Protein 1QGC (pdb70)

Sequence (1081 aa):
TTTTGESADPVTTTVENYGGETQVQRRHHTDVAFVLDRFVKVTVSDNQHTLDVMQAHKDNIVGALLRAATYYFSDLEIAVTHTGKLTWVPNGAPVSALNNTTNPTAYHKGPVTRLALPYTAPHRVLATAYTGTSFNFGAVKAETITELLVRMKRAELYCPRPILPIQPTGDRHKQPLVAPAKQDKKTEETTLLEDRILTTRNGHTTSTTQSSVGVTFGYATAEDSTSGPNTSALETRVHQAERFFKMALFDWVPSQNFGHMHKVVLPHEPKGVYGGLVKSYAYMRNGWDVEVTAVGNQFNGGCLLVALVPEMGDISDREKYQLTLYPHQFINPRTNMTAHITVPYVGVNRYDQYKQHRPWTLVVMVVAPLTTNTAGAQQIKVYANIAPTNVHVAGELPSKEGIFPVACSDGYGNMVTTDPKTADPAYGKVYNPPRTALPGRFTNYLDVAEACPTFLMFENVPYVSTRTDGQRLLAKFDVSLAAKHMSNTYLAGLAQYYTQYTGTINLHFMFTGPTDAKARYMVAYVPPGMDAPDNPEEAAHCIHAEWDTGLNSKFTFSIPYISAADYTYTASHEAETTCVQGWVCVYQITHGKADADALVVSASAGKDFELRLPVDARQQDIVLTQSPASLAVSLGQRATISCRASESVDSSGHSFMHWYQQKPGQPPKLLIYRASNLESGIPDRFSGSGSRTDFTLTIDPVEADDVATYYCQQSNEVPLTFGAGTKLDLKRADAAPTVSIFPPSSEQLTSGGASVVCFLNNFYPKDINVKWKIDGSERQNGVLNSWTDQDSKDSTYSMSSTLTLTKDEYERHNSYTCEATHKTSTSPIVKSFNRNEEVMLVESGGGLVKPGGSLKLSCTASGFIFNRCAMSWVRQTPEKRLEWVATISSGGTYTYYPDSVKGRFTISRDNAKNTLYLQMSSLRSADTAMYYCVRREDGGDEGFAYWGQGTVVTVSAAKTTPPSVYPLAPGSAAAAASMVTLGCLVKGYFPEPVTVTWNSGSLSSGVHTFPAVLQSDLYTLSSSVTVPSSTWPSETVTCNVAHPASSTKVDKKIVPRTTAYTASARGDLAHLTTTAARTLP

Nearest PDB structures (foldseek):
  1fmd-assembly1_2  TM=1.005E+00  e=9.497E-51  Foot-and-mouth disease virus
  4iv1-assembly1_B  TM=9.927E-01  e=1.597E-40  Foot-and-mouth disease virus A
  5nem-assembly1_2  TM=9.865E-01  e=9.730E-41  Foot-and-mouth disease virus O
  1qqp-assembly1_2  TM=9.650E-01  e=4.921E-41  Foot-and-mouth disease virus
  4iv3-assembly1_B  TM=9.922E-01  e=1.160E-39  Foot-and-mouth disease virus A

Secondary structure (DSSP, 8-state):
----GGG-------GGGGT-------GGGG-HHHHTSSEEEE---SSEEE--GGGS-TTSHHHHHHTTEEEEEEEEEEEEEEEEEEEEE-TT--GGGGG-TTSSEE---SSEEEEEE----SSSSEES-------S--EEEEEEEEEEEEEEEEEEEEEE--------SSSS-----------/----SSS-SS-----EEEETTEEEE-TT----EE-S-SS-S-S--GGGTT--EE-TTT-S-EEEEEEEE-TTS-TT-EEEEESSSS--HHHHHHHHHEEEEEEEEEEEEEEE--TT-EEEEEEEEEET-----SGGGTT-TTSSEEEE-TTT-SEEEEEE---SSSSSB-GGG---EEEEEEEEEEEE-TTTS-S-EEEEEEEEEEEEEEEEEPP---/--------TT-----TT-S------S----PPP-TT-TT--S-HHHHHHHSPEEP-SSS-SS-B--SSSS-EEEEEE-STT-TTTTT-HHHHHHTTEEEEE--EEEEEEE---TT-EEEEEEEEE-SSS---SSHHHHTTSEEEEEE-SS----EEEE----SSS-EESS--TT-SS-TT-EEEEEEEEEES-TT-BEEEEEEE-TT-EEEEE---S--/---EEEE-SEEEE-TTS-EEEEEEESS--EETTEE-EEEEEE-TTS--EEEESSSSPBPSS--TTEEEEEETTEEEEEESS--GGG-EEEEEEE-SSTT--B---EEEEE----BPPEEEEE---HHHHHTTEEEEEEEEEEEBSS-EEEEEEETTEEE-TTEEEEEEPPPTTT--EEEEEEEEEEHHHHHT--EEEEEEEETT-SS-EEEEEETT-/----SS-SSSTTGGG-SSSS-S--/--EEEEE--EEE-TT--EEEEEEEESS-GGGS-EEEEEEETTTEEEEEEEE-TTS--EE--GGGTTTEEEEEETTTTEEEEEE-S--GGG--EEEEEE--SSS-----SB---EEEEE-SS--BPPEEEEEPPPGGG--SSEEEEEEEEES-BSS--EEEEGGGT--SSEEE---EEETTEEEEEEEEEEEEEHHHHS--EEEEEEGGGTEEEEEE----

Radius of gyration: 38.12 Å; Cα contacts (8 Å, |Δi|>4): 2697; chains: 6; bounding box: 81×94×115 Å

Structure (mmCIF, N/CA/C/O backbone):
data_1QGC
#
_entry.id   1QGC
#
_cell.length_a   1.000
_cell.length_b   1.000
_cell.length_c   1.000
_cell.angle_alpha   90.00
_cell.angle_beta   90.00
_cell.angle_gamma   90.00
#
_symmetry.space_group_name_H-M   'P 1'
#
loop_
_entity.id
_entity.type
_entity.pdbx_description
1 polymer 'PROTEIN (VIRUS CAPSID PROTEIN VP1)'
2 polymer 'PROTEIN (VIRUS CAPSID PROTEIN VP2)'
3 polymer 'PROTEIN (VIRUS CAPSID PROTEIN VP3)'
4 polymer 'PROTEIN (IMMUNOGLOBULIN LIGHT CHAIN)'
5 polymer 'PROTEIN (IMMUNOGLOBULIN HEAVY CH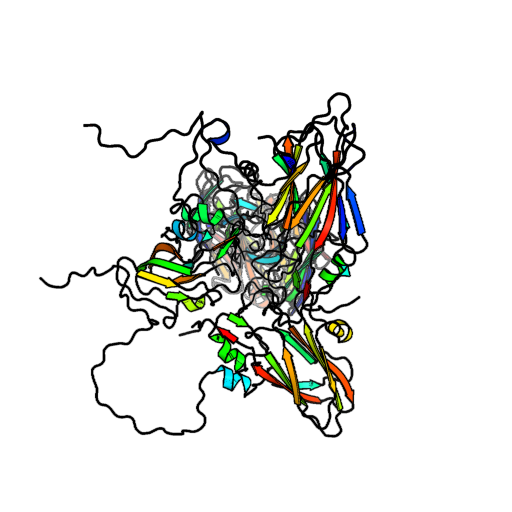AIN)'
6 polymer 'PROTEIN (GH-LOOP FROM VIRUS CAPSID PROTEIN VP1)'
#
loop_
_atom_site.group_PDB
_atom_site.id
_atom_site.type_symbol
_atom_site.label_atom_id
_atom_site.label_alt_id
_atom_site.label_comp_id
_atom_site.label_asym_id
_atom_site.label_entity_id
_atom_site.label_seq_id
_atom_site.pdbx_PDB_ins_code
_atom_site.Cartn_x
_atom_site.Cartn_y
_atom_site.Cartn_z
_atom_site.occupancy
_atom_site.B_iso_or_equiv
_atom_site.auth_seq_id
_atom_site.auth_comp_id
_atom_site.auth_asym_id
_atom_site.auth_atom_id
_atom_site.pdbx_PDB_model_num
ATOM 1 N N . THR A 1 1 ? 20.471 44.589 112.372 1.00 44.14 1 THR 1 N 1
ATOM 2 C CA . THR A 1 1 ? 19.809 43.270 112.229 1.00 45.93 1 THR 1 CA 1
ATOM 3 C C . THR A 1 1 ? 19.140 42.886 113.506 1.00 46.58 1 THR 1 C 1
ATOM 4 O O . THR A 1 1 ? 19.761 42.328 114.427 1.00 47.43 1 THR 1 O 1
ATOM 8 N N . THR A 1 2 ? 17.864 43.214 113.549 1.00 44.08 2 THR 1 N 1
ATOM 9 C CA . THR A 1 2 ? 17.035 42.928 114.684 1.00 40.88 2 THR 1 CA 1
ATOM 10 C C . THR A 1 2 ? 16.431 41.541 114.469 1.00 38.41 2 THR 1 C 1
ATOM 11 O O . THR A 1 2 ? 16.197 41.129 113.349 1.00 39.64 2 THR 1 O 1
ATOM 15 N N . THR A 1 3 ? 16.273 40.788 115.540 1.00 40.81 3 THR 1 N 1
ATOM 16 C CA . THR A 1 3 ? 15.747 39.435 115.457 1.00 41.99 3 THR 1 CA 1
ATOM 17 C C . THR A 1 3 ? 14.887 39.244 116.685 1.00 45.69 3 THR 1 C 1
ATOM 18 O O . THR A 1 3 ? 14.915 40.055 117.615 1.00 48.54 3 THR 1 O 1
ATOM 22 N N . THR A 1 4 ? 14.096 38.190 116.702 1.00 46.07 4 THR 1 N 1
ATOM 23 C CA . THR A 1 4 ? 13.342 37.937 117.898 1.00 48.60 4 THR 1 CA 1
ATOM 24 C C . THR A 1 4 ? 14.370 37.110 118.660 1.00 47.36 4 THR 1 C 1
ATOM 25 O O . THR A 1 4 ? 14.701 36.013 118.231 1.00 49.57 4 THR 1 O 1
ATOM 29 N N . GLY A 1 5 ? 14.957 37.695 119.707 1.00 45.57 5 GLY 1 N 1
ATOM 30 C CA . GLY A 1 5 ? 15.999 37.022 120.475 1.00 40.20 5 GLY 1 CA 1
ATOM 31 C C . GLY A 1 5 ? 15.650 35.709 121.160 1.00 37.95 5 GLY 1 C 1
ATOM 32 O O . GLY A 1 5 ? 16.458 34.764 121.217 1.00 35.35 5 GLY 1 O 1
ATOM 33 N N . GLU A 1 6 ? 14.426 35.649 121.658 1.00 31.35 6 GLU 1 N 1
ATOM 34 C CA . GLU A 1 6 ? 13.930 34.492 122.371 1.00 35.63 6 GLU 1 CA 1
ATOM 35 C C . GLU A 1 6 ? 13.993 33.209 121.558 1.00 41.87 6 GLU 1 C 1
ATOM 36 O O . GLU A 1 6 ? 14.257 32.140 122.102 1.00 44.39 6 GLU 1 O 1
ATOM 42 N N . SER A 1 7 ? 13.796 33.337 120.250 1.00 49.70 7 SER 1 N 1
ATOM 43 C CA . SER A 1 7 ? 13.789 32.208 119.309 1.00 54.71 7 SER 1 CA 1
ATOM 44 C C . SER A 1 7 ? 14.845 31.118 119.481 1.00 52.38 7 SER 1 C 1
ATOM 45 O O . SER A 1 7 ? 14.546 29.935 119.278 1.00 53.37 7 SER 1 O 1
ATOM 48 N N . ALA A 1 8 ? 16.083 31.533 119.753 1.00 48.32 8 ALA 1 N 1
ATOM 49 C CA . ALA A 1 8 ? 17.214 30.621 119.908 1.00 50.31 8 ALA 1 CA 1
ATOM 50 C C . ALA A 1 8 ? 17.752 30.157 118.544 1.00 54.36 8 ALA 1 C 1
ATOM 51 O O . ALA A 1 8 ? 18.672 29.333 118.465 1.00 55.26 8 ALA 1 O 1
ATOM 53 N N . ASP A 1 9 ? 17.170 30.690 117.469 1.00 57.17 9 ASP 1 N 1
ATOM 54 C CA . ASP A 1 9 ? 17.599 30.364 116.110 1.00 54.43 9 ASP 1 CA 1
ATOM 55 C C . ASP A 1 9 ? 18.845 31.189 115.864 1.00 49.92 9 ASP 1 C 1
ATOM 56 O O . ASP A 1 9 ? 18.859 32.398 116.118 1.00 54.41 9 ASP 1 O 1
ATOM 61 N N . PRO A 1 10 ? 19.896 30.557 115.337 1.00 43.39 10 PRO 1 N 1
ATOM 62 C CA . PRO A 1 10 ? 21.177 31.201 115.049 1.00 42.10 10 PRO 1 CA 1
ATOM 63 C C . PRO A 1 10 ? 21.066 32.412 114.161 1.00 38.31 10 PRO 1 C 1
ATOM 64 O O . PRO A 1 10 ? 20.213 32.470 113.276 1.00 42.15 10 PRO 1 O 1
ATOM 68 N N . VAL A 1 11 ? 21.941 33.377 114.419 1.00 33.48 11 VAL 1 N 1
ATOM 69 C CA . VAL A 1 11 ? 22.003 34.623 113.672 1.00 25.31 11 VAL 1 CA 1
ATOM 70 C C . VAL A 1 11 ? 23.484 34.932 113.528 1.00 33.36 11 VAL 1 C 1
ATOM 71 O O . VAL A 1 11 ? 24.248 34.806 114.500 1.00 45.02 11 VAL 1 O 1
ATOM 75 N N . THR A 1 12 ? 23.899 35.324 112.331 1.00 31.31 12 THR 1 N 1
ATOM 76 C CA . THR A 1 12 ? 25.302 35.633 112.098 1.00 34.10 12 THR 1 CA 1
ATOM 77 C C . THR A 1 12 ? 25.329 36.785 111.127 1.00 32.41 12 THR 1 C 1
ATOM 78 O O . THR A 1 12 ? 25.028 36.586 109.966 1.00 37.21 12 THR 1 O 1
ATOM 82 N N . THR A 1 13 ? 25.624 37.995 111.577 1.00 34.04 13 THR 1 N 1
ATOM 83 C CA . THR A 1 13 ? 25.690 39.094 110.619 1.00 33.35 13 THR 1 CA 1
ATOM 84 C C . THR A 1 13 ? 27.083 39.128 109.994 1.00 35.22 13 THR 1 C 1
ATOM 85 O O . THR A 1 13 ? 27.912 38.219 110.228 1.00 31.50 13 THR 1 O 1
ATOM 89 N N . THR A 1 14 ? 27.315 40.132 109.152 1.00 39.49 14 THR 1 N 1
ATOM 90 C CA . THR A 1 14 ? 28.613 40.299 108.501 1.00 40.20 14 THR 1 CA 1
ATOM 91 C C . THR A 1 14 ? 28.998 41.745 108.329 1.00 37.25 14 THR 1 C 1
ATOM 92 O O . THR A 1 14 ? 28.153 42.641 108.298 1.00 35.84 14 THR 1 O 1
ATOM 96 N N . VAL A 1 15 ? 30.287 41.958 108.132 1.00 33.10 15 VAL 1 N 1
ATOM 97 C CA . VAL A 1 15 ? 30.796 43.298 107.948 1.00 33.48 15 VAL 1 CA 1
ATOM 98 C C . VAL A 1 15 ? 30.107 43.971 106.760 1.00 32.53 15 VAL 1 C 1
ATOM 99 O O . VAL A 1 15 ? 30.104 45.196 106.631 1.00 34.59 15 VAL 1 O 1
ATOM 103 N N . GLU A 1 16 ? 29.482 43.168 105.908 1.00 32.79 16 GLU 1 N 1
ATOM 104 C CA . GLU A 1 16 ? 28.796 43.701 104.746 1.00 28.94 16 GLU 1 CA 1
ATOM 105 C C . GLU A 1 16 ? 27.704 44.657 105.146 1.00 27.70 16 GLU 1 C 1
ATOM 106 O O . GLU A 1 16 ? 27.434 45.604 104.427 1.00 29.40 16 GLU 1 O 1
ATOM 112 N N . ASN A 1 17 ? 27.097 44.418 106.304 1.00 29.68 17 ASN 1 N 1
ATOM 113 C CA . ASN A 1 17 ? 26.020 45.269 106.798 1.00 32.38 17 ASN 1 CA 1
ATOM 114 C C . ASN A 1 17 ? 26.356 46.744 106.772 1.00 29.67 17 ASN 1 C 1
ATOM 115 O O . ASN A 1 17 ? 25.489 47.558 106.455 1.00 23.98 17 ASN 1 O 1
ATOM 120 N N . TYR A 1 18 ? 27.592 47.094 107.135 1.00 29.74 18 TYR 1 N 1
ATOM 121 C CA . TYR A 1 18 ? 28.004 48.501 107.110 1.00 30.33 18 TYR 1 CA 1
ATOM 122 C C . TYR A 1 18 ? 28.879 48.861 105.935 1.00 30.99 18 TYR 1 C 1
ATOM 123 O O . TYR A 1 18 ? 29.239 50.025 105.769 1.00 36.03 18 TYR 1 O 1
ATOM 132 N N . GLY A 1 19 ? 29.215 47.874 105.115 1.00 27.58 19 GLY 1 N 1
ATOM 133 C CA . GLY A 1 19 ? 30.007 48.175 103.941 1.00 33.33 19 GLY 1 CA 1
ATOM 134 C C . GLY A 1 19 ? 31.292 47.408 103.807 1.00 36.70 19 GLY 1 C 1
ATOM 135 O O . GLY A 1 19 ? 32.045 47.622 102.852 1.00 39.81 19 GLY 1 O 1
ATOM 136 N N . GLY A 1 20 ? 31.553 46.532 104.768 1.00 39.20 20 GLY 1 N 1
ATOM 137 C CA . GLY A 1 20 ? 32.772 45.745 104.734 1.00 43.39 20 GLY 1 CA 1
ATOM 138 C C . GLY A 1 20 ? 32.666 44.584 103.774 1.00 41.86 20 GLY 1 C 1
ATOM 139 O O . GLY A 1 20 ? 31.663 44.432 103.075 1.00 43.55 20 GLY 1 O 1
ATOM 140 N N . GLU A 1 21 ? 33.674 43.729 103.772 1.00 40.46 21 GLU 1 N 1
ATOM 141 C CA . GLU A 1 21 ? 33.654 42.590 102.885 1.00 44.10 21 GLU 1 CA 1
ATOM 142 C C . GLU A 1 21 ? 34.241 41.327 103.528 1.00 42.03 21 GLU 1 C 1
ATOM 143 O O . GLU A 1 21 ? 35.460 41.189 103.688 1.00 43.37 21 GLU 1 O 1
ATOM 149 N N . THR A 1 22 ? 33.345 40.466 103.999 1.00 33.24 22 THR 1 N 1
ATOM 150 C CA . THR A 1 22 ? 33.695 39.194 104.611 1.00 28.35 22 THR 1 CA 1
ATOM 151 C C . THR A 1 22 ? 34.651 38.413 103.721 1.00 30.64 22 THR 1 C 1
ATOM 152 O O . THR A 1 22 ? 34.408 38.282 102.523 1.00 35.95 22 THR 1 O 1
ATOM 156 N N . GLN A 1 23 ? 35.706 37.861 104.321 1.00 31.53 23 GLN 1 N 1
ATOM 157 C CA . GLN A 1 23 ? 36.738 37.119 103.588 1.00 33.44 23 GLN 1 CA 1
ATOM 158 C C . GLN A 1 23 ? 36.649 35.597 103.692 1.00 34.41 23 GLN 1 C 1
ATOM 159 O O . GLN A 1 23 ? 35.607 35.040 104.050 1.00 35.80 23 GLN 1 O 1
ATOM 165 N N . VAL A 1 24 ? 37.758 34.927 103.394 1.00 36.65 24 VAL 1 N 1
ATOM 166 C CA . VAL A 1 24 ? 37.808 33.466 103.460 1.00 42.83 24 VAL 1 CA 1
ATOM 167 C C . VAL A 1 24 ? 38.491 32.928 104.702 1.00 52.11 24 VAL 1 C 1
ATOM 168 O O . VAL A 1 24 ? 39.380 33.578 105.282 1.00 61.89 24 VAL 1 O 1
ATOM 172 N N . GLN A 1 25 ? 38.143 31.694 105.051 1.00 51.90 25 GLN 1 N 1
ATOM 173 C CA . GLN A 1 25 ? 38.726 31.050 106.215 1.00 54.88 25 GLN 1 CA 1
ATOM 174 C C . GLN A 1 25 ? 39.136 29.654 105.864 1.00 54.80 25 GLN 1 C 1
ATOM 175 O O . GLN A 1 25 ? 38.686 29.095 104.873 1.00 59.62 25 GLN 1 O 1
ATOM 181 N N . ARG A 1 26 ? 39.977 29.094 106.713 1.00 54.00 26 ARG 1 N 1
ATOM 182 C CA . ARG A 1 26 ? 40.488 27.752 106.549 1.00 53.49 26 ARG 1 CA 1
ATOM 183 C C . ARG A 1 26 ? 40.594 27.198 107.959 1.00 50.70 26 ARG 1 C 1
ATOM 184 O O . ARG A 1 26 ? 41.672 27.097 108.569 1.00 56.08 26 ARG 1 O 1
ATOM 192 N N . ARG A 1 27 ? 39.449 26.800 108.468 1.00 42.40 27 ARG 1 N 1
ATOM 193 C CA . ARG A 1 27 ? 39.380 26.307 109.823 1.00 40.75 27 ARG 1 CA 1
ATOM 194 C C . ARG A 1 27 ? 39.854 24.847 109.933 1.00 36.62 27 ARG 1 C 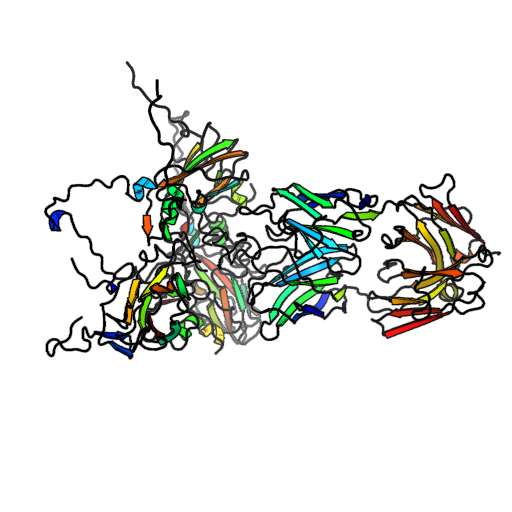1
ATOM 195 O O . ARG A 1 27 ? 39.284 24.056 110.672 1.00 33.05 27 ARG 1 O 1
ATOM 203 N N . HIS A 1 28 ? 40.965 24.526 109.266 1.00 35.55 28 HIS 1 N 1
ATOM 204 C CA . HIS A 1 28 ? 41.507 23.161 109.283 1.00 40.24 28 HIS 1 CA 1
ATOM 205 C C . HIS A 1 28 ? 41.877 22.823 110.678 1.00 41.54 28 HIS 1 C 1
ATOM 206 O O . HIS A 1 28 ? 41.635 21.719 111.159 1.00 41.81 28 HIS 1 O 1
ATOM 213 N N . HIS A 1 29 ? 42.527 23.798 111.299 1.00 42.94 29 HIS 1 N 1
ATOM 214 C CA . HIS A 1 29 ? 43.010 23.674 112.650 1.00 37.41 29 HIS 1 CA 1
ATOM 215 C C . HIS A 1 29 ? 41.951 23.513 113.708 1.00 36.38 29 HIS 1 C 1
ATOM 216 O O . HIS A 1 29 ? 42.213 22.922 114.742 1.00 38.57 29 HIS 1 O 1
ATOM 223 N N . THR A 1 30 ? 40.741 23.977 113.431 1.00 32.72 30 THR 1 N 1
ATOM 224 C CA . THR A 1 30 ? 39.689 23.869 114.412 1.00 33.61 30 THR 1 CA 1
ATOM 225 C C . THR A 1 30 ? 38.805 22.660 114.085 1.00 34.12 30 THR 1 C 1
ATOM 226 O O . THR A 1 30 ? 37.668 22.544 114.563 1.00 39.17 30 THR 1 O 1
ATOM 230 N N . ASP A 1 31 ? 39.370 21.719 113.329 1.00 33.32 31 ASP 1 N 1
ATOM 231 C CA . ASP A 1 31 ? 38.654 20.501 112.946 1.00 35.42 31 ASP 1 CA 1
ATOM 232 C C . ASP A 1 31 ? 38.795 19.427 114.015 1.00 31.84 31 ASP 1 C 1
ATOM 233 O O . ASP A 1 31 ? 39.916 19.004 114.322 1.00 30.63 31 ASP 1 O 1
ATOM 238 N N . VAL A 1 32 ? 37.664 18.924 114.506 1.00 27.20 32 VAL 1 N 1
ATOM 239 C CA . VAL A 1 32 ? 37.648 17.885 115.547 1.00 30.59 32 VAL 1 CA 1
ATOM 240 C C . VAL A 1 32 ? 38.660 16.747 115.353 1.00 32.84 32 VAL 1 C 1
ATOM 241 O O . VAL A 1 32 ? 39.628 16.606 116.107 1.00 27.02 32 VAL 1 O 1
ATOM 245 N N . ALA A 1 33 ? 38.411 15.933 114.338 1.00 39.19 33 ALA 1 N 1
ATOM 246 C CA . ALA A 1 33 ? 39.263 14.796 114.011 1.00 42.09 33 ALA 1 CA 1
ATOM 247 C C . ALA A 1 33 ? 40.744 15.136 114.070 1.00 37.61 33 ALA 1 C 1
ATOM 248 O O . ALA A 1 33 ? 41.573 14.334 114.515 1.00 35.00 33 ALA 1 O 1
ATOM 250 N N . PHE A 1 34 ? 41.048 16.336 113.600 1.00 31.11 34 PHE 1 N 1
ATOM 251 C CA . PHE A 1 34 ? 42.397 16.827 113.545 1.00 32.26 34 PHE 1 CA 1
ATOM 252 C C . PHE A 1 34 ? 43.023 17.240 114.863 1.00 37.85 34 PHE 1 C 1
ATOM 253 O O . PHE A 1 34 ? 44.100 16.739 115.196 1.00 44.02 34 PHE 1 O 1
ATOM 261 N N . VAL A 1 35 ? 42.417 18.196 115.574 1.00 36.85 35 VAL 1 N 1
ATOM 262 C CA . VAL A 1 35 ? 42.985 18.631 116.860 1.00 35.07 35 VAL 1 CA 1
ATOM 263 C C . VAL A 1 35 ? 43.226 17.466 117.808 1.00 35.87 35 VAL 1 C 1
ATOM 264 O O . VAL A 1 35 ? 44.332 17.289 118.285 1.00 42.16 35 VAL 1 O 1
ATOM 268 N N . LEU A 1 36 ? 42.218 16.633 118.036 1.00 30.42 36 LEU 1 N 1
ATOM 269 C CA . LEU A 1 36 ? 42.392 15.510 118.941 1.00 31.08 36 LEU 1 CA 1
ATOM 270 C C . LEU A 1 36 ? 43.421 14.444 118.472 1.00 37.12 36 LEU 1 C 1
ATOM 271 O O . LEU A 1 36 ? 43.902 13.642 119.292 1.00 43.69 36 LEU 1 O 1
ATOM 276 N N . ASP A 1 37 ? 43.797 14.460 117.189 1.00 38.94 37 ASP 1 N 1
ATOM 277 C CA . ASP A 1 37 ? 44.741 13.470 116.663 1.00 42.36 37 ASP 1 CA 1
ATOM 278 C C . ASP A 1 37 ? 46.203 13.768 116.994 1.00 44.16 37 ASP 1 C 1
ATOM 279 O O . ASP A 1 37 ? 47.025 13.994 116.102 1.00 42.68 37 ASP 1 O 1
ATOM 284 N N . ARG A 1 38 ? 46.511 13.746 118.289 1.00 48.32 38 ARG 1 N 1
ATOM 285 C CA . ARG A 1 38 ? 47.868 13.945 118.809 1.00 47.09 38 ARG 1 CA 1
ATOM 286 C C . ARG A 1 38 ? 48.011 13.271 120.179 1.00 52.02 38 ARG 1 C 1
ATOM 287 O O . ARG A 1 38 ? 47.003 12.915 120.834 1.00 54.91 38 ARG 1 O 1
ATOM 295 N N . PHE A 1 39 ? 49.262 13.042 120.574 1.00 50.93 39 PHE 1 N 1
ATOM 296 C CA . PHE A 1 39 ? 49.558 12.403 121.845 1.00 50.15 39 PHE 1 CA 1
ATOM 297 C C . PHE A 1 39 ? 49.422 13.315 123.062 1.00 54.05 39 PHE 1 C 1
ATOM 298 O O . PHE A 1 39 ? 49.711 14.525 123.027 1.00 55.71 39 PHE 1 O 1
ATOM 306 N N . VAL A 1 40 ? 49.010 12.705 124.160 1.00 54.19 40 VAL 1 N 1
ATOM 307 C CA . VAL A 1 40 ? 48.812 13.430 125.391 1.00 52.21 40 VAL 1 CA 1
ATOM 308 C C . VAL A 1 40 ? 49.296 12.530 126.520 1.00 57.21 40 VAL 1 C 1
ATOM 309 O O . VAL A 1 40 ? 49.050 11.318 126.510 1.00 56.78 40 VAL 1 O 1
ATOM 313 N N . LYS A 1 41 ? 50.053 13.108 127.446 1.00 61.17 41 LYS 1 N 1
ATOM 314 C CA . LYS A 1 41 ? 50.556 12.349 128.575 1.00 62.95 41 LYS 1 CA 1
ATOM 315 C C . LYS A 1 41 ? 49.401 12.058 129.534 1.00 61.87 41 LYS 1 C 1
ATOM 316 O O . LYS A 1 41 ? 48.486 12.877 129.728 1.00 61.59 41 LYS 1 O 1
ATOM 322 N N . VAL A 1 42 ? 49.420 10.865 130.097 1.00 60.37 42 VAL 1 N 1
ATOM 323 C CA . VAL A 1 42 ? 48.411 10.480 131.054 1.00 61.04 42 VAL 1 CA 1
ATOM 324 C C . VAL A 1 42 ? 49.217 10.013 132.285 1.00 68.40 42 VAL 1 C 1
ATOM 325 O O . VAL A 1 42 ? 50.254 9.339 132.146 1.00 72.90 42 VAL 1 O 1
ATOM 329 N N . THR A 1 43 ? 48.814 10.473 133.470 1.00 69.81 43 THR 1 N 1
ATOM 330 C CA . THR A 1 43 ? 49.510 10.130 134.710 1.00 69.15 43 THR 1 CA 1
ATOM 331 C C . THR A 1 43 ? 49.303 8.696 135.164 1.00 67.56 43 THR 1 C 1
ATOM 332 O O . THR A 1 43 ? 48.221 8.319 135.637 1.00 64.36 43 THR 1 O 1
ATOM 336 N N . VAL A 1 44 ? 50.330 7.888 134.938 1.00 68.22 44 VAL 1 N 1
ATOM 337 C CA . VAL A 1 44 ? 50.309 6.491 135.327 1.00 72.94 44 VAL 1 CA 1
ATOM 338 C C . VAL A 1 44 ? 50.857 6.437 136.746 1.00 77.75 44 VAL 1 C 1
ATOM 339 O O . VAL A 1 44 ? 51.788 7.171 137.080 1.00 81.86 44 VAL 1 O 1
ATOM 343 N N . SER A 1 45 ? 50.275 5.591 137.586 1.00 80.08 45 SER 1 N 1
ATOM 344 C CA . SER A 1 45 ? 50.712 5.511 138.972 1.00 79.17 45 SER 1 CA 1
ATOM 345 C C . SER A 1 45 ? 51.271 4.163 139.388 1.00 77.98 45 SER 1 C 1
ATOM 346 O O . SER A 1 45 ? 52.067 4.070 140.317 1.00 79.23 45 SER 1 O 1
ATOM 349 N N . ASP A 1 46 ? 50.824 3.107 138.736 1.00 75.93 46 ASP 1 N 1
ATOM 350 C CA . ASP A 1 46 ? 51.310 1.801 139.099 1.00 76.79 46 ASP 1 CA 1
ATOM 351 C C . ASP A 1 46 ? 52.153 1.301 137.941 1.00 73.88 46 ASP 1 C 1
ATOM 352 O O . ASP A 1 46 ? 52.687 2.095 137.172 1.00 71.60 46 ASP 1 O 1
ATOM 357 N N . ASN A 1 47 ? 52.348 -0.008 137.880 1.00 73.06 47 ASN 1 N 1
ATOM 358 C CA . ASN A 1 47 ? 53.080 -0.620 136.785 1.00 72.58 47 ASN 1 CA 1
ATOM 359 C C . ASN A 1 47 ? 51.999 -1.308 135.915 1.00 69.89 47 ASN 1 C 1
ATOM 360 O O . ASN A 1 47 ? 52.297 -2.128 135.043 1.00 71.15 47 ASN 1 O 1
ATOM 365 N N . GLN A 1 48 ? 50.734 -1.009 136.209 1.00 62.35 48 GLN 1 N 1
ATOM 366 C CA . GLN A 1 48 ? 49.606 -1.517 135.441 1.00 61.80 48 GLN 1 CA 1
ATOM 367 C C . GLN A 1 48 ? 48.610 -0.362 135.433 1.00 64.61 48 GLN 1 C 1
ATOM 368 O O . GLN A 1 48 ? 48.431 0.315 136.448 1.00 67.49 48 GLN 1 O 1
ATOM 374 N N . HIS A 1 49 ? 47.953 -0.144 134.298 1.00 67.88 49 HIS 1 N 1
ATOM 375 C CA . HIS A 1 49 ? 47.081 1.015 134.129 1.00 65.57 49 HIS 1 CA 1
ATOM 376 C C . HIS A 1 49 ? 45.959 0.797 133.109 1.00 59.76 49 HIS 1 C 1
ATOM 377 O O . HIS A 1 49 ? 46.199 0.361 131.986 1.00 59.72 49 HIS 1 O 1
ATOM 384 N N . THR A 1 50 ? 44.731 1.091 133.511 1.00 55.37 50 THR 1 N 1
ATOM 385 C CA . THR A 1 50 ? 43.576 0.966 132.628 1.00 52.00 50 THR 1 CA 1
ATOM 386 C C . THR A 1 50 ? 43.602 2.164 131.686 1.00 52.07 50 THR 1 C 1
ATOM 387 O O . THR A 1 50 ? 43.818 3.285 132.156 1.00 56.24 50 THR 1 O 1
ATOM 391 N N . LEU A 1 51 ? 43.427 1.928 130.377 1.00 47.11 51 LEU 1 N 1
ATOM 392 C CA . LEU A 1 51 ? 43.438 2.995 129.348 1.00 35.97 51 LEU 1 CA 1
ATOM 393 C C . LEU A 1 51 ? 42.132 3.772 129.320 1.00 32.31 51 LEU 1 C 1
ATOM 394 O O . LEU A 1 51 ? 41.086 3.232 128.972 1.00 35.37 51 LEU 1 O 1
ATOM 399 N N . ASP A 1 52 ? 42.187 5.050 129.642 1.00 29.57 52 ASP 1 N 1
ATOM 400 C CA . ASP A 1 52 ? 40.974 5.851 129.668 1.00 35.46 52 ASP 1 CA 1
ATOM 401 C C . ASP A 1 52 ? 41.344 7.260 129.276 1.00 38.06 52 ASP 1 C 1
ATOM 402 O O . ASP A 1 52 ? 42.251 7.865 129.840 1.00 44.33 52 ASP 1 O 1
ATOM 407 N N . VAL A 1 53 ? 40.629 7.780 128.294 1.00 40.76 53 VAL 1 N 1
ATOM 408 C CA . VAL A 1 53 ? 40.894 9.115 127.771 1.00 43.07 53 VAL 1 CA 1
ATOM 409 C C . VAL A 1 53 ? 40.476 10.266 128.673 1.00 44.52 53 VAL 1 C 1
ATOM 410 O O . VAL A 1 53 ? 40.904 11.405 128.479 1.00 42.72 53 VAL 1 O 1
ATOM 414 N N . MET A 1 54 ? 39.626 9.976 129.648 1.00 42.87 54 MET 1 N 1
ATOM 415 C CA . MET A 1 54 ? 39.180 11.008 130.557 1.00 44.33 54 MET 1 CA 1
ATOM 416 C C . MET A 1 54 ? 40.326 11.403 131.493 1.00 49.91 54 MET 1 C 1
ATOM 417 O O . MET A 1 54 ? 40.261 12.426 132.181 1.00 49.96 54 MET 1 O 1
ATOM 422 N N . GLN A 1 55 ? 41.390 10.603 131.484 1.00 50.50 55 GLN 1 N 1
ATOM 423 C CA . GLN A 1 55 ? 42.536 10.854 132.333 1.00 48.92 55 GLN 1 CA 1
ATOM 424 C C . GLN A 1 55 ? 43.497 11.872 131.811 1.00 46.66 55 GLN 1 C 1
ATOM 425 O O . GLN A 1 55 ? 44.546 12.060 132.395 1.00 54.61 55 GLN 1 O 1
ATOM 431 N N . ALA A 1 56 ? 43.206 12.464 130.668 1.00 46.62 56 ALA 1 N 1
ATOM 432 C CA . ALA A 1 56 ? 44.087 13.495 130.145 1.00 49.13 56 ALA 1 CA 1
ATOM 433 C C . ALA A 1 56 ? 43.785 14.697 131.018 1.00 49.67 56 ALA 1 C 1
ATOM 434 O O . ALA A 1 56 ? 42.702 14.780 131.590 1.00 45.09 56 ALA 1 O 1
ATOM 436 N N . HIS A 1 57 ? 44.727 15.624 131.140 1.00 52.15 57 HIS 1 N 1
ATOM 437 C CA . HIS A 1 57 ? 44.469 16.794 131.965 1.00 55.28 57 HIS 1 CA 1
ATOM 438 C C . HIS A 1 57 ? 43.318 17.637 131.412 1.00 53.00 57 HIS 1 C 1
ATOM 439 O O . HIS A 1 57 ? 43.306 17.994 130.234 1.00 51.20 57 HIS 1 O 1
ATOM 446 N N . LYS A 1 58 ? 42.395 18.015 132.290 1.00 50.49 58 LYS 1 N 1
ATOM 447 C CA . LYS A 1 58 ? 41.235 18.794 131.887 1.00 50.01 58 LYS 1 CA 1
ATOM 448 C C . LYS A 1 58 ? 41.531 20.168 131.305 1.00 47.08 58 LYS 1 C 1
ATOM 449 O O . LYS A 1 58 ? 40.627 20.853 130.831 1.00 48.97 58 LYS 1 O 1
ATOM 455 N N . ASP A 1 59 ? 42.780 20.598 131.382 1.00 41.92 59 ASP 1 N 1
ATOM 456 C CA . ASP A 1 59 ? 43.134 21.891 130.825 1.00 45.11 59 ASP 1 CA 1
ATOM 457 C C . ASP A 1 59 ? 44.109 21.713 129.661 1.00 46.60 59 ASP 1 C 1
ATOM 458 O O . ASP A 1 59 ? 44.611 22.678 129.065 1.00 46.57 59 ASP 1 O 1
ATOM 463 N N . ASN A 1 60 ? 44.374 20.455 129.338 1.00 46.66 60 ASN 1 N 1
ATOM 464 C CA . ASN A 1 60 ? 45.269 20.138 128.248 1.00 43.81 60 ASN 1 CA 1
ATOM 465 C C . ASN A 1 60 ? 44.400 20.132 127.030 1.00 43.20 60 ASN 1 C 1
ATOM 466 O O . ASN A 1 60 ? 43.329 19.537 127.049 1.00 42.86 60 ASN 1 O 1
ATOM 471 N N . ILE A 1 61 ? 44.898 20.752 125.967 1.00 41.30 61 ILE 1 N 1
ATOM 472 C CA . ILE A 1 61 ? 44.206 20.850 124.684 1.00 32.33 61 ILE 1 CA 1
ATOM 473 C C . ILE A 1 61 ? 43.290 19.658 124.360 1.00 30.73 61 ILE 1 C 1
ATOM 474 O O . ILE A 1 61 ? 42.073 19.814 124.261 1.00 29.03 61 ILE 1 O 1
ATOM 479 N N . VAL A 1 62 ? 43.862 18.461 124.318 1.00 25.94 62 VAL 1 N 1
ATOM 480 C CA . VAL A 1 62 ? 43.103 17.265 124.010 1.00 26.78 62 VAL 1 CA 1
ATOM 481 C C . VAL A 1 62 ? 41.986 16.998 125.030 1.00 30.78 62 VAL 1 C 1
ATOM 482 O O . VAL A 1 62 ? 40.808 16.878 124.654 1.00 30.49 62 VAL 1 O 1
ATOM 486 N N . GLY A 1 63 ? 42.349 16.963 126.313 1.00 31.67 63 GLY 1 N 1
ATOM 487 C CA . GLY A 1 63 ? 41.374 16.717 127.369 1.00 31.08 63 GLY 1 CA 1
ATOM 488 C C . GLY A 1 63 ? 40.335 17.818 127.515 1.00 29.42 63 GLY 1 C 1
ATOM 489 O O . GLY A 1 63 ? 39.160 17.569 127.795 1.00 28.31 63 GLY 1 O 1
ATOM 490 N N . ALA A 1 64 ? 40.764 19.045 127.275 1.00 28.24 64 ALA 1 N 1
ATOM 491 C CA . ALA A 1 64 ? 39.886 20.193 127.376 1.00 29.86 64 ALA 1 CA 1
ATOM 492 C C . ALA A 1 64 ? 38.856 20.093 126.262 1.00 30.94 64 ALA 1 C 1
ATOM 493 O O . ALA A 1 64 ? 37.644 20.258 126.488 1.00 32.00 64 ALA 1 O 1
ATOM 495 N N . LEU A 1 65 ? 39.364 19.765 125.073 1.00 29.28 65 LEU 1 N 1
ATOM 496 C CA . LEU A 1 65 ? 38.570 19.640 123.862 1.00 23.81 65 LEU 1 CA 1
ATOM 497 C C . LEU A 1 65 ? 37.712 18.403 123.820 1.00 27.76 65 LEU 1 C 1
ATOM 498 O O . LEU A 1 65 ? 36.603 18.439 123.269 1.00 29.42 65 LEU 1 O 1
ATOM 503 N N . LEU A 1 66 ? 38.207 17.312 124.402 1.00 27.78 66 LEU 1 N 1
ATOM 504 C CA . LEU A 1 66 ? 37.422 16.087 124.470 1.00 27.53 66 LEU 1 CA 1
ATOM 505 C C . LEU A 1 66 ? 36.230 16.384 125.389 1.00 28.07 66 LEU 1 C 1
ATOM 506 O O . LEU A 1 66 ? 35.086 16.133 125.031 1.00 25.16 66 LEU 1 O 1
ATOM 511 N N . ARG A 1 67 ? 36.502 17.022 126.522 1.00 32.12 67 ARG 1 N 1
ATOM 512 C CA . ARG A 1 67 ? 35.458 17.376 127.476 1.00 39.48 67 ARG 1 CA 1
ATOM 513 C C . ARG A 1 67 ? 34.473 18.446 126.991 1.00 41.04 67 ARG 1 C 1
ATOM 514 O O . ARG A 1 67 ? 33.472 18.748 127.671 1.00 38.13 67 ARG 1 O 1
ATOM 522 N N . ALA A 1 68 ? 34.752 18.985 125.802 1.00 41.80 68 ALA 1 N 1
ATOM 523 C CA . ALA A 1 68 ? 33.917 20.006 125.168 1.00 42.69 68 ALA 1 CA 1
ATOM 524 C C . ALA A 1 68 ? 32.812 19.329 124.340 1.00 40.71 68 ALA 1 C 1
ATOM 525 O O . ALA A 1 68 ? 32.078 19.985 123.572 1.00 37.39 68 ALA 1 O 1
ATOM 527 N N . ALA A 1 69 ? 32.718 18.011 124.521 1.00 36.75 69 ALA 1 N 1
ATOM 528 C CA . ALA A 1 69 ? 31.725 17.151 123.881 1.00 34.53 69 ALA 1 CA 1
ATOM 529 C C . ALA A 1 69 ? 31.186 16.208 124.961 1.00 32.31 69 ALA 1 C 1
ATOM 530 O O . ALA A 1 69 ? 31.836 15.980 125.990 1.00 31.17 69 ALA 1 O 1
ATOM 532 N N . THR A 1 70 ? 29.977 15.700 124.768 1.00 27.36 70 THR 1 N 1
ATOM 533 C CA . THR A 1 70 ? 29.417 14.811 125.764 1.00 21.73 70 THR 1 CA 1
ATOM 534 C C . THR A 1 70 ? 29.550 13.327 125.405 1.00 28.44 70 THR 1 C 1
ATOM 535 O O . THR A 1 70 ? 29.715 12.492 126.299 1.00 29.93 70 THR 1 O 1
ATOM 539 N N . TYR A 1 71 ? 29.535 13.000 124.110 1.00 32.01 71 TYR 1 N 1
ATOM 540 C CA . TYR A 1 71 ? 29.685 11.606 123.657 1.00 31.33 71 TYR 1 CA 1
ATOM 541 C C . TYR A 1 71 ? 30.749 11.583 122.602 1.00 30.83 71 TYR 1 C 1
ATOM 542 O O . TYR A 1 71 ? 30.799 12.483 121.753 1.00 33.15 71 TYR 1 O 1
ATOM 551 N N . TYR A 1 72 ? 31.540 10.518 122.596 1.00 29.95 72 TYR 1 N 1
ATOM 552 C CA . TYR A 1 72 ? 32.639 10.419 121.653 1.00 32.99 72 TYR 1 CA 1
ATOM 553 C C . TYR A 1 72 ? 32.962 8.991 121.230 1.00 32.83 72 TYR 1 C 1
ATOM 554 O O . TYR A 1 72 ? 32.624 8.031 121.937 1.00 34.00 72 TYR 1 O 1
ATOM 563 N N . PHE A 1 73 ? 33.584 8.866 120.055 1.00 29.74 73 PHE 1 N 1
ATOM 564 C CA . PHE A 1 73 ? 34.056 7.586 119.532 1.00 26.52 73 PHE 1 CA 1
ATOM 565 C C . PHE A 1 73 ? 35.440 7.810 118.954 1.00 27.68 73 PHE 1 C 1
ATOM 566 O O . PHE A 1 73 ? 35.706 8.872 118.382 1.00 33.76 73 PHE 1 O 1
ATOM 574 N N . SER A 1 74 ? 36.301 6.802 119.056 1.00 24.38 74 SER 1 N 1
ATOM 575 C CA . SER A 1 74 ? 37.623 6.885 118.453 1.00 27.33 74 SER 1 CA 1
ATOM 576 C C . SER A 1 74 ? 38.443 5.628 118.649 1.00 27.41 74 SER 1 C 1
ATOM 577 O O . SER A 1 74 ? 38.100 4.756 119.446 1.00 23.87 74 SER 1 O 1
ATOM 580 N N . ASP A 1 75 ? 39.453 5.476 117.813 1.00 33.15 75 ASP 1 N 1
ATOM 581 C CA . ASP A 1 75 ? 40.361 4.362 117.956 1.00 41.44 75 ASP 1 CA 1
ATOM 582 C C . ASP A 1 75 ? 41.533 4.956 118.719 1.00 47.55 75 ASP 1 C 1
ATOM 583 O O . ASP A 1 75 ? 41.643 6.193 118.856 1.00 48.15 75 ASP 1 O 1
ATOM 588 N N . LEU A 1 76 ? 42.418 4.091 119.195 1.00 47.98 76 LEU 1 N 1
ATOM 589 C CA . LEU A 1 76 ? 43.542 4.556 119.973 1.00 43.67 76 LEU 1 CA 1
ATOM 590 C C . LEU A 1 76 ? 44.893 4.166 119.441 1.00 42.51 76 LEU 1 C 1
ATOM 591 O O . LEU A 1 76 ? 45.049 3.188 118.711 1.00 45.65 76 LEU 1 O 1
ATOM 596 N N . GLU A 1 77 ? 45.868 4.969 119.809 1.00 37.81 77 GLU 1 N 1
ATOM 597 C CA . GLU A 1 77 ? 47.241 4.727 119.457 1.00 39.21 77 GLU 1 CA 1
ATOM 598 C C . GLU A 1 77 ? 47.867 5.040 120.806 1.00 43.83 77 GLU 1 C 1
ATOM 599 O O . GLU A 1 77 ? 47.367 5.926 121.506 1.00 51.91 77 GLU 1 O 1
ATOM 605 N N . ILE A 1 78 ? 48.851 4.252 121.241 1.00 42.52 78 ILE 1 N 1
ATOM 606 C CA . ILE A 1 78 ? 49.523 4.502 122.525 1.00 36.91 78 ILE 1 CA 1
ATOM 607 C C . ILE A 1 78 ? 51.038 4.456 122.404 1.00 38.39 78 ILE 1 C 1
ATOM 608 O O . ILE A 1 78 ? 51.591 3.719 121.578 1.00 35.26 78 ILE 1 O 1
ATOM 613 N N . ALA A 1 79 ? 51.697 5.251 123.240 1.00 43.02 79 ALA 1 N 1
ATOM 614 C CA . ALA A 1 79 ? 53.156 5.319 123.288 1.00 49.46 79 ALA 1 CA 1
ATOM 615 C C . ALA A 1 79 ? 53.569 5.181 124.761 1.00 52.78 79 ALA 1 C 1
ATOM 616 O O . ALA A 1 79 ? 53.338 6.087 125.577 1.00 57.11 79 ALA 1 O 1
ATOM 618 N N . VAL A 1 80 ? 54.141 4.025 125.096 1.00 51.29 80 VAL 1 N 1
ATOM 619 C CA . VAL A 1 80 ? 54.557 3.715 126.458 1.00 47.04 80 VAL 1 CA 1
ATOM 620 C C . VAL A 1 80 ? 56.073 3.594 126.582 1.00 52.12 80 VAL 1 C 1
ATOM 621 O O . VAL A 1 80 ? 56.722 2.968 125.735 1.00 53.05 80 VAL 1 O 1
ATOM 625 N N . THR A 1 81 ? 56.635 4.212 127.618 1.00 54.40 81 THR 1 N 1
ATOM 626 C CA . THR A 1 81 ? 58.061 4.094 127.901 1.00 51.65 81 THR 1 CA 1
ATOM 627 C C . THR A 1 81 ? 57.931 3.117 129.062 1.00 51.72 81 THR 1 C 1
ATOM 628 O O . THR A 1 81 ? 57.321 3.442 130.084 1.00 49.51 81 THR 1 O 1
ATOM 632 N N . HIS A 1 82 ? 58.394 1.888 128.854 1.00 52.76 82 HIS 1 N 1
ATOM 633 C CA . HIS A 1 82 ? 58.247 0.834 129.853 1.00 52.96 82 HIS 1 CA 1
ATOM 634 C C . HIS A 1 82 ? 59.471 -0.054 129.909 1.00 54.21 82 HIS 1 C 1
ATOM 635 O O . HIS A 1 82 ? 60.398 0.114 129.111 1.00 55.65 82 HIS 1 O 1
ATOM 642 N N . THR A 1 83 ? 59.418 -1.058 130.787 1.00 55.69 83 THR 1 N 1
ATOM 643 C CA . THR A 1 83 ? 60.493 -2.040 130.922 1.00 55.98 83 THR 1 CA 1
ATOM 644 C C . THR A 1 83 ? 59.912 -3.441 130.921 1.00 53.08 83 THR 1 C 1
ATOM 645 O O . THR A 1 83 ? 58.802 -3.661 131.425 1.00 46.14 83 THR 1 O 1
ATOM 649 N N . GLY A 1 84 ? 60.671 -4.381 130.360 1.00 53.69 84 GLY 1 N 1
ATOM 650 C CA . GLY A 1 84 ? 60.203 -5.752 130.267 1.00 56.83 84 GLY 1 CA 1
ATOM 651 C C . GLY A 1 84 ? 59.108 -5.887 129.214 1.00 55.56 84 GLY 1 C 1
ATOM 652 O O . GLY A 1 84 ? 59.078 -5.142 128.232 1.00 59.62 84 GLY 1 O 1
ATOM 653 N N . LYS A 1 85 ? 58.183 -6.811 129.420 1.00 50.95 85 LYS 1 N 1
ATOM 654 C CA . LYS A 1 85 ? 57.122 -7.006 128.455 1.00 43.76 85 LYS 1 CA 1
ATOM 655 C C . LYS A 1 85 ? 55.900 -6.194 128.782 1.00 42.62 85 LYS 1 C 1
ATOM 656 O O . LYS A 1 85 ? 55.479 -6.108 129.932 1.00 44.04 85 LYS 1 O 1
ATOM 662 N N . LEU A 1 86 ? 55.366 -5.563 127.745 1.00 41.92 86 LEU 1 N 1
ATOM 663 C CA . LEU A 1 86 ? 54.170 -4.741 127.832 1.00 34.17 86 LEU 1 CA 1
ATOM 664 C C . LEU A 1 86 ? 53.021 -5.588 127.321 1.00 31.49 86 LEU 1 C 1
ATOM 665 O O . LEU A 1 86 ? 53.093 -6.108 126.213 1.00 32.54 86 LEU 1 O 1
ATOM 670 N N . THR A 1 87 ? 51.979 -5.751 128.122 1.00 29.78 87 THR 1 N 1
ATOM 671 C CA . THR A 1 87 ? 50.841 -6.541 127.686 1.00 32.23 87 THR 1 CA 1
ATOM 672 C C . THR A 1 87 ? 49.583 -5.727 127.723 1.00 36.60 87 THR 1 C 1
ATOM 673 O O . THR A 1 87 ? 49.346 -4.970 128.664 1.00 42.34 87 THR 1 O 1
ATOM 677 N N . TRP A 1 88 ? 48.790 -5.855 126.672 1.00 40.38 88 TRP 1 N 1
ATOM 678 C CA . TRP A 1 88 ? 47.538 -5.145 126.597 1.00 38.20 88 TRP 1 CA 1
ATOM 679 C C . TRP A 1 88 ? 46.420 -6.164 126.639 1.00 36.57 88 TRP 1 C 1
ATOM 680 O O . TRP A 1 88 ? 46.573 -7.321 126.227 1.00 33.39 88 TRP 1 O 1
ATOM 691 N N . VAL A 1 89 ? 45.292 -5.711 127.148 1.00 36.37 89 VAL 1 N 1
ATOM 692 C CA . VAL A 1 89 ? 44.136 -6.544 127.285 1.00 38.25 89 VAL 1 CA 1
ATOM 693 C C . VAL A 1 89 ? 42.918 -5.698 126.907 1.00 39.10 89 VAL 1 C 1
ATOM 694 O O . VAL A 1 89 ? 42.850 -4.504 127.238 1.00 35.67 89 VAL 1 O 1
ATOM 698 N N . PRO A 1 90 ? 41.959 -6.302 126.173 1.00 38.36 90 PRO 1 N 1
ATOM 699 C CA . PRO A 1 90 ? 40.726 -5.661 125.703 1.00 36.94 90 PRO 1 CA 1
ATOM 700 C C . PRO A 1 90 ? 39.693 -5.373 126.771 1.00 36.61 90 PRO 1 C 1
ATOM 701 O O . PRO A 1 90 ? 39.566 -6.112 127.741 1.00 39.47 90 PRO 1 O 1
ATOM 705 N N . ASN A 1 91 ? 38.943 -4.300 126.562 1.00 34.74 91 ASN 1 N 1
ATOM 706 C CA . ASN A 1 91 ? 37.864 -3.906 127.452 1.00 35.44 91 ASN 1 CA 1
ATOM 707 C C . ASN A 1 91 ? 37.052 -5.142 127.947 1.00 37.32 91 ASN 1 C 1
ATOM 708 O O . ASN A 1 91 ? 36.768 -6.078 127.177 1.00 27.86 91 ASN 1 O 1
ATOM 713 N N . GLY A 1 92 ? 36.784 -5.177 129.255 1.00 38.91 92 GLY 1 N 1
ATOM 714 C CA . GLY A 1 92 ? 36.030 -6.277 129.848 1.00 40.96 92 GLY 1 CA 1
ATOM 715 C C . GLY A 1 92 ? 36.745 -7.585 130.168 1.00 42.02 92 GLY 1 C 1
ATOM 716 O O . GLY A 1 92 ? 36.113 -8.611 130.502 1.00 35.73 92 GLY 1 O 1
ATOM 717 N N . ALA A 1 93 ? 38.067 -7.554 130.051 1.00 43.84 93 ALA 1 N 1
ATOM 718 C CA . ALA A 1 93 ? 38.885 -8.716 130.328 1.00 44.83 93 ALA 1 CA 1
ATOM 719 C C . ALA A 1 93 ? 39.194 -8.767 131.803 1.00 49.96 93 ALA 1 C 1
ATOM 720 O O . ALA A 1 93 ? 39.372 -7.732 132.455 1.00 53.84 93 ALA 1 O 1
ATOM 722 N N . PRO A 1 94 ? 39.198 -9.975 132.371 1.00 52.60 94 PRO 1 N 1
ATOM 723 C CA . PRO A 1 94 ? 39.492 -10.148 133.785 1.00 51.98 94 PRO 1 CA 1
ATOM 724 C C . PRO A 1 94 ? 40.884 -9.592 133.952 1.00 52.85 94 PRO 1 C 1
ATOM 725 O O . PRO A 1 94 ? 41.772 -9.857 133.126 1.00 50.98 94 PRO 1 O 1
ATOM 729 N N . VAL A 1 95 ? 41.063 -8.806 135.002 1.00 49.35 95 VAL 1 N 1
ATOM 730 C CA . VAL A 1 95 ? 42.338 -8.181 135.265 1.00 43.67 95 VAL 1 CA 1
ATOM 731 C C . VAL A 1 95 ? 43.490 -9.205 135.279 1.00 38.36 95 VAL 1 C 1
ATOM 732 O O . VAL A 1 95 ? 44.589 -8.947 134.768 1.00 28.45 95 VAL 1 O 1
ATOM 736 N N . SER A 1 96 ? 43.188 -10.404 135.759 1.00 36.68 96 SER 1 N 1
ATOM 737 C CA . SER A 1 96 ? 44.180 -11.467 135.826 1.00 43.08 96 SER 1 CA 1
ATOM 738 C C . SER A 1 96 ? 44.884 -11.741 134.498 1.00 42.72 96 SER 1 C 1
ATOM 739 O O . SER A 1 96 ? 45.968 -12.336 134.466 1.00 43.42 96 SER 1 O 1
ATOM 742 N N . ALA A 1 97 ? 44.276 -11.287 133.409 1.00 45.64 97 ALA 1 N 1
ATOM 743 C CA . ALA A 1 97 ? 44.821 -11.502 132.081 1.00 45.34 97 ALA 1 CA 1
ATOM 744 C C . ALA A 1 97 ? 46.108 -10.752 131.837 1.00 44.23 97 ALA 1 C 1
ATOM 745 O O . ALA A 1 97 ? 46.992 -11.277 131.170 1.00 44.10 97 ALA 1 O 1
ATOM 747 N N . LEU A 1 98 ? 46.244 -9.561 132.417 1.00 40.81 98 LEU 1 N 1
ATOM 748 C CA . LEU A 1 98 ? 47.450 -8.761 132.212 1.00 45.77 98 LEU 1 CA 1
ATOM 749 C C . LEU A 1 98 ? 48.767 -9.531 132.359 1.00 52.05 98 LEU 1 C 1
ATOM 750 O O . LEU A 1 98 ? 49.799 -9.133 131.821 1.00 54.50 98 LEU 1 O 1
ATOM 755 N N . ASN A 1 99 ? 48.739 -10.628 133.099 1.00 58.84 99 ASN 1 N 1
ATOM 756 C CA . ASN A 1 99 ? 49.953 -11.397 133.308 1.00 66.52 99 ASN 1 CA 1
ATOM 757 C C . ASN A 1 99 ? 50.221 -12.368 132.183 1.00 66.56 99 ASN 1 C 1
ATOM 758 O O . ASN A 1 99 ? 51.350 -12.817 131.998 1.00 71.56 99 ASN 1 O 1
ATOM 763 N N . ASN A 1 100 ? 49.174 -12.742 131.466 1.00 61.57 100 ASN 1 N 1
ATOM 764 C CA . ASN A 1 100 ? 49.346 -13.666 130.372 1.00 57.29 100 ASN 1 CA 1
ATOM 765 C C . ASN A 1 100 ? 49.948 -13.028 129.142 1.00 55.14 100 ASN 1 C 1
ATOM 766 O O . ASN A 1 100 ? 49.546 -11.957 128.697 1.00 52.12 100 ASN 1 O 1
ATOM 771 N N . THR A 1 101 ? 50.929 -13.722 128.595 1.00 51.60 101 THR 1 N 1
ATOM 772 C CA . THR A 1 101 ? 51.659 -13.242 127.452 1.00 47.00 101 THR 1 CA 1
ATOM 773 C C . THR A 1 101 ? 51.056 -13.552 126.050 1.00 53.49 101 THR 1 C 1
ATOM 774 O O . THR A 1 101 ? 51.409 -12.907 125.060 1.00 55.16 101 THR 1 O 1
ATOM 778 N N . THR A 1 102 ? 50.131 -14.507 125.957 1.00 55.12 102 THR 1 N 1
ATOM 779 C CA . THR A 1 102 ? 49.516 -14.830 124.667 1.00 49.69 102 THR 1 CA 1
ATOM 780 C C . THR A 1 102 ? 48.546 -13.705 124.265 1.00 52.16 102 THR 1 C 1
ATOM 781 O O . THR A 1 102 ? 47.861 -13.769 123.241 1.00 56.99 102 THR 1 O 1
ATOM 785 N N . ASN A 1 103 ? 48.417 -12.711 125.137 1.00 51.21 103 ASN 1 N 1
ATOM 786 C CA . ASN A 1 103 ? 47.593 -11.541 124.855 1.00 44.31 103 ASN 1 CA 1
ATOM 787 C C . ASN A 1 103 ? 48.565 -10.625 124.155 1.00 40.60 103 ASN 1 C 1
ATOM 788 O O . ASN A 1 103 ? 49.768 -10.823 124.244 1.00 40.66 103 ASN 1 O 1
ATOM 793 N N . PRO A 1 104 ? 48.072 -9.617 123.442 1.00 41.26 104 PRO 1 N 1
ATOM 794 C CA . PRO A 1 104 ? 48.982 -8.705 122.743 1.00 41.83 104 PRO 1 CA 1
ATOM 795 C C . PRO A 1 104 ? 50.091 -8.179 123.660 1.00 39.03 104 PRO 1 C 1
ATOM 796 O O . PRO A 1 104 ? 49.904 -7.209 124.386 1.00 38.22 104 PRO 1 O 1
ATOM 800 N N . THR A 1 105 ? 51.232 -8.854 123.648 1.00 37.21 105 THR 1 N 1
ATOM 801 C CA . THR A 1 105 ? 52.361 -8.472 124.487 1.00 34.20 105 THR 1 CA 1
ATOM 802 C C . THR A 1 105 ? 53.497 -8.053 123.590 1.00 31.95 105 THR 1 C 1
ATOM 803 O O . THR A 1 105 ? 53.852 -8.789 122.683 1.00 33.07 105 THR 1 O 1
ATOM 807 N N . ALA A 1 106 ? 54.070 -6.884 123.851 1.00 32.62 106 ALA 1 N 1
ATOM 808 C CA . ALA A 1 106 ? 55.175 -6.353 123.060 1.00 35.39 106 ALA 1 CA 1
ATOM 809 C C . ALA A 1 106 ? 56.442 -6.377 123.866 1.00 38.21 106 ALA 1 C 1
ATOM 810 O O . ALA A 1 106 ? 56.464 -5.881 124.990 1.00 42.98 106 ALA 1 O 1
ATOM 812 N N . TYR A 1 107 ? 57.499 -6.943 123.296 1.00 42.95 107 TYR 1 N 1
ATOM 813 C CA . TYR A 1 107 ? 58.788 -6.983 123.981 1.00 49.47 107 TYR 1 CA 1
ATOM 814 C C . TYR A 1 107 ? 59.414 -5.585 123.976 1.00 55.28 107 TYR 1 C 1
ATOM 815 O O . TYR A 1 107 ? 58.950 -4.686 123.273 1.00 60.97 107 TYR 1 O 1
ATOM 824 N N . HIS A 1 108 ? 60.471 -5.403 124.752 1.00 60.99 108 HIS 1 N 1
ATOM 825 C CA . HIS A 1 108 ? 61.113 -4.105 124.841 1.00 63.04 108 HIS 1 CA 1
ATOM 826 C C . HIS A 1 108 ? 61.953 -3.772 123.618 1.00 63.19 108 HIS 1 C 1
ATOM 827 O O . HIS A 1 108 ? 62.503 -4.645 122.960 1.00 67.74 108 HIS 1 O 1
ATOM 834 N N . LYS A 1 109 ? 61.949 -2.494 123.282 1.00 63.17 109 LYS 1 N 1
ATOM 835 C CA . LYS A 1 109 ? 62.734 -1.907 122.203 1.00 61.85 109 LYS 1 CA 1
ATOM 836 C C . LYS A 1 109 ? 62.522 -0.463 122.627 1.00 61.69 109 LYS 1 C 1
ATOM 837 O O . LYS A 1 109 ? 61.414 0.072 122.557 1.00 62.83 109 LYS 1 O 1
ATOM 843 N N . GLY A 1 110 ? 63.534 0.066 123.294 1.00 60.08 110 GLY 1 N 1
ATOM 844 C CA . GLY A 1 110 ? 63.443 1.410 123.808 1.00 53.71 110 GLY 1 CA 1
ATOM 845 C C . GLY A 1 110 ? 63.633 2.402 122.706 1.00 52.74 110 GLY 1 C 1
ATOM 846 O O . GLY A 1 110 ? 64.047 2.021 121.610 1.00 50.42 110 GLY 1 O 1
ATOM 847 N N . PRO A 1 111 ? 63.315 3.682 122.958 1.00 55.83 111 PRO 1 N 1
ATOM 848 C CA . PRO A 1 111 ? 62.788 4.143 124.254 1.00 58.67 111 PRO 1 CA 1
ATOM 849 C C . PRO A 1 111 ? 61.349 3.743 124.515 1.00 58.82 111 PRO 1 C 1
ATOM 850 O O . PRO A 1 111 ? 61.048 3.025 125.486 1.00 60.80 111 PRO 1 O 1
ATOM 854 N N . VAL A 1 112 ? 60.473 4.236 123.646 1.00 56.13 112 VAL 1 N 1
ATOM 855 C CA . VAL A 1 112 ? 59.052 3.965 123.741 1.00 57.27 112 VAL 1 CA 1
ATOM 856 C C . VAL A 1 112 ? 58.626 2.820 122.845 1.00 55.45 112 VAL 1 C 1
ATOM 857 O O . VAL A 1 112 ? 59.364 2.385 121.961 1.00 57.58 112 VAL 1 O 1
ATOM 861 N N . THR A 1 113 ? 57.410 2.358 123.074 1.00 52.91 113 THR 1 N 1
ATOM 862 C CA . THR A 1 113 ? 56.831 1.270 122.322 1.00 51.25 113 THR 1 CA 1
ATOM 863 C C . THR A 1 113 ? 55.496 1.846 121.856 1.00 51.55 113 THR 1 C 1
ATOM 864 O O . THR A 1 113 ? 54.721 2.328 122.675 1.00 54.66 113 THR 1 O 1
ATOM 868 N N . ARG A 1 114 ? 55.287 1.898 120.540 1.00 52.48 114 ARG 1 N 1
ATOM 869 C CA . ARG A 1 114 ? 54.065 2.465 119.961 1.00 46.60 114 ARG 1 CA 1
ATOM 870 C C . ARG A 1 114 ? 53.135 1.436 119.314 1.00 44.64 114 ARG 1 C 1
ATOM 871 O O . ARG A 1 114 ? 53.576 0.592 118.505 1.00 38.98 114 ARG 1 O 1
ATOM 879 N N . LEU A 1 115 ? 51.847 1.541 119.662 1.00 41.02 115 LEU 1 N 1
ATOM 880 C CA . LEU A 1 115 ? 50.808 0.634 119.169 1.00 41.77 115 LEU 1 CA 1
ATOM 881 C C . LEU A 1 115 ? 49.505 1.264 118.720 1.00 41.96 115 LEU 1 C 1
ATOM 882 O O . LEU A 1 115 ? 49.132 2.346 119.167 1.00 46.97 115 LEU 1 O 1
ATOM 887 N N . ALA A 1 116 ? 48.796 0.555 117.854 1.00 39.65 116 ALA 1 N 1
ATOM 888 C CA . ALA A 1 116 ? 47.513 1.025 117.381 1.00 40.79 116 ALA 1 CA 1
ATOM 889 C C . ALA A 1 116 ? 46.493 0.005 117.862 1.00 39.95 116 ALA 1 C 1
ATOM 890 O O . ALA A 1 116 ? 46.589 -1.206 117.587 1.00 37.51 116 ALA 1 O 1
ATOM 892 N N . LEU A 1 117 ? 45.543 0.509 118.632 1.00 39.13 117 LEU 1 N 1
ATOM 893 C CA . LEU A 1 117 ? 44.507 -0.309 119.221 1.00 39.33 117 LEU 1 CA 1
ATOM 894 C C . LEU A 1 117 ? 43.099 0.096 118.809 1.00 37.39 117 LEU 1 C 1
ATOM 895 O O . LEU A 1 117 ? 42.774 1.287 118.688 1.00 38.54 117 LEU 1 O 1
ATOM 900 N N . PRO A 1 118 ? 42.232 -0.902 118.614 1.00 31.49 118 PRO 1 N 1
ATOM 901 C CA . PRO A 1 118 ? 40.843 -0.701 118.211 1.00 28.57 118 PRO 1 CA 1
ATOM 902 C C . PRO A 1 118 ? 39.931 -0.282 119.330 1.00 26.44 118 PRO 1 C 1
ATOM 903 O O . PRO A 1 118 ? 40.100 -0.740 120.459 1.00 28.81 118 PRO 1 O 1
ATOM 907 N N . TYR A 1 119 ? 38.961 0.577 119.021 1.00 25.99 119 TYR 1 N 1
ATOM 908 C CA . TYR A 1 119 ? 37.971 0.966 120.023 1.00 30.59 119 TYR 1 CA 1
ATOM 909 C C . TYR A 1 119 ? 37.431 -0.402 120.457 1.00 36.23 119 TYR 1 C 1
ATOM 910 O O . TYR A 1 119 ? 37.065 -1.252 119.616 1.00 36.91 119 TYR 1 O 1
ATOM 919 N N . THR A 1 120 ? 37.362 -0.615 121.764 1.00 36.95 120 THR 1 N 1
ATOM 920 C CA . THR A 1 120 ? 36.957 -1.920 122.214 1.00 33.21 120 THR 1 CA 1
ATOM 921 C C . THR A 1 120 ? 35.827 -2.013 123.273 1.00 33.15 120 THR 1 C 1
ATOM 922 O O . THR A 1 120 ? 35.539 -3.093 123.809 1.00 26.52 120 THR 1 O 1
ATOM 926 N N . ALA A 1 121 ? 35.109 -0.904 123.473 1.00 33.49 121 ALA 1 N 1
ATOM 927 C CA . ALA A 1 121 ? 33.970 -0.871 124.407 1.00 36.36 121 ALA 1 CA 1
ATOM 928 C C . ALA A 1 121 ? 32.785 -1.625 123.780 1.00 34.83 121 ALA 1 C 1
ATOM 929 O O . ALA A 1 121 ? 32.876 -2.058 122.649 1.00 43.54 121 ALA 1 O 1
ATOM 931 N N . PRO A 1 122 ? 31.689 -1.842 124.517 1.00 35.26 122 PRO 1 N 1
ATOM 932 C CA . PRO A 1 122 ? 30.542 -2.563 123.947 1.00 37.19 122 PRO 1 CA 1
ATOM 933 C C . PRO A 1 122 ? 29.345 -1.661 123.730 1.00 41.95 122 PRO 1 C 1
ATOM 934 O O . PRO A 1 122 ? 28.194 -2.132 123.623 1.00 40.05 122 PRO 1 O 1
ATOM 938 N N . HIS A 1 123 ? 29.603 -0.362 123.788 1.00 46.42 123 HIS 1 N 1
ATOM 939 C CA . HIS A 1 123 ? 28.556 0.625 123.586 1.00 49.82 123 HIS 1 CA 1
ATOM 940 C C . HIS A 1 123 ? 28.777 1.169 122.214 1.00 49.84 123 HIS 1 C 1
ATOM 941 O O . HIS A 1 123 ? 29.887 1.066 121.681 1.00 47.88 123 HIS 1 O 1
ATOM 948 N N . ARG A 1 124 ? 27.738 1.795 121.674 1.00 49.76 124 ARG 1 N 1
ATOM 949 C CA . ARG A 1 124 ? 27.812 2.382 120.349 1.00 51.38 124 ARG 1 CA 1
ATOM 950 C C . ARG A 1 124 ? 28.760 3.586 120.357 1.00 52.74 124 ARG 1 C 1
ATOM 951 O O . ARG A 1 124 ? 29.429 3.886 119.360 1.00 56.96 124 ARG 1 O 1
ATOM 959 N N . VAL A 1 125 ? 28.876 4.214 121.520 1.00 50.26 125 VAL 1 N 1
ATOM 960 C CA . VAL A 1 125 ? 29.720 5.383 121.691 1.00 47.13 125 VAL 1 CA 1
ATOM 961 C C . VAL A 1 125 ? 30.002 5.488 123.202 1.00 50.13 125 VAL 1 C 1
ATOM 962 O O . VAL A 1 125 ? 29.366 4.785 124.004 1.00 54.58 125 VAL 1 O 1
ATOM 966 N N . LEU A 1 126 ? 30.983 6.295 123.598 1.00 44.22 126 LEU 1 N 1
ATOM 967 C CA . LEU A 1 126 ? 31.256 6.470 125.022 1.00 37.06 126 LEU 1 CA 1
ATOM 968 C C . LEU A 1 126 ? 30.876 7.876 125.436 1.00 43.07 126 LEU 1 C 1
ATOM 969 O O . LEU A 1 126 ? 30.477 8.686 124.590 1.00 47.56 126 LEU 1 O 1
ATOM 974 N N . ALA A 1 127 ? 31.023 8.177 126.724 1.00 47.50 127 ALA 1 N 1
ATOM 975 C CA . ALA A 1 127 ? 30.663 9.494 127.242 1.00 46.59 127 ALA 1 CA 1
ATOM 976 C C . ALA A 1 127 ? 31.728 10.214 128.079 1.00 46.15 127 ALA 1 C 1
ATOM 977 O O . ALA A 1 127 ? 32.692 9.606 128.571 1.00 47.11 127 ALA 1 O 1
ATOM 979 N N . THR A 1 128 ? 31.561 11.534 128.143 1.00 42.83 128 THR 1 N 1
ATOM 980 C CA . THR A 1 128 ? 32.403 12.458 128.892 1.00 38.08 128 THR 1 CA 1
ATOM 981 C C . THR A 1 128 ? 31.708 12.676 130.237 1.00 38.66 128 THR 1 C 1
ATOM 982 O O . THR A 1 128 ? 32.362 12.808 131.251 1.00 44.18 128 THR 1 O 1
ATOM 986 N N . ALA A 1 129 ? 30.380 12.692 130.240 1.00 40.45 129 ALA 1 N 1
ATOM 987 C CA . ALA A 1 129 ? 29.595 12.891 131.459 1.00 42.23 129 ALA 1 CA 1
ATOM 988 C C . ALA A 1 129 ? 28.699 11.681 131.646 1.00 46.54 129 ALA 1 C 1
ATOM 989 O O . ALA A 1 129 ? 28.839 10.696 130.923 1.00 50.87 129 ALA 1 O 1
ATOM 991 N N . TYR A 1 130 ? 27.772 11.755 132.593 1.00 48.84 130 TYR 1 N 1
ATOM 992 C CA . TYR A 1 130 ? 26.872 10.641 132.850 1.00 53.83 130 TYR 1 CA 1
ATOM 993 C C . TYR A 1 130 ? 26.024 10.918 134.089 1.00 59.48 130 TYR 1 C 1
ATOM 994 O O . TYR A 1 130 ? 26.548 11.318 135.132 1.00 68.29 130 TYR 1 O 1
ATOM 1003 N N . THR A 1 131 ? 24.715 10.728 133.967 1.00 60.00 131 THR 1 N 1
ATOM 1004 C CA . THR A 1 131 ? 23.815 10.958 135.082 1.00 60.06 131 THR 1 CA 1
ATOM 1005 C C . THR A 1 131 ? 23.089 9.694 135.513 1.00 70.62 131 THR 1 C 1
ATOM 1006 O O . THR A 1 131 ? 21.868 9.695 135.711 1.00 72.41 131 THR 1 O 1
ATOM 1010 N N . GLY A 1 132 ? 23.901 8.673 135.707 1.00 79.55 132 GLY 1 N 1
ATOM 1011 C CA . GLY A 1 132 ? 23.461 7.590 136.586 1.00 90.79 132 GLY 1 CA 1
ATOM 1012 C C . GLY A 1 132 ? 23.953 7.792 138.029 1.00 96.75 132 GLY 1 C 1
ATOM 1013 O O . GLY A 1 132 ? 23.152 7.993 138.954 1.00 97.80 132 GLY 1 O 1
ATOM 1014 N N . THR A 1 157 ? 32.313 1.363 134.665 1.00 49.97 161 THR 1 N 1
ATOM 1015 C CA . THR A 1 157 ? 33.430 0.452 134.447 1.00 57.66 161 THR 1 CA 1
ATOM 1016 C C . THR A 1 157 ? 33.783 0.360 132.962 1.00 60.29 161 THR 1 C 1
ATOM 1017 O O . THR A 1 157 ? 34.896 0.696 132.550 1.00 65.96 161 THR 1 O 1
ATOM 1021 N N . SER A 1 158 ? 32.803 -0.069 132.169 1.00 56.13 162 SER 1 N 1
ATOM 1022 C CA . SER A 1 158 ? 32.943 -0.269 130.729 1.00 47.08 162 SER 1 CA 1
ATOM 1023 C C . SER A 1 158 ? 33.499 0.866 129.848 1.00 45.99 162 SER 1 C 1
ATOM 1024 O O . SER A 1 158 ? 33.885 0.608 128.705 1.00 47.64 162 SER 1 O 1
ATOM 1027 N N . PHE A 1 159 ? 33.549 2.102 130.343 1.00 37.05 163 PHE 1 N 1
ATOM 1028 C CA . PHE A 1 159 ? 34.086 3.194 129.531 1.00 35.61 163 PHE 1 CA 1
ATOM 1029 C C . PHE A 1 159 ? 35.624 3.199 129.428 1.00 39.73 163 PHE 1 C 1
ATOM 1030 O O . PHE A 1 159 ? 36.275 4.208 129.736 1.00 40.79 163 PHE 1 O 1
ATOM 1038 N N . ASN A 1 160 ? 36.204 2.118 128.923 1.00 42.42 164 ASN 1 N 1
ATOM 1039 C CA . ASN A 1 160 ? 37.653 2.051 128.799 1.00 48.14 164 ASN 1 CA 1
ATOM 1040 C C . ASN A 1 160 ? 38.092 1.464 127.455 1.00 52.18 164 ASN 1 C 1
ATOM 1041 O O . ASN A 1 160 ? 37.259 1.019 126.654 1.00 56.60 164 ASN 1 O 1
ATOM 1046 N N . PHE A 1 161 ? 39.399 1.487 127.203 1.00 52.25 165 PHE 1 N 1
ATOM 1047 C CA . PHE A 1 161 ? 39.965 0.945 125.971 1.00 53.35 165 PHE 1 CA 1
ATOM 1048 C C . PHE A 1 161 ? 40.827 -0.259 126.269 1.00 54.17 165 PHE 1 C 1
ATOM 1049 O O . PHE A 1 161 ? 41.676 -0.639 125.459 1.00 54.67 165 PHE 1 O 1
ATOM 1057 N N . GLY A 1 162 ? 40.560 -0.884 127.409 1.00 52.13 166 GLY 1 N 1
ATOM 1058 C CA . GLY A 1 162 ? 41.337 -2.025 127.830 1.00 52.86 166 GLY 1 CA 1
ATOM 1059 C C . GLY A 1 162 ? 42.339 -1.555 128.877 1.00 54.81 166 GLY 1 C 1
ATOM 1060 O O . GLY A 1 162 ? 42.243 -0.429 129.396 1.00 51.01 166 GLY 1 O 1
ATOM 1061 N N . ALA A 1 163 ? 43.313 -2.405 129.183 1.00 53.36 167 ALA 1 N 1
ATOM 1062 C CA . ALA A 1 163 ? 44.316 -2.077 130.180 1.00 49.20 167 ALA 1 CA 1
ATOM 1063 C C . ALA A 1 163 ? 45.660 -2.594 129.758 1.00 47.66 167 ALA 1 C 1
ATOM 1064 O O . ALA A 1 163 ? 45.761 -3.590 129.041 1.00 49.18 167 ALA 1 O 1
ATOM 1066 N N . VAL A 1 164 ? 46.682 -1.990 130.336 1.00 42.73 168 VAL 1 N 1
ATOM 1067 C CA . VAL A 1 164 ? 48.058 -2.301 130.036 1.00 41.52 168 VAL 1 CA 1
ATOM 1068 C C . VAL A 1 164 ? 48.840 -2.650 131.302 1.00 45.13 168 VAL 1 C 1
ATOM 1069 O O . VAL A 1 164 ? 48.490 -2.190 132.382 1.00 52.05 168 VAL 1 O 1
ATOM 1073 N N . LYS A 1 165 ? 49.874 -3.482 131.177 1.00 47.66 169 LYS 1 N 1
ATOM 1074 C CA . LYS A 1 165 ? 50.712 -3.870 132.316 1.00 47.07 169 LYS 1 CA 1
ATOM 1075 C C . LYS A 1 165 ? 52.106 -4.251 131.851 1.00 47.04 169 LYS 1 C 1
ATOM 1076 O O . LYS A 1 165 ? 52.273 -5.047 130.933 1.00 46.24 169 LYS 1 O 1
ATOM 1082 N N . ALA A 1 166 ? 53.108 -3.668 132.479 1.00 50.10 170 ALA 1 N 1
ATOM 1083 C CA . ALA A 1 166 ? 54.485 -3.968 132.136 1.00 57.90 170 ALA 1 CA 1
ATOM 1084 C C . ALA A 1 166 ? 55.256 -3.880 133.432 1.00 64.87 170 ALA 1 C 1
ATOM 1085 O O . ALA A 1 166 ? 54.910 -3.074 134.294 1.00 74.42 170 ALA 1 O 1
ATOM 1087 N N . GLU A 1 167 ? 56.262 -4.735 133.590 1.00 66.85 171 GLU 1 N 1
ATOM 1088 C CA . GLU A 1 167 ? 57.113 -4.750 134.778 1.00 64.37 171 GLU 1 CA 1
ATOM 1089 C C . GLU A 1 167 ? 57.327 -3.327 135.319 1.00 60.92 171 GLU 1 C 1
ATOM 1090 O O . GLU A 1 167 ? 57.180 -3.083 136.513 1.00 56.27 171 GLU 1 O 1
ATOM 1096 N N . THR A 1 168 ? 57.556 -2.384 134.407 1.00 61.65 172 THR 1 N 1
ATOM 1097 C CA . THR A 1 168 ? 57.774 -0.978 134.749 1.00 60.35 172 THR 1 CA 1
ATOM 1098 C C . THR A 1 168 ? 57.124 -0.064 133.718 1.00 61.08 172 THR 1 C 1
ATOM 1099 O O . THR A 1 168 ? 57.379 -0.210 132.517 1.00 60.79 172 THR 1 O 1
ATOM 1103 N N . ILE A 1 169 ? 56.329 0.902 134.169 1.00 58.56 173 ILE 1 N 1
ATOM 1104 C CA . ILE A 1 169 ? 55.719 1.849 133.237 1.00 52.83 173 ILE 1 CA 1
ATOM 1105 C C . ILE A 1 169 ? 56.131 3.263 133.636 1.00 49.13 173 ILE 1 C 1
ATOM 1106 O O . ILE A 1 169 ? 55.490 3.908 134.454 1.00 50.48 173 ILE 1 O 1
ATOM 1111 N N . THR A 1 170 ? 57.249 3.704 133.085 1.00 46.29 174 THR 1 N 1
ATOM 1112 C CA . THR A 1 170 ? 57.794 5.026 133.353 1.00 47.82 174 THR 1 CA 1
ATOM 1113 C C . THR A 1 170 ? 56.872 6.158 132.900 1.00 48.90 174 THR 1 C 1
ATOM 1114 O O . THR A 1 170 ? 56.617 7.101 133.654 1.00 46.91 174 THR 1 O 1
ATOM 1118 N N . GLU A 1 171 ? 56.376 6.059 131.667 1.00 54.50 175 GLU 1 N 1
ATOM 1119 C CA . GLU A 1 171 ? 55.508 7.093 131.095 1.00 55.39 175 GLU 1 CA 1
ATOM 1120 C C . GLU A 1 171 ? 54.459 6.541 130.131 1.00 52.74 175 GLU 1 C 1
ATOM 1121 O O . GLU A 1 171 ? 54.651 5.479 129.518 1.00 48.60 175 GLU 1 O 1
ATOM 1127 N N . LEU A 1 172 ? 53.352 7.268 130.004 1.00 47.86 176 LEU 1 N 1
ATOM 1128 C CA . LEU A 1 172 ? 52.282 6.840 129.120 1.00 44.84 176 LEU 1 CA 1
ATOM 1129 C C . LEU A 1 172 ? 51.612 7.988 128.382 1.00 49.84 176 LEU 1 C 1
ATOM 1130 O O . LEU A 1 172 ? 51.262 9.010 128.985 1.00 56.23 176 LEU 1 O 1
ATOM 1135 N N . LEU A 1 173 ? 51.418 7.794 127.079 1.00 48.96 177 LEU 1 N 1
ATOM 1136 C CA . LEU A 1 173 ? 50.772 8.771 126.213 1.00 45.12 177 LEU 1 CA 1
ATOM 1137 C C . LEU A 1 173 ? 49.718 8.063 125.378 1.00 45.21 177 LEU 1 C 1
ATOM 1138 O O . LEU A 1 173 ? 49.835 6.870 125.085 1.00 47.05 177 LEU 1 O 1
ATOM 1143 N N . VAL A 1 174 ? 48.697 8.803 124.977 1.00 42.68 178 VAL 1 N 1
ATOM 1144 C CA . VAL A 1 174 ? 47.652 8.240 124.145 1.00 39.59 178 VAL 1 CA 1
ATOM 1145 C C . VAL A 1 174 ? 47.302 9.232 123.044 1.00 44.50 178 VAL 1 C 1
ATOM 1146 O O . VAL A 1 174 ? 47.544 10.437 123.176 1.00 47.89 178 VAL 1 O 1
ATOM 1150 N N . ARG A 1 175 ? 46.795 8.702 121.935 1.00 44.20 179 ARG 1 N 1
ATOM 1151 C CA . ARG A 1 175 ? 46.410 9.499 120.786 1.00 37.68 179 ARG 1 CA 1
ATOM 1152 C C . ARG A 1 175 ? 45.076 8.963 120.294 1.00 39.23 179 ARG 1 C 1
ATOM 1153 O O . ARG A 1 175 ? 44.897 7.738 120.159 1.00 35.77 179 ARG 1 O 1
ATOM 1161 N N . MET A 1 176 ? 44.124 9.873 120.103 1.00 39.70 180 MET 1 N 1
ATOM 1162 C CA . MET A 1 176 ? 42.803 9.510 119.602 1.00 39.83 180 MET 1 CA 1
ATOM 1163 C C . MET A 1 176 ? 42.767 9.574 118.063 1.00 44.99 180 MET 1 C 1
ATOM 1164 O O . MET A 1 176 ? 43.035 10.627 117.456 1.00 46.46 180 MET 1 O 1
ATOM 1169 N N . LYS A 1 177 ? 42.434 8.457 117.429 1.00 43.33 181 LYS 1 N 1
ATOM 1170 C CA . LYS A 1 177 ? 42.369 8.420 115.973 1.00 43.74 181 LYS 1 CA 1
ATOM 1171 C C . LYS A 1 177 ? 40.901 8.295 115.561 1.00 46.12 181 LYS 1 C 1
ATOM 1172 O O . LYS A 1 177 ? 40.119 7.692 116.302 1.00 45.30 181 LYS 1 O 1
ATOM 1178 N N . ARG A 1 178 ? 40.512 8.895 114.430 1.00 44.38 182 ARG 1 N 1
ATOM 1179 C CA . ARG A 1 178 ? 39.128 8.758 113.934 1.00 46.22 182 ARG 1 CA 1
ATOM 1180 C C . ARG A 1 178 ? 38.040 9.370 114.814 1.00 48.18 182 ARG 1 C 1
ATOM 1181 O O . ARG A 1 178 ? 36.859 9.005 114.692 1.00 46.00 182 ARG 1 O 1
ATOM 1189 N N . ALA A 1 179 ? 38.430 10.319 115.658 1.00 46.98 183 ALA 1 N 1
ATOM 1190 C CA . ALA A 1 179 ? 37.512 10.950 116.599 1.00 44.21 183 ALA 1 CA 1
ATOM 1191 C C . ALA A 1 179 ? 36.181 11.516 116.077 1.00 43.75 183 ALA 1 C 1
ATOM 1192 O O . ALA A 1 179 ? 36.136 12.228 115.067 1.00 48.38 183 ALA 1 O 1
ATOM 1194 N N . GLU A 1 180 ? 35.105 11.229 116.807 1.00 39.13 184 GLU 1 N 1
ATOM 1195 C CA . GLU A 1 180 ? 33.763 11.717 116.476 1.00 37.50 184 GLU 1 CA 1
ATOM 1196 C C . GLU A 1 180 ? 33.222 12.313 117.762 1.00 34.92 184 GLU 1 C 1
ATOM 1197 O O . GLU A 1 180 ? 33.382 11.705 118.820 1.00 32.00 184 GLU 1 O 1
ATOM 1203 N N . LEU A 1 181 ? 32.618 13.498 117.695 1.00 33.74 185 LEU 1 N 1
ATOM 1204 C CA . LEU A 1 181 ? 32.090 14.132 118.912 1.00 33.95 185 LEU 1 CA 1
ATOM 1205 C C . LEU A 1 181 ? 30.632 14.508 118.768 1.00 34.37 185 LEU 1 C 1
ATOM 1206 O O . LEU A 1 181 ? 30.197 14.866 117.670 1.00 40.79 185 LEU 1 O 1
ATOM 1211 N N . TYR A 1 182 ? 29.877 14.410 119.862 1.00 30.23 186 TYR 1 N 1
ATOM 1212 C CA . TYR A 1 182 ? 28.456 14.728 119.832 1.00 31.53 186 TYR 1 CA 1
ATOM 1213 C C . TYR A 1 182 ? 27.990 15.521 121.021 1.00 34.22 186 TYR 1 C 1
ATOM 1214 O O . TYR A 1 182 ? 28.237 15.130 122.160 1.00 33.37 186 TYR 1 O 1
ATOM 1223 N N . CYS A 1 183 ? 27.211 16.563 120.742 1.00 40.22 187 CYS 1 N 1
ATOM 1224 C CA . CYS A 1 183 ? 26.640 17.453 121.755 1.00 44.95 187 CYS 1 CA 1
ATOM 1225 C C . CYS A 1 183 ? 27.753 18.218 122.416 1.00 49.23 187 CYS 1 C 1
ATOM 1226 O O . CYS A 1 183 ? 28.580 17.662 123.139 1.00 50.77 187 CYS 1 O 1
ATOM 1229 N N . PRO A 1 184 ? 27.795 19.517 122.176 1.00 51.17 188 PRO 1 N 1
ATOM 1230 C CA . PRO A 1 184 ? 28.879 20.255 122.800 1.00 54.53 188 PRO 1 CA 1
ATOM 1231 C C . PRO A 1 184 ? 28.608 20.619 124.249 1.00 55.12 188 PRO 1 C 1
ATOM 1232 O O . PRO A 1 184 ? 27.459 20.827 124.653 1.00 55.67 188 PRO 1 O 1
ATOM 1236 N N . ARG A 1 185 ? 29.694 20.629 125.016 1.00 51.16 189 ARG 1 N 1
ATOM 1237 C CA . ARG A 1 185 ? 29.708 20.980 126.425 1.00 46.82 189 ARG 1 CA 1
ATOM 1238 C C . ARG A 1 185 ? 30.570 22.238 126.446 1.00 45.29 189 ARG 1 C 1
ATOM 1239 O O . ARG A 1 185 ? 31.290 22.510 125.469 1.00 44.92 189 ARG 1 O 1
ATOM 1247 N N . PRO A 1 186 ? 30.515 23.022 127.545 1.00 42.45 190 PRO 1 N 1
ATOM 1248 C CA . PRO A 1 186 ? 31.315 24.248 127.644 1.00 38.47 190 PRO 1 CA 1
ATOM 1249 C C . PRO A 1 186 ? 32.816 23.991 127.731 1.00 39.42 190 PRO 1 C 1
ATOM 1250 O O . PRO A 1 186 ? 33.264 22.848 127.903 1.00 40.16 190 PRO 1 O 1
ATOM 1254 N N . ILE A 1 187 ? 33.580 25.067 127.584 1.00 39.57 191 ILE 1 N 1
ATOM 1255 C CA . ILE A 1 187 ? 35.039 25.037 127.630 1.00 44.72 191 ILE 1 CA 1
ATOM 1256 C C . ILE A 1 187 ? 35.501 26.461 128.006 1.00 45.71 191 ILE 1 C 1
ATOM 1257 O O . ILE A 1 187 ? 35.279 27.437 127.271 1.00 43.57 191 ILE 1 O 1
ATOM 1262 N N . LEU A 1 188 ? 36.039 26.577 129.221 1.00 46.22 192 LEU 1 N 1
ATOM 1263 C CA . LEU A 1 188 ? 36.486 27.854 129.769 1.00 44.14 192 LEU 1 CA 1
ATOM 1264 C C . LEU A 1 188 ? 37.983 28.039 129.751 1.00 44.29 192 LEU 1 C 1
ATOM 1265 O O . LEU A 1 188 ? 38.739 27.066 129.816 1.00 43.75 192 LEU 1 O 1
ATOM 1270 N N . PRO A 1 189 ? 38.424 29.301 129.672 1.00 45.61 193 PRO 1 N 1
ATOM 1271 C CA . PRO A 1 189 ? 39.825 29.715 129.659 1.00 53.89 193 PRO 1 CA 1
ATOM 1272 C C . PRO A 1 189 ? 40.219 30.074 131.109 1.00 64.84 193 PRO 1 C 1
ATOM 1273 O O . PRO A 1 189 ? 39.721 29.468 132.071 1.00 67.69 193 PRO 1 O 1
ATOM 1277 N N . ILE A 1 190 ? 41.101 31.062 131.262 1.00 71.21 194 ILE 1 N 1
ATOM 1278 C CA . ILE A 1 190 ? 41.532 31.521 132.581 1.00 69.83 194 ILE 1 CA 1
ATOM 1279 C C . ILE A 1 190 ? 40.696 32.748 132.897 1.00 76.26 194 ILE 1 C 1
ATOM 1280 O O . ILE A 1 190 ? 40.366 33.510 131.985 1.00 81.71 194 ILE 1 O 1
ATOM 1285 N N . GLN A 1 191 ? 40.352 32.947 134.166 1.00 79.91 195 GLN 1 N 1
ATOM 1286 C CA . GLN A 1 191 ? 39.585 34.131 134.566 1.00 85.27 195 GLN 1 CA 1
ATOM 1287 C C . GLN A 1 191 ? 40.653 35.204 134.827 1.00 86.94 195 GLN 1 C 1
ATOM 1288 O O . GLN A 1 191 ? 41.439 35.057 135.758 1.00 88.96 195 GLN 1 O 1
ATOM 1294 N N . PRO A 1 192 ? 40.736 36.266 133.994 1.00 87.55 196 PRO 1 N 1
ATOM 1295 C CA . PRO A 1 192 ? 41.769 37.267 134.262 1.00 89.81 196 PRO 1 CA 1
ATOM 1296 C C . PRO A 1 192 ? 41.499 38.143 135.468 1.00 94.53 196 PRO 1 C 1
ATOM 1297 O O . PRO A 1 192 ? 40.353 38.450 135.814 1.00 93.95 196 PRO 1 O 1
ATOM 1301 N N . THR A 1 193 ? 42.599 38.488 136.124 1.00 99.19 197 THR 1 N 1
ATOM 1302 C CA . THR A 1 193 ? 42.615 39.323 137.309 1.00 98.17 197 THR 1 CA 1
ATOM 1303 C C . THR A 1 193 ? 42.162 40.741 136.951 1.00 95.50 197 THR 1 C 1
ATOM 1304 O O . THR A 1 193 ? 41.213 41.271 137.540 1.00 89.00 197 THR 1 O 1
ATOM 1308 N N . GLY A 1 194 ? 42.839 41.327 135.965 1.00 95.13 198 GLY 1 N 1
ATOM 1309 C CA . GLY A 1 194 ? 42.525 42.672 135.528 1.00 95.16 198 GLY 1 CA 1
ATOM 1310 C C . GLY A 1 194 ? 41.635 42.672 134.302 1.00 96.03 198 GLY 1 C 1
ATOM 1311 O O . GLY A 1 194 ? 40.844 41.751 134.106 1.00 95.04 198 GLY 1 O 1
ATOM 1312 N N . ASP A 1 195 ? 41.823 43.673 133.446 1.00 98.05 199 ASP 1 N 1
ATOM 1313 C CA . ASP A 1 195 ? 41.029 43.836 132.227 1.00 99.18 199 ASP 1 CA 1
ATOM 1314 C C . ASP A 1 195 ? 41.242 42.807 131.114 1.00 95.87 199 ASP 1 C 1
ATOM 1315 O O . ASP A 1 195 ? 40.353 42.575 130.285 1.00 95.57 199 ASP 1 O 1
ATOM 1320 N N . ARG A 1 196 ? 42.433 42.227 131.070 1.00 91.98 200 ARG 1 N 1
ATOM 1321 C CA . ARG A 1 196 ? 42.777 41.202 130.093 1.00 87.76 200 ARG 1 CA 1
ATOM 1322 C C . ARG A 1 196 ? 43.857 40.383 130.752 1.00 85.47 200 ARG 1 C 1
ATOM 1323 O O . ARG A 1 196 ? 44.415 40.775 131.778 1.00 90.64 200 ARG 1 O 1
ATOM 1331 N N . HIS A 1 197 ? 44.140 39.230 130.186 1.00 80.74 201 HIS 1 N 1
ATOM 1332 C CA . HIS A 1 197 ? 45.133 38.358 130.768 1.00 80.21 201 HIS 1 CA 1
ATOM 1333 C C . HIS A 1 197 ? 46.456 38.461 130.009 1.00 79.74 201 HIS 1 C 1
ATOM 1334 O O . HIS A 1 197 ? 46.683 37.736 129.027 1.00 80.49 201 HIS 1 O 1
ATOM 1341 N N . LYS A 1 198 ? 47.332 39.349 130.479 1.00 76.22 202 LYS 1 N 1
ATOM 1342 C CA . LYS A 1 198 ? 48.647 39.544 129.860 1.00 73.92 202 LYS 1 CA 1
ATOM 1343 C C . LYS A 1 198 ? 49.654 38.484 130.352 1.00 71.42 202 LYS 1 C 1
ATOM 1344 O O . LYS A 1 198 ? 49.529 37.970 131.471 1.00 71.26 202 LYS 1 O 1
ATOM 1350 N N . GLN A 1 199 ? 50.627 38.142 129.507 1.00 67.04 203 GLN 1 N 1
ATOM 1351 C CA . GLN A 1 199 ? 51.650 37.162 129.861 1.00 62.37 203 GLN 1 CA 1
ATOM 1352 C C . GLN A 1 199 ? 52.829 37.131 128.869 1.00 64.00 203 GLN 1 C 1
ATOM 1353 O O . GLN A 1 199 ? 52.796 37.799 127.832 1.00 66.15 203 GLN 1 O 1
ATOM 1359 N N . PRO A 1 200 ? 53.909 36.394 129.194 1.00 66.82 204 PRO 1 N 1
ATOM 1360 C CA . PRO A 1 200 ? 55.090 36.300 128.330 1.00 66.93 204 PRO 1 CA 1
ATOM 1361 C C . PRO A 1 200 ? 54.907 35.345 127.160 1.00 66.55 204 PRO 1 C 1
ATOM 1362 O O . PRO A 1 200 ? 54.676 34.133 127.331 1.00 66.03 204 PRO 1 O 1
ATOM 1366 N N . LEU A 1 201 ? 55.073 35.900 125.968 1.00 62.09 205 LEU 1 N 1
ATOM 1367 C CA . LEU A 1 201 ? 54.923 35.152 124.740 1.00 54.69 205 LEU 1 CA 1
ATOM 1368 C C . LEU A 1 201 ? 56.277 35.004 124.099 1.00 55.92 205 LEU 1 C 1
ATOM 1369 O O . LEU A 1 201 ? 57.143 35.870 124.261 1.00 60.12 205 LEU 1 O 1
ATOM 1374 N N . VAL A 1 202 ? 56.456 33.888 123.405 1.00 55.27 206 VAL 1 N 1
ATOM 1375 C CA . VAL A 1 202 ? 57.680 33.580 122.679 1.00 57.93 206 VAL 1 CA 1
ATOM 1376 C C . VAL A 1 202 ? 58.165 34.793 121.869 1.00 61.31 206 VAL 1 C 1
ATOM 1377 O O . VAL A 1 202 ? 57.501 35.225 120.912 1.00 64.89 206 VAL 1 O 1
ATOM 1381 N N . ALA A 1 203 ? 59.329 35.320 122.232 1.00 61.49 207 ALA 1 N 1
ATOM 1382 C CA . ALA A 1 203 ? 59.884 36.472 121.536 1.00 66.55 207 ALA 1 CA 1
ATOM 1383 C C . ALA A 1 203 ? 61.362 36.245 121.253 1.00 72.29 207 ALA 1 C 1
ATOM 1384 O O . ALA A 1 203 ? 61.978 35.374 121.862 1.00 68.69 207 ALA 1 O 1
ATOM 1386 N N . PRO A 1 204 ? 61.948 37.009 120.308 1.00 81.55 208 PRO 1 N 1
ATOM 1387 C CA . PRO A 1 204 ? 63.369 36.821 120.001 1.00 91.05 208 PRO 1 CA 1
ATOM 1388 C C . PRO A 1 204 ? 64.269 37.333 121.127 1.00 101.87 208 PRO 1 C 1
ATOM 1389 O O . PRO A 1 204 ? 63.847 38.152 121.950 1.00 101.77 208 PRO 1 O 1
ATOM 1393 N N . ALA A 1 205 ? 65.495 36.826 121.183 1.00 114.37 209 ALA 1 N 1
ATOM 1394 C CA . ALA A 1 205 ? 66.438 37.272 122.199 1.00 126.86 209 ALA 1 CA 1
ATOM 1395 C C . ALA A 1 205 ? 66.699 38.762 121.950 1.00 136.19 209 ALA 1 C 1
ATOM 1396 O O . ALA A 1 205 ? 66.990 39.171 120.820 1.00 135.05 209 ALA 1 O 1
ATOM 1398 N N . LYS A 1 206 ? 66.581 39.557 123.013 1.00 149.19 210 LYS 1 N 1
ATOM 1399 C CA . LYS A 1 206 ? 66.763 41.016 122.968 1.00 159.35 210 LYS 1 CA 1
ATOM 1400 C C . LYS A 1 206 ? 67.984 41.562 122.199 1.00 165.56 210 LYS 1 C 1
ATOM 1401 O O . LYS A 1 206 ? 67.820 42.364 121.267 1.00 166.65 210 LYS 1 O 1
ATOM 1407 N N . GLN A 1 207 ? 69.179 41.096 122.575 1.00 171.94 211 GLN 1 N 1
ATOM 1408 C CA . GLN A 1 207 ? 70.458 41.509 121.979 1.00 175.76 211 GLN 1 CA 1
ATOM 1409 C C . GLN A 1 207 ? 70.747 43.009 122.129 1.00 177.91 211 GLN 1 C 1
ATOM 1410 O O . GLN A 1 207 ? 70.670 43.496 123.280 1.00 179.23 211 GLN 1 O 1
ATOM 1417 N N . ASP B 2 1 ? 5.398 31.236 113.774 1.00 135.52 1 ASP 2 N 1
ATOM 1418 C CA . ASP B 2 1 ? 3.921 31.207 113.945 1.00 134.69 1 ASP 2 CA 1
ATOM 1419 C C . ASP B 2 1 ? 3.448 32.628 113.667 1.00 136.25 1 ASP 2 C 1
ATOM 1420 O O . ASP B 2 1 ? 4.267 33.547 113.629 1.00 135.78 1 ASP 2 O 1
ATOM 1422 N N . LYS B 2 2 ? 2.153 32.806 113.433 1.00 138.53 2 LYS 2 N 1
ATOM 1423 C CA . LYS B 2 2 ? 1.601 34.131 113.158 1.00 140.99 2 LYS 2 CA 1
ATOM 1424 C C . LYS B 2 2 ? 0.087 34.110 113.356 1.00 143.50 2 LYS 2 C 1
ATOM 1425 O O . LYS B 2 2 ? -0.518 33.038 113.411 1.00 144.28 2 LYS 2 O 1
ATOM 1427 N N . LYS B 2 3 ? -0.507 35.289 113.519 1.00 146.09 3 LYS 2 N 1
ATOM 1428 C CA . LYS B 2 3 ? -1.952 35.422 113.699 1.00 149.94 3 LYS 2 CA 1
ATOM 1429 C C . LYS B 2 3 ? -2.433 36.539 112.783 1.00 153.18 3 LYS 2 C 1
ATOM 1430 O O . LYS B 2 3 ? -1.615 37.262 112.210 1.00 153.97 3 LYS 2 O 1
ATOM 1432 N N . THR B 2 4 ? -3.748 36.704 112.664 1.00 157.53 4 THR 2 N 1
ATOM 1433 C CA . THR B 2 4 ? -4.303 37.723 111.774 1.00 159.96 4 THR 2 CA 1
ATOM 1434 C C . THR B 2 4 ? -4.936 38.966 112.428 1.00 161.15 4 THR 2 C 1
ATOM 1435 O O . THR B 2 4 ? -4.314 39.601 113.284 1.00 163.41 4 THR 2 O 1
ATOM 1437 N N . GLU B 2 5 ? -6.174 39.289 112.039 1.00 159.71 5 GLU 2 N 1
ATOM 1438 C CA . GLU B 2 5 ? -6.896 40.473 112.510 1.00 156.10 5 GLU 2 CA 1
ATOM 1439 C C . GLU B 2 5 ? -6.213 41.652 111.807 1.00 156.40 5 GLU 2 C 1
ATOM 1440 O O . GLU B 2 5 ? -6.779 42.224 110.873 1.00 155.18 5 GLU 2 O 1
ATOM 1442 N N . GLU B 2 6 ? -4.969 41.940 112.198 1.00 157.98 6 GLU 2 N 1
ATOM 1443 C CA . GLU B 2 6 ? -4.153 43.010 111.607 1.00 159.10 6 GLU 2 CA 1
ATOM 1444 C C . GLU B 2 6 ? -2.816 43.208 112.344 1.00 159.02 6 GLU 2 C 1
ATOM 1445 O O . GLU B 2 6 ? -1.765 42.759 111.880 1.00 157.24 6 GLU 2 O 1
ATOM 1447 N N . THR B 2 7 ? -2.869 43.896 113.482 1.00 158.45 7 THR 2 N 1
ATOM 1448 C CA . THR B 2 7 ? -1.690 44.175 114.301 1.00 157.86 7 THR 2 CA 1
ATOM 1449 C C . THR B 2 7 ? -2.080 43.995 115.772 1.00 157.94 7 THR 2 C 1
ATOM 1450 O O . THR B 2 7 ? -1.817 42.945 116.359 1.00 158.03 7 THR 2 O 1
ATOM 1452 N N . THR B 2 8 ? -2.721 45.022 116.338 1.00 158.42 8 THR 2 N 1
ATOM 1453 C CA . THR B 2 8 ? -3.228 45.053 117.725 1.00 156.26 8 THR 2 CA 1
ATOM 1454 C C . THR B 2 8 ? -2.269 45.325 118.892 1.00 152.65 8 THR 2 C 1
ATOM 1455 O O . THR B 2 8 ? -1.054 45.424 118.715 1.00 150.39 8 THR 2 O 1
ATOM 1457 N N . LEU B 2 9 ? -2.858 45.483 120.079 1.00 149.10 9 LEU 2 N 1
ATOM 1458 C CA . LEU B 2 9 ? -2.123 45.768 121.308 1.00 147.72 9 LEU 2 CA 1
ATOM 1459 C C . LEU B 2 9 ? -1.795 44.524 122.136 1.00 148.73 9 LEU 2 C 1
ATOM 1460 O O . LEU B 2 9 ? -0.900 44.560 122.983 1.00 149.35 9 LEU 2 O 1
ATOM 1462 N N . LEU B 2 10 ? -2.529 43.438 121.903 1.00 150.25 10 LEU 2 N 1
ATOM 1463 C CA . LEU B 2 10 ? -2.327 42.190 122.644 1.00 151.60 10 LEU 2 CA 1
ATOM 1464 C C . LEU B 2 10 ? -1.215 41.280 122.070 1.00 153.24 10 LEU 2 C 1
ATOM 1465 O O . LEU B 2 10 ? -0.128 41.766 121.741 1.00 155.37 10 LEU 2 O 1
ATOM 1467 N N . GLU B 2 11 ? -1.486 39.975 121.946 1.00 153.28 11 GLU 2 N 1
ATOM 1468 C CA . GLU B 2 11 ? -0.503 38.998 121.442 1.00 150.07 11 GLU 2 CA 1
ATOM 1469 C C . GLU B 2 11 ? -1.002 38.263 120.185 1.00 148.80 11 GLU 2 C 1
ATOM 1470 O O . GLU B 2 11 ? -2.187 38.325 119.844 1.00 151.51 11 GLU 2 O 1
ATOM 1476 N N . ASP B 2 12 ? -0.088 37.564 119.512 1.00 144.64 12 ASP 2 N 1
ATOM 1477 C CA . ASP B 2 12 ? -0.402 36.769 118.316 1.00 138.64 12 ASP 2 CA 1
ATOM 1478 C C . ASP B 2 12 ? 0.684 35.668 118.190 1.00 129.31 12 ASP 2 C 1
ATOM 1479 O O . ASP B 2 12 ? 1.232 35.260 119.216 1.00 134.66 12 ASP 2 O 1
ATOM 1484 N N . ARG B 2 13 ? 1.007 35.181 116.989 1.00 110.61 13 ARG 2 N 1
ATOM 1485 C CA . ARG B 2 13 ? 2.019 34.118 116.858 1.00 92.41 13 ARG 2 CA 1
ATOM 1486 C C . ARG B 2 13 ? 1.477 32.849 117.524 1.00 79.94 13 ARG 2 C 1
ATOM 1487 O O . ARG B 2 13 ? 2.192 32.174 118.270 1.00 76.68 13 ARG 2 O 1
ATOM 1495 N N . ILE B 2 14 ? 0.210 32.545 117.236 1.00 64.10 14 ILE 2 N 1
ATOM 1496 C CA . ILE B 2 14 ? -0.504 31.390 117.784 1.00 47.12 14 ILE 2 CA 1
ATOM 1497 C C . ILE B 2 14 ? 0.080 30.056 117.354 1.00 42.41 14 ILE 2 C 1
ATOM 1498 O O . ILE B 2 14 ? 0.636 29.948 116.268 1.00 53.42 14 ILE 2 O 1
ATOM 1503 N N . LEU B 2 15 ? -0.048 29.045 118.208 1.00 32.29 15 LEU 2 N 1
ATOM 1504 C CA . LEU B 2 15 ? 0.473 27.715 117.927 1.00 27.28 15 LEU 2 CA 1
ATOM 1505 C C . LEU B 2 15 ? -0.150 26.681 118.844 1.00 29.58 15 LEU 2 C 1
ATOM 1506 O O . LEU B 2 15 ? -0.083 26.794 120.070 1.00 35.91 15 LEU 2 O 1
ATOM 1511 N N . THR B 2 16 ? -0.692 25.635 118.243 1.00 27.34 16 THR 2 N 1
ATOM 1512 C CA . THR B 2 16 ? -1.303 24.557 118.990 1.00 23.61 16 THR 2 CA 1
ATOM 1513 C C . THR B 2 16 ? -0.446 23.309 118.861 1.00 25.96 16 THR 2 C 1
ATOM 1514 O O . THR B 2 16 ? -0.057 22.958 117.762 1.00 29.91 16 THR 2 O 1
ATOM 1518 N N . THR B 2 17 ? -0.094 22.680 119.977 1.00 29.42 17 THR 2 N 1
ATOM 1519 C CA . THR B 2 17 ? 0.702 21.453 119.936 1.00 29.06 17 THR 2 CA 1
ATOM 1520 C C . THR B 2 17 ? -0.239 20.324 120.322 1.00 34.39 17 THR 2 C 1
ATOM 1521 O O . THR B 2 17 ? -1.210 20.554 121.054 1.00 40.60 17 THR 2 O 1
ATOM 1525 N N . ARG B 2 18 ? 0.002 19.124 119.815 1.00 34.80 18 ARG 2 N 1
ATOM 1526 C CA . ARG B 2 18 ? -0.856 18.014 120.174 1.00 39.20 18 ARG 2 CA 1
ATOM 1527 C C . ARG B 2 18 ? -0.147 16.685 120.234 1.00 41.65 18 ARG 2 C 1
ATOM 1528 O O . ARG B 2 18 ? 0.512 16.292 119.278 1.00 52.89 18 ARG 2 O 1
ATOM 1536 N N . ASN B 2 19 ? -0.262 16.003 121.365 1.00 38.45 19 ASN 2 N 1
ATOM 1537 C CA . ASN B 2 19 ? 0.330 14.687 121.526 1.00 36.88 19 ASN 2 CA 1
ATOM 1538 C C . ASN B 2 19 ? -0.791 13.898 122.112 1.00 38.80 19 ASN 2 C 1
ATOM 1539 O O . ASN B 2 19 ? -1.371 14.314 123.110 1.00 39.69 19 ASN 2 O 1
ATOM 1544 N N . GLY B 2 20 ? -1.133 12.784 121.471 1.00 41.01 20 GLY 2 N 1
ATOM 1545 C CA . GLY B 2 20 ? -2.226 11.962 121.963 1.00 38.98 20 GLY 2 CA 1
ATOM 1546 C C . GLY B 2 20 ? -3.492 12.799 122.024 1.00 35.47 20 GLY 2 C 1
ATOM 1547 O O . GLY B 2 20 ? -3.678 13.730 121.230 1.00 33.72 20 GLY 2 O 1
ATOM 1548 N N . HIS B 2 21 ? -4.358 12.499 122.979 1.00 30.53 21 HIS 2 N 1
ATOM 1549 C CA . HIS B 2 21 ? -5.588 13.254 123.105 1.00 33.08 21 HIS 2 CA 1
ATOM 1550 C C . HIS B 2 21 ? -5.396 14.492 123.979 1.00 32.27 21 HIS 2 C 1
ATOM 1551 O O . HIS B 2 21 ? -6.248 14.830 124.797 1.00 31.89 21 HIS 2 O 1
ATOM 1558 N N . THR B 2 22 ? -4.278 15.176 123.805 1.00 29.17 22 THR 2 N 1
ATOM 1559 C CA . THR B 2 22 ? -4.008 16.347 124.604 1.00 29.38 22 THR 2 CA 1
ATOM 1560 C C . THR B 2 22 ? -3.446 17.466 123.735 1.00 28.54 22 THR 2 C 1
ATOM 1561 O O . THR B 2 22 ? -2.502 17.259 122.978 1.00 32.40 22 THR 2 O 1
ATOM 1565 N N . THR B 2 23 ? -4.010 18.658 123.862 1.00 26.99 23 THR 2 N 1
ATOM 1566 C CA . THR B 2 23 ? -3.563 19.797 123.078 1.00 28.65 23 THR 2 CA 1
ATOM 1567 C C . THR B 2 23 ? -2.982 20.905 123.979 1.00 29.25 23 THR 2 C 1
ATOM 1568 O O . THR B 2 23 ? -3.067 20.831 125.209 1.00 34.33 23 THR 2 O 1
ATOM 1572 N N . SER B 2 24 ? -2.405 21.932 123.364 1.00 26.04 24 SER 2 N 1
ATOM 1573 C CA . SER B 2 24 ? -1.860 23.058 124.112 1.00 29.94 24 SER 2 CA 1
ATOM 1574 C C . SER B 2 24 ? -1.647 24.282 123.225 1.00 30.79 24 SER 2 C 1
ATOM 1575 O O . SER B 2 24 ? -0.610 24.467 122.585 1.00 34.31 24 SER 2 O 1
ATOM 1578 N N . THR B 2 25 ? -2.663 25.115 123.201 1.00 31.10 25 THR 2 N 1
ATOM 1579 C CA . THR B 2 25 ? -2.666 26.332 122.421 1.00 33.96 25 THR 2 CA 1
ATOM 1580 C C . THR B 2 25 ? -1.860 27.425 123.159 1.00 30.95 25 THR 2 C 1
ATOM 1581 O O . THR B 2 25 ? -1.751 27.377 124.385 1.00 29.34 25 THR 2 O 1
ATOM 1585 N N . THR B 2 26 ? -1.289 28.379 122.414 1.00 28.23 26 THR 2 N 1
ATOM 1586 C CA . THR B 2 26 ? -0.465 29.466 122.977 1.00 31.29 26 THR 2 CA 1
ATOM 1587 C C . THR B 2 26 ? -0.399 30.681 122.080 1.00 34.48 26 THR 2 C 1
ATOM 1588 O O . THR B 2 26 ? 0.424 30.730 121.181 1.00 36.44 26 THR 2 O 1
ATOM 1592 N N . GLN B 2 27 ? -1.147 31.724 122.410 1.00 40.63 27 GLN 2 N 1
ATOM 1593 C CA . GLN B 2 27 ? -1.159 32.933 121.588 1.00 37.70 27 GLN 2 CA 1
ATOM 1594 C C . GLN B 2 27 ? 0.086 33.804 121.743 1.00 42.67 27 GLN 2 C 1
ATOM 1595 O O . GLN B 2 27 ? 0.007 35.011 121.555 1.00 50.04 27 GLN 2 O 1
ATOM 1601 N N . SER B 2 28 ? 1.228 33.210 122.076 1.00 49.94 28 SER 2 N 1
ATOM 1602 C CA . SER B 2 28 ? 2.462 33.978 122.276 1.00 55.77 28 SER 2 CA 1
ATOM 1603 C C . SER B 2 28 ? 3.664 33.061 122.126 1.00 59.15 28 SER 2 C 1
ATOM 1604 O O . SER B 2 28 ? 4.500 32.943 123.031 1.00 60.97 28 SER 2 O 1
ATOM 1607 N N . SER B 2 29 ? 3.707 32.358 121.002 1.00 59.58 29 SER 2 N 1
ATOM 1608 C CA . SER B 2 29 ? 4.796 31.439 120.736 1.00 56.65 29 SER 2 CA 1
ATOM 1609 C C . SER B 2 29 ? 5.973 32.235 120.194 1.00 54.46 29 SER 2 C 1
ATOM 1610 O O . SER B 2 29 ? 5.845 33.417 119.869 1.00 57.71 29 SER 2 O 1
ATOM 1613 N N . VAL B 2 30 ? 7.125 31.588 120.143 1.00 47.75 30 VAL 2 N 1
ATOM 1614 C CA . VAL B 2 30 ? 8.331 32.204 119.627 1.00 44.83 30 VAL 2 CA 1
ATOM 1615 C C . VAL B 2 30 ? 8.978 31.098 118.778 1.00 46.19 30 VAL 2 C 1
ATOM 1616 O O . VAL B 2 30 ? 10.154 31.153 118.386 1.00 48.10 30 VAL 2 O 1
ATOM 1620 N N . GLY B 2 31 ? 8.150 30.115 118.443 1.00 45.31 31 GLY 2 N 1
ATOM 1621 C CA . GLY B 2 31 ? 8.603 28.982 117.662 1.00 46.69 31 GLY 2 CA 1
ATOM 1622 C C . GLY B 2 31 ? 8.934 27.841 118.595 1.00 43.69 31 GLY 2 C 1
ATOM 1623 O O . GLY B 2 31 ? 8.536 27.864 119.768 1.00 51.29 31 GLY 2 O 1
ATOM 1624 N N . VAL B 2 32 ? 9.600 26.819 118.066 1.00 36.60 32 VAL 2 N 1
ATOM 1625 C CA . VAL B 2 32 ? 10.009 25.675 118.871 1.00 29.99 32 VAL 2 CA 1
ATOM 1626 C C . VAL B 2 32 ? 11.402 25.273 118.479 1.00 29.73 32 VAL 2 C 1
ATOM 1627 O O . VAL B 2 32 ? 11.725 25.150 117.310 1.00 35.37 32 VAL 2 O 1
ATOM 1631 N N . THR B 2 33 ? 12.235 25.117 119.482 1.00 29.75 33 THR 2 N 1
ATOM 1632 C CA . THR B 2 33 ? 13.599 24.748 119.270 1.00 31.43 33 THR 2 CA 1
ATOM 1633 C C . THR B 2 33 ? 13.716 23.240 119.128 1.00 31.17 33 THR 2 C 1
ATOM 1634 O O . THR B 2 33 ? 13.069 22.472 119.856 1.00 26.70 33 THR 2 O 1
ATOM 1638 N N . PHE B 2 34 ? 14.464 22.827 118.110 1.00 31.29 34 PHE 2 N 1
ATOM 1639 C CA . PHE B 2 34 ? 14.678 21.417 117.869 1.00 32.44 34 PHE 2 CA 1
ATOM 1640 C C . PHE B 2 34 ? 16.013 20.947 118.349 1.00 33.90 34 PHE 2 C 1
ATOM 1641 O O . PHE B 2 34 ? 17.031 21.585 118.090 1.00 29.90 34 PHE 2 O 1
ATOM 1649 N N . GLY B 2 35 ? 15.968 19.800 119.025 1.00 39.02 35 GLY 2 N 1
ATOM 1650 C CA . GLY B 2 35 ? 17.122 19.164 119.629 1.00 35.51 35 GLY 2 CA 1
ATOM 1651 C C . GLY B 2 35 ? 18.475 19.127 118.961 1.00 34.50 35 GLY 2 C 1
ATOM 1652 O O . GLY B 2 35 ? 19.092 20.134 118.606 1.00 37.72 35 GLY 2 O 1
ATOM 1653 N N . TYR B 2 36 ? 19.005 17.928 118.909 1.00 33.77 36 TYR 2 N 1
ATOM 1654 C CA . TYR B 2 36 ? 20.304 17.742 118.328 1.00 39.74 36 TYR 2 CA 1
ATOM 1655 C C . TYR B 2 36 ? 20.108 17.090 116.973 1.00 42.27 36 TYR 2 C 1
ATOM 1656 O O . TYR B 2 36 ? 21.061 16.815 116.241 1.00 44.26 36 TYR 2 O 1
ATOM 1665 N N . ALA B 2 37 ? 18.846 16.866 116.638 1.00 42.07 37 ALA 2 N 1
ATOM 1666 C CA . ALA B 2 37 ? 18.492 16.244 115.388 1.00 43.39 37 ALA 2 CA 1
ATOM 1667 C C . ALA B 2 37 ? 16.998 16.368 115.194 1.00 46.16 37 ALA 2 C 1
ATOM 1668 O O . ALA B 2 37 ? 16.263 16.760 116.112 1.00 47.68 37 ALA 2 O 1
ATOM 1670 N N . THR B 2 38 ? 16.571 16.012 113.987 1.00 49.56 38 THR 2 N 1
ATOM 1671 C CA . THR B 2 38 ? 15.177 16.052 113.569 1.00 49.94 38 THR 2 CA 1
ATOM 1672 C C . THR B 2 38 ? 14.477 14.697 113.692 1.00 48.10 38 THR 2 C 1
ATOM 1673 O O . THR B 2 38 ? 13.254 14.634 113.786 1.00 46.29 38 THR 2 O 1
ATOM 1677 N N . ALA B 2 39 ? 15.253 13.619 113.734 1.00 48.87 39 ALA 2 N 1
ATOM 1678 C CA . ALA B 2 39 ? 14.695 12.276 113.863 1.00 49.80 39 ALA 2 CA 1
ATOM 1679 C C . ALA B 2 39 ? 15.659 11.386 114.640 1.00 53.38 39 ALA 2 C 1
ATOM 1680 O O . ALA B 2 39 ? 16.884 11.486 114.473 1.00 55.82 39 ALA 2 O 1
ATOM 1682 N N . GLU B 2 40 ? 15.112 10.529 115.497 1.00 52.58 40 GLU 2 N 1
ATOM 1683 C CA . GLU B 2 40 ? 15.944 9.643 116.308 1.00 54.17 40 GLU 2 CA 1
ATOM 1684 C C . GLU B 2 40 ? 16.606 8.548 115.468 1.00 52.35 40 GLU 2 C 1
ATOM 1685 O O . GLU B 2 40 ? 16.147 8.243 114.368 1.00 53.79 40 GLU 2 O 1
ATOM 1691 N N . ASP B 2 41 ? 17.702 7.985 115.967 1.00 49.25 41 ASP 2 N 1
ATOM 1692 C CA . ASP B 2 41 ? 18.384 6.915 115.252 1.00 47.37 41 ASP 2 CA 1
ATOM 1693 C C . ASP B 2 41 ? 17.448 5.703 115.129 1.00 45.48 41 ASP 2 C 1
ATOM 1694 O O . ASP B 2 41 ? 16.281 5.755 115.557 1.00 38.29 41 ASP 2 O 1
ATOM 1699 N N . SER B 2 42 ? 17.951 4.599 114.581 1.00 46.26 42 SER 2 N 1
ATOM 1700 C CA . SER B 2 42 ? 17.085 3.440 114.414 1.00 48.81 42 SER 2 CA 1
ATOM 1701 C C . SER B 2 42 ? 16.540 2.931 115.720 1.00 47.17 42 SER 2 C 1
ATOM 1702 O O . SER B 2 42 ? 17.288 2.572 116.625 1.00 51.82 42 SER 2 O 1
ATOM 1705 N N . THR B 2 43 ? 15.222 2.870 115.792 1.00 42.81 43 THR 2 N 1
ATOM 1706 C CA . THR B 2 43 ? 14.551 2.418 116.983 1.00 40.57 43 THR 2 CA 1
ATOM 1707 C C . THR B 2 43 ? 14.634 0.909 117.208 1.00 40.16 43 THR 2 C 1
ATOM 1708 O O . THR B 2 43 ? 14.328 0.434 118.298 1.00 41.20 43 THR 2 O 1
ATOM 1712 N N . SER B 2 44 ? 15.038 0.149 116.194 1.00 43.62 44 SER 2 N 1
ATOM 1713 C CA . SER B 2 44 ? 15.121 -1.307 116.342 1.00 50.96 44 SER 2 CA 1
ATOM 1714 C C . SER B 2 44 ? 16.520 -1.870 116.182 1.00 49.43 44 SER 2 C 1
ATOM 1715 O O . SER B 2 44 ? 16.892 -2.378 115.122 1.00 46.00 44 SER 2 O 1
ATOM 1718 N N . GLY B 2 45 ? 17.276 -1.817 117.272 1.00 49.72 45 GLY 2 N 1
ATOM 1719 C CA . GLY B 2 45 ? 18.635 -2.299 117.234 1.00 46.25 45 GLY 2 CA 1
ATOM 1720 C C . GLY B 2 45 ? 18.766 -3.769 117.545 1.00 42.96 45 GLY 2 C 1
ATOM 1721 O O . GLY B 2 45 ? 17.780 -4.440 117.893 1.00 45.02 45 GLY 2 O 1
ATOM 1722 N N . PRO B 2 46 ? 19.993 -4.301 117.401 1.00 36.19 46 PRO 2 N 1
ATOM 1723 C CA . PRO B 2 46 ? 20.358 -5.697 117.654 1.00 35.24 46 PRO 2 CA 1
ATOM 1724 C C . PRO B 2 46 ? 20.273 -6.010 119.151 1.00 38.59 46 PRO 2 C 1
ATOM 1725 O O . PRO B 2 46 ? 19.954 -7.137 119.568 1.00 38.90 46 PRO 2 O 1
ATOM 1729 N N . ASN B 2 47 ? 20.525 -4.967 119.942 1.00 39.04 47 ASN 2 N 1
ATOM 1730 C CA . ASN B 2 47 ? 20.517 -5.021 121.392 1.00 34.88 47 ASN 2 CA 1
ATOM 1731 C C . ASN B 2 47 ? 19.137 -5.357 121.914 1.00 32.48 47 ASN 2 C 1
ATOM 1732 O O . ASN B 2 47 ? 18.960 -5.602 123.091 1.00 39.45 47 ASN 2 O 1
ATOM 1737 N N . THR B 2 48 ? 18.146 -5.363 121.045 1.00 31.49 48 THR 2 N 1
ATOM 1738 C CA . THR B 2 48 ? 16.801 -5.674 121.485 1.00 30.07 48 THR 2 CA 1
ATOM 1739 C C . THR B 2 48 ? 16.284 -6.958 120.840 1.00 29.48 48 THR 2 C 1
ATOM 1740 O O . THR B 2 48 ? 15.101 -7.278 120.987 1.00 29.08 48 THR 2 O 1
ATOM 1744 N N . SER B 2 49 ? 17.166 -7.698 120.157 1.00 27.40 49 SER 2 N 1
ATOM 1745 C CA . SER B 2 49 ? 16.788 -8.912 119.419 1.00 28.68 49 SER 2 CA 1
ATOM 1746 C C . SER B 2 49 ? 15.396 -8.711 118.755 1.00 34.26 49 SER 2 C 1
ATOM 1747 O O . SER B 2 49 ? 14.667 -9.660 118.429 1.00 28.11 49 SER 2 O 1
ATOM 1750 N N . ALA B 2 50 ? 15.105 -7.438 118.469 1.00 42.23 50 ALA 2 N 1
ATOM 1751 C CA . ALA B 2 50 ? 13.857 -7.004 117.868 1.00 44.17 50 ALA 2 CA 1
ATOM 1752 C C . ALA B 2 50 ? 12.595 -7.554 118.538 1.00 41.79 50 ALA 2 C 1
ATOM 1753 O O . ALA B 2 50 ? 11.694 -8.094 117.893 1.00 34.73 50 ALA 2 O 1
ATOM 1755 N N . LEU B 2 51 ? 12.574 -7.447 119.857 1.00 40.71 51 LEU 2 N 1
ATOM 1756 C CA . LEU B 2 51 ? 11.420 -7.863 120.629 1.00 40.61 51 LEU 2 CA 1
ATOM 1757 C C . LEU B 2 51 ? 10.780 -6.563 121.137 1.00 43.79 51 LEU 2 C 1
ATOM 1758 O O . LEU B 2 51 ? 9.773 -6.604 121.858 1.00 48.93 51 LEU 2 O 1
ATOM 1763 N N . GLU B 2 52 ? 11.375 -5.419 120.763 1.00 38.26 52 GLU 2 N 1
ATOM 1764 C CA . GLU B 2 52 ? 10.887 -4.098 121.176 1.00 35.09 52 GLU 2 CA 1
ATOM 1765 C C . GLU B 2 52 ? 9.533 -3.779 120.576 1.00 34.56 52 GLU 2 C 1
ATOM 1766 O O . GLU B 2 52 ? 9.141 -4.394 119.596 1.00 42.25 52 GLU 2 O 1
ATOM 1772 N N . THR B 2 53 ? 8.789 -2.880 121.211 1.00 36.51 53 THR 2 N 1
ATOM 1773 C CA . THR B 2 53 ? 7.480 -2.438 120.713 1.00 40.21 53 THR 2 CA 1
ATOM 1774 C C . THR B 2 53 ? 7.362 -0.952 121.049 1.00 41.21 53 THR 2 C 1
ATOM 1775 O O . THR B 2 53 ? 8.176 -0.409 121.804 1.00 44.89 53 THR 2 O 1
ATOM 1779 N N . ARG B 2 54 ? 6.376 -0.279 120.478 1.00 40.89 54 ARG 2 N 1
ATOM 1780 C CA . ARG B 2 54 ? 6.208 1.138 120.755 1.00 41.28 54 ARG 2 CA 1
ATOM 1781 C C . ARG B 2 54 ? 4.803 1.374 121.252 1.00 45.09 54 ARG 2 C 1
ATOM 1782 O O . ARG B 2 54 ? 3.846 0.774 120.748 1.00 45.83 54 ARG 2 O 1
ATOM 1790 N N . VAL B 2 55 ? 4.668 2.270 122.219 1.00 46.01 55 VAL 2 N 1
ATOM 1791 C CA . VAL B 2 55 ? 3.357 2.552 122.763 1.00 47.94 55 VAL 2 CA 1
ATOM 1792 C C . VAL B 2 55 ? 2.880 3.978 122.459 1.00 49.45 55 VAL 2 C 1
ATOM 1793 O O . VAL B 2 55 ? 3.462 4.969 122.882 1.00 44.56 55 VAL 2 O 1
ATOM 1797 N N . HIS B 2 56 ? 1.835 4.060 121.652 1.00 58.52 56 HIS 2 N 1
ATOM 1798 C CA . HIS B 2 56 ? 1.290 5.340 121.239 1.00 67.89 56 HIS 2 CA 1
ATOM 1799 C C . HIS B 2 56 ? 0.636 6.053 122.389 1.00 62.54 56 HIS 2 C 1
ATOM 1800 O O . HIS B 2 56 ? 0.660 7.273 122.459 1.00 64.49 56 HIS 2 O 1
ATOM 1807 N N . GLN B 2 57 ? 0.088 5.271 123.309 1.00 56.77 57 GLN 2 N 1
ATOM 1808 C CA . GLN B 2 57 ? -0.627 5.803 124.458 1.00 53.40 57 GLN 2 CA 1
ATOM 1809 C C . GLN B 2 57 ? 0.215 6.641 125.409 1.00 49.67 57 GLN 2 C 1
ATOM 1810 O O . GLN B 2 57 ? -0.276 7.607 125.994 1.00 48.13 57 GLN 2 O 1
ATOM 1816 N N . ALA B 2 58 ? 1.482 6.275 125.550 1.00 43.04 58 ALA 2 N 1
ATOM 1817 C CA . ALA B 2 58 ? 2.386 7.002 126.416 1.00 41.06 58 ALA 2 CA 1
ATOM 1818 C C . ALA B 2 58 ? 2.595 8.423 125.918 1.00 43.37 58 ALA 2 C 1
ATOM 1819 O O . ALA B 2 58 ? 2.634 9.360 126.722 1.00 48.76 58 ALA 2 O 1
ATOM 1821 N N . GLU B 2 59 ? 2.748 8.569 124.601 1.00 44.80 59 GLU 2 N 1
ATOM 1822 C CA . GLU B 2 59 ? 2.969 9.872 123.966 1.00 47.92 59 GLU 2 CA 1
ATOM 1823 C C . GLU B 2 59 ? 1.788 10.822 124.095 1.00 48.71 59 GLU 2 C 1
ATOM 1824 O O . GLU B 2 59 ? 1.012 11.014 123.157 1.00 49.85 59 GLU 2 O 1
ATOM 1830 N N . ARG B 2 60 ? 1.682 11.428 125.270 1.00 49.56 60 ARG 2 N 1
ATOM 1831 C CA . ARG B 2 60 ? 0.639 12.380 125.584 1.00 42.92 60 ARG 2 CA 1
ATOM 1832 C C . ARG B 2 60 ? 1.246 13.343 126.590 1.00 43.14 60 ARG 2 C 1
ATOM 1833 O O . ARG B 2 60 ? 2.325 13.098 127.165 1.00 39.16 60 ARG 2 O 1
ATOM 1841 N N . PHE B 2 61 ? 0.550 14.451 126.780 1.00 43.57 61 PHE 2 N 1
ATOM 1842 C CA . PHE B 2 61 ? 0.988 15.476 127.699 1.00 43.70 61 PHE 2 CA 1
ATOM 1843 C C . PHE B 2 61 ? 0.766 15.114 129.155 1.00 50.70 61 PHE 2 C 1
ATOM 1844 O O . PHE B 2 61 ? -0.164 14.369 129.509 1.00 50.86 61 PHE 2 O 1
ATOM 1852 N N . PHE B 2 62 ? 1.662 15.629 129.987 1.00 57.36 62 PHE 2 N 1
ATOM 1853 C CA . PHE B 2 62 ? 1.583 15.482 131.431 1.00 59.89 62 PHE 2 CA 1
ATOM 1854 C C . PHE B 2 62 ? 2.214 16.747 131.998 1.00 61.16 62 PHE 2 C 1
ATOM 1855 O O . PHE B 2 62 ? 3.180 17.278 131.435 1.00 61.72 62 PHE 2 O 1
ATOM 1863 N N . LYS B 2 63 ? 1.581 17.295 133.027 1.00 60.47 63 LYS 2 N 1
ATOM 1864 C CA . LYS B 2 63 ? 2.067 18.518 133.636 1.00 55.87 63 LYS 2 CA 1
ATOM 1865 C C . LYS B 2 63 ? 2.834 18.242 134.933 1.00 56.30 63 LYS 2 C 1
ATOM 1866 O O . LYS B 2 63 ? 2.658 17.194 135.565 1.00 57.97 63 LYS 2 O 1
ATOM 1872 N N . MET B 2 64 ? 3.754 19.144 135.262 1.00 54.28 64 MET 2 N 1
ATOM 1873 C CA . MET B 2 64 ? 4.549 19.069 136.485 1.00 53.39 64 MET 2 CA 1
ATOM 1874 C C . MET B 2 64 ? 5.115 20.474 136.748 1.00 54.52 64 MET 2 C 1
ATOM 1875 O O . MET B 2 64 ? 5.636 21.112 135.827 1.00 55.93 64 MET 2 O 1
ATOM 1880 N N . ALA B 2 65 ? 4.965 20.967 137.982 1.00 51.85 65 ALA 2 N 1
ATOM 1881 C CA . ALA B 2 65 ? 5.422 22.311 138.354 1.00 46.69 65 ALA 2 CA 1
ATOM 1882 C C . ALA B 2 65 ? 6.909 22.446 138.568 1.00 46.11 65 ALA 2 C 1
ATOM 1883 O O . ALA B 2 65 ? 7.582 21.477 138.905 1.00 45.44 65 ALA 2 O 1
ATOM 1885 N N . LEU B 2 66 ? 7.413 23.665 138.398 1.00 49.83 66 LEU 2 N 1
ATOM 1886 C CA . LEU B 2 66 ? 8.840 23.930 138.564 1.00 53.78 66 LEU 2 CA 1
ATOM 1887 C C . LEU B 2 66 ? 9.195 24.746 139.800 1.00 55.28 66 LEU 2 C 1
ATOM 1888 O O . LEU B 2 66 ? 9.766 24.198 140.748 1.00 56.56 66 LEU 2 O 1
ATOM 1893 N N . PHE B 2 67 ? 8.910 26.048 139.772 1.00 54.17 67 PHE 2 N 1
ATOM 1894 C CA . PHE B 2 67 ? 9.195 26.923 140.906 1.00 53.48 67 PHE 2 CA 1
ATOM 1895 C C . PHE B 2 67 ? 8.532 28.280 140.721 1.00 54.23 67 PHE 2 C 1
ATOM 1896 O O . PHE B 2 67 ? 7.806 28.483 139.745 1.00 56.81 67 PHE 2 O 1
ATOM 1904 N N . ASP B 2 68 ? 8.758 29.191 141.672 1.00 54.78 68 ASP 2 N 1
ATOM 1905 C CA . ASP B 2 68 ? 8.200 30.540 141.595 1.00 54.04 68 ASP 2 CA 1
ATOM 1906 C C . ASP B 2 68 ? 9.351 31.498 141.386 1.00 51.63 68 ASP 2 C 1
ATOM 1907 O O . ASP B 2 68 ? 10.317 31.504 142.150 1.00 51.91 68 ASP 2 O 1
ATOM 1912 N N . TRP B 2 69 ? 9.269 32.268 140.316 1.00 49.81 69 TRP 2 N 1
ATOM 1913 C CA . TRP B 2 69 ? 10.292 33.234 139.987 1.00 49.24 69 TRP 2 CA 1
ATOM 1914 C C . TRP B 2 69 ? 9.911 34.556 140.667 1.00 47.69 69 TRP 2 C 1
ATOM 1915 O O . TRP B 2 69 ? 8.829 35.112 140.445 1.00 41.54 69 TRP 2 O 1
ATOM 1926 N N . VAL B 2 70 ? 10.810 35.030 141.521 1.00 46.13 70 VAL 2 N 1
ATOM 1927 C CA . VAL B 2 70 ? 10.613 36.256 142.279 1.00 44.38 70 VAL 2 CA 1
ATOM 1928 C C . VAL B 2 70 ? 11.858 37.132 142.110 1.00 41.81 70 VAL 2 C 1
ATOM 1929 O O . VAL B 2 70 ? 12.967 36.621 141.941 1.00 40.38 70 VAL 2 O 1
ATOM 1933 N N . PRO B 2 71 ? 11.697 38.456 142.236 1.00 39.88 71 PRO 2 N 1
ATOM 1934 C CA . PRO B 2 71 ? 12.782 39.437 142.089 1.00 43.37 71 PRO 2 CA 1
ATOM 1935 C C . PRO B 2 71 ? 14.038 39.168 142.913 1.00 49.89 71 PRO 2 C 1
ATOM 1936 O O . PRO B 2 71 ? 15.124 39.667 142.589 1.00 49.22 71 PRO 2 O 1
ATOM 1940 N N . SER B 2 72 ? 13.867 38.414 143.997 1.00 59.25 72 SER 2 N 1
ATOM 1941 C CA . SER B 2 72 ? 14.955 38.058 144.907 1.00 67.03 72 SER 2 CA 1
ATOM 1942 C C . SER B 2 72 ? 16.037 37.300 144.153 1.00 69.46 72 SER 2 C 1
ATOM 1943 O O . SER B 2 72 ? 17.185 37.765 144.044 1.00 74.00 72 SER 2 O 1
ATOM 1946 N N . GLN B 2 73 ? 15.659 36.127 143.643 1.00 67.70 73 GLN 2 N 1
ATOM 1947 C CA . GLN B 2 73 ? 16.572 35.282 142.884 1.00 61.51 73 GLN 2 CA 1
ATOM 1948 C C . GLN B 2 73 ? 17.061 36.076 141.693 1.00 61.96 73 GLN 2 C 1
ATOM 1949 O O . GLN B 2 73 ? 16.275 36.605 140.886 1.00 60.36 73 GLN 2 O 1
ATOM 1955 N N . ASN B 2 74 ? 18.372 36.227 141.653 1.00 63.78 74 ASN 2 N 1
ATOM 1956 C CA . ASN B 2 74 ? 19.011 36.967 140.592 1.00 65.15 74 ASN 2 CA 1
ATOM 1957 C C . ASN B 2 74 ? 19.810 36.050 139.666 1.00 59.20 74 ASN 2 C 1
ATOM 1958 O O . ASN B 2 74 ? 19.588 34.825 139.641 1.00 51.23 74 ASN 2 O 1
ATOM 1963 N N . PHE B 2 75 ? 20.722 36.639 138.897 1.00 53.00 75 PHE 2 N 1
ATOM 1964 C CA . PHE B 2 75 ? 21.496 35.870 137.939 1.00 49.22 75 PHE 2 CA 1
ATOM 1965 C C . PHE B 2 75 ? 22.012 34.513 138.387 1.00 47.51 75 PHE 2 C 1
ATOM 1966 O O . PHE B 2 75 ? 22.445 34.335 139.528 1.00 54.41 75 PHE 2 O 1
ATOM 1974 N N . GLY B 2 76 ? 21.980 33.565 137.459 1.00 42.24 76 GLY 2 N 1
ATOM 1975 C CA . GLY B 2 76 ? 22.469 32.233 137.740 1.00 37.80 76 GLY 2 CA 1
ATOM 1976 C C . GLY B 2 76 ? 21.579 31.378 138.615 1.00 38.17 76 GLY 2 C 1
ATOM 1977 O O . GLY B 2 76 ? 21.900 30.202 138.822 1.00 31.29 76 GLY 2 O 1
ATOM 1978 N N . HIS B 2 77 ? 20.479 31.930 139.139 1.00 43.08 77 HIS 2 N 1
ATOM 1979 C CA . HIS B 2 77 ? 19.615 31.113 139.997 1.00 47.89 77 HIS 2 CA 1
ATOM 1980 C C . HIS B 2 77 ? 19.039 30.063 139.108 1.00 42.93 77 HIS 2 C 1
ATOM 1981 O O . HIS B 2 77 ? 18.304 30.383 138.193 1.00 48.64 77 HIS 2 O 1
ATOM 1988 N N . MET B 2 78 ? 19.276 28.809 139.432 1.00 40.93 78 MET 2 N 1
ATOM 1989 C CA . MET B 2 78 ? 18.825 27.766 138.546 1.00 49.06 78 MET 2 CA 1
ATOM 1990 C C . MET B 2 78 ? 18.057 26.622 139.171 1.00 49.16 78 MET 2 C 1
ATOM 1991 O O . MET B 2 78 ? 18.393 26.167 140.254 1.00 56.74 78 MET 2 O 1
ATOM 1996 N N . HIS B 2 79 ? 17.036 26.150 138.460 1.00 48.30 79 HIS 2 N 1
ATOM 1997 C CA . HIS B 2 79 ? 16.204 25.035 138.896 1.00 47.32 79 HIS 2 CA 1
ATOM 1998 C C . HIS B 2 79 ? 16.320 23.910 137.870 1.00 45.89 79 HIS 2 C 1
ATOM 1999 O O . HIS B 2 79 ? 15.789 24.026 136.773 1.00 47.49 79 HIS 2 O 1
ATOM 2006 N N . LYS B 2 80 ? 16.962 22.808 138.247 1.00 44.94 80 LYS 2 N 1
ATOM 2007 C CA . LYS B 2 80 ? 17.128 21.658 137.361 1.00 43.40 80 LYS 2 CA 1
ATOM 2008 C C . LYS B 2 80 ? 16.249 20.461 137.787 1.00 41.35 80 LYS 2 C 1
ATOM 2009 O O . LYS B 2 80 ? 15.719 20.439 138.894 1.00 42.40 80 LYS 2 O 1
ATOM 2015 N N . VAL B 2 81 ? 16.046 19.515 136.873 1.00 46.22 81 VAL 2 N 1
ATOM 2016 C CA . VAL B 2 81 ? 15.274 18.277 137.106 1.00 47.77 81 VAL 2 CA 1
ATOM 2017 C C . VAL B 2 81 ? 15.613 17.246 136.015 1.00 46.88 81 VAL 2 C 1
ATOM 2018 O O . VAL B 2 81 ? 15.905 17.607 134.869 1.00 48.20 81 VAL 2 O 1
ATOM 2022 N N . VAL B 2 82 ? 15.675 15.975 136.391 1.00 43.58 82 VAL 2 N 1
ATOM 2023 C CA . VAL B 2 82 ? 15.969 14.940 135.412 1.00 46.03 82 VAL 2 CA 1
ATOM 2024 C C . VAL B 2 82 ? 14.663 14.291 135.019 1.00 49.40 82 VAL 2 C 1
ATOM 2025 O O . VAL B 2 82 ? 13.843 13.962 135.886 1.00 56.10 82 VAL 2 O 1
ATOM 2029 N N . LEU B 2 83 ? 14.438 14.181 133.713 1.00 47.72 83 LEU 2 N 1
ATOM 2030 C CA . LEU B 2 83 ? 13.230 13.558 133.199 1.00 43.72 83 LEU 2 CA 1
ATOM 2031 C C . LEU B 2 83 ? 13.576 12.086 133.096 1.00 44.67 83 LEU 2 C 1
ATOM 2032 O O . LEU B 2 83 ? 14.668 11.743 132.627 1.00 40.54 83 LEU 2 O 1
ATOM 2037 N N . PRO B 2 84 ? 12.609 11.195 133.380 1.00 45.93 84 PRO 2 N 1
ATOM 2038 C CA . PRO B 2 84 ? 11.206 11.380 133.777 1.00 53.17 84 PRO 2 CA 1
ATOM 2039 C C . PRO B 2 84 ? 10.859 11.917 135.175 1.00 64.77 84 PRO 2 C 1
ATOM 2040 O O . PRO B 2 84 ? 9.843 12.618 135.347 1.00 69.91 84 PRO 2 O 1
ATOM 2044 N N . HIS B 2 85 ? 11.681 11.576 136.164 1.00 72.01 85 HIS 2 N 1
ATOM 2045 C CA . HIS B 2 85 ? 11.425 11.944 137.561 1.00 79.17 85 HIS 2 CA 1
ATOM 2046 C C . HIS B 2 85 ? 10.299 11.002 138.018 1.00 80.63 85 HIS 2 C 1
ATOM 2047 O O . HIS B 2 85 ? 10.266 9.850 137.582 1.00 88.66 85 HIS 2 O 1
ATOM 2054 N N . GLU B 2 86 ? 9.417 11.418 138.917 1.00 75.04 86 GLU 2 N 1
ATOM 2055 C CA . GLU B 2 86 ? 8.351 10.503 139.288 1.00 74.74 86 GLU 2 CA 1
ATOM 2056 C C . GLU B 2 86 ? 7.386 10.561 138.129 1.00 70.57 86 GLU 2 C 1
ATOM 2057 O O . GLU B 2 86 ? 6.953 11.644 137.730 1.00 74.51 86 GLU 2 O 1
ATOM 2063 N N . PRO B 2 87 ? 7.170 9.417 137.470 1.00 63.96 87 PRO 2 N 1
ATOM 2064 C CA . PRO B 2 87 ? 6.267 9.327 136.332 1.00 62.42 87 PRO 2 CA 1
ATOM 2065 C C . PRO B 2 87 ? 4.979 8.644 136.733 1.00 63.94 87 PRO 2 C 1
ATOM 2066 O O . PRO B 2 87 ? 4.995 7.622 137.421 1.00 67.00 87 PRO 2 O 1
ATOM 2070 N N . LYS B 2 88 ? 3.857 9.211 136.310 1.00 66.49 88 LYS 2 N 1
ATOM 2071 C CA . LYS B 2 88 ? 2.561 8.637 136.642 1.00 67.65 88 LYS 2 CA 1
ATOM 2072 C C . LYS B 2 88 ? 1.868 8.195 135.360 1.00 64.16 88 LYS 2 C 1
ATOM 2073 O O . LYS B 2 88 ? 2.404 8.354 134.260 1.00 63.96 88 LYS 2 O 1
ATOM 2079 N N . GLY B 2 89 ? 0.670 7.639 135.530 1.00 62.92 89 GLY 2 N 1
ATOM 2080 C CA . GLY B 2 89 ? -0.152 7.188 134.423 1.00 55.85 89 GLY 2 CA 1
ATOM 2081 C C . GLY B 2 89 ? 0.475 6.151 133.531 1.00 53.63 89 GLY 2 C 1
ATOM 2082 O O . GLY B 2 89 ? 1.407 5.447 133.917 1.00 54.80 89 GLY 2 O 1
ATOM 2083 N N . VAL B 2 90 ? -0.073 6.061 132.327 1.00 53.90 90 VAL 2 N 1
ATOM 2084 C CA . VAL B 2 90 ? 0.379 5.134 131.289 1.00 50.89 90 VAL 2 CA 1
ATOM 2085 C C . VAL B 2 90 ? 1.877 5.100 131.164 1.00 45.70 90 VAL 2 C 1
ATOM 2086 O O . VAL B 2 90 ? 2.481 4.029 131.252 1.00 41.20 90 VAL 2 O 1
ATOM 2090 N N . TYR B 2 91 ? 2.459 6.278 130.930 1.00 40.39 91 TYR 2 N 1
ATOM 2091 C CA . TYR B 2 91 ? 3.896 6.392 130.790 1.00 36.74 91 TYR 2 CA 1
ATOM 2092 C C . TYR B 2 91 ? 4.569 5.749 131.988 1.00 38.52 91 TYR 2 C 1
ATOM 2093 O O . TYR B 2 91 ? 5.455 4.913 131.827 1.00 40.47 91 TYR 2 O 1
ATOM 2102 N N . GLY B 2 92 ? 4.113 6.116 133.183 1.00 39.78 92 GLY 2 N 1
ATOM 2103 C CA . GLY B 2 92 ? 4.670 5.563 134.401 1.00 41.76 92 GLY 2 CA 1
ATOM 2104 C C . GLY B 2 92 ? 4.583 4.050 134.408 1.00 44.36 92 GLY 2 C 1
ATOM 2105 O O . GLY B 2 92 ? 5.579 3.362 134.658 1.00 46.98 92 GLY 2 O 1
ATOM 2106 N N . GLY B 2 93 ? 3.412 3.532 134.053 1.00 43.15 93 GLY 2 N 1
ATOM 2107 C CA . GLY B 2 93 ? 3.202 2.096 134.028 1.00 46.79 93 GLY 2 CA 1
ATOM 2108 C C . GLY B 2 93 ? 4.243 1.329 133.235 1.00 47.21 93 GLY 2 C 1
ATOM 2109 O O . GLY B 2 93 ? 4.659 0.235 133.615 1.00 46.22 93 GLY 2 O 1
ATOM 2110 N N . LEU B 2 94 ? 4.686 1.913 132.134 1.00 49.38 94 LEU 2 N 1
ATOM 2111 C CA . LEU B 2 94 ? 5.688 1.280 131.289 1.00 50.81 94 LEU 2 CA 1
ATOM 2112 C C . LEU B 2 94 ? 6.948 0.951 132.059 1.00 50.44 94 LEU 2 C 1
ATOM 2113 O O . LEU B 2 94 ? 7.465 -0.167 131.981 1.00 52.69 94 LEU 2 O 1
ATOM 2118 N N . VAL B 2 95 ? 7.406 1.922 132.837 1.00 46.15 95 VAL 2 N 1
ATOM 2119 C CA . VAL B 2 95 ? 8.621 1.778 133.624 1.00 47.24 95 VAL 2 CA 1
ATOM 2120 C C . VAL B 2 95 ? 8.599 0.614 134.607 1.00 51.81 95 VAL 2 C 1
ATOM 2121 O O . VAL B 2 95 ? 9.646 0.047 134.938 1.00 49.52 95 VAL 2 O 1
ATOM 2125 N N . LYS B 2 96 ? 7.410 0.292 135.105 1.00 55.70 96 LYS 2 N 1
ATOM 2126 C CA . LYS B 2 96 ? 7.247 -0.797 136.053 1.00 58.53 96 LYS 2 CA 1
ATOM 2127 C C . LYS B 2 96 ? 7.123 -2.155 135.376 1.00 57.74 96 LYS 2 C 1
ATOM 2128 O O . LYS B 2 96 ? 7.346 -3.177 136.023 1.00 62.18 96 LYS 2 O 1
ATOM 2134 N N . SER B 2 97 ? 6.783 -2.181 134.085 1.00 53.46 97 SER 2 N 1
ATOM 2135 C CA . SER B 2 97 ? 6.614 -3.459 133.382 1.00 49.69 97 SER 2 CA 1
ATOM 2136 C C . SER B 2 97 ? 7.635 -3.867 132.325 1.00 47.05 97 SER 2 C 1
ATOM 2137 O O . SER B 2 97 ? 7.614 -5.018 131.864 1.00 45.93 97 SER 2 O 1
ATOM 2140 N N . TYR B 2 98 ? 8.517 -2.945 131.940 1.00 43.47 98 TYR 2 N 1
ATOM 2141 C CA . TYR B 2 98 ? 9.543 -3.242 130.940 1.00 41.92 98 TYR 2 CA 1
ATOM 2142 C C . TYR B 2 98 ? 10.934 -2.960 131.460 1.00 41.45 98 TYR 2 C 1
ATOM 2143 O O . TYR B 2 98 ? 11.186 -1.907 132.044 1.00 38.24 98 TYR 2 O 1
ATOM 2152 N N . ALA B 2 99 ? 11.831 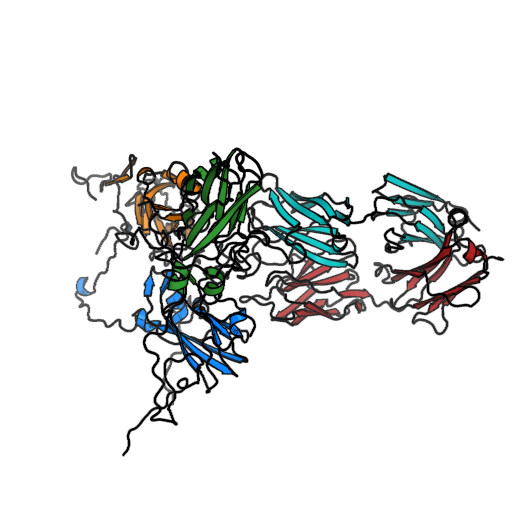-3.917 131.248 1.00 42.84 99 ALA 2 N 1
ATOM 2153 C CA . ALA B 2 99 ? 13.205 -3.806 131.709 1.00 46.06 99 ALA 2 CA 1
ATOM 2154 C C . ALA B 2 99 ? 13.937 -2.618 131.089 1.00 48.75 99 ALA 2 C 1
ATOM 2155 O O . ALA B 2 99 ? 14.527 -1.801 131.808 1.00 55.77 99 ALA 2 O 1
ATOM 2157 N N . TYR B 2 100 ? 13.860 -2.493 129.766 1.00 47.71 100 TYR 2 N 1
ATOM 2158 C CA . TYR B 2 100 ? 14.537 -1.403 129.066 1.00 45.47 100 TYR 2 CA 1
ATOM 2159 C C . TYR B 2 100 ? 13.580 -0.556 128.225 1.00 41.13 100 TYR 2 C 1
ATOM 2160 O O . TYR B 2 100 ? 12.584 -1.069 127.709 1.00 36.97 100 TYR 2 O 1
ATOM 2169 N N . MET B 2 101 ? 13.910 0.722 128.044 1.00 37.16 101 MET 2 N 1
ATOM 2170 C CA . MET B 2 101 ? 13.082 1.613 127.238 1.00 37.61 101 MET 2 CA 1
ATOM 2171 C C . MET B 2 101 ? 13.788 2.894 126.782 1.00 36.45 101 MET 2 C 1
ATOM 2172 O O . MET B 2 101 ? 14.883 3.200 127.253 1.00 37.38 101 MET 2 O 1
ATOM 2177 N N . ARG B 2 102 ? 13.168 3.614 125.843 1.00 34.99 102 ARG 2 N 1
ATOM 2178 C CA . ARG B 2 102 ? 13.720 4.851 125.283 1.00 32.92 102 ARG 2 CA 1
ATOM 2179 C C . ARG B 2 102 ? 12.643 5.784 124.714 1.00 31.06 102 ARG 2 C 1
ATOM 2180 O O . ARG B 2 102 ? 11.603 5.333 124.247 1.00 30.40 102 ARG 2 O 1
ATOM 2188 N N . ASN B 2 103 ? 12.906 7.084 124.770 1.00 31.66 103 ASN 2 N 1
ATOM 2189 C CA . ASN B 2 103 ? 11.988 8.104 124.274 1.00 29.76 103 ASN 2 CA 1
ATOM 2190 C C . ASN B 2 103 ? 12.653 9.478 124.375 1.00 27.68 103 ASN 2 C 1
ATOM 2191 O O . ASN B 2 103 ? 13.611 9.664 125.123 1.00 27.46 103 ASN 2 O 1
ATOM 2196 N N . GLY B 2 104 ? 12.171 10.415 123.571 1.00 26.78 104 GLY 2 N 1
ATOM 2197 C CA . GLY B 2 104 ? 12.702 11.767 123.562 1.00 22.93 104 GLY 2 CA 1
ATOM 2198 C C . GLY B 2 104 ? 11.688 12.614 124.288 1.00 24.47 104 GLY 2 C 1
ATOM 2199 O O . GLY B 2 104 ? 10.726 12.066 124.834 1.00 25.61 104 GLY 2 O 1
ATOM 2200 N N . TRP B 2 105 ? 11.819 13.934 124.222 1.00 26.55 105 TRP 2 N 1
ATOM 2201 C CA . TRP B 2 105 ? 10.908 14.804 124.958 1.00 29.60 105 TRP 2 CA 1
ATOM 2202 C C . TRP B 2 105 ? 10.316 15.962 124.202 1.00 29.71 105 TRP 2 C 1
ATOM 2203 O O . TRP B 2 105 ? 10.991 16.614 123.400 1.00 29.44 105 TRP 2 O 1
ATOM 2214 N N . ASP B 2 106 ? 9.043 16.220 124.462 1.00 30.82 106 ASP 2 N 1
ATOM 2215 C CA . ASP B 2 106 ? 8.417 17.390 123.889 1.00 37.23 106 ASP 2 CA 1
ATOM 2216 C C . ASP B 2 106 ? 8.148 18.246 125.118 1.00 40.98 106 ASP 2 C 1
ATOM 2217 O O . ASP B 2 106 ? 7.258 17.932 125.919 1.00 44.39 106 ASP 2 O 1
ATOM 2222 N N . VAL B 2 107 ? 8.955 19.290 125.294 1.00 40.20 107 VAL 2 N 1
ATOM 2223 C CA . VAL B 2 107 ? 8.841 20.167 126.453 1.00 36.31 107 VAL 2 CA 1
ATOM 2224 C C . VAL B 2 107 ? 8.322 21.554 126.127 1.00 37.04 107 VAL 2 C 1
ATOM 2225 O O . VAL B 2 107 ? 8.832 22.236 125.235 1.00 37.37 107 VAL 2 O 1
ATOM 2229 N N . GLU B 2 108 ? 7.347 21.992 126.903 1.00 39.52 108 GLU 2 N 1
ATOM 2230 C CA . GLU B 2 108 ? 6.742 23.301 126.732 1.00 43.19 108 GLU 2 CA 1
ATOM 2231 C C . GLU B 2 108 ? 6.735 23.893 128.142 1.00 47.57 108 GLU 2 C 1
ATOM 2232 O O . GLU B 2 108 ? 5.981 23.437 128.999 1.00 55.18 108 GLU 2 O 1
ATOM 2238 N N . VAL B 2 109 ? 7.645 24.824 128.414 1.00 46.88 109 VAL 2 N 1
ATOM 2239 C CA . VAL B 2 109 ? 7.748 25.459 129.732 1.00 44.28 109 VAL 2 CA 1
ATOM 2240 C C . VAL B 2 109 ? 7.011 26.791 129.727 1.00 45.73 109 VAL 2 C 1
ATOM 2241 O O . VAL B 2 109 ? 7.311 27.678 128.923 1.00 49.75 109 VAL 2 O 1
ATOM 2245 N N . THR B 2 110 ? 6.127 26.982 130.690 1.00 41.73 110 THR 2 N 1
ATOM 2246 C CA . THR B 2 110 ? 5.347 28.186 130.670 1.00 40.97 110 THR 2 CA 1
ATOM 2247 C C . THR B 2 110 ? 5.344 29.043 131.932 1.00 44.08 110 THR 2 C 1
ATOM 2248 O O . THR B 2 110 ? 4.679 28.742 132.935 1.00 46.94 110 THR 2 O 1
ATOM 2252 N N . ALA B 2 111 ? 6.091 30.139 131.851 1.00 43.16 111 ALA 2 N 1
ATOM 2253 C CA . ALA B 2 111 ? 6.204 31.100 132.943 1.00 37.76 111 ALA 2 CA 1
ATOM 2254 C C . ALA B 2 111 ? 5.221 32.262 132.728 1.00 34.86 111 ALA 2 C 1
ATOM 2255 O O . ALA B 2 111 ? 5.603 33.355 132.243 1.00 25.97 111 ALA 2 O 1
ATOM 2257 N N . VAL B 2 112 ? 3.956 32.035 133.086 1.00 32.13 112 VAL 2 N 1
ATOM 2258 C CA . VAL B 2 112 ? 2.948 33.083 132.910 1.00 36.05 112 VAL 2 CA 1
ATOM 2259 C C . VAL B 2 112 ? 2.940 34.210 133.961 1.00 38.49 112 VAL 2 C 1
ATOM 2260 O O . VAL B 2 112 ? 2.688 34.007 135.168 1.00 42.11 112 VAL 2 O 1
ATOM 2264 N N . GLY B 2 113 ? 3.340 35.381 133.480 1.00 36.35 113 GLY 2 N 1
ATOM 2265 C CA . GLY B 2 113 ? 3.388 36.564 134.305 1.00 35.92 113 GLY 2 CA 1
ATOM 2266 C C . GLY B 2 113 ? 2.499 37.576 133.635 1.00 36.83 113 GLY 2 C 1
ATOM 2267 O O . GLY B 2 113 ? 1.285 37.356 133.523 1.00 38.80 113 GLY 2 O 1
ATOM 2268 N N . ASN B 2 114 ? 3.113 38.632 133.109 1.00 33.28 114 ASN 2 N 1
ATOM 2269 C CA . ASN B 2 114 ? 2.384 39.696 132.434 1.00 38.12 114 ASN 2 CA 1
ATOM 2270 C C . ASN B 2 114 ? 3.403 40.604 131.729 1.00 41.40 114 ASN 2 C 1
ATOM 2271 O O . ASN B 2 114 ? 4.509 40.789 132.229 1.00 46.17 114 ASN 2 O 1
ATOM 2276 N N . GLN B 2 115 ? 3.033 41.166 130.577 1.00 43.37 115 GLN 2 N 1
ATOM 2277 C CA . GLN B 2 115 ? 3.932 42.013 129.774 1.00 45.51 115 GLN 2 CA 1
ATOM 2278 C C . GLN B 2 115 ? 4.614 43.230 130.398 1.00 50.09 115 GLN 2 C 1
ATOM 2279 O O . GLN B 2 115 ? 5.396 43.906 129.715 1.00 50.70 115 GLN 2 O 1
ATOM 2285 N N . PHE B 2 116 ? 4.305 43.544 131.657 1.00 52.67 116 PHE 2 N 1
ATOM 2286 C CA . PHE B 2 116 ? 4.927 44.695 132.312 1.00 49.52 116 PHE 2 CA 1
ATOM 2287 C C . PHE B 2 116 ? 6.059 44.344 133.220 1.00 47.66 116 PHE 2 C 1
ATOM 2288 O O . PHE B 2 116 ? 6.616 45.216 133.887 1.00 48.36 116 PHE 2 O 1
ATOM 2296 N N . ASN B 2 117 ? 6.350 43.052 133.279 1.00 43.88 117 ASN 2 N 1
ATOM 2297 C CA . ASN B 2 117 ? 7.463 42.554 134.053 1.00 45.98 117 ASN 2 CA 1
ATOM 2298 C C . ASN B 2 117 ? 8.687 42.705 133.154 1.00 46.99 117 ASN 2 C 1
ATOM 2299 O O . ASN B 2 117 ? 8.564 42.836 131.939 1.00 51.74 117 ASN 2 O 1
ATOM 2304 N N . GLY B 2 118 ? 9.861 42.779 133.755 1.00 45.53 118 GLY 2 N 1
ATOM 2305 C CA . GLY B 2 118 ? 11.082 42.841 132.975 1.00 41.71 118 GLY 2 CA 1
ATOM 2306 C C . GLY B 2 118 ? 11.698 41.515 133.376 1.00 41.80 118 GLY 2 C 1
ATOM 2307 O O . GLY B 2 118 ? 11.027 40.686 134.004 1.00 38.56 118 GLY 2 O 1
ATOM 2308 N N . GLY B 2 119 ? 12.973 41.307 133.103 1.00 43.74 119 GLY 2 N 1
ATOM 2309 C CA . GLY B 2 119 ? 13.560 40.044 133.513 1.00 43.98 119 GLY 2 CA 1
ATOM 2310 C C . GLY B 2 119 ? 13.502 39.012 132.411 1.00 42.29 119 GLY 2 C 1
ATOM 2311 O O . GLY B 2 119 ? 12.772 39.170 131.423 1.00 42.58 119 GLY 2 O 1
ATOM 2312 N N . CYS B 2 120 ? 14.249 37.935 132.593 1.00 37.54 120 CYS 2 N 1
ATOM 2313 C CA . CYS B 2 120 ? 14.303 36.920 131.573 1.00 38.45 120 CYS 2 CA 1
ATOM 2314 C C . CYS B 2 120 ? 14.915 35.584 132.013 1.00 41.50 120 CYS 2 C 1
ATOM 2315 O O . CYS B 2 120 ? 15.969 35.531 132.670 1.00 42.72 120 CYS 2 O 1
ATOM 2318 N N . LEU B 2 121 ? 14.233 34.508 131.636 1.00 40.57 121 LEU 2 N 1
ATOM 2319 C CA . LEU B 2 121 ? 14.641 33.152 131.945 1.00 38.99 121 LEU 2 CA 1
ATOM 2320 C C . LEU B 2 121 ? 15.231 32.483 130.725 1.00 40.48 121 LEU 2 C 1
ATOM 2321 O O . LEU B 2 121 ? 14.905 32.837 129.588 1.00 43.57 121 LEU 2 O 1
ATOM 2326 N N . LEU B 2 122 ? 16.072 31.487 130.970 1.00 36.90 122 LEU 2 N 1
ATOM 2327 C CA . LEU B 2 122 ? 16.680 30.697 129.915 1.00 32.86 122 LEU 2 CA 1
ATOM 2328 C C . LEU B 2 122 ? 16.304 29.246 130.219 1.00 34.39 122 LEU 2 C 1
ATOM 2329 O O . LEU B 2 122 ? 16.591 28.762 131.311 1.00 37.82 122 LEU 2 O 1
ATOM 2334 N N . VAL B 2 123 ? 15.597 28.577 129.310 1.00 33.48 123 VAL 2 N 1
ATOM 2335 C CA . VAL B 2 123 ? 15.248 27.171 129.530 1.00 27.44 123 VAL 2 CA 1
ATOM 2336 C C . VAL B 2 123 ? 15.959 26.276 128.515 1.00 25.71 123 VAL 2 C 1
ATOM 2337 O O . VAL B 2 123 ? 15.986 26.582 127.325 1.00 27.28 123 VAL 2 O 1
ATOM 2341 N N . ALA B 2 124 ? 16.579 25.207 129.010 1.00 24.75 124 ALA 2 N 1
ATOM 2342 C CA . ALA B 2 124 ? 17.346 24.278 128.182 1.00 27.50 124 ALA 2 CA 1
ATOM 2343 C C . ALA B 2 124 ? 17.175 22.828 128.621 1.00 31.13 124 ALA 2 C 1
ATOM 2344 O O . ALA B 2 124 ? 16.562 22.548 129.657 1.00 35.94 124 ALA 2 O 1
ATOM 2346 N N . LEU B 2 125 ? 17.669 21.907 127.798 1.00 32.31 125 LEU 2 N 1
ATOM 2347 C CA . LEU B 2 125 ? 17.639 20.480 128.110 1.00 31.51 125 LEU 2 CA 1
ATOM 2348 C C . LEU B 2 125 ? 19.058 20.011 127.969 1.00 35.96 125 LEU 2 C 1
ATOM 2349 O O . LEU B 2 125 ? 19.738 20.348 126.997 1.00 40.08 125 LEU 2 O 1
ATOM 2354 N N . VAL B 2 126 ? 19.533 19.251 128.939 1.00 36.81 126 VAL 2 N 1
ATOM 2355 C CA . VAL B 2 126 ? 20.904 18.828 128.857 1.00 36.55 126 VAL 2 CA 1
ATOM 2356 C C . VAL B 2 126 ? 21.169 17.338 128.991 1.00 39.85 126 VAL 2 C 1
ATOM 2357 O O . VAL B 2 126 ? 20.545 16.631 129.791 1.00 38.95 126 VAL 2 O 1
ATOM 2361 N N . PRO B 2 127 ? 22.056 16.827 128.136 1.00 42.87 127 PRO 2 N 1
ATOM 2362 C CA . PRO B 2 127 ? 22.442 15.419 128.116 1.00 49.18 127 PRO 2 CA 1
ATOM 2363 C C . PRO B 2 127 ? 23.515 15.130 129.168 1.00 56.01 127 PRO 2 C 1
ATOM 2364 O O . PRO B 2 127 ? 24.577 15.764 129.162 1.00 59.97 127 PRO 2 O 1
ATOM 2368 N N . GLU B 2 128 ? 23.244 14.185 130.066 1.00 57.25 128 GLU 2 N 1
ATOM 2369 C CA . GLU B 2 128 ? 24.212 13.812 131.099 1.00 59.55 128 GLU 2 CA 1
ATOM 2370 C C . GLU B 2 128 ? 24.682 15.023 131.899 1.00 64.94 128 GLU 2 C 1
ATOM 2371 O O . GLU B 2 128 ? 25.884 15.176 132.149 1.00 65.77 128 GLU 2 O 1
ATOM 2377 N N . MET B 2 129 ? 23.750 15.880 132.306 1.00 68.50 129 MET 2 N 1
ATOM 2378 C CA . MET B 2 129 ? 24.129 17.062 133.067 1.00 70.90 129 MET 2 CA 1
ATOM 2379 C C . MET B 2 129 ? 24.539 16.706 134.478 1.00 79.11 129 MET 2 C 1
ATOM 2380 O O . MET B 2 129 ? 23.712 16.254 135.271 1.00 82.53 129 MET 2 O 1
ATOM 2385 N N . GLY B 2 130 ? 25.792 16.990 134.817 1.00 84.74 130 GLY 2 N 1
ATOM 2386 C CA . GLY B 2 130 ? 26.271 16.674 136.150 1.00 89.37 130 GLY 2 CA 1
ATOM 2387 C C . GLY B 2 130 ? 26.850 17.839 136.934 1.00 90.65 130 GLY 2 C 1
ATOM 2388 O O . GLY B 2 130 ? 28.058 17.887 137.175 1.00 95.15 130 GLY 2 O 1
ATOM 2389 N N . ASP B 2 131 ? 25.995 18.773 137.337 1.00 87.70 131 ASP 2 N 1
ATOM 2390 C CA . ASP B 2 131 ? 26.434 19.925 138.121 1.00 88.25 131 ASP 2 CA 1
ATOM 2391 C C . ASP B 2 131 ? 27.374 20.876 137.404 1.00 80.59 131 ASP 2 C 1
ATOM 2392 O O . ASP B 2 131 ? 28.565 20.605 137.265 1.00 78.68 131 ASP 2 O 1
ATOM 2397 N N . ILE B 2 132 ? 26.843 22.022 137.000 1.00 73.50 132 ILE 2 N 1
ATOM 2398 C CA . ILE B 2 132 ? 27.653 23.008 136.305 1.00 69.43 132 ILE 2 CA 1
ATOM 2399 C C . ILE B 2 132 ? 28.347 23.919 137.292 1.00 60.91 132 ILE 2 C 1
ATOM 2400 O O . ILE B 2 132 ? 27.922 24.047 138.433 1.00 60.96 132 ILE 2 O 1
ATOM 2405 N N . SER B 2 133 ? 29.459 24.492 136.866 1.00 52.69 133 SER 2 N 1
ATOM 2406 C CA . SER B 2 133 ? 30.176 25.430 137.694 1.00 50.43 133 SER 2 CA 1
ATOM 2407 C C . SER B 2 133 ? 29.440 26.768 137.514 1.00 50.28 133 SER 2 C 1
ATOM 2408 O O . SER B 2 133 ? 28.525 26.882 136.692 1.00 43.61 133 SER 2 O 1
ATOM 2411 N N . ASP B 2 134 ? 29.814 27.769 138.300 1.00 54.26 134 ASP 2 N 1
ATOM 2412 C CA . ASP B 2 134 ? 29.186 29.072 138.177 1.00 56.30 134 ASP 2 CA 1
ATOM 2413 C C . ASP B 2 134 ? 29.532 29.676 136.838 1.00 51.69 134 ASP 2 C 1
ATOM 2414 O O . ASP B 2 134 ? 28.661 30.199 136.155 1.00 49.20 134 ASP 2 O 1
ATOM 2419 N N . ARG B 2 135 ? 30.805 29.568 136.460 1.00 49.38 135 ARG 2 N 1
ATOM 2420 C CA . ARG B 2 135 ? 31.296 30.093 135.180 1.00 49.09 135 ARG 2 CA 1
ATOM 2421 C C . ARG B 2 135 ? 30.581 29.495 133.970 1.00 49.11 135 ARG 2 C 1
ATOM 2422 O O . ARG B 2 135 ? 30.125 30.220 133.074 1.00 52.42 135 ARG 2 O 1
ATOM 2430 N N . GLU B 2 136 ? 30.482 28.173 133.944 1.00 41.10 136 GLU 2 N 1
ATOM 2431 C CA . GLU B 2 136 ? 29.835 27.517 132.839 1.00 33.11 136 GLU 2 CA 1
ATOM 2432 C C . GLU B 2 136 ? 28.316 27.616 132.792 1.00 31.60 136 GLU 2 C 1
ATOM 2433 O O . GLU B 2 136 ? 27.650 26.764 132.251 1.00 32.92 136 GLU 2 O 1
ATOM 2439 N N . LYS B 2 137 ? 27.747 28.622 133.423 1.00 37.33 137 LYS 2 N 1
ATOM 2440 C CA . LYS B 2 137 ? 26.310 28.807 133.314 1.00 44.38 137 LYS 2 CA 1
ATOM 2441 C C . LYS B 2 137 ? 26.239 29.747 132.112 1.00 44.83 137 LYS 2 C 1
ATOM 2442 O O . LYS B 2 137 ? 25.274 29.759 131.356 1.00 47.22 137 LYS 2 O 1
ATOM 2448 N N . TYR B 2 138 ? 27.334 30.474 131.910 1.00 45.50 138 TYR 2 N 1
ATOM 2449 C CA . TYR B 2 138 ? 27.486 31.428 130.825 1.00 46.80 138 TYR 2 CA 1
ATOM 2450 C C . TYR B 2 138 ? 27.471 30.757 129.467 1.00 47.35 138 TYR 2 C 1
ATOM 2451 O O . TYR B 2 138 ? 27.168 31.400 128.463 1.00 49.93 138 TYR 2 O 1
ATOM 2460 N N . GLN B 2 139 ? 27.903 29.497 129.430 1.00 44.82 139 GLN 2 N 1
ATOM 2461 C CA . GLN B 2 139 ? 27.934 28.709 128.196 1.00 38.91 139 GLN 2 CA 1
ATOM 2462 C C . GLN B 2 139 ? 26.843 27.650 128.262 1.00 38.54 139 GLN 2 C 1
ATOM 2463 O O . GLN B 2 139 ? 27.073 26.480 127.993 1.00 38.57 139 GLN 2 O 1
ATOM 2469 N N . LEU B 2 140 ? 25.649 28.058 128.653 1.00 39.54 140 LEU 2 N 1
ATOM 2470 C CA . LEU B 2 140 ? 24.553 27.117 128.752 1.00 43.14 140 LEU 2 CA 1
ATOM 2471 C C . LEU B 2 140 ? 23.816 27.069 127.420 1.00 46.87 140 LEU 2 C 1
ATOM 2472 O O . LEU B 2 140 ? 23.082 26.120 127.123 1.00 47.17 140 LEU 2 O 1
ATOM 2477 N N . THR B 2 141 ? 24.032 28.102 126.613 1.00 46.98 141 THR 2 N 1
ATOM 2478 C CA . THR B 2 141 ? 23.417 28.218 125.304 1.00 40.63 141 THR 2 CA 1
ATOM 2479 C C . THR B 2 141 ? 23.848 27.127 124.292 1.00 40.58 141 THR 2 C 1
ATOM 2480 O O . THR B 2 141 ? 23.246 27.003 123.219 1.00 44.85 141 THR 2 O 1
ATOM 2484 N N . LEU B 2 142 ? 24.847 26.315 124.659 1.00 33.92 142 LEU 2 N 1
ATOM 2485 C CA . LEU B 2 142 ? 25.334 25.210 123.815 1.00 32.03 142 LEU 2 CA 1
ATOM 2486 C C . LEU B 2 142 ? 24.341 24.042 123.808 1.00 36.31 142 LEU 2 C 1
ATOM 2487 O O . LEU B 2 142 ? 24.546 23.006 123.154 1.00 38.27 142 LEU 2 O 1
ATOM 2492 N N . TYR B 2 143 ? 23.311 24.183 124.623 1.00 37.74 143 TYR 2 N 1
ATOM 2493 C CA . TYR B 2 143 ? 22.300 23.170 124.739 1.00 34.31 143 TYR 2 CA 1
ATOM 2494 C C . TYR B 2 143 ? 21.003 23.637 124.116 1.00 31.76 143 TYR 2 C 1
ATOM 2495 O O . TYR B 2 143 ? 20.777 24.845 123.899 1.00 31.53 143 TYR 2 O 1
ATOM 2504 N N . PRO B 2 144 ? 20.177 22.678 123.702 1.00 29.20 144 PRO 2 N 1
ATOM 2505 C CA . PRO B 2 144 ? 18.889 23.018 123.095 1.00 30.85 144 PRO 2 CA 1
ATOM 2506 C C . PRO B 2 144 ? 18.198 23.987 124.063 1.00 28.17 144 PRO 2 C 1
ATOM 2507 O O . PRO B 2 144 ? 17.843 23.599 125.174 1.00 30.23 144 PRO 2 O 1
ATOM 2511 N N . HIS B 2 145 ? 18.053 25.249 123.678 1.00 25.05 145 HIS 2 N 1
ATOM 2512 C CA . HIS B 2 145 ? 17.444 26.202 124.590 1.00 27.19 145 HIS 2 CA 1
ATOM 2513 C C . HIS B 2 145 ? 16.428 27.139 123.984 1.00 30.68 145 HIS 2 C 1
ATOM 2514 O O . HIS B 2 145 ? 16.169 27.091 122.799 1.00 38.40 145 HIS 2 O 1
ATOM 2521 N N . GLN B 2 146 ? 15.868 28.006 124.816 1.00 34.25 146 GLN 2 N 1
ATOM 2522 C CA . GLN B 2 146 ? 14.889 28.997 124.380 1.00 36.82 146 GLN 2 CA 1
ATOM 2523 C C . GLN B 2 146 ? 14.596 29.973 125.543 1.00 37.89 146 GLN 2 C 1
ATOM 2524 O O . GLN B 2 146 ? 14.412 29.551 126.685 1.00 40.79 146 GLN 2 O 1
ATOM 2530 N N . PHE B 2 147 ? 14.602 31.272 125.265 1.00 33.00 147 PHE 2 N 1
ATOM 2531 C CA . PHE B 2 147 ? 14.346 32.262 126.299 1.00 30.96 147 PHE 2 CA 1
ATOM 2532 C C . PHE B 2 147 ? 12.901 32.643 126.483 1.00 32.04 147 PHE 2 C 1
ATOM 2533 O O . PHE B 2 147 ? 12.124 32.647 125.534 1.00 33.04 147 PHE 2 O 1
ATOM 2541 N N . ILE B 2 148 ? 12.561 33.014 127.711 1.00 32.29 148 ILE 2 N 1
ATOM 2542 C CA . ILE B 2 148 ? 11.227 33.509 128.024 1.00 28.96 148 ILE 2 CA 1
ATOM 2543 C C . ILE B 2 148 ? 11.559 34.931 128.455 1.00 33.58 148 ILE 2 C 1
ATOM 2544 O O . ILE B 2 148 ? 12.470 35.144 129.245 1.00 40.89 148 ILE 2 O 1
ATOM 2549 N N . ASN B 2 149 ? 10.890 35.909 127.878 1.00 34.89 149 ASN 2 N 1
ATOM 2550 C CA . ASN B 2 149 ? 11.161 37.297 128.201 1.00 39.87 149 ASN 2 CA 1
ATOM 2551 C C . ASN B 2 149 ? 9.787 37.925 128.077 1.00 45.48 149 ASN 2 C 1
ATOM 2552 O O . ASN B 2 149 ? 9.240 38.001 126.981 1.00 46.20 149 ASN 2 O 1
ATOM 2557 N N . PRO B 2 150 ? 9.207 38.363 129.212 1.00 50.43 150 PRO 2 N 1
ATOM 2558 C CA . PRO B 2 150 ? 7.890 38.989 129.397 1.00 51.77 150 PRO 2 CA 1
ATOM 2559 C C . PRO B 2 150 ? 7.443 39.993 128.347 1.00 53.06 150 PRO 2 C 1
ATOM 2560 O O . PRO B 2 150 ? 6.259 40.017 127.977 1.00 53.16 150 PRO 2 O 1
ATOM 2564 N N . ARG B 2 151 ? 8.362 40.839 127.889 1.00 49.06 151 ARG 2 N 1
ATOM 2565 C CA . ARG B 2 151 ? 7.995 41.802 126.863 1.00 47.95 151 ARG 2 CA 1
ATOM 2566 C C . ARG B 2 151 ? 7.604 41.049 125.578 1.00 51.77 151 ARG 2 C 1
ATOM 2567 O O . ARG B 2 151 ? 6.717 41.472 124.835 1.00 58.70 151 ARG 2 O 1
ATOM 2575 N N . THR B 2 152 ? 8.237 39.898 125.363 1.00 49.04 152 THR 2 N 1
ATOM 2576 C CA . THR B 2 152 ? 8.005 39.081 124.180 1.00 39.68 152 THR 2 CA 1
ATOM 2577 C C . THR B 2 152 ? 7.109 37.841 124.347 1.00 36.54 152 THR 2 C 1
ATOM 2578 O O . THR B 2 152 ? 5.982 37.819 123.874 1.00 37.84 152 THR 2 O 1
ATOM 2582 N N . ASN B 2 153 ? 7.587 36.820 125.043 1.00 31.64 153 ASN 2 N 1
ATOM 2583 C CA . ASN B 2 153 ? 6.808 35.596 125.158 1.00 31.63 153 ASN 2 CA 1
ATOM 2584 C C . ASN B 2 153 ? 6.509 35.109 126.557 1.00 38.14 153 ASN 2 C 1
ATOM 2585 O O . ASN B 2 153 ? 7.186 35.471 127.518 1.00 47.45 153 ASN 2 O 1
ATOM 2590 N N . MET B 2 154 ? 5.581 34.160 126.618 1.00 40.39 154 MET 2 N 1
ATOM 2591 C CA . MET B 2 154 ? 5.128 33.531 127.856 1.00 40.29 154 MET 2 CA 1
ATOM 2592 C C . MET B 2 154 ? 5.616 32.076 127.916 1.00 41.45 154 MET 2 C 1
ATOM 2593 O O . MET B 2 154 ? 5.951 31.551 128.983 1.00 41.43 154 MET 2 O 1
ATOM 2598 N N . THR B 2 155 ? 5.665 31.439 126.748 1.00 40.67 155 THR 2 N 1
ATOM 2599 C CA . THR B 2 155 ? 6.042 30.041 126.645 1.00 35.02 155 THR 2 CA 1
ATOM 2600 C C . THR B 2 155 ? 7.289 29.792 125.837 1.00 31.61 155 THR 2 C 1
ATOM 2601 O O . THR B 2 155 ? 7.540 30.457 124.838 1.00 32.59 155 THR 2 O 1
ATOM 2605 N N . ALA B 2 156 ? 8.039 28.787 126.255 1.00 31.85 156 ALA 2 N 1
ATOM 2606 C CA . ALA B 2 156 ? 9.247 28.381 125.561 1.00 34.15 156 ALA 2 CA 1
ATOM 2607 C C . ALA B 2 156 ? 8.946 26.937 125.211 1.00 35.90 156 ALA 2 C 1
ATOM 2608 O O . ALA B 2 156 ? 8.359 26.212 126.030 1.00 34.54 156 ALA 2 O 1
ATOM 2610 N N . HIS B 2 157 ? 9.278 26.535 123.984 1.00 38.14 157 HIS 2 N 1
ATOM 2611 C CA . HIS B 2 157 ? 9.012 25.173 123.515 1.00 33.20 157 HIS 2 CA 1
ATOM 2612 C C . HIS B 2 157 ? 10.244 24.569 122.877 1.00 26.09 157 HIS 2 C 1
ATOM 2613 O O . HIS B 2 157 ? 10.860 25.171 122.008 1.00 20.75 157 HIS 2 O 1
ATOM 2620 N N . ILE B 2 158 ? 10.604 23.377 123.326 1.00 25.65 158 ILE 2 N 1
ATOM 2621 C CA . ILE B 2 158 ? 11.780 22.698 122.826 1.00 30.19 158 ILE 2 CA 1
ATOM 2622 C C . ILE B 2 158 ? 11.463 21.237 122.667 1.00 35.33 158 ILE 2 C 1
ATOM 2623 O O . ILE B 2 158 ? 10.884 20.620 123.569 1.00 40.71 158 ILE 2 O 1
ATOM 2628 N N . THR B 2 159 ? 11.798 20.684 121.509 1.00 35.73 159 THR 2 N 1
ATOM 2629 C CA . THR B 2 159 ? 11.562 19.275 121.279 1.00 34.23 159 THR 2 CA 1
ATOM 2630 C C . THR B 2 159 ? 12.934 18.668 121.154 1.00 31.04 159 THR 2 C 1
ATOM 2631 O O . THR B 2 159 ? 13.817 19.270 120.547 1.00 29.35 159 THR 2 O 1
ATOM 2635 N N . VAL B 2 160 ? 13.103 17.469 121.703 1.00 28.62 160 VAL 2 N 1
ATOM 2636 C CA . VAL B 2 160 ? 14.409 16.834 121.738 1.00 24.03 160 VAL 2 CA 1
ATOM 2637 C C . VAL B 2 160 ? 14.343 15.298 121.639 1.00 25.10 160 VAL 2 C 1
ATOM 2638 O O . VAL B 2 160 ? 13.421 14.674 122.176 1.00 22.78 160 VAL 2 O 1
ATOM 2642 N N . PRO B 2 161 ? 15.331 14.674 120.955 1.00 27.38 161 PRO 2 N 1
ATOM 2643 C CA . PRO B 2 161 ? 15.469 13.220 120.726 1.00 25.77 161 PRO 2 CA 1
ATOM 2644 C C . PRO B 2 161 ? 16.080 12.444 121.870 1.00 24.54 161 PRO 2 C 1
ATOM 2645 O O . PRO B 2 161 ? 16.802 12.997 122.681 1.00 34.50 161 PRO 2 O 1
ATOM 2649 N N . TYR B 2 162 ? 15.856 11.145 121.904 1.00 20.91 162 TYR 2 N 1
ATOM 2650 C CA . TYR B 2 162 ? 16.482 10.343 122.941 1.00 23.64 162 TYR 2 CA 1
ATOM 2651 C C . TYR B 2 162 ? 17.982 10.231 122.594 1.00 26.86 162 TYR 2 C 1
ATOM 2652 O O . TYR B 2 162 ? 18.351 10.096 121.421 1.00 34.03 162 TYR 2 O 1
ATOM 2661 N N . VAL B 2 163 ? 18.835 10.245 123.616 1.00 27.75 163 VAL 2 N 1
ATOM 2662 C CA . VAL B 2 163 ? 20.286 10.131 123.440 1.00 28.87 163 VAL 2 CA 1
ATOM 2663 C C . VAL B 2 163 ? 20.855 9.163 124.487 1.00 33.63 163 VAL 2 C 1
ATOM 2664 O O . VAL B 2 163 ? 20.146 8.730 125.416 1.00 32.38 163 VAL 2 O 1
ATOM 2668 N N . GLY B 2 164 ? 22.119 8.790 124.339 1.00 37.14 164 GLY 2 N 1
ATOM 2669 C CA . GLY B 2 164 ? 22.701 7.890 125.327 1.00 48.40 164 GLY 2 CA 1
ATOM 2670 C C . GLY B 2 164 ? 23.718 6.991 124.675 1.00 49.75 164 GLY 2 C 1
ATOM 2671 O O . GLY B 2 164 ? 23.703 6.839 123.459 1.00 49.95 164 GLY 2 O 1
ATOM 2672 N N . VAL B 2 165 ? 24.614 6.404 125.459 1.00 49.72 165 VAL 2 N 1
ATOM 2673 C CA . VAL B 2 165 ? 25.612 5.528 124.862 1.00 48.69 165 VAL 2 CA 1
ATOM 2674 C C . VAL B 2 165 ? 24.970 4.190 124.558 1.00 48.70 165 VAL 2 C 1
ATOM 2675 O O . VAL B 2 165 ? 25.623 3.272 124.053 1.00 54.07 165 VAL 2 O 1
ATOM 2679 N N . ASN B 2 166 ? 23.689 4.074 124.888 1.00 46.56 166 ASN 2 N 1
ATOM 2680 C CA . ASN B 2 166 ? 22.958 2.846 124.648 1.00 49.21 166 ASN 2 CA 1
ATOM 2681 C C . ASN B 2 166 ? 21.692 3.118 123.915 1.00 48.82 166 ASN 2 C 1
ATOM 2682 O O . ASN B 2 166 ? 21.009 4.083 124.228 1.00 45.69 166 ASN 2 O 1
ATOM 2687 N N . ARG B 2 167 ? 21.381 2.263 122.944 1.00 45.92 167 ARG 2 N 1
ATOM 2688 C CA . ARG B 2 167 ? 20.177 2.430 122.146 1.00 41.47 167 ARG 2 CA 1
ATOM 2689 C C . ARG B 2 167 ? 18.928 2.463 123.020 1.00 41.50 167 ARG 2 C 1
ATOM 2690 O O . ARG B 2 167 ? 17.944 3.147 122.707 1.00 38.19 167 ARG 2 O 1
ATOM 2698 N N . TYR B 2 168 ? 18.973 1.702 124.105 1.00 41.01 168 TYR 2 N 1
ATOM 2699 C CA . TYR B 2 168 ? 17.875 1.631 125.055 1.00 41.01 168 TYR 2 CA 1
ATOM 2700 C C . TYR B 2 168 ? 18.475 1.773 126.465 1.00 43.66 168 TYR 2 C 1
ATOM 2701 O O . TYR B 2 168 ? 19.644 1.417 126.670 1.00 41.26 168 TYR 2 O 1
ATOM 2710 N N . ASP B 2 169 ? 17.697 2.323 127.409 1.00 46.36 169 ASP 2 N 1
ATOM 2711 C CA . ASP B 2 169 ? 18.137 2.538 128.802 1.00 48.03 169 ASP 2 CA 1
ATOM 2712 C C . ASP B 2 169 ? 17.271 1.796 129.830 1.00 50.62 169 ASP 2 C 1
ATOM 2713 O O . ASP B 2 169 ? 16.369 1.026 129.478 1.00 48.63 169 ASP 2 O 1
ATOM 2718 N N . GLN B 2 170 ? 17.614 1.995 131.103 1.00 54.33 170 GLN 2 N 1
ATOM 2719 C CA . GLN B 2 170 ? 16.890 1.439 132.248 1.00 55.33 170 GLN 2 CA 1
ATOM 2720 C C . GLN B 2 170 ? 16.741 2.710 133.034 1.00 57.24 170 GLN 2 C 1
ATOM 2721 O O . GLN B 2 170 ? 17.638 3.095 133.792 1.00 52.09 170 GLN 2 O 1
ATOM 2727 N N . TYR B 2 171 ? 15.657 3.416 132.743 1.00 63.10 171 TYR 2 N 1
ATOM 2728 C CA . TYR B 2 171 ? 15.368 4.695 133.366 1.00 66.94 171 TYR 2 CA 1
ATOM 2729 C C . TYR B 2 171 ? 15.549 4.646 134.877 1.00 72.46 171 TYR 2 C 1
ATOM 2730 O O . TYR B 2 171 ? 16.031 5.605 135.496 1.00 71.92 171 TYR 2 O 1
ATOM 2739 N N . LYS B 2 172 ? 15.287 3.467 135.437 1.00 78.51 172 LYS 2 N 1
ATOM 2740 C CA . LYS B 2 172 ? 15.401 3.226 136.870 1.00 80.33 172 LYS 2 CA 1
ATOM 2741 C C . LYS B 2 172 ? 16.820 3.425 137.367 1.00 74.77 172 LYS 2 C 1
ATOM 2742 O O . LYS B 2 172 ? 17.100 3.147 138.526 1.00 76.16 172 LYS 2 O 1
ATOM 2748 N N . GLN B 2 173 ? 17.728 3.847 136.492 1.00 66.70 173 GLN 2 N 1
ATOM 2749 C CA . GLN B 2 173 ? 19.098 4.055 136.908 1.00 59.16 173 GLN 2 CA 1
ATOM 2750 C C . GLN B 2 173 ? 19.993 4.678 135.858 1.00 56.55 173 GLN 2 C 1
ATOM 2751 O O . GLN B 2 173 ? 21.121 4.243 135.631 1.00 56.27 173 GLN 2 O 1
ATOM 2757 N N . HIS B 2 174 ? 19.405 5.622 135.147 1.00 52.18 174 HIS 2 N 1
ATOM 2758 C CA . HIS B 2 174 ? 20.050 6.438 134.140 1.00 43.49 174 HIS 2 CA 1
ATOM 2759 C C . HIS B 2 174 ? 19.025 6.998 133.240 1.00 41.76 174 HIS 2 C 1
ATOM 2760 O O . HIS B 2 174 ? 18.287 6.271 132.586 1.00 40.74 174 HIS 2 O 1
ATOM 2767 N N . ARG B 2 175 ? 19.022 8.315 133.204 1.00 43.72 175 ARG 2 N 1
ATOM 2768 C CA . ARG B 2 175 ? 18.134 9.088 132.379 1.00 48.89 175 ARG 2 CA 1
ATOM 2769 C C . ARG B 2 175 ? 19.146 10.049 131.748 1.00 48.36 175 ARG 2 C 1
ATOM 2770 O O . ARG B 2 175 ? 20.174 10.344 132.359 1.00 48.77 175 ARG 2 O 1
ATOM 2778 N N . PRO B 2 176 ? 18.980 10.386 130.461 1.00 48.22 176 PRO 2 N 1
ATOM 2779 C CA . PRO B 2 176 ? 19.988 11.304 129.923 1.00 47.62 176 PRO 2 CA 1
ATOM 2780 C C . PRO B 2 176 ? 19.573 12.771 130.003 1.00 46.33 176 PRO 2 C 1
ATOM 2781 O O . PRO B 2 176 ? 20.394 13.667 130.268 1.00 42.23 176 PRO 2 O 1
ATOM 2785 N N . TRP B 2 177 ? 18.282 13.004 129.821 1.00 44.02 177 TRP 2 N 1
ATOM 2786 C CA . TRP B 2 177 ? 17.781 14.359 129.820 1.00 47.95 177 TRP 2 CA 1
ATOM 2787 C C . TRP B 2 177 ? 17.520 15.027 131.165 1.00 45.18 177 TRP 2 C 1
ATOM 2788 O O . TRP B 2 177 ? 16.881 14.449 132.040 1.00 47.97 177 TRP 2 O 1
ATOM 2799 N N . THR B 2 178 ? 18.022 16.253 131.307 1.00 42.60 178 THR 2 N 1
ATOM 2800 C CA . THR B 2 178 ? 17.855 17.068 132.513 1.00 41.54 178 THR 2 CA 1
ATOM 2801 C C . THR B 2 178 ? 17.337 18.444 132.095 1.00 38.31 178 THR 2 C 1
ATOM 2802 O O . THR B 2 178 ? 18.066 19.210 131.461 1.00 37.75 178 THR 2 O 1
ATOM 2806 N N . LEU B 2 179 ? 16.079 18.742 132.410 1.00 36.26 179 LEU 2 N 1
ATOM 2807 C CA . LEU B 2 179 ? 15.482 20.041 132.066 1.00 36.53 179 LEU 2 CA 1
ATOM 2808 C C . LEU B 2 179 ? 15.897 21.089 133.082 1.00 36.02 179 LEU 2 C 1
ATOM 2809 O O . LEU B 2 179 ? 15.620 20.920 134.270 1.00 41.52 179 LEU 2 O 1
ATOM 2814 N N . VAL B 2 180 ? 16.525 22.175 132.633 1.00 31.32 180 VAL 2 N 1
ATOM 2815 C CA . VAL B 2 180 ? 16.941 23.230 133.558 1.00 26.56 180 VAL 2 CA 1
ATOM 2816 C C . VAL B 2 180 ? 16.310 24.558 133.168 1.00 27.46 180 VAL 2 C 1
ATOM 2817 O O . VAL B 2 180 ? 15.826 24.706 132.047 1.00 34.25 180 VAL 2 O 1
ATOM 2821 N N . VAL B 2 181 ? 16.216 25.476 134.124 1.00 26.59 181 VAL 2 N 1
ATOM 2822 C CA . VAL B 2 181 ? 15.676 26.816 133.885 1.00 28.18 181 VAL 2 CA 1
ATOM 2823 C C . VAL B 2 181 ? 16.544 27.697 134.755 1.00 31.97 181 VAL 2 C 1
ATOM 2824 O O . VAL B 2 181 ? 16.753 27.395 135.921 1.00 39.37 181 VAL 2 O 1
ATOM 2828 N N . MET B 2 182 ? 17.045 28.784 134.199 1.00 34.19 182 MET 2 N 1
ATOM 2829 C CA . MET B 2 182 ? 17.917 29.670 134.937 1.00 33.25 182 MET 2 CA 1
ATOM 2830 C C . MET B 2 182 ? 17.541 31.121 134.730 1.00 38.88 182 MET 2 C 1
ATOM 2831 O O . MET B 2 182 ? 16.969 31.498 133.707 1.00 45.98 182 MET 2 O 1
ATOM 2836 N N . VAL B 2 183 ? 17.788 31.931 135.739 1.00 44.52 183 VAL 2 N 1
ATOM 2837 C CA . VAL B 2 183 ? 17.479 33.333 135.623 1.00 47.36 183 VAL 2 CA 1
ATOM 2838 C C . VAL B 2 183 ? 18.710 33.941 135.004 1.00 49.38 183 VAL 2 C 1
ATOM 2839 O O . VAL B 2 183 ? 19.833 33.516 135.310 1.00 48.75 183 VAL 2 O 1
ATOM 2843 N N . VAL B 2 184 ? 18.502 34.829 134.040 1.00 49.44 184 VAL 2 N 1
ATOM 2844 C CA . VAL B 2 184 ? 19.622 35.509 133.412 1.00 54.48 184 VAL 2 CA 1
ATOM 2845 C C . VAL B 2 184 ? 19.504 36.996 133.728 1.00 56.02 184 VAL 2 C 1
ATOM 2846 O O . VAL B 2 184 ? 20.512 37.681 133.904 1.00 57.22 184 VAL 2 O 1
ATOM 2850 N N . ALA B 2 185 ? 18.270 37.489 133.795 1.00 57.19 185 ALA 2 N 1
ATOM 2851 C CA . ALA B 2 185 ? 18.000 38.884 134.143 1.00 60.85 185 ALA 2 CA 1
ATOM 2852 C C . ALA B 2 185 ? 16.995 38.690 135.259 1.00 64.12 185 ALA 2 C 1
ATOM 2853 O O . ALA B 2 185 ? 15.956 38.051 135.056 1.00 66.18 185 ALA 2 O 1
ATOM 2855 N N . PRO B 2 186 ? 17.296 39.211 136.459 1.00 63.62 186 PRO 2 N 1
ATOM 2856 C CA . PRO B 2 186 ? 16.374 39.041 137.584 1.00 56.76 186 PRO 2 CA 1
ATOM 2857 C C . PRO B 2 186 ? 15.019 39.641 137.253 1.00 50.01 186 PRO 2 C 1
ATOM 2858 O O . PRO B 2 186 ? 14.931 40.615 136.495 1.00 46.99 186 PRO 2 O 1
ATOM 2862 N N . LEU B 2 187 ? 13.970 39.030 137.784 1.00 40.47 187 LEU 2 N 1
ATOM 2863 C CA . LEU B 2 187 ? 12.615 39.491 137.533 1.00 37.08 187 LEU 2 CA 1
ATOM 2864 C C . LEU B 2 187 ? 12.342 40.939 137.939 1.00 36.40 187 LEU 2 C 1
ATOM 2865 O O . LEU B 2 187 ? 12.566 41.315 139.075 1.00 42.26 187 LEU 2 O 1
ATOM 2870 N N . THR B 2 188 ? 11.859 41.749 137.008 1.00 41.36 188 THR 2 N 1
ATOM 2871 C CA . THR B 2 188 ? 11.528 43.149 137.292 1.00 49.27 188 THR 2 CA 1
ATOM 2872 C C . THR B 2 188 ? 10.038 43.152 137.583 1.00 52.40 188 THR 2 C 1
ATOM 2873 O O . THR B 2 188 ? 9.306 42.351 137.023 1.00 54.35 188 THR 2 O 1
ATOM 2877 N N . THR B 2 189 ? 9.575 44.056 138.430 1.00 57.66 189 THR 2 N 1
ATOM 2878 C CA . THR B 2 189 ? 8.159 44.084 138.724 1.00 61.78 189 THR 2 CA 1
ATOM 2879 C C . THR B 2 189 ? 7.492 45.410 138.373 1.00 64.84 189 THR 2 C 1
ATOM 2880 O O . THR B 2 189 ? 6.307 45.432 138.049 1.00 66.70 189 THR 2 O 1
ATOM 2884 N N . ASN B 2 190 ? 8.253 46.504 138.424 1.00 70.16 190 ASN 2 N 1
ATOM 2885 C CA . ASN B 2 190 ? 7.754 47.849 138.094 1.00 74.75 190 ASN 2 CA 1
ATOM 2886 C C . ASN B 2 190 ? 6.412 48.170 138.730 1.00 75.67 190 ASN 2 C 1
ATOM 2887 O O . ASN B 2 190 ? 6.016 47.551 139.718 1.00 76.84 190 ASN 2 O 1
ATOM 2892 N N . THR B 2 191 ? 5.700 49.113 138.124 1.00 75.96 191 THR 2 N 1
ATOM 2893 C CA . THR B 2 191 ? 4.392 49.547 138.602 1.00 77.75 191 THR 2 CA 1
ATOM 2894 C C . THR B 2 191 ? 3.305 48.486 138.488 1.00 76.18 191 THR 2 C 1
ATOM 2895 O O . THR B 2 191 ? 2.632 48.161 139.476 1.00 73.42 191 THR 2 O 1
ATOM 2899 N N . ALA B 2 192 ? 3.122 47.973 137.270 1.00 72.49 192 ALA 2 N 1
ATOM 2900 C CA . ALA B 2 192 ? 2.073 46.993 137.013 1.00 68.06 192 ALA 2 CA 1
ATOM 2901 C C . ALA B 2 192 ? 2.495 45.587 136.612 1.00 65.86 192 ALA 2 C 1
ATOM 2902 O O . ALA B 2 192 ? 1.741 44.902 135.925 1.00 69.13 192 ALA 2 O 1
ATOM 2904 N N . GLY B 2 193 ? 3.683 45.147 137.017 1.00 62.87 193 GLY 2 N 1
ATOM 2905 C CA . GLY B 2 193 ? 4.094 43.795 136.676 1.00 60.82 193 GLY 2 CA 1
ATOM 2906 C C . GLY B 2 193 ? 3.316 42.822 137.551 1.00 62.48 193 GLY 2 C 1
ATOM 2907 O O . GLY B 2 193 ? 2.363 43.212 138.217 1.00 64.10 193 GLY 2 O 1
ATOM 2908 N N . ALA B 2 194 ? 3.636 41.538 137.483 1.00 64.71 194 ALA 2 N 1
ATOM 2909 C CA . ALA B 2 194 ? 2.967 40.569 138.339 1.00 66.49 194 ALA 2 CA 1
ATOM 2910 C C . ALA B 2 194 ? 3.962 40.399 139.475 1.00 70.80 194 ALA 2 C 1
ATOM 2911 O O . ALA B 2 194 ? 5.173 40.392 139.248 1.00 70.88 194 ALA 2 O 1
ATOM 2913 N N . GLN B 2 195 ? 3.455 40.303 140.696 1.00 76.16 195 GLN 2 N 1
ATOM 2914 C CA . GLN B 2 195 ? 4.305 40.163 141.877 1.00 80.33 195 GLN 2 CA 1
ATOM 2915 C C . GLN B 2 195 ? 5.376 39.080 141.766 1.00 75.58 195 GLN 2 C 1
ATOM 2916 O O . GLN B 2 195 ? 6.553 39.299 142.078 1.00 73.39 195 GLN 2 O 1
ATOM 2922 N N . GLN B 2 196 ? 4.941 37.908 141.332 1.00 69.93 196 GLN 2 N 1
ATOM 2923 C CA . GLN B 2 196 ? 5.816 36.768 141.192 1.00 66.17 196 GLN 2 CA 1
ATOM 2924 C C . GLN B 2 196 ? 5.253 35.900 140.052 1.00 61.95 196 GLN 2 C 1
ATOM 2925 O O . GLN B 2 196 ? 4.075 36.024 139.684 1.00 60.51 196 GLN 2 O 1
ATOM 2931 N N . ILE B 2 197 ? 6.107 35.063 139.467 1.00 56.38 197 ILE 2 N 1
ATOM 2932 C CA . ILE B 2 197 ? 5.720 34.203 138.349 1.00 48.08 197 ILE 2 CA 1
ATOM 2933 C C . ILE B 2 197 ? 5.807 32.703 138.633 1.00 49.57 197 ILE 2 C 1
ATOM 2934 O O . ILE B 2 197 ? 6.863 32.183 139.010 1.00 42.52 197 ILE 2 O 1
ATOM 2939 N N . LYS B 2 198 ? 4.683 32.017 138.451 1.00 51.64 198 LYS 2 N 1
ATOM 2940 C CA . LYS B 2 198 ? 4.617 30.578 138.661 1.00 55.41 198 LYS 2 CA 1
ATOM 2941 C C . LYS B 2 198 ? 5.086 29.896 137.364 1.00 56.45 198 LYS 2 C 1
ATOM 2942 O O . LYS B 2 198 ? 4.563 30.182 136.277 1.00 60.96 198 LYS 2 O 1
ATOM 2948 N N . VAL B 2 199 ? 6.071 29.009 137.467 1.00 52.95 199 VAL 2 N 1
ATOM 2949 C CA . VAL B 2 199 ? 6.597 28.310 136.293 1.00 48.76 199 VAL 2 CA 1
ATOM 2950 C C . VAL B 2 199 ? 6.215 26.823 136.242 1.00 53.02 199 VAL 2 C 1
ATOM 2951 O O . VAL B 2 199 ? 6.545 26.060 137.157 1.00 52.04 199 VAL 2 O 1
ATOM 2955 N N . TYR B 2 200 ? 5.504 26.421 135.187 1.00 58.39 200 TYR 2 N 1
ATOM 2956 C CA . TYR B 2 200 ? 5.076 25.031 135.009 1.00 61.17 200 TYR 2 CA 1
ATOM 2957 C C . TYR B 2 200 ? 5.666 24.469 133.745 1.00 58.54 200 TYR 2 C 1
ATOM 2958 O O . TYR B 2 200 ? 6.303 25.189 132.964 1.00 57.59 200 TYR 2 O 1
ATOM 2967 N N . ALA B 2 201 ? 5.442 23.177 133.549 1.00 55.55 201 ALA 2 N 1
ATOM 2968 C CA . ALA B 2 201 ? 5.924 22.479 132.370 1.00 55.53 201 ALA 2 CA 1
ATOM 2969 C C . ALA B 2 201 ? 4.844 21.554 131.841 1.00 55.04 201 ALA 2 C 1
ATOM 2970 O O . ALA B 2 201 ? 4.048 20.994 132.602 1.00 55.63 201 ALA 2 O 1
ATOM 2972 N N . ASN B 2 202 ? 4.769 21.476 130.523 1.00 53.20 202 ASN 2 N 1
ATOM 2973 C CA . ASN B 2 202 ? 3.828 20.605 129.864 1.00 49.98 202 ASN 2 CA 1
ATOM 2974 C C . ASN B 2 202 ? 4.759 19.733 129.059 1.00 47.36 202 ASN 2 C 1
ATOM 2975 O O . ASN B 2 202 ? 5.517 20.223 128.216 1.00 46.34 202 ASN 2 O 1
ATOM 2980 N N . ILE B 2 203 ? 4.759 18.450 129.375 1.00 44.24 203 ILE 2 N 1
ATOM 2981 C CA . ILE B 2 203 ? 5.672 17.530 128.728 1.00 42.42 203 ILE 2 CA 1
ATOM 2982 C C . ILE B 2 203 ? 4.995 16.326 128.100 1.00 43.03 203 ILE 2 C 1
ATOM 2983 O O . ILE B 2 203 ? 3.866 15.967 128.445 1.00 44.87 203 ILE 2 O 1
ATOM 2988 N N . ALA B 2 204 ? 5.677 15.757 127.118 1.00 40.35 204 ALA 2 N 1
ATOM 2989 C CA . ALA B 2 204 ? 5.202 14.592 126.418 1.00 33.15 204 ALA 2 CA 1
ATOM 2990 C C . ALA B 2 204 ? 6.408 13.750 126.081 1.00 30.25 204 ALA 2 C 1
ATOM 2991 O O . ALA B 2 204 ? 7.448 14.276 125.658 1.00 23.71 204 ALA 2 O 1
ATOM 2993 N N . PRO B 2 205 ? 6.342 12.456 126.405 1.00 30.63 205 PRO 2 N 1
ATOM 2994 C CA . PRO B 2 205 ? 7.435 11.515 126.118 1.00 33.70 205 PRO 2 CA 1
ATOM 2995 C C . PRO B 2 205 ? 7.245 11.207 124.633 1.00 38.52 205 PRO 2 C 1
ATOM 2996 O O . PRO B 2 205 ? 6.155 10.821 124.209 1.00 46.30 205 PRO 2 O 1
ATOM 3000 N N . THR B 2 206 ? 8.259 11.426 123.817 1.00 36.53 206 THR 2 N 1
ATOM 3001 C CA . THR B 2 206 ? 8.059 11.211 122.400 1.00 32.01 206 THR 2 CA 1
ATOM 3002 C C . THR B 2 206 ? 8.659 9.936 121.872 1.00 34.12 206 THR 2 C 1
ATOM 3003 O O . THR B 2 206 ? 9.765 9.561 122.264 1.00 27.95 206 THR 2 O 1
ATOM 3007 N N . ASN B 2 207 ? 7.904 9.243 121.020 1.00 38.16 207 ASN 2 N 1
ATOM 3008 C CA . ASN B 2 207 ? 8.412 8.037 120.384 1.00 39.24 207 ASN 2 CA 1
ATOM 3009 C C . ASN B 2 207 ? 8.865 6.989 121.420 1.00 34.03 207 ASN 2 C 1
ATOM 3010 O O . ASN B 2 207 ? 9.968 6.445 121.360 1.00 31.52 207 ASN 2 O 1
ATOM 3015 N N . VAL B 2 208 ? 7.982 6.681 122.358 1.00 30.89 208 VAL 2 N 1
ATOM 3016 C CA . VAL B 2 208 ? 8.316 5.736 123.414 1.00 33.54 208 VAL 2 CA 1
ATOM 3017 C C . VAL B 2 208 ? 8.355 4.271 122.979 1.00 33.95 208 VAL 2 C 1
ATOM 3018 O O . VAL B 2 208 ? 7.381 3.737 122.455 1.00 35.49 208 VAL 2 O 1
ATOM 3022 N N . HIS B 2 209 ? 9.507 3.639 123.161 1.00 38.46 209 HIS 2 N 1
ATOM 3023 C CA . HIS B 2 209 ? 9.687 2.226 122.823 1.00 41.69 209 HIS 2 CA 1
ATOM 3024 C C . HIS B 2 209 ? 10.141 1.469 124.053 1.00 42.26 209 HIS 2 C 1
ATOM 3025 O O . HIS B 2 209 ? 10.956 1.971 124.823 1.00 45.24 209 HIS 2 O 1
ATOM 3032 N N . VAL B 2 210 ? 9.639 0.253 124.221 1.00 40.14 210 VAL 2 N 1
ATOM 3033 C CA . VAL B 2 210 ? 9.966 -0.558 125.381 1.00 38.42 210 VAL 2 CA 1
ATOM 3034 C C . VAL B 2 210 ? 10.277 -1.986 125.012 1.00 42.49 210 VAL 2 C 1
ATOM 3035 O O . VAL B 2 210 ? 9.664 -2.547 124.115 1.00 47.22 210 VAL 2 O 1
ATOM 3039 N N . ALA B 2 211 ? 11.152 -2.614 125.779 1.00 47.80 211 ALA 2 N 1
ATOM 3040 C CA . ALA B 2 211 ? 11.530 -3.980 125.489 1.00 49.83 211 ALA 2 CA 1
ATOM 3041 C C . ALA B 2 211 ? 11.884 -4.760 126.746 1.00 52.65 211 ALA 2 C 1
ATOM 3042 O O . ALA B 2 211 ? 12.426 -4.195 127.708 1.00 53.06 211 ALA 2 O 1
ATOM 3044 N N . GLY B 2 212 ? 11.574 -6.057 126.727 1.00 51.77 212 GLY 2 N 1
ATOM 3045 C CA . GLY B 2 212 ? 11.873 -6.915 127.864 1.00 51.85 212 GLY 2 CA 1
ATOM 3046 C C . GLY B 2 212 ? 10.839 -6.891 128.978 1.00 49.87 212 GLY 2 C 1
ATOM 3047 O O . GLY B 2 212 ? 11.076 -6.340 130.057 1.00 44.67 212 GLY 2 O 1
ATOM 3048 N N . GLU B 2 213 ? 9.688 -7.497 128.709 1.00 51.28 213 GLU 2 N 1
ATOM 3049 C CA . GLU B 2 213 ? 8.607 -7.559 129.678 1.00 52.01 213 GLU 2 CA 1
ATOM 3050 C C . GLU B 2 213 ? 9.057 -8.298 130.932 1.00 53.60 213 GLU 2 C 1
ATOM 3051 O O . GLU B 2 213 ? 9.650 -9.404 130.863 1.00 49.34 213 GLU 2 O 1
ATOM 3057 N N . LEU B 2 214 ? 8.813 -7.622 132.059 1.00 51.34 214 LEU 2 N 1
ATOM 3058 C CA . LEU B 2 214 ? 9.154 -8.071 133.410 1.00 45.98 214 LEU 2 CA 1
ATOM 3059 C C . LEU B 2 214 ? 8.024 -8.881 134.020 1.00 46.85 214 LEU 2 C 1
ATOM 3060 O O . LEU B 2 214 ? 6.882 -8.823 133.542 1.00 52.11 214 LEU 2 O 1
ATOM 3065 N N . PRO B 2 215 ? 8.322 -9.631 135.100 1.00 43.31 215 PRO 2 N 1
ATOM 3066 C CA . PRO B 2 215 ? 7.307 -10.449 135.777 1.00 43.31 215 PRO 2 CA 1
ATOM 3067 C C . PRO B 2 215 ? 6.364 -9.526 136.543 1.00 47.75 215 PRO 2 C 1
ATOM 3068 O O . PRO B 2 215 ? 6.596 -8.313 136.614 1.00 47.02 215 PRO 2 O 1
ATOM 3072 N N . SER B 2 216 ? 5.299 -10.070 137.114 1.00 54.49 216 SER 2 N 1
ATOM 3073 C CA . SER B 2 216 ? 4.388 -9.200 137.831 1.00 63.80 216 SER 2 CA 1
ATOM 3074 C C . SER B 2 216 ? 3.528 -9.848 138.884 1.00 71.26 216 SER 2 C 1
ATOM 3075 O O . SER B 2 216 ? 2.953 -10.926 138.681 1.00 69.08 216 SER 2 O 1
ATOM 3078 N N . LYS B 2 217 ? 3.370 -9.093 139.968 1.00 81.78 217 LYS 2 N 1
ATOM 3079 C CA . LYS B 2 217 ? 2.609 -9.499 141.140 1.00 89.14 217 LYS 2 CA 1
ATOM 3080 C C . LYS B 2 217 ? 1.223 -8.856 141.252 1.00 92.42 217 LYS 2 C 1
ATOM 3081 O O . LYS B 2 217 ? 0.382 -9.334 142.017 1.00 90.87 217 LYS 2 O 1
ATOM 3087 N N . GLU B 2 218 ? 0.989 -7.785 140.493 1.00 98.31 218 GLU 2 N 1
ATOM 3088 C CA . GLU B 2 218 ? -0.286 -7.059 140.538 1.00 103.15 218 GLU 2 CA 1
ATOM 3089 C C . GLU B 2 218 ? -0.728 -6.511 139.168 1.00 103.54 218 GLU 2 C 1
ATOM 3090 O O . GLU B 2 218 ? 0.048 -6.643 138.197 1.00 103.51 218 GLU 2 O 1
ATOM 3097 N N . GLY C 3 1 ? 74.549 7.255 95.229 1.00 31.27 1 GLY 3 N 1
ATOM 3098 C CA . GLY C 3 1 ? 73.962 7.158 96.578 1.00 30.59 1 GLY 3 CA 1
ATOM 3099 C C . GLY C 3 1 ? 73.044 5.960 96.702 1.00 30.63 1 GLY 3 C 1
ATOM 3100 O O . GLY C 3 1 ? 72.799 5.251 95.724 1.00 30.93 1 GLY 3 O 1
ATOM 3101 N N . ILE C 3 2 ? 72.588 5.696 97.918 1.00 31.24 2 ILE 3 N 1
ATOM 3102 C CA . ILE C 3 2 ? 71.668 4.600 98.164 1.00 30.41 2 ILE 3 CA 1
ATOM 3103 C C . ILE C 3 2 ? 70.408 5.220 98.726 1.00 29.54 2 ILE 3 C 1
ATOM 3104 O O . ILE C 3 2 ? 70.377 6.406 99.094 1.00 24.92 2 ILE 3 O 1
ATOM 3109 N N . PHE C 3 3 ? 69.401 4.382 98.872 1.00 31.41 3 PHE 3 N 1
ATOM 3110 C CA . PHE C 3 3 ? 68.103 4.818 99.332 1.00 36.68 3 PHE 3 CA 1
ATOM 3111 C C . PHE C 3 3 ? 67.989 5.209 100.803 1.00 35.22 3 PHE 3 C 1
ATOM 3112 O O . PHE C 3 3 ? 68.010 4.341 101.671 1.00 37.58 3 PHE 3 O 1
ATOM 3120 N N . PRO C 3 4 ? 67.842 6.517 101.099 1.00 32.89 4 PRO 3 N 1
ATOM 3121 C CA . PRO C 3 4 ? 67.711 7.050 102.456 1.00 33.58 4 PRO 3 CA 1
ATOM 3122 C C . PRO C 3 4 ? 66.375 6.721 103.143 1.00 36.49 4 PRO 3 C 1
ATOM 3123 O O . PRO C 3 4 ? 65.290 7.157 102.718 1.00 33.83 4 PRO 3 O 1
ATOM 3127 N N . VAL C 3 5 ? 66.527 6.048 104.284 1.00 40.13 5 VAL 3 N 1
ATOM 3128 C CA . VAL C 3 5 ? 65.470 5.557 105.154 1.00 37.96 5 VAL 3 CA 1
ATOM 3129 C C . VAL C 3 5 ? 65.532 6.108 106.583 1.00 43.35 5 VAL 3 C 1
ATOM 3130 O O . VAL C 3 5 ? 66.610 6.370 107.118 1.00 48.03 5 VAL 3 O 1
ATOM 3134 N N . ALA C 3 6 ? 64.363 6.241 107.203 1.00 46.88 6 ALA 3 N 1
ATOM 3135 C CA . ALA C 3 6 ? 64.228 6.727 108.576 1.00 46.31 6 ALA 3 CA 1
ATOM 3136 C C . ALA C 3 6 ? 63.735 5.555 109.444 1.00 47.74 6 ALA 3 C 1
ATOM 3137 O O . ALA C 3 6 ? 62.580 5.162 109.332 1.00 50.00 6 ALA 3 O 1
ATOM 3139 N N . CYS C 3 7 ? 64.600 4.971 110.273 1.00 49.79 7 CYS 3 N 1
ATOM 3140 C CA . CYS C 3 7 ? 64.183 3.844 111.126 1.00 49.65 7 CYS 3 CA 1
ATOM 3141 C C . CYS C 3 7 ? 63.419 4.393 112.326 1.00 49.11 7 CYS 3 C 1
ATOM 3142 O O . CYS C 3 7 ? 63.999 4.759 113.343 1.00 51.09 7 CYS 3 O 1
ATOM 3145 N N . SER C 3 8 ? 62.108 4.444 112.201 1.00 49.47 8 SER 3 N 1
ATOM 3146 C CA . SER C 3 8 ? 61.276 4.988 113.253 1.00 52.40 8 SER 3 CA 1
ATOM 3147 C C . SER C 3 8 ? 61.304 4.275 114.607 1.00 52.38 8 SER 3 C 1
ATOM 3148 O O . SER C 3 8 ? 61.205 3.038 114.692 1.00 50.02 8 SER 3 O 1
ATOM 3151 N N . ASP C 3 9 ? 61.459 5.083 115.658 1.00 53.14 9 ASP 3 N 1
ATOM 3152 C CA . ASP C 3 9 ? 61.490 4.602 117.042 1.00 56.23 9 ASP 3 CA 1
ATOM 3153 C C . ASP C 3 9 ? 60.079 4.198 117.447 1.00 54.42 9 ASP 3 C 1
ATOM 3154 O O . ASP C 3 9 ? 59.101 4.838 117.044 1.00 51.09 9 ASP 3 O 1
ATOM 3159 N N . GLY C 3 10 ? 59.986 3.152 118.266 1.00 55.08 10 GLY 3 N 1
ATOM 3160 C CA . GLY C 3 10 ? 58.691 2.679 118.728 1.00 50.23 10 GLY 3 CA 1
ATOM 3161 C C . GLY C 3 10 ? 58.015 1.764 117.736 1.00 45.21 10 GLY 3 C 1
ATOM 3162 O O . GLY C 3 10 ? 56.829 1.446 117.866 1.00 39.24 10 GLY 3 O 1
ATOM 3163 N N . TYR C 3 11 ? 58.794 1.316 116.760 1.00 45.41 11 TYR 3 N 1
ATOM 3164 C CA . TYR C 3 11 ? 58.320 0.431 115.712 1.00 44.43 11 TYR 3 CA 1
ATOM 3165 C C . TYR C 3 11 ? 59.293 -0.730 115.621 1.00 43.70 11 TYR 3 C 1
ATOM 3166 O O . TYR C 3 11 ? 60.510 -0.511 115.644 1.00 44.97 11 TYR 3 O 1
ATOM 3175 N N . GLY C 3 12 ? 58.772 -1.953 115.534 1.00 40.33 12 GLY 3 N 1
ATOM 3176 C CA . GLY C 3 12 ? 59.652 -3.101 115.400 1.00 42.81 12 GLY 3 CA 1
ATOM 3177 C C . GLY C 3 12 ? 59.675 -4.051 116.571 1.00 46.09 12 GLY 3 C 1
ATOM 3178 O O . GLY C 3 12 ? 60.129 -5.191 116.435 1.00 44.01 12 GLY 3 O 1
ATOM 3179 N N . ASN C 3 13 ? 59.198 -3.568 117.719 1.00 50.88 13 ASN 3 N 1
ATOM 3180 C CA . ASN C 3 13 ? 59.130 -4.341 118.968 1.00 50.94 13 ASN 3 CA 1
ATOM 3181 C C . ASN C 3 13 ? 58.464 -5.658 118.645 1.00 50.58 13 ASN 3 C 1
ATOM 3182 O O . ASN C 3 13 ? 57.461 -5.679 117.937 1.00 54.12 13 ASN 3 O 1
ATOM 3187 N N . MET C 3 14 ? 59.009 -6.739 119.184 1.00 48.40 14 MET 3 N 1
ATOM 3188 C CA . MET C 3 14 ? 58.484 -8.079 118.956 1.00 48.73 14 MET 3 CA 1
ATOM 3189 C C . MET C 3 14 ? 56.966 -8.273 118.788 1.00 47.67 14 MET 3 C 1
ATOM 3190 O O . MET C 3 14 ? 56.498 -8.451 117.665 1.00 59.12 14 MET 3 O 1
ATOM 3195 N N . VAL C 3 15 ? 56.211 -8.308 119.887 1.00 36.96 15 VAL 3 N 1
ATOM 3196 C CA . VAL C 3 15 ? 54.745 -8.502 119.844 1.00 36.16 15 VAL 3 CA 1
ATOM 3197 C C . VAL C 3 15 ? 54.205 -9.905 119.518 1.00 38.82 15 VAL 3 C 1
ATOM 3198 O O . VAL C 3 15 ? 54.000 -10.249 118.353 1.00 32.54 15 VAL 3 O 1
ATOM 3202 N N . THR C 3 16 ? 53.788 -10.609 120.571 1.00 45.82 16 THR 3 N 1
ATOM 3203 C CA . THR C 3 16 ? 53.245 -11.982 120.539 1.00 46.46 16 THR 3 CA 1
ATOM 3204 C C . THR C 3 16 ? 52.037 -12.208 119.638 1.00 47.36 16 THR 3 C 1
ATOM 3205 O O . THR C 3 16 ? 51.641 -13.355 119.359 1.00 43.06 16 THR 3 O 1
ATOM 3209 N N . THR C 3 17 ? 51.486 -11.109 119.152 1.00 47.10 17 THR 3 N 1
ATOM 3210 C CA . THR C 3 17 ? 50.271 -11.162 118.383 1.00 44.03 17 THR 3 CA 1
ATOM 3211 C C . THR C 3 17 ? 50.295 -10.453 117.011 1.00 46.97 17 THR 3 C 1
ATOM 3212 O O . THR C 3 17 ? 49.275 -10.396 116.331 1.00 46.31 17 THR 3 O 1
ATOM 3216 N N . ASP C 3 18 ? 51.463 -9.986 116.562 1.00 51.48 18 ASP 3 N 1
ATOM 3217 C CA . ASP C 3 18 ? 51.523 -9.264 115.279 1.00 47.52 18 ASP 3 CA 1
ATOM 3218 C C . ASP C 3 18 ? 51.116 -10.107 114.096 1.00 42.56 18 ASP 3 C 1
ATOM 3219 O O . ASP C 3 18 ? 51.309 -11.326 114.085 1.00 33.89 18 ASP 3 O 1
ATOM 3224 N N . PRO C 3 19 ? 50.531 -9.451 113.086 1.00 42.30 19 PRO 3 N 1
ATOM 3225 C CA . PRO C 3 19 ? 50.055 -10.072 111.853 1.00 41.12 19 PRO 3 CA 1
ATOM 3226 C C . PRO C 3 19 ? 51.088 -10.293 110.744 1.00 39.95 19 PRO 3 C 1
ATOM 3227 O O . PRO C 3 19 ? 50.719 -10.380 109.582 1.00 43.02 19 PRO 3 O 1
ATOM 3231 N N . LYS C 3 20 ? 52.370 -10.368 111.083 1.00 40.38 20 LYS 3 N 1
ATOM 3232 C CA . LYS C 3 20 ? 53.394 -10.599 110.071 1.00 37.63 20 LYS 3 CA 1
ATOM 3233 C C . LYS C 3 20 ? 53.732 -12.088 110.037 1.00 40.60 20 LYS 3 C 1
ATOM 3234 O O . LYS C 3 20 ? 52.983 -12.924 110.560 1.00 38.11 20 LYS 3 O 1
ATOM 3240 N N . THR C 3 21 ? 54.846 -12.421 109.398 1.00 43.06 21 THR 3 N 1
ATOM 3241 C CA . THR C 3 21 ? 55.294 -13.810 109.296 1.00 47.43 21 THR 3 CA 1
ATOM 3242 C C . THR C 3 21 ? 56.809 -13.801 109.288 1.00 47.09 21 THR 3 C 1
ATOM 3243 O O . THR C 3 21 ? 57.414 -13.030 108.543 1.00 51.81 21 THR 3 O 1
ATOM 3247 N N . ALA C 3 22 ? 57.420 -14.647 110.108 1.00 46.25 22 ALA 3 N 1
ATOM 3248 C CA . ALA C 3 22 ? 58.876 -14.721 110.199 1.00 45.46 22 ALA 3 CA 1
ATOM 3249 C C . ALA C 3 22 ? 59.506 -15.172 108.890 1.00 43.29 22 ALA 3 C 1
ATOM 3250 O O . ALA C 3 22 ? 58.832 -15.736 108.030 1.00 46.33 22 ALA 3 O 1
ATOM 3252 N N . ASP C 3 23 ? 60.784 -14.874 108.705 1.00 37.05 23 ASP 3 N 1
ATOM 3253 C CA . ASP C 3 23 ? 61.459 -15.309 107.493 1.00 33.41 23 ASP 3 CA 1
ATOM 3254 C C . ASP C 3 23 ? 61.586 -16.830 107.622 1.00 34.60 23 ASP 3 C 1
ATOM 3255 O O . ASP C 3 23 ? 61.339 -17.386 108.693 1.00 34.08 23 ASP 3 O 1
ATOM 3260 N N . PRO C 3 24 ? 61.870 -17.537 106.526 1.00 36.65 24 PRO 3 N 1
ATOM 3261 C CA . PRO C 3 24 ? 61.985 -18.996 106.649 1.00 37.81 24 PRO 3 CA 1
ATOM 3262 C C . PRO C 3 24 ? 63.422 -19.450 106.498 1.00 37.12 24 PRO 3 C 1
ATOM 3263 O O . PRO C 3 24 ? 64.313 -18.615 106.297 1.00 37.42 24 PRO 3 O 1
ATOM 3267 N N . ALA C 3 25 ? 63.645 -20.764 106.551 1.00 34.63 25 ALA 3 N 1
ATOM 3268 C CA . ALA C 3 25 ? 65.006 -21.288 106.395 1.00 37.19 25 ALA 3 CA 1
ATOM 3269 C C . ALA C 3 25 ? 65.077 -22.672 105.777 1.00 40.09 25 ALA 3 C 1
ATOM 3270 O O . ALA C 3 25 ? 65.967 -22.948 104.975 1.00 43.37 25 ALA 3 O 1
ATOM 3272 N N . TYR C 3 26 ? 64.131 -23.535 106.126 1.00 42.08 26 TYR 3 N 1
ATOM 3273 C CA . TYR C 3 26 ? 64.114 -24.906 105.606 1.00 44.63 26 TYR 3 CA 1
ATOM 3274 C C . TYR C 3 26 ? 62.961 -24.965 104.606 1.00 50.54 26 TYR 3 C 1
ATOM 3275 O O . TYR C 3 26 ? 61.773 -24.948 104.994 1.00 55.95 26 TYR 3 O 1
ATOM 3284 N N . GLY C 3 27 ? 63.304 -25.003 103.322 1.00 49.02 27 GLY 3 N 1
ATOM 3285 C CA . GLY C 3 27 ? 62.260 -25.003 102.317 1.00 49.13 27 GLY 3 CA 1
ATOM 3286 C C . GLY C 3 27 ? 62.201 -26.195 101.398 1.00 49.52 27 GLY 3 C 1
ATOM 3287 O O . GLY C 3 27 ? 63.025 -27.125 101.504 1.00 51.32 27 GLY 3 O 1
ATOM 3288 N N . LYS C 3 28 ? 61.212 -26.151 100.502 1.00 42.98 28 LYS 3 N 1
ATOM 3289 C CA . LYS C 3 28 ? 60.982 -27.192 99.509 1.00 36.48 28 LYS 3 CA 1
ATOM 3290 C C . LYS C 3 28 ? 60.500 -28.500 100.155 1.00 32.94 28 LYS 3 C 1
ATOM 3291 O O . LYS C 3 28 ? 60.849 -29.604 99.706 1.00 23.58 28 LYS 3 O 1
ATOM 3297 N N . VAL C 3 29 ? 59.634 -28.362 101.158 1.00 37.30 29 VAL 3 N 1
ATOM 3298 C CA . VAL C 3 29 ? 59.090 -29.509 101.913 1.00 43.20 29 VAL 3 CA 1
ATOM 3299 C C . VAL C 3 29 ? 57.624 -29.812 101.510 1.00 42.88 29 VAL 3 C 1
ATOM 3300 O O . VAL C 3 29 ? 56.795 -28.892 101.478 1.00 42.56 29 VAL 3 O 1
ATOM 3304 N N . TYR C 3 30 ? 57.320 -31.082 101.191 1.00 40.22 30 TYR 3 N 1
ATOM 3305 C CA . TYR C 3 30 ? 55.976 -31.483 100.734 1.00 37.50 30 TYR 3 CA 1
ATOM 3306 C C . TYR C 3 30 ? 55.184 -32.405 101.618 1.00 36.13 30 TYR 3 C 1
ATOM 3307 O O . TYR C 3 30 ? 55.415 -33.608 101.632 1.00 38.36 30 TYR 3 O 1
ATOM 3316 N N . ASN C 3 31 ? 54.147 -31.849 102.223 1.00 36.17 31 ASN 3 N 1
ATOM 3317 C CA . ASN C 3 31 ? 53.265 -32.560 103.148 1.00 39.71 31 ASN 3 CA 1
ATOM 3318 C C . ASN C 3 31 ? 52.523 -33.781 102.645 1.00 39.12 31 ASN 3 C 1
ATOM 3319 O O . ASN C 3 31 ? 52.172 -33.870 101.480 1.00 41.50 31 ASN 3 O 1
ATOM 3324 N N . PRO C 3 32 ? 52.377 -34.799 103.500 1.00 40.56 32 PRO 3 N 1
ATOM 3325 C CA . PRO C 3 32 ? 51.632 -35.944 102.995 1.00 39.85 32 PRO 3 CA 1
ATOM 3326 C C . PRO C 3 32 ? 50.215 -35.416 102.767 1.00 38.52 32 PRO 3 C 1
ATOM 3327 O O . PRO C 3 32 ? 49.771 -34.453 103.425 1.00 39.19 32 PRO 3 O 1
ATOM 3331 N N . PRO C 3 33 ? 49.527 -35.983 101.771 1.00 34.80 33 PRO 3 N 1
ATOM 3332 C CA . PRO C 3 33 ? 48.167 -35.661 101.349 1.00 30.07 33 PRO 3 CA 1
ATOM 3333 C C . PRO C 3 33 ? 47.114 -35.943 102.394 1.00 32.65 33 PRO 3 C 1
ATOM 3334 O O . PRO C 3 33 ? 46.928 -37.103 102.825 1.00 30.59 33 PRO 3 O 1
ATOM 3338 N N . ARG C 3 34 ? 46.383 -34.897 102.765 1.00 31.56 34 ARG 3 N 1
ATOM 3339 C CA . ARG C 3 34 ? 45.324 -35.075 103.749 1.00 33.85 34 ARG 3 CA 1
ATOM 3340 C C . ARG C 3 34 ? 43.945 -34.715 103.191 1.00 35.25 34 ARG 3 C 1
ATOM 3341 O O . ARG C 3 34 ? 43.117 -34.068 103.848 1.00 36.33 34 ARG 3 O 1
ATOM 3349 N N . THR C 3 35 ? 43.678 -35.208 101.990 1.00 36.92 35 THR 3 N 1
ATOM 3350 C CA . THR C 3 35 ? 42.420 -34.935 101.329 1.00 35.28 35 THR 3 CA 1
ATOM 3351 C C . THR C 3 35 ? 41.265 -35.721 101.878 1.00 36.90 35 THR 3 C 1
ATOM 3352 O O . THR C 3 35 ? 41.279 -36.966 101.884 1.00 39.92 35 THR 3 O 1
ATOM 3356 N N . ALA C 3 36 ? 40.253 -34.969 102.301 1.00 34.60 36 ALA 3 N 1
ATOM 3357 C CA . ALA C 3 36 ? 39.021 -35.525 102.829 1.00 36.27 36 ALA 3 CA 1
ATOM 3358 C C . ALA C 3 36 ? 39.110 -36.260 104.155 1.00 37.22 36 ALA 3 C 1
ATOM 3359 O O . ALA C 3 36 ? 38.581 -37.367 104.294 1.00 37.59 36 ALA 3 O 1
ATOM 3361 N N . LEU C 3 37 ? 39.785 -35.668 105.130 1.00 36.77 37 LEU 3 N 1
ATOM 3362 C CA . LEU C 3 37 ? 39.845 -36.312 106.420 1.00 37.68 37 LEU 3 CA 1
ATOM 3363 C C . LEU C 3 37 ? 38.510 -35.963 107.066 1.00 40.13 37 LEU 3 C 1
ATOM 3364 O O . LEU C 3 37 ? 38.061 -34.807 107.002 1.00 43.61 37 LEU 3 O 1
ATOM 3369 N N . PRO C 3 38 ? 37.821 -36.970 107.631 1.00 39.61 38 PRO 3 N 1
ATOM 3370 C CA . PRO C 3 38 ? 36.525 -36.740 108.265 1.00 34.77 38 PRO 3 CA 1
ATOM 3371 C C . PRO C 3 38 ? 36.562 -35.757 109.416 1.00 30.98 38 PRO 3 C 1
ATOM 3372 O O . PRO C 3 38 ? 37.617 -35.455 109.976 1.00 26.63 38 PRO 3 O 1
ATOM 3376 N N . GLY C 3 39 ? 35.389 -35.205 109.689 1.00 32.72 39 GLY 3 N 1
ATOM 3377 C CA . GLY C 3 39 ? 35.192 -34.303 110.803 1.00 33.62 39 GLY 3 CA 1
ATOM 3378 C C . GLY C 3 39 ? 35.934 -33.001 110.930 1.00 34.24 39 GLY 3 C 1
ATOM 3379 O O . GLY C 3 39 ? 36.200 -32.569 112.051 1.00 37.17 39 GLY 3 O 1
ATOM 3380 N N . ARG C 3 40 ? 36.265 -32.355 109.824 1.00 31.79 40 ARG 3 N 1
ATOM 3381 C CA . ARG C 3 40 ? 36.943 -31.079 109.948 1.00 29.38 40 ARG 3 CA 1
ATOM 3382 C C . ARG C 3 40 ? 35.961 -30.009 110.409 1.00 28.36 40 ARG 3 C 1
ATOM 3383 O O . ARG C 3 40 ? 34.757 -30.117 110.185 1.00 26.46 40 ARG 3 O 1
ATOM 3391 N N . PHE C 3 41 ? 36.455 -29.055 111.180 1.00 32.64 41 PHE 3 N 1
ATOM 3392 C CA . PHE C 3 41 ? 35.626 -27.939 111.598 1.00 41.57 41 PHE 3 CA 1
ATOM 3393 C C . PHE C 3 41 ? 36.450 -26.686 111.315 1.00 47.37 41 PHE 3 C 1
ATOM 3394 O O . PHE C 3 41 ? 37.707 -26.689 111.355 1.00 43.15 41 PHE 3 O 1
ATOM 3402 N N . THR C 3 42 ? 35.722 -25.649 110.928 1.00 51.51 42 THR 3 N 1
ATOM 3403 C CA . THR C 3 42 ? 36.325 -24.404 110.507 1.00 49.90 42 THR 3 CA 1
ATOM 3404 C C . THR C 3 42 ? 36.237 -23.245 111.478 1.00 48.85 42 THR 3 C 1
ATOM 3405 O O . THR C 3 42 ? 37.138 -22.406 111.535 1.00 53.07 42 THR 3 O 1
ATOM 3409 N N . ASN C 3 43 ? 35.166 -23.219 112.261 1.00 47.09 43 ASN 3 N 1
ATOM 3410 C CA . ASN C 3 43 ? 34.928 -22.158 113.236 1.00 43.48 43 ASN 3 CA 1
ATOM 3411 C C . ASN C 3 43 ? 34.250 -22.817 114.426 1.00 41.01 43 ASN 3 C 1
ATOM 3412 O O . ASN C 3 43 ? 33.244 -23.497 114.264 1.00 42.39 43 ASN 3 O 1
ATOM 3417 N N . TYR C 3 44 ? 34.769 -22.586 115.624 1.00 38.94 44 TYR 3 N 1
ATOM 3418 C CA . TYR C 3 44 ? 34.229 -23.238 116.821 1.00 36.46 44 TYR 3 CA 1
ATOM 3419 C C . TYR C 3 44 ? 32.715 -23.157 116.966 1.00 34.49 44 TYR 3 C 1
ATOM 3420 O O . TYR C 3 44 ? 32.045 -24.188 117.076 1.00 31.86 44 TYR 3 O 1
ATOM 3429 N N . LEU C 3 45 ? 32.181 -21.942 116.855 1.00 30.69 45 LEU 3 N 1
ATOM 3430 C CA . LEU C 3 45 ? 30.753 -21.692 116.984 1.00 27.49 45 LEU 3 CA 1
ATOM 3431 C C . LEU C 3 45 ? 29.834 -22.591 116.140 1.00 31.95 45 LEU 3 C 1
ATOM 3432 O O . LEU C 3 45 ? 28.637 -22.665 116.413 1.00 31.76 45 LEU 3 O 1
ATOM 3437 N N . ASP C 3 46 ? 30.381 -23.278 115.130 1.00 36.38 46 ASP 3 N 1
ATOM 3438 C CA . ASP C 3 46 ? 29.586 -24.188 114.284 1.00 35.44 46 ASP 3 CA 1
ATOM 3439 C C . ASP C 3 46 ? 29.285 -25.410 115.123 1.00 36.02 46 ASP 3 C 1
ATOM 3440 O O . ASP C 3 46 ? 28.137 -25.829 115.234 1.00 37.25 46 ASP 3 O 1
ATOM 3445 N N . VAL C 3 47 ? 30.330 -25.979 115.722 1.00 36.64 47 VAL 3 N 1
ATOM 3446 C CA . VAL C 3 47 ? 30.167 -27.161 116.559 1.00 35.22 47 VAL 3 CA 1
ATOM 3447 C C . VAL C 3 47 ? 29.273 -26.767 117.734 1.00 32.09 47 VAL 3 C 1
ATOM 3448 O O . VAL C 3 47 ? 28.399 -27.530 118.136 1.00 32.29 47 VAL 3 O 1
ATOM 3452 N N . ALA C 3 48 ? 29.441 -25.533 118.203 1.00 25.80 48 ALA 3 N 1
ATOM 3453 C CA . ALA C 3 48 ? 28.667 -25.003 119.313 1.00 27.26 48 ALA 3 CA 1
ATOM 3454 C C . ALA C 3 48 ? 27.167 -24.899 119.000 1.00 30.54 48 ALA 3 C 1
ATOM 3455 O O . ALA C 3 48 ? 26.330 -24.897 119.908 1.00 35.67 48 ALA 3 O 1
ATOM 3457 N N . GLU C 3 49 ? 26.829 -24.763 117.724 1.00 29.27 49 GLU 3 N 1
ATOM 3458 C CA . GLU C 3 49 ? 25.433 -24.689 117.306 1.00 30.25 49 GLU 3 CA 1
ATOM 3459 C C . GLU C 3 49 ? 24.903 -26.118 117.117 1.00 31.25 49 GLU 3 C 1
ATOM 3460 O O . GLU C 3 49 ? 23.767 -26.450 117.488 1.00 31.89 49 GLU 3 O 1
ATOM 3466 N N . ALA C 3 50 ? 25.743 -26.937 116.492 1.00 28.45 50 ALA 3 N 1
ATOM 3467 C CA . ALA C 3 50 ? 25.441 -28.315 116.148 1.00 31.78 50 ALA 3 CA 1
ATOM 3468 C C . ALA C 3 50 ? 25.316 -29.301 117.294 1.00 41.86 50 ALA 3 C 1
ATOM 3469 O O . ALA C 3 50 ? 24.499 -30.232 117.232 1.00 50.77 50 ALA 3 O 1
ATOM 3471 N N . CYS C 3 51 ? 26.163 -29.142 118.308 1.00 44.63 51 CYS 3 N 1
ATOM 3472 C CA . CYS C 3 51 ? 26.159 -30.043 119.454 1.00 41.89 51 CYS 3 CA 1
ATOM 3473 C C . CYS C 3 51 ? 25.844 -29.337 120.764 1.00 44.00 51 CYS 3 C 1
ATOM 3474 O O . CYS C 3 51 ? 26.643 -28.528 121.264 1.00 39.69 51 CYS 3 O 1
ATOM 3477 N N . PRO C 3 52 ? 24.631 -29.565 121.296 1.00 48.41 52 PRO 3 N 1
ATOM 3478 C CA . PRO C 3 52 ? 24.287 -28.917 122.557 1.00 53.04 52 PRO 3 CA 1
ATOM 3479 C C . PRO C 3 52 ? 24.870 -29.792 123.686 1.00 58.04 52 PRO 3 C 1
ATOM 3480 O O . PRO C 3 52 ? 24.857 -31.037 123.598 1.00 60.60 52 PRO 3 O 1
ATOM 3484 N N . THR C 3 53 ? 25.486 -29.147 124.675 1.00 54.92 53 THR 3 N 1
ATOM 3485 C CA . THR C 3 53 ? 26.064 -29.865 125.799 1.00 45.65 53 THR 3 CA 1
ATOM 3486 C C . THR C 3 53 ? 25.127 -29.698 126.988 1.00 47.30 53 THR 3 C 1
ATOM 3487 O O . THR C 3 53 ? 24.152 -28.949 126.895 1.00 45.39 53 THR 3 O 1
ATOM 3491 N N . PHE C 3 54 ? 25.398 -30.385 128.092 1.00 46.57 54 PHE 3 N 1
ATOM 3492 C CA . PHE C 3 54 ? 24.505 -30.331 129.248 1.00 44.56 54 PHE 3 CA 1
ATOM 3493 C C . PHE C 3 54 ? 24.692 -29.285 130.333 1.00 47.73 54 PHE 3 C 1
ATOM 3494 O O . PHE C 3 54 ? 25.816 -28.914 130.713 1.00 50.25 54 PHE 3 O 1
ATOM 3502 N N . LEU C 3 55 ? 23.565 -28.882 130.899 1.00 46.10 55 LEU 3 N 1
ATOM 3503 C CA . LEU C 3 55 ? 23.598 -27.945 131.999 1.00 50.65 55 LEU 3 CA 1
ATOM 3504 C C . LEU C 3 55 ? 23.801 -28.794 133.260 1.00 56.18 55 LEU 3 C 1
ATOM 3505 O O . LEU C 3 55 ? 23.719 -30.030 133.205 1.00 57.23 55 LEU 3 O 1
ATOM 3510 N N . MET C 3 56 ? 24.071 -28.154 134.392 1.00 58.74 56 MET 3 N 1
ATOM 3511 C CA . MET C 3 56 ? 24.277 -28.901 135.621 1.00 60.03 56 MET 3 CA 1
ATOM 3512 C C . MET C 3 56 ? 23.526 -28.343 136.822 1.00 61.31 56 MET 3 C 1
ATOM 3513 O O . MET C 3 56 ? 23.501 -27.132 137.071 1.00 58.32 56 MET 3 O 1
ATOM 3518 N N . PHE C 3 57 ? 22.944 -29.260 137.583 1.00 64.40 57 PHE 3 N 1
ATOM 3519 C CA . PHE C 3 57 ? 22.170 -28.934 138.771 1.00 68.46 57 PHE 3 CA 1
ATOM 3520 C C . PHE C 3 57 ? 22.656 -29.843 139.893 1.00 69.88 57 PHE 3 C 1
ATOM 3521 O O . PHE C 3 57 ? 21.989 -30.822 140.245 1.00 67.21 57 PHE 3 O 1
ATOM 3529 N N . GLU C 3 58 ? 23.809 -29.493 140.461 1.00 71.72 58 GLU 3 N 1
ATOM 3530 C CA . GLU C 3 58 ? 24.430 -30.281 141.522 1.00 74.17 58 GLU 3 CA 1
ATOM 3531 C C . GLU C 3 58 ? 24.718 -31.625 140.939 1.00 67.73 58 GLU 3 C 1
ATOM 3532 O O . GLU C 3 58 ? 23.857 -32.485 140.935 1.00 61.27 58 GLU 3 O 1
ATOM 3538 N N . ASN C 3 59 ? 25.897 -31.767 140.360 1.00 69.16 59 ASN 3 N 1
ATOM 3539 C CA . ASN C 3 59 ? 26.316 -33.025 139.752 1.00 76.98 59 ASN 3 CA 1
ATOM 3540 C C . ASN C 3 59 ? 25.432 -33.696 138.666 1.00 71.01 59 ASN 3 C 1
ATOM 3541 O O . ASN C 3 59 ? 25.863 -34.700 138.095 1.00 71.95 59 ASN 3 O 1
ATOM 3546 N N . VAL C 3 60 ? 24.202 -33.232 138.419 1.00 60.25 61 VAL 3 N 1
ATOM 3547 C CA . VAL C 3 60 ? 23.391 -33.843 137.357 1.00 51.57 61 VAL 3 CA 1
ATOM 3548 C C . VAL C 3 60 ? 22.879 -32.904 136.264 1.00 56.31 61 VAL 3 C 1
ATOM 3549 O O . VAL C 3 60 ? 22.630 -31.706 136.506 1.00 54.83 61 VAL 3 O 1
ATOM 3553 N N . PRO C 3 61 ? 22.732 -33.449 135.030 1.00 53.63 62 PRO 3 N 1
ATOM 3554 C CA . PRO C 3 61 ? 22.264 -32.781 133.814 1.00 47.88 62 PRO 3 CA 1
ATOM 3555 C C . PRO C 3 61 ? 20.742 -32.612 133.760 1.00 49.06 62 PRO 3 C 1
ATOM 3556 O O . PRO C 3 61 ? 20.232 -31.745 133.055 1.00 54.97 62 PRO 3 O 1
ATOM 3560 N N . TYR C 3 62 ? 20.011 -33.469 134.457 1.00 46.25 63 TYR 3 N 1
ATOM 3561 C CA . TYR C 3 62 ? 18.564 -33.372 134.437 1.00 44.97 63 TYR 3 CA 1
ATOM 3562 C C . TYR C 3 62 ? 18.015 -32.612 135.603 1.00 44.19 63 TYR 3 C 1
ATOM 3563 O O . TYR C 3 62 ? 18.739 -32.176 136.492 1.00 43.99 63 TYR 3 O 1
ATOM 3572 N N . VAL C 3 63 ? 16.702 -32.476 135.570 1.00 44.23 64 VAL 3 N 1
ATOM 3573 C CA . VAL C 3 63 ? 15.942 -31.829 136.606 1.00 45.60 64 VAL 3 CA 1
ATOM 3574 C C . VAL C 3 63 ? 14.908 -32.897 136.943 1.00 55.52 64 VAL 3 C 1
ATOM 3575 O O . VAL C 3 63 ? 14.497 -33.682 136.070 1.00 53.64 64 VAL 3 O 1
ATOM 3579 N N . SER C 3 64 ? 14.559 -32.982 138.222 1.00 64.03 65 SER 3 N 1
ATOM 3580 C CA . SER C 3 64 ? 13.629 -33.993 138.668 1.00 69.60 65 SER 3 CA 1
ATOM 3581 C C . SER C 3 64 ? 12.329 -33.452 139.221 1.00 72.65 65 SER 3 C 1
ATOM 3582 O O . SER C 3 64 ? 12.290 -32.541 140.052 1.00 67.02 65 SER 3 O 1
ATOM 3585 N N . THR C 3 65 ? 11.255 -34.040 138.728 1.00 84.59 66 THR 3 N 1
ATOM 3586 C CA . THR C 3 65 ? 9.907 -33.685 139.135 1.00 97.42 66 THR 3 CA 1
ATOM 3587 C C . THR C 3 65 ? 9.796 -33.902 140.636 1.00 95.82 66 THR 3 C 1
ATOM 3588 O O . THR C 3 65 ? 9.709 -35.053 141.079 1.00 95.89 66 THR 3 O 1
ATOM 3592 N N . ARG C 3 66 ? 9.820 -32.836 141.426 1.00 95.51 67 ARG 3 N 1
ATOM 3593 C CA . ARG C 3 66 ? 9.713 -33.065 142.858 1.00 103.09 67 ARG 3 CA 1
ATOM 3594 C C . ARG C 3 66 ? 8.360 -33.765 143.140 1.00 103.34 67 ARG 3 C 1
ATOM 3595 O O . ARG C 3 66 ? 8.313 -34.960 143.472 1.00 98.86 67 ARG 3 O 1
ATOM 3603 N N . THR C 3 67 ? 7.264 -33.044 142.934 1.00 105.11 68 THR 3 N 1
ATOM 3604 C CA . THR C 3 67 ? 5.927 -33.599 143.127 1.00 106.31 68 THR 3 CA 1
ATOM 3605 C C . THR C 3 67 ? 4.974 -32.826 142.229 1.00 105.98 68 THR 3 C 1
ATOM 3606 O O . THR C 3 67 ? 5.323 -31.764 141.717 1.00 105.64 68 THR 3 O 1
ATOM 3610 N N . ASP C 3 68 ? 3.787 -33.388 142.021 1.00 105.91 69 ASP 3 N 1
ATOM 3611 C CA . ASP C 3 68 ? 2.738 -32.799 141.185 1.00 105.71 69 ASP 3 CA 1
ATOM 3612 C C . ASP C 3 68 ? 2.414 -31.344 141.598 1.00 104.91 69 ASP 3 C 1
ATOM 3613 O O . ASP C 3 68 ? 2.566 -30.987 142.765 1.00 112.27 69 ASP 3 O 1
ATOM 3618 N N . GLY C 3 69 ? 2.019 -30.502 140.640 1.00 97.21 70 GLY 3 N 1
ATOM 3619 C CA . GLY C 3 69 ? 1.692 -29.117 140.958 1.00 90.22 70 GLY 3 CA 1
ATOM 3620 C C . GLY C 3 69 ? 2.697 -28.057 140.506 1.00 87.82 70 GLY 3 C 1
ATOM 3621 O O . GLY C 3 69 ? 3.738 -28.368 139.934 1.00 90.52 70 GLY 3 O 1
ATOM 3622 N N . GLN C 3 70 ? 2.380 -26.801 140.800 1.00 81.40 71 GLN 3 N 1
ATOM 3623 C CA . GLN C 3 70 ? 3.175 -25.616 140.447 1.00 77.48 71 GLN 3 CA 1
ATOM 3624 C C . GLN C 3 70 ? 4.598 -25.481 141.009 1.00 76.07 71 GLN 3 C 1
ATOM 3625 O O . GLN C 3 70 ? 4.920 -24.462 141.622 1.00 81.52 71 GLN 3 O 1
ATOM 3631 N N . ARG C 3 71 ? 5.480 -26.432 140.771 1.00 69.75 72 ARG 3 N 1
ATOM 3632 C CA . ARG C 3 71 ? 6.816 -26.304 141.336 1.00 65.99 72 ARG 3 CA 1
ATOM 3633 C C . ARG C 3 71 ? 7.831 -25.612 140.429 1.00 57.28 72 ARG 3 C 1
ATOM 3634 O O . ARG C 3 71 ? 7.729 -25.710 139.215 1.00 56.35 72 ARG 3 O 1
ATOM 3642 N N . LEU C 3 72 ? 8.754 -24.842 141.007 1.00 50.17 73 LEU 3 N 1
ATOM 3643 C CA . LEU C 3 72 ? 9.801 -24.187 140.209 1.00 44.76 73 LEU 3 CA 1
ATOM 3644 C C . LEU C 3 72 ? 10.971 -25.170 140.123 1.00 45.13 73 LEU 3 C 1
ATOM 3645 O O . LEU C 3 72 ? 11.746 -25.302 141.064 1.00 50.00 73 LEU 3 O 1
ATOM 3650 N N . LEU C 3 73 ? 11.088 -25.851 138.989 1.00 43.88 74 LEU 3 N 1
ATOM 3651 C CA . LEU C 3 73 ? 12.127 -26.853 138.759 1.00 40.75 74 LEU 3 CA 1
ATOM 3652 C C . LEU C 3 73 ? 13.557 -26.351 138.705 1.00 41.58 74 LEU 3 C 1
ATOM 3653 O O . LEU C 3 73 ? 14.477 -27.099 139.035 1.00 47.14 74 LEU 3 O 1
ATOM 3658 N N . ALA C 3 74 ? 13.763 -25.134 138.214 1.00 39.22 75 ALA 3 N 1
ATOM 3659 C CA . ALA C 3 74 ? 15.111 -24.568 138.134 1.00 41.72 75 ALA 3 CA 1
ATOM 3660 C C . ALA C 3 74 ? 15.045 -23.084 137.837 1.00 42.72 75 ALA 3 C 1
ATOM 3661 O O . ALA C 3 74 ? 14.027 -22.590 137.360 1.00 49.01 75 ALA 3 O 1
ATOM 3663 N N . LYS C 3 75 ? 16.118 -22.369 138.145 1.00 41.19 76 LYS 3 N 1
ATOM 3664 C CA . LYS C 3 75 ? 16.176 -20.939 137.901 1.00 44.99 76 LYS 3 CA 1
ATOM 3665 C C . LYS C 3 75 ? 17.653 -20.574 137.937 1.00 46.07 76 LYS 3 C 1
ATOM 3666 O O . LYS C 3 75 ? 18.409 -21.073 138.779 1.00 49.02 76 LYS 3 O 1
ATOM 3672 N N . PHE C 3 76 ? 18.094 -19.795 136.960 1.00 46.04 77 PHE 3 N 1
ATOM 3673 C CA . PHE C 3 76 ? 19.486 -19.427 136.921 1.00 46.09 77 PHE 3 CA 1
ATOM 3674 C C . PHE C 3 76 ? 19.854 -18.209 136.119 1.00 50.08 77 PHE 3 C 1
ATOM 3675 O O . PHE C 3 76 ? 19.139 -17.749 135.226 1.00 45.00 77 PHE 3 O 1
ATOM 3683 N N . ASP C 3 77 ? 21.076 -17.800 136.406 1.00 57.85 78 ASP 3 N 1
ATOM 3684 C CA . ASP C 3 77 ? 21.742 -16.642 135.851 1.00 62.37 78 ASP 3 CA 1
ATOM 3685 C C . ASP C 3 77 ? 22.035 -16.802 134.378 1.00 58.92 78 ASP 3 C 1
ATOM 3686 O O . ASP C 3 77 ? 22.434 -17.876 133.913 1.00 57.63 78 ASP 3 O 1
ATOM 3691 N N . VAL C 3 78 ? 21.865 -15.709 133.654 1.00 53.93 79 VAL 3 N 1
ATOM 3692 C CA . VAL C 3 78 ? 22.125 -15.700 132.233 1.00 42.11 79 VAL 3 CA 1
ATOM 3693 C C . VAL C 3 78 ? 23.504 -15.083 132.027 1.00 42.50 79 VAL 3 C 1
ATOM 3694 O O . VAL C 3 78 ? 23.632 -13.878 131.783 1.00 47.45 79 VAL 3 O 1
ATOM 3698 N N . SER C 3 79 ? 24.533 -15.890 132.274 1.00 41.97 80 SER 3 N 1
ATOM 3699 C CA . SER C 3 79 ? 25.933 -15.495 132.078 1.00 45.67 80 SER 3 CA 1
ATOM 3700 C C . SER C 3 79 ? 26.640 -16.782 131.686 1.00 46.53 80 SER 3 C 1
ATOM 3701 O O . SER C 3 79 ? 26.204 -17.870 132.070 1.00 46.97 80 SER 3 O 1
ATOM 3704 N N . LEU C 3 80 ? 27.718 -16.683 130.922 1.00 49.08 81 LEU 3 N 1
ATOM 3705 C CA . LEU C 3 80 ? 28.428 -17.895 130.527 1.00 53.52 81 LEU 3 CA 1
ATOM 3706 C C . LEU C 3 80 ? 29.290 -18.403 131.682 1.00 54.03 81 LEU 3 C 1
ATOM 3707 O O . LEU C 3 80 ? 29.980 -19.430 131.566 1.00 52.12 81 LEU 3 O 1
ATOM 3712 N N . ALA C 3 81 ? 29.226 -17.666 132.792 1.00 52.89 82 ALA 3 N 1
ATOM 3713 C CA . ALA C 3 81 ? 29.953 -17.988 134.008 1.00 50.00 82 ALA 3 CA 1
ATOM 3714 C C . ALA C 3 81 ? 29.082 -18.839 134.919 1.00 50.13 82 ALA 3 C 1
ATOM 3715 O O . ALA C 3 81 ? 29.594 -19.638 135.695 1.00 54.20 82 ALA 3 O 1
ATOM 3717 N N . ALA C 3 82 ? 27.768 -18.659 134.812 1.00 50.07 83 ALA 3 N 1
ATOM 3718 C CA . ALA C 3 82 ? 26.786 -19.386 135.618 1.00 51.34 83 ALA 3 CA 1
ATOM 3719 C C . ALA C 3 82 ? 27.195 -20.799 136.000 1.00 52.68 83 ALA 3 C 1
ATOM 3720 O O . ALA C 3 82 ? 27.703 -21.576 135.179 1.00 54.48 83 ALA 3 O 1
ATOM 3722 N N . LYS C 3 83 ? 26.890 -21.144 137.241 1.00 52.09 84 LYS 3 N 1
ATOM 3723 C CA . LYS C 3 83 ? 27.216 -22.448 137.776 1.00 53.93 84 LYS 3 CA 1
ATOM 3724 C C . LYS C 3 83 ? 26.601 -23.552 136.933 1.00 51.09 84 LYS 3 C 1
ATOM 3725 O O . LYS C 3 83 ? 27.226 -24.579 136.696 1.00 51.08 84 LYS 3 O 1
ATOM 3731 N N . HIS C 3 84 ? 25.404 -23.314 136.418 1.00 46.39 85 HIS 3 N 1
ATOM 3732 C CA . HIS C 3 84 ? 24.728 -24.344 135.646 1.00 46.83 85 HIS 3 CA 1
ATOM 3733 C C . HIS C 3 84 ? 25.355 -24.617 134.293 1.00 46.54 85 HIS 3 C 1
ATOM 3734 O O . HIS C 3 84 ? 25.223 -25.720 133.748 1.00 41.41 85 HIS 3 O 1
ATOM 3741 N N . MET C 3 85 ? 26.048 -23.613 133.760 1.00 49.39 86 MET 3 N 1
ATOM 3742 C CA . MET C 3 85 ? 26.738 -23.766 132.485 1.00 55.01 86 MET 3 CA 1
ATOM 3743 C C . MET C 3 85 ? 27.947 -24.635 132.813 1.00 55.09 86 MET 3 C 1
ATOM 3744 O O . MET C 3 85 ? 27.906 -25.849 132.586 1.00 56.37 86 MET 3 O 1
ATOM 3749 N N . SER C 3 86 ? 28.983 -24.014 133.377 1.00 51.09 87 SER 3 N 1
ATOM 3750 C CA . SER C 3 86 ? 30.199 -24.689 133.835 1.00 52.84 87 SER 3 CA 1
ATOM 3751 C C . SER C 3 86 ? 30.733 -25.910 133.099 1.00 53.99 87 SER 3 C 1
ATOM 3752 O O . SER C 3 86 ? 31.915 -25.967 132.793 1.00 56.48 87 SER 3 O 1
ATOM 3755 N N . ASN C 3 87 ? 29.916 -26.948 132.966 1.00 54.51 88 ASN 3 N 1
ATOM 3756 C CA . ASN C 3 87 ? 30.317 -28.156 132.246 1.00 58.96 88 ASN 3 CA 1
ATOM 3757 C C . ASN C 3 87 ? 29.950 -28.050 130.755 1.00 56.96 88 ASN 3 C 1
ATOM 3758 O O . ASN C 3 87 ? 30.312 -28.888 129.916 1.00 51.36 88 ASN 3 O 1
ATOM 3763 N N . THR C 3 88 ? 29.315 -26.932 130.440 1.00 54.78 89 THR 3 N 1
ATOM 3764 C CA . THR C 3 88 ? 28.843 -26.587 129.115 1.00 46.56 89 THR 3 CA 1
ATOM 3765 C C . THR C 3 88 ? 29.929 -26.110 128.118 1.00 45.99 89 THR 3 C 1
ATOM 3766 O O . THR C 3 88 ? 30.739 -25.217 128.425 1.00 44.71 89 THR 3 O 1
ATOM 3770 N N . TYR C 3 89 ? 29.922 -26.707 126.921 1.00 41.21 90 TYR 3 N 1
ATOM 3771 C CA . TYR C 3 89 ? 30.872 -26.374 125.845 1.00 36.16 90 TYR 3 CA 1
ATOM 3772 C C . TYR C 3 89 ? 30.854 -24.870 125.576 1.00 31.81 90 TYR 3 C 1
ATOM 3773 O O . TYR C 3 89 ? 31.883 -24.207 125.427 1.00 18.86 90 TYR 3 O 1
ATOM 3782 N N . LEU C 3 90 ? 29.647 -24.347 125.495 1.00 32.99 91 LEU 3 N 1
ATOM 3783 C CA . LEU C 3 90 ? 29.450 -22.944 125.246 1.00 36.43 91 LEU 3 CA 1
ATOM 3784 C C . LEU C 3 90 ? 30.264 -22.098 126.233 1.00 39.16 91 LEU 3 C 1
ATOM 3785 O O . LEU C 3 90 ? 30.997 -21.199 125.833 1.00 36.84 91 LEU 3 O 1
ATOM 3790 N N . ALA C 3 91 ? 30.210 -22.453 127.513 1.00 43.60 92 ALA 3 N 1
ATOM 3791 C CA . ALA C 3 91 ? 30.923 -21.693 128.535 1.00 43.79 92 ALA 3 CA 1
ATOM 3792 C C . ALA C 3 91 ? 32.416 -21.928 128.445 1.00 42.32 92 ALA 3 C 1
ATOM 3793 O O . ALA C 3 91 ? 33.210 -20.980 128.554 1.00 40.64 92 ALA 3 O 1
ATOM 3795 N N . GLY C 3 92 ? 32.788 -23.189 128.218 1.00 38.78 93 GLY 3 N 1
ATOM 3796 C CA . GLY C 3 92 ? 34.193 -23.540 128.111 1.00 40.06 93 GLY 3 CA 1
ATOM 3797 C C . GLY C 3 92 ? 34.853 -22.773 126.982 1.00 40.44 93 GLY 3 C 1
ATOM 3798 O O . GLY C 3 92 ? 36.056 -22.506 126.991 1.00 36.78 93 GLY 3 O 1
ATOM 3799 N N . LEU C 3 93 ? 34.031 -22.393 126.015 1.00 41.04 94 LEU 3 N 1
ATOM 3800 C CA . LEU C 3 93 ? 34.478 -21.661 124.849 1.00 37.31 94 LEU 3 CA 1
ATOM 3801 C C . LEU C 3 93 ? 34.492 -20.164 125.141 1.00 35.32 94 LEU 3 C 1
ATOM 3802 O O . LEU C 3 93 ? 35.513 -19.487 124.991 1.00 33.06 94 LEU 3 O 1
ATOM 3807 N N . ALA C 3 94 ? 33.353 -19.669 125.608 1.00 36.57 95 ALA 3 N 1
ATOM 3808 C CA . ALA C 3 94 ? 33.167 -18.254 125.903 1.00 41.14 95 ALA 3 CA 1
ATOM 3809 C C . ALA C 3 94 ? 34.242 -17.697 126.829 1.00 45.89 95 ALA 3 C 1
ATOM 3810 O O . ALA C 3 94 ? 34.546 -16.490 126.808 1.00 45.94 95 ALA 3 O 1
ATOM 3812 N N . GLN C 3 95 ? 34.860 -18.593 127.593 1.00 47.73 96 GLN 3 N 1
ATOM 3813 C CA . GLN C 3 95 ? 35.877 -18.192 128.542 1.00 46.46 96 GLN 3 CA 1
ATOM 3814 C C . GLN C 3 95 ? 37.094 -17.507 127.930 1.00 45.04 96 GLN 3 C 1
ATOM 3815 O O . GLN C 3 95 ? 37.940 -16.990 128.654 1.00 45.11 96 GLN 3 O 1
ATOM 3821 N N . TYR C 3 96 ? 37.152 -17.438 126.604 1.00 43.91 97 TYR 3 N 1
ATOM 3822 C CA . TYR C 3 96 ? 38.292 -16.813 125.952 1.00 42.67 97 TYR 3 CA 1
ATOM 3823 C C . TYR C 3 96 ? 37.993 -15.545 125.159 1.00 38.90 97 TYR 3 C 1
ATOM 3824 O O . TYR C 3 96 ? 38.798 -15.103 124.351 1.00 31.62 97 TYR 3 O 1
ATOM 3833 N N . TYR C 3 97 ? 36.839 -14.949 125.420 1.00 38.50 98 TYR 3 N 1
ATOM 3834 C CA . TYR C 3 97 ? 36.420 -13.726 124.745 1.00 37.56 98 TYR 3 CA 1
ATOM 3835 C C . TYR C 3 97 ? 35.835 -12.871 125.825 1.00 35.34 98 TYR 3 C 1
ATOM 3836 O O . TYR C 3 97 ? 35.227 -13.402 126.748 1.00 37.50 98 TYR 3 O 1
ATOM 3845 N N . THR C 3 98 ? 36.007 -11.561 125.723 1.00 32.64 99 THR 3 N 1
ATOM 3846 C CA . THR C 3 98 ? 35.465 -10.671 126.738 1.00 36.69 99 THR 3 CA 1
ATOM 3847 C C . THR C 3 98 ? 33.966 -10.446 126.546 1.00 38.73 99 THR 3 C 1
ATOM 3848 O O . THR C 3 98 ? 33.193 -10.552 127.520 1.00 43.38 99 THR 3 O 1
ATOM 3852 N N . GLN C 3 99 ? 33.573 -10.149 125.299 1.00 32.25 100 GLN 3 N 1
ATOM 3853 C CA . GLN C 3 99 ? 32.178 -9.870 124.936 1.00 29.11 100 GLN 3 CA 1
ATOM 3854 C C . GLN C 3 99 ? 31.431 -10.956 124.133 1.00 28.00 100 GLN 3 C 1
ATOM 3855 O O . GLN C 3 99 ? 32.016 -11.956 123.705 1.00 24.81 100 GLN 3 O 1
ATOM 3861 N N . TYR C 3 100 ? 30.129 -10.733 123.935 1.00 30.93 101 TYR 3 N 1
ATOM 3862 C CA . TYR C 3 100 ? 29.247 -11.618 123.149 1.00 36.02 101 TYR 3 CA 1
ATOM 3863 C C . TYR C 3 100 ? 27.883 -10.932 122.890 1.00 36.96 101 TYR 3 C 1
ATOM 3864 O O . TYR C 3 100 ? 27.601 -9.865 123.451 1.00 41.99 101 TYR 3 O 1
ATOM 3873 N N . THR C 3 101 ? 27.074 -11.528 122.015 1.00 33.83 102 THR 3 N 1
ATOM 3874 C CA . THR C 3 101 ? 25.722 -11.058 121.679 1.00 32.59 102 THR 3 CA 1
ATOM 3875 C C . THR C 3 101 ? 25.086 -12.288 121.104 1.00 32.87 102 THR 3 C 1
ATOM 3876 O O . THR C 3 101 ? 25.791 -13.217 120.720 1.00 36.53 102 THR 3 O 1
ATOM 3880 N N . GLY C 3 102 ? 23.773 -12.351 121.046 1.00 29.43 103 GLY 3 N 1
ATOM 3881 C CA . GLY C 3 102 ? 23.240 -13.540 120.436 1.00 36.59 103 GLY 3 CA 1
ATOM 3882 C C . GLY C 3 102 ? 22.195 -14.282 121.195 1.00 44.07 103 GLY 3 C 1
ATOM 3883 O O . GLY C 3 102 ? 21.901 -13.981 122.353 1.00 55.88 103 GLY 3 O 1
ATOM 3884 N N . THR C 3 103 ? 21.650 -15.277 120.513 1.00 41.75 104 THR 3 N 1
ATOM 3885 C CA . THR C 3 103 ? 20.589 -16.105 121.040 1.00 41.60 104 THR 3 CA 1
ATOM 3886 C C . THR C 3 103 ? 21.192 -17.395 121.574 1.00 37.37 104 THR 3 C 1
ATOM 3887 O O . THR C 3 103 ? 22.187 -17.889 121.040 1.00 36.46 104 THR 3 O 1
ATOM 3891 N N . ILE C 3 104 ? 20.681 -17.869 122.703 1.00 35.34 105 ILE 3 N 1
ATOM 3892 C CA . ILE C 3 104 ? 21.169 -19.130 123.247 1.00 38.76 105 ILE 3 CA 1
ATOM 3893 C C . ILE C 3 104 ? 20.013 -20.114 123.284 1.00 38.50 105 ILE 3 C 1
ATOM 3894 O O . ILE C 3 104 ? 18.895 -19.756 123.644 1.00 35.11 105 ILE 3 O 1
ATOM 3899 N N . ASN C 3 105 ? 20.275 -21.353 122.897 1.00 39.54 106 ASN 3 N 1
ATOM 3900 C CA . ASN C 3 105 ? 19.208 -22.338 122.864 1.00 42.44 106 ASN 3 CA 1
ATOM 3901 C C . ASN C 3 105 ? 19.241 -23.333 124.004 1.00 38.85 106 ASN 3 C 1
ATOM 3902 O O . ASN C 3 105 ? 20.277 -23.936 124.296 1.00 32.61 106 ASN 3 O 1
ATOM 3907 N N . LEU C 3 106 ? 18.068 -23.530 124.596 1.00 37.14 107 LEU 3 N 1
ATOM 3908 C CA . LEU C 3 106 ? 17.866 -24.455 125.697 1.00 36.65 107 LEU 3 CA 1
ATOM 3909 C C . LEU C 3 106 ? 17.094 -25.648 125.171 1.00 36.25 107 LEU 3 C 1
ATOM 3910 O O . LEU C 3 106 ? 16.154 -25.490 124.394 1.00 39.65 107 LEU 3 O 1
ATOM 3915 N N . HIS C 3 107 ? 17.494 -26.844 125.571 1.00 35.56 108 HIS 3 N 1
ATOM 3916 C CA . HIS C 3 107 ? 16.822 -28.031 125.079 1.00 38.96 108 HIS 3 CA 1
ATOM 3917 C C . HIS C 3 107 ? 16.377 -28.892 126.241 1.00 33.84 108 HIS 3 C 1
ATOM 3918 O O . HIS C 3 107 ? 17.195 -29.242 127.078 1.00 32.04 108 HIS 3 O 1
ATOM 3925 N N . PHE C 3 108 ? 15.106 -29.285 126.245 1.00 31.22 109 PHE 3 N 1
ATOM 3926 C CA . PHE C 3 108 ? 14.540 -30.094 127.319 1.00 32.53 109 PHE 3 CA 1
ATOM 3927 C C . PHE C 3 108 ? 14.031 -31.444 126.867 1.00 33.66 109 PHE 3 C 1
ATOM 3928 O O . PHE C 3 108 ? 12.924 -31.542 126.329 1.00 35.96 109 PHE 3 O 1
ATOM 3936 N N . MET C 3 109 ? 14.797 -32.494 127.136 1.00 35.61 110 MET 3 N 1
ATOM 3937 C CA . MET C 3 109 ? 14.366 -33.835 126.760 1.00 36.15 110 MET 3 CA 1
ATOM 3938 C C . MET C 3 109 ? 13.795 -34.634 127.929 1.00 34.26 110 MET 3 C 1
ATOM 3939 O O . MET C 3 109 ? 14.512 -34.985 128.864 1.00 33.52 110 MET 3 O 1
ATOM 3944 N N . PHE C 3 110 ? 12.494 -34.903 127.865 1.00 35.34 111 PHE 3 N 1
ATOM 3945 C CA . PHE C 3 110 ? 11.789 -35.668 128.891 1.00 32.35 111 PHE 3 CA 1
ATOM 3946 C C . PHE C 3 110 ? 12.093 -37.152 128.731 1.00 32.50 111 PHE 3 C 1
ATOM 3947 O O . PHE C 3 110 ? 11.810 -37.765 127.704 1.00 28.31 111 PHE 3 O 1
ATOM 3955 N N . THR C 3 111 ? 12.608 -37.715 129.810 1.00 36.91 112 THR 3 N 1
ATOM 3956 C CA . THR C 3 111 ? 13.045 -39.093 129.904 1.00 39.03 112 THR 3 CA 1
ATOM 3957 C C . THR C 3 111 ? 12.072 -40.120 130.526 1.00 44.28 112 THR 3 C 1
ATOM 3958 O O . THR C 3 111 ? 12.320 -41.347 130.495 1.00 45.23 112 THR 3 O 1
ATOM 3962 N N . GLY C 3 112 ? 10.948 -39.618 131.036 1.00 45.82 113 GLY 3 N 1
ATOM 3963 C CA . GLY C 3 112 ? 9.957 -40.459 131.685 1.00 45.53 113 GLY 3 CA 1
ATOM 3964 C C . GLY C 3 112 ? 9.408 -41.636 130.908 1.00 47.15 113 GLY 3 C 1
ATOM 3965 O O . GLY C 3 112 ? 9.743 -41.838 129.742 1.00 52.03 113 GLY 3 O 1
ATOM 3966 N N . PRO C 3 113 ? 8.625 -42.490 131.578 1.00 47.02 114 PRO 3 N 1
ATOM 3967 C CA . PRO C 3 113 ? 8.003 -43.670 130.985 1.00 48.40 114 PRO 3 CA 1
ATOM 3968 C C . PRO C 3 113 ? 6.756 -43.267 130.211 1.00 48.04 114 PRO 3 C 1
ATOM 3969 O O . PRO C 3 113 ? 6.174 -42.206 130.438 1.00 46.41 114 PRO 3 O 1
ATOM 3973 N N . THR C 3 114 ? 6.296 -44.177 129.370 1.00 46.32 115 THR 3 N 1
ATOM 3974 C CA . THR C 3 114 ? 5.135 -43.943 128.542 1.00 47.80 115 THR 3 CA 1
ATOM 3975 C C . THR C 3 114 ? 3.856 -43.517 129.296 1.00 44.88 115 THR 3 C 1
ATOM 3976 O O . THR C 3 114 ? 3.015 -42.821 128.735 1.00 40.30 115 THR 3 O 1
ATOM 3980 N N . ASP C 3 115 ? 3.734 -43.905 130.567 1.00 47.46 116 ASP 3 N 1
ATOM 3981 C CA . ASP C 3 115 ? 2.563 -43.567 131.394 1.00 43.78 116 ASP 3 CA 1
ATOM 3982 C C . ASP C 3 115 ? 2.756 -42.285 132.214 1.00 38.35 116 ASP 3 C 1
ATOM 3983 O O . ASP C 3 115 ? 1.877 -41.883 132.973 1.00 33.73 116 ASP 3 O 1
ATOM 3988 N N . ALA C 3 116 ? 3.896 -41.633 132.029 1.00 34.12 117 ALA 3 N 1
ATOM 3989 C CA . ALA C 3 116 ? 4.200 -40.423 132.768 1.00 36.52 117 ALA 3 CA 1
ATOM 3990 C C . ALA C 3 116 ? 3.998 -39.182 131.927 1.00 41.38 117 ALA 3 C 1
ATOM 3991 O O . ALA C 3 116 ? 4.704 -38.972 130.942 1.00 49.37 117 ALA 3 O 1
ATOM 3993 N N . LYS C 3 117 ? 3.056 -38.340 132.324 1.00 44.20 118 LYS 3 N 1
ATOM 3994 C CA . LYS C 3 117 ? 2.796 -37.121 131.574 1.00 47.22 118 LYS 3 CA 1
ATOM 3995 C C . LYS C 3 117 ? 2.988 -35.873 132.424 1.00 48.03 118 LYS 3 C 1
ATOM 3996 O O . LYS C 3 117 ? 2.706 -35.878 133.622 1.00 53.95 118 LYS 3 O 1
ATOM 4002 N N . ALA C 3 118 ? 3.476 -34.808 131.799 1.00 49.13 119 ALA 3 N 1
ATOM 4003 C CA . ALA C 3 118 ? 3.730 -33.547 132.491 1.00 48.62 119 ALA 3 CA 1
ATOM 4004 C C . ALA C 3 118 ? 3.558 -32.340 131.567 1.00 46.19 119 ALA 3 C 1
ATOM 4005 O O . ALA C 3 118 ? 3.456 -32.497 130.355 1.00 51.34 119 ALA 3 O 1
ATOM 4007 N N . ARG C 3 119 ? 3.518 -31.143 132.138 1.00 41.12 120 ARG 3 N 1
ATOM 4008 C CA . ARG C 3 119 ? 3.399 -29.915 131.360 1.00 40.61 120 ARG 3 CA 1
ATOM 4009 C C . ARG C 3 119 ? 4.365 -28.913 131.978 1.00 39.85 120 ARG 3 C 1
ATOM 4010 O O . ARG C 3 119 ? 4.362 -28.744 133.189 1.00 47.92 120 ARG 3 O 1
ATOM 4018 N N . TYR C 3 120 ? 5.198 -28.266 131.170 1.00 35.01 121 TYR 3 N 1
ATOM 4019 C CA . TYR C 3 120 ? 6.176 -27.321 131.695 1.00 32.76 121 TYR 3 CA 1
ATOM 4020 C C . TYR C 3 120 ? 6.068 -25.940 131.120 1.00 36.41 121 TYR 3 C 1
ATOM 4021 O O . TYR C 3 120 ? 5.401 -25.720 130.112 1.00 45.26 121 TYR 3 O 1
ATOM 4030 N N . MET C 3 121 ? 6.791 -25.021 131.741 1.00 36.82 122 MET 3 N 1
ATOM 4031 C CA . MET C 3 121 ? 6.829 -23.635 131.313 1.00 38.02 122 MET 3 CA 1
ATOM 4032 C C . MET C 3 121 ? 8.248 -23.179 131.518 1.00 37.45 122 MET 3 C 1
ATOM 4033 O O . MET C 3 121 ? 8.908 -23.640 132.442 1.00 42.02 122 MET 3 O 1
ATOM 4038 N N . VAL C 3 122 ? 8.739 -22.348 130.609 1.00 36.58 123 VAL 3 N 1
ATOM 4039 C CA . VAL C 3 122 ? 10.077 -21.777 130.712 1.00 33.13 123 VAL 3 CA 1
ATOM 4040 C C . VAL C 3 122 ? 9.934 -20.308 130.344 1.00 34.10 123 VAL 3 C 1
ATOM 4041 O O . VAL C 3 122 ? 9.145 -19.966 129.457 1.00 38.40 123 VAL 3 O 1
ATOM 4045 N N . ALA C 3 123 ? 10.612 -19.437 131.081 1.00 30.74 124 ALA 3 N 1
ATOM 4046 C CA . ALA C 3 123 ? 10.534 -18.010 130.810 1.00 31.44 124 ALA 3 CA 1
ATOM 4047 C C . ALA C 3 123 ? 11.886 -17.385 130.976 1.00 34.26 124 ALA 3 C 1
ATOM 4048 O O . ALA C 3 123 ? 12.789 -17.994 131.550 1.00 37.69 124 ALA 3 O 1
ATOM 4050 N N . TYR C 3 124 ? 12.032 -16.191 130.417 1.00 37.29 125 TYR 3 N 1
ATOM 4051 C CA . TYR C 3 124 ? 13.266 -15.434 130.502 1.00 36.57 125 TYR 3 CA 1
ATOM 4052 C C . TYR C 3 124 ? 12.881 -14.205 131.266 1.00 40.09 125 TYR 3 C 1
ATOM 4053 O O . TYR C 3 124 ? 12.058 -13.398 130.790 1.00 43.17 125 TYR 3 O 1
ATOM 4062 N N . VAL C 3 125 ? 13.430 -14.095 132.470 1.00 40.71 126 VAL 3 N 1
ATOM 4063 C CA . VAL C 3 125 ? 13.153 -12.956 133.317 1.00 39.78 126 VAL 3 CA 1
ATOM 4064 C C . VAL C 3 125 ? 14.209 -11.886 133.156 1.00 38.44 126 VAL 3 C 1
ATOM 4065 O O . VAL C 3 125 ? 15.370 -12.062 133.561 1.00 31.26 126 VAL 3 O 1
ATOM 4069 N N . PRO C 3 126 ? 13.853 -10.809 132.447 1.00 40.56 127 PRO 3 N 1
ATOM 4070 C CA . PRO C 3 126 ? 14.844 -9.753 132.286 1.00 43.86 127 PRO 3 CA 1
ATOM 4071 C C . PRO C 3 126 ? 15.039 -9.085 133.643 1.00 50.08 127 PRO 3 C 1
ATOM 4072 O O . PRO C 3 126 ? 14.159 -9.145 134.528 1.00 50.02 127 PRO 3 O 1
ATOM 4076 N N . PRO C 3 127 ? 16.231 -8.523 133.861 1.00 52.86 128 PRO 3 N 1
ATOM 4077 C CA . PRO C 3 127 ? 16.540 -7.851 135.119 1.00 57.60 128 PRO 3 CA 1
ATOM 4078 C C . PRO C 3 127 ? 15.663 -6.620 135.364 1.00 63.12 128 PRO 3 C 1
ATOM 4079 O O . PRO C 3 127 ? 15.185 -5.985 134.417 1.00 63.77 128 PRO 3 O 1
ATOM 4083 N N . GLY C 3 128 ? 15.442 -6.309 136.642 1.00 68.19 129 GLY 3 N 1
ATOM 4084 C CA . GLY C 3 128 ? 14.641 -5.152 137.010 1.00 71.19 129 GLY 3 CA 1
ATOM 4085 C C . GLY C 3 128 ? 13.699 -5.482 138.143 1.00 70.85 129 GLY 3 C 1
ATOM 4086 O O . GLY C 3 128 ? 13.165 -4.603 138.826 1.00 70.25 129 GLY 3 O 1
ATOM 4087 N N . MET C 3 129 ? 13.507 -6.777 138.330 1.00 70.82 130 MET 3 N 1
ATOM 4088 C CA . MET C 3 129 ? 12.636 -7.300 139.357 1.00 69.28 130 MET 3 CA 1
ATOM 4089 C C . MET C 3 129 ? 13.403 -8.483 139.881 1.00 69.13 130 MET 3 C 1
ATOM 4090 O O . MET C 3 129 ? 14.584 -8.647 139.576 1.00 69.84 130 MET 3 O 1
ATOM 4095 N N . ASP C 3 130 ? 12.730 -9.316 140.656 1.00 69.86 131 ASP 3 N 1
ATOM 4096 C CA . ASP C 3 130 ? 13.358 -10.511 141.174 1.00 73.05 131 ASP 3 CA 1
ATOM 4097 C C . ASP C 3 130 ? 12.646 -11.661 140.516 1.00 64.80 131 ASP 3 C 1
ATOM 4098 O O . ASP C 3 130 ? 11.421 -11.633 140.360 1.00 59.73 131 ASP 3 O 1
ATOM 4103 N N . ALA C 3 131 ? 13.423 -12.655 140.109 1.00 58.78 132 ALA 3 N 1
ATOM 4104 C CA . ALA C 3 131 ? 12.883 -13.839 139.461 1.00 60.13 132 ALA 3 CA 1
ATOM 4105 C C . ALA C 3 131 ? 11.703 -14.421 140.241 1.00 60.54 132 ALA 3 C 1
ATOM 4106 O O . ALA C 3 131 ? 11.853 -14.819 141.391 1.00 65.79 132 ALA 3 O 1
ATOM 4108 N N . PRO C 3 132 ? 10.507 -14.445 139.635 1.00 60.60 133 PRO 3 N 1
ATOM 4109 C CA . PRO C 3 132 ? 9.305 -14.983 140.281 1.00 59.38 133 PRO 3 CA 1
ATOM 4110 C C . PRO C 3 132 ? 9.458 -16.467 140.540 1.00 59.24 133 PRO 3 C 1
ATOM 4111 O O . PRO C 3 132 ? 10.045 -17.191 139.749 1.00 59.18 133 PRO 3 O 1
ATOM 4115 N N . ASP C 3 133 ? 8.872 -16.921 141.632 1.00 63.90 134 ASP 3 N 1
ATOM 4116 C CA . ASP C 3 133 ? 8.961 -18.316 142.037 1.00 68.57 134 ASP 3 CA 1
ATOM 4117 C C . ASP C 3 133 ? 7.763 -19.157 141.622 1.00 64.33 134 ASP 3 C 1
ATOM 4118 O O . ASP C 3 133 ? 7.684 -20.341 141.953 1.00 63.41 134 ASP 3 O 1
ATOM 4123 N N . ASN C 3 134 ? 6.833 -18.546 140.897 1.00 59.48 135 ASN 3 N 1
ATOM 4124 C CA . ASN C 3 134 ? 5.635 -19.255 140.458 1.00 57.74 135 ASN 3 CA 1
ATOM 4125 C C . ASN C 3 134 ? 5.208 -18.751 139.097 1.00 53.46 135 ASN 3 C 1
ATOM 4126 O O . ASN C 3 134 ? 5.266 -17.556 138.817 1.00 56.36 135 ASN 3 O 1
ATOM 4131 N N . PRO C 3 135 ? 4.711 -19.653 138.256 1.00 47.63 136 PRO 3 N 1
ATOM 4132 C CA . PRO C 3 135 ? 4.271 -19.297 136.920 1.00 45.99 136 PRO 3 CA 1
ATOM 4133 C C . PRO C 3 135 ? 3.447 -18.025 136.801 1.00 45.99 136 PRO 3 C 1
ATOM 4134 O O . PRO C 3 135 ? 3.874 -17.095 136.144 1.00 50.36 136 PRO 3 O 1
ATOM 4138 N N . GLU C 3 136 ? 2.321 -17.928 137.490 1.00 46.21 137 GLU 3 N 1
ATOM 4139 C CA . GLU C 3 136 ? 1.481 -16.738 137.339 1.00 51.99 137 GLU 3 CA 1
ATOM 4140 C C . GLU C 3 136 ? 2.160 -15.371 137.403 1.00 48.29 137 GLU 3 C 1
ATOM 4141 O O . GLU C 3 136 ? 1.642 -14.399 136.849 1.00 52.21 137 GLU 3 O 1
ATOM 4147 N N . GLU C 3 137 ? 3.320 -15.298 138.039 1.00 42.80 138 GLU 3 N 1
ATOM 4148 C CA . GLU C 3 137 ? 4.047 -14.039 138.121 1.00 47.90 138 GLU 3 CA 1
ATOM 4149 C C . GLU C 3 137 ? 4.979 -13.955 136.920 1.00 46.11 138 GLU 3 C 1
ATOM 4150 O O . GLU C 3 137 ? 5.264 -12.870 136.405 1.00 44.81 138 GLU 3 O 1
ATOM 4156 N N . ALA C 3 138 ? 5.482 -15.122 136.522 1.00 47.38 139 ALA 3 N 1
ATOM 4157 C CA . ALA C 3 138 ? 6.414 -15.293 135.400 1.00 45.74 139 ALA 3 CA 1
ATOM 4158 C C . ALA C 3 138 ? 5.695 -15.297 134.061 1.00 46.19 139 ALA 3 C 1
ATOM 4159 O O . ALA C 3 138 ? 6.303 -15.055 133.012 1.00 45.22 139 ALA 3 O 1
ATOM 4161 N N . ALA C 3 139 ? 4.389 -15.550 134.117 1.00 46.41 140 ALA 3 N 1
ATOM 4162 C CA . ALA C 3 139 ? 3.526 -15.605 132.946 1.00 43.19 140 ALA 3 CA 1
ATOM 4163 C C . ALA C 3 139 ? 3.561 -14.282 132.185 1.00 41.16 140 ALA 3 C 1
ATOM 4164 O O . ALA C 3 139 ? 3.116 -14.193 131.043 1.00 41.43 140 ALA 3 O 1
ATOM 4166 N N . HIS C 3 140 ? 4.123 -13.260 132.807 1.00 36.58 141 HIS 3 N 1
ATOM 4167 C CA . HIS C 3 140 ? 4.197 -11.976 132.166 1.00 40.25 141 HIS 3 CA 1
ATOM 4168 C C . HIS C 3 140 ? 5.454 -11.707 131.392 1.00 43.53 141 HIS 3 C 1
ATOM 4169 O O . HIS C 3 140 ? 5.581 -10.650 130.773 1.00 48.66 141 HIS 3 O 1
ATOM 4176 N N . CYS C 3 141 ? 6.403 -12.626 131.453 1.00 46.37 142 CYS 3 N 1
ATOM 4177 C CA . CYS C 3 141 ? 7.631 -12.438 130.702 1.00 48.53 142 CYS 3 CA 1
ATOM 4178 C C . CYS C 3 141 ? 7.496 -13.288 129.468 1.00 46.33 142 CYS 3 C 1
ATOM 4179 O O . CYS C 3 141 ? 6.505 -14.033 129.299 1.00 39.96 142 CYS 3 O 1
ATOM 4182 N N . ILE C 3 142 ? 8.505 -13.177 128.613 1.00 43.82 143 ILE 3 N 1
ATOM 4183 C CA . ILE C 3 142 ? 8.562 -13.955 127.390 1.00 42.45 143 ILE 3 CA 1
ATOM 4184 C C . ILE C 3 142 ? 8.650 -15.402 127.911 1.00 43.06 143 ILE 3 C 1
ATOM 4185 O O . ILE C 3 142 ? 9.604 -15.749 128.607 1.00 46.22 143 ILE 3 O 1
ATOM 4190 N N . HIS C 3 143 ? 7.620 -16.208 127.666 1.00 38.74 144 HIS 3 N 1
ATOM 4191 C CA . HIS C 3 143 ? 7.621 -17.587 128.141 1.00 35.20 144 HIS 3 CA 1
ATOM 4192 C C . HIS C 3 143 ? 7.035 -18.559 127.132 1.00 36.98 144 HIS 3 C 1
ATOM 4193 O O . HIS C 3 143 ? 6.493 -18.150 126.109 1.00 41.54 144 HIS 3 O 1
ATOM 4200 N N . ALA C 3 144 ? 7.083 -19.844 127.452 1.00 35.93 145 ALA 3 N 1
ATOM 4201 C CA . ALA C 3 144 ? 6.554 -20.859 126.563 1.00 37.39 145 ALA 3 CA 1
ATOM 4202 C C . ALA C 3 144 ? 6.188 -22.071 127.368 1.00 40.87 145 ALA 3 C 1
ATOM 4203 O O . ALA C 3 144 ? 7.017 -22.604 128.100 1.00 48.14 145 ALA 3 O 1
ATOM 4205 N N . GLU C 3 145 ? 4.955 -22.519 127.219 1.00 40.59 146 GLU 3 N 1
ATOM 4206 C CA . GLU C 3 145 ? 4.470 -23.689 127.931 1.00 38.16 146 GLU 3 CA 1
ATOM 4207 C C . GLU C 3 145 ? 4.442 -24.854 126.935 1.00 36.36 146 GLU 3 C 1
ATOM 4208 O O . GLU C 3 145 ? 4.447 -24.622 125.724 1.00 39.72 146 GLU 3 O 1
ATOM 4214 N N . TRP C 3 146 ? 4.451 -26.090 127.422 1.00 33.60 147 TRP 3 N 1
ATOM 4215 C CA . TRP C 3 146 ? 4.446 -27.261 126.533 1.00 36.26 147 TRP 3 CA 1
ATOM 4216 C C . TRP C 3 146 ? 4.266 -28.590 127.270 1.00 38.78 147 TRP 3 C 1
ATOM 4217 O O . TRP C 3 146 ? 4.811 -28.762 128.356 1.00 44.15 147 TRP 3 O 1
ATOM 4228 N N . ASP C 3 147 ? 3.556 -29.548 126.675 1.00 37.16 148 ASP 3 N 1
ATOM 4229 C CA . ASP C 3 147 ? 3.372 -30.826 127.351 1.00 37.32 148 ASP 3 CA 1
ATOM 4230 C C . ASP C 3 147 ? 4.205 -31.969 126.757 1.00 38.63 148 ASP 3 C 1
ATOM 4231 O O . ASP C 3 147 ? 4.935 -31.757 125.794 1.00 39.55 148 ASP 3 O 1
ATOM 4236 N N . THR C 3 148 ? 4.184 -33.141 127.389 1.00 41.33 149 THR 3 N 1
ATOM 4237 C CA . THR C 3 148 ? 4.939 -34.288 126.880 1.00 47.88 149 THR 3 CA 1
ATOM 4238 C C . THR C 3 148 ? 4.091 -35.043 125.857 1.00 52.90 149 THR 3 C 1
ATOM 4239 O O . THR C 3 148 ? 2.846 -35.001 125.896 1.00 53.72 149 THR 3 O 1
ATOM 4243 N N . GLY C 3 149 ? 4.769 -35.789 124.992 1.00 53.94 150 GLY 3 N 1
ATOM 4244 C CA . GLY C 3 149 ? 4.082 -36.562 123.974 1.00 56.89 150 GLY 3 CA 1
ATOM 4245 C C . GLY C 3 149 ? 5.086 -37.409 123.222 1.00 57.20 150 GLY 3 C 1
ATOM 4246 O O . GLY C 3 149 ? 6.123 -37.781 123.776 1.00 61.66 150 GLY 3 O 1
ATOM 4247 N N . LEU C 3 150 ? 4.807 -37.677 121.952 1.00 53.02 151 LEU 3 N 1
ATOM 4248 C CA . LEU C 3 150 ? 5.692 -38.481 121.123 1.00 50.96 151 LEU 3 CA 1
ATOM 4249 C C . LEU C 3 150 ? 7.086 -37.850 121.080 1.00 47.98 151 LEU 3 C 1
ATOM 4250 O O . LEU C 3 150 ? 8.118 -38.538 121.175 1.00 46.31 151 LEU 3 O 1
ATOM 4255 N N . ASN C 3 151 ? 7.104 -36.529 120.947 1.00 42.54 152 ASN 3 N 1
ATOM 4256 C CA . ASN C 3 151 ? 8.349 -35.789 120.876 1.00 42.61 152 ASN 3 CA 1
ATOM 4257 C C . ASN C 3 151 ? 8.986 -35.517 122.220 1.00 43.34 152 ASN 3 C 1
ATOM 4258 O O . ASN C 3 151 ? 8.512 -34.691 123.001 1.00 45.01 152 ASN 3 O 1
ATOM 4263 N N . SER C 3 152 ? 10.095 -36.201 122.451 1.00 42.21 153 SER 3 N 1
ATOM 4264 C CA . SER C 3 152 ? 10.868 -36.089 123.676 1.00 37.68 153 SER 3 CA 1
ATOM 4265 C C . SER C 3 152 ? 11.422 -34.676 123.924 1.00 37.20 153 SER 3 C 1
ATOM 4266 O O . SER C 3 152 ? 11.247 -34.102 125.002 1.00 32.80 153 SER 3 O 1
ATOM 4269 N N . LYS C 3 153 ? 12.031 -34.105 122.890 1.00 38.85 154 LYS 3 N 1
ATOM 4270 C CA . LYS C 3 153 ? 12.682 -32.791 122.957 1.00 38.91 154 LYS 3 CA 1
ATOM 4271 C C . LYS C 3 153 ? 11.854 -31.540 122.628 1.00 33.48 154 LYS 3 C 1
ATOM 4272 O O . LYS C 3 153 ? 10.890 -31.588 121.872 1.00 29.39 154 LYS 3 O 1
ATOM 4278 N N . PHE C 3 154 ? 12.253 -30.424 123.224 1.00 31.21 155 PHE 3 N 1
ATOM 4279 C CA . PHE C 3 154 ? 11.629 -29.125 123.012 1.00 31.89 155 PHE 3 CA 1
ATOM 4280 C C . PHE C 3 154 ? 12.786 -28.145 123.109 1.00 38.54 155 PHE 3 C 1
ATOM 4281 O O . PHE C 3 154 ? 13.560 -28.183 124.072 1.00 45.61 155 PHE 3 O 1
ATOM 4289 N N . THR C 3 155 ? 12.930 -27.286 122.114 1.00 38.18 156 THR 3 N 1
ATOM 4290 C CA . THR C 3 155 ? 14.012 -26.328 122.143 1.00 33.46 156 THR 3 CA 1
ATOM 4291 C C . THR C 3 155 ? 13.400 -24.966 122.338 1.00 32.15 156 THR 3 C 1
ATOM 4292 O O . THR C 3 155 ? 12.237 -24.767 122.003 1.00 35.60 156 THR 3 O 1
ATOM 4296 N N . PHE C 3 156 ? 14.169 -24.041 122.897 1.00 34.51 157 PHE 3 N 1
ATOM 4297 C CA . PHE C 3 156 ? 13.695 -22.687 123.176 1.00 37.26 157 PHE 3 CA 1
ATOM 4298 C C . PHE C 3 156 ? 14.875 -21.717 123.191 1.00 40.47 157 PHE 3 C 1
ATOM 4299 O O . PHE C 3 156 ? 15.888 -21.976 123.852 1.00 34.26 157 PHE 3 O 1
ATOM 4307 N N . SER C 3 157 ? 14.711 -20.582 122.507 1.00 46.42 158 SER 3 N 1
ATOM 4308 C CA . SER C 3 157 ? 15.755 -19.554 122.393 1.00 44.68 158 SER 3 CA 1
ATOM 4309 C C . SER C 3 157 ? 15.714 -18.474 123.469 1.00 42.30 158 SER 3 C 1
ATOM 4310 O O . SER C 3 157 ? 14.651 -17.931 123.751 1.00 40.37 158 SER 3 O 1
ATOM 4313 N N . ILE C 3 158 ? 16.876 -18.145 124.034 1.00 40.60 159 ILE 3 N 1
ATOM 4314 C CA . ILE C 3 158 ? 16.993 -17.113 125.064 1.00 41.51 159 ILE 3 CA 1
ATOM 4315 C C . ILE C 3 158 ? 17.519 -15.872 124.365 1.00 37.06 159 ILE 3 C 1
ATOM 4316 O O . ILE C 3 158 ? 18.719 -15.784 124.042 1.00 34.51 159 ILE 3 O 1
ATOM 4321 N N . PRO C 3 159 ? 16.641 -14.872 124.192 1.00 33.35 160 PRO 3 N 1
ATOM 4322 C CA . PRO C 3 159 ? 16.857 -13.581 123.538 1.00 35.41 160 PRO 3 CA 1
ATOM 4323 C C . PRO C 3 159 ? 17.878 -12.641 124.131 1.00 38.50 160 PRO 3 C 1
ATOM 4324 O O . PRO C 3 159 ? 17.932 -12.433 125.344 1.00 43.40 160 PRO 3 O 1
ATOM 4328 N N . TYR C 3 160 ? 18.695 -12.063 123.267 1.00 37.09 161 TYR 3 N 1
ATOM 4329 C CA . TYR C 3 160 ? 19.649 -11.097 123.752 1.00 37.53 161 TYR 3 CA 1
ATOM 4330 C C . TYR C 3 160 ? 18.867 -9.760 123.837 1.00 36.68 161 TYR 3 C 1
ATOM 4331 O O . TYR C 3 160 ? 18.532 -9.161 122.815 1.00 39.64 161 TYR 3 O 1
ATOM 4340 N N . ILE C 3 161 ? 18.524 -9.334 125.049 1.00 34.63 162 ILE 3 N 1
ATOM 4341 C CA . ILE C 3 161 ? 17.814 -8.067 125.263 1.00 32.45 162 ILE 3 CA 1
ATOM 4342 C C . ILE C 3 161 ? 18.609 -7.318 126.346 1.00 38.83 162 ILE 3 C 1
ATOM 4343 O O . ILE C 3 161 ? 18.417 -7.539 127.540 1.00 44.96 162 ILE 3 O 1
ATOM 4348 N N . SER C 3 162 ? 19.528 -6.461 125.918 1.00 42.60 163 SER 3 N 1
ATOM 4349 C CA . SER C 3 162 ? 20.390 -5.711 126.826 1.00 45.00 163 SER 3 CA 1
ATOM 4350 C C . SER C 3 162 ? 20.482 -4.245 126.398 1.00 46.09 163 SER 3 C 1
ATOM 4351 O O . SER C 3 162 ? 20.059 -3.883 125.304 1.00 51.28 163 SER 3 O 1
ATOM 4354 N N . ALA C 3 163 ? 21.018 -3.394 127.261 1.00 45.86 164 ALA 3 N 1
ATOM 4355 C CA . ALA C 3 163 ? 21.137 -1.986 126.925 1.00 46.14 164 ALA 3 CA 1
ATOM 4356 C C . ALA C 3 163 ? 22.178 -1.793 125.819 1.00 51.24 164 ALA 3 C 1
ATOM 4357 O O . ALA C 3 163 ? 21.940 -1.074 124.827 1.00 55.77 164 ALA 3 O 1
ATOM 4359 N N . ALA C 3 164 ? 23.338 -2.427 125.998 1.00 52.66 165 ALA 3 N 1
ATOM 4360 C CA . ALA C 3 164 ? 24.424 -2.333 125.024 1.00 52.94 165 ALA 3 CA 1
ATOM 4361 C C . ALA C 3 164 ? 24.283 -3.402 123.966 1.00 51.36 165 ALA 3 C 1
ATOM 4362 O O . ALA C 3 164 ? 23.527 -4.369 124.137 1.00 45.17 165 ALA 3 O 1
ATOM 4364 N N . ASP C 3 165 ? 25.031 -3.225 122.883 1.00 48.90 166 ASP 3 N 1
ATOM 4365 C CA . ASP C 3 165 ? 24.977 -4.154 121.776 1.00 47.09 166 ASP 3 CA 1
ATOM 4366 C C . ASP C 3 165 ? 25.742 -5.419 122.069 1.00 45.58 166 ASP 3 C 1
ATOM 4367 O O . ASP C 3 165 ? 25.470 -6.452 121.477 1.00 46.47 166 ASP 3 O 1
ATOM 4372 N N . TYR C 3 166 ? 26.713 -5.330 122.965 1.00 45.60 167 TYR 3 N 1
ATOM 4373 C CA . TYR C 3 166 ? 27.479 -6.500 123.361 1.00 49.72 167 TYR 3 CA 1
ATOM 4374 C C . TYR C 3 166 ? 27.451 -6.572 124.867 1.00 56.90 167 TYR 3 C 1
ATOM 4375 O O . TYR C 3 166 ? 27.102 -5.592 125.538 1.00 58.36 167 TYR 3 O 1
ATOM 4384 N N . THR C 3 167 ? 27.828 -7.727 125.401 1.00 61.79 168 THR 3 N 1
ATOM 4385 C CA . THR C 3 167 ? 27.886 -7.914 126.841 1.00 66.74 168 THR 3 CA 1
ATOM 4386 C C . THR C 3 167 ? 29.058 -8.799 127.201 1.00 61.93 168 THR 3 C 1
ATOM 4387 O O . THR C 3 167 ? 29.636 -9.434 126.323 1.00 63.65 168 THR 3 O 1
ATOM 4391 N N . TYR C 3 168 ? 29.429 -8.818 128.476 1.00 56.50 169 TYR 3 N 1
ATOM 4392 C CA . TYR C 3 168 ? 30.551 -9.620 128.905 1.00 55.02 169 TYR 3 CA 1
ATOM 4393 C C . TYR C 3 168 ? 30.220 -11.086 129.188 1.00 57.67 169 TYR 3 C 1
ATOM 4394 O O . TYR C 3 168 ? 29.132 -11.434 129.676 1.00 55.61 169 TYR 3 O 1
ATOM 4403 N N . THR C 3 169 ? 31.160 -11.940 128.807 1.00 58.93 170 THR 3 N 1
ATOM 4404 C CA . THR C 3 169 ? 31.064 -13.368 129.031 1.00 62.98 170 THR 3 CA 1
ATOM 4405 C C . THR C 3 169 ? 31.409 -13.484 130.507 1.00 68.09 170 THR 3 C 1
ATOM 4406 O O . THR C 3 169 ? 30.768 -14.224 131.265 1.00 68.48 170 THR 3 O 1
ATOM 4410 N N . ALA C 3 170 ? 32.450 -12.731 130.872 1.00 72.01 171 ALA 3 N 1
ATOM 4411 C CA . ALA C 3 170 ? 33.007 -12.643 132.219 1.00 75.18 171 ALA 3 CA 1
ATOM 4412 C C . ALA C 3 170 ? 32.011 -12.061 133.225 1.00 78.52 171 ALA 3 C 1
ATOM 4413 O O . ALA C 3 170 ? 31.048 -11.403 132.836 1.00 85.01 171 ALA 3 O 1
ATOM 4415 N N . SER C 3 171 ? 32.243 -12.274 134.515 1.00 79.01 172 SER 3 N 1
ATOM 4416 C CA . SER C 3 171 ? 31.336 -11.722 135.516 1.00 79.53 172 SER 3 CA 1
ATOM 4417 C C . SER C 3 171 ? 32.109 -10.857 136.501 1.00 81.38 172 SER 3 C 1
ATOM 4418 O O . SER C 3 171 ? 33.087 -11.306 137.088 1.00 83.68 172 SER 3 O 1
ATOM 4421 N N . HIS C 3 172 ? 31.690 -9.608 136.663 1.00 84.77 173 HIS 3 N 1
ATOM 4422 C CA . HIS C 3 172 ? 32.380 -8.706 137.571 1.00 90.21 173 HIS 3 CA 1
ATOM 4423 C C . HIS C 3 172 ? 31.996 -8.968 139.018 1.00 94.66 173 HIS 3 C 1
ATOM 4424 O O . HIS C 3 172 ? 30.903 -9.449 139.311 1.00 91.90 173 HIS 3 O 1
ATOM 4431 N N . GLU C 3 173 ? 32.933 -8.658 139.907 1.00 103.30 174 GLU 3 N 1
ATOM 4432 C CA . GLU C 3 173 ? 32.780 -8.820 141.346 1.00 109.13 174 GLU 3 CA 1
ATOM 4433 C C . GLU C 3 173 ? 31.661 -7.925 141.854 1.00 109.71 174 GLU 3 C 1
ATOM 4434 O O . GLU C 3 173 ? 30.853 -8.332 142.685 1.00 110.79 174 GLU 3 O 1
ATOM 4440 N N . ALA C 3 174 ? 31.639 -6.696 141.348 1.00 110.19 175 ALA 3 N 1
ATOM 4441 C CA . ALA C 3 174 ? 30.643 -5.704 141.731 1.00 112.86 175 ALA 3 CA 1
ATOM 4442 C C . ALA C 3 174 ? 29.199 -6.071 141.365 1.00 116.55 175 ALA 3 C 1
ATOM 4443 O O . ALA C 3 174 ? 28.260 -5.472 141.885 1.00 118.94 175 ALA 3 O 1
ATOM 4445 N N . GLU C 3 175 ? 29.015 -7.037 140.469 1.00 119.71 176 GLU 3 N 1
ATOM 4446 C CA . GLU C 3 175 ? 27.674 -7.447 140.061 1.00 121.54 176 GLU 3 CA 1
ATOM 4447 C C . GLU C 3 175 ? 27.103 -8.419 141.094 1.00 123.38 176 GLU 3 C 1
ATOM 4448 O O . GLU C 3 175 ? 27.678 -9.480 141.327 1.00 122.23 176 GLU 3 O 1
ATOM 4454 N N . THR C 3 176 ? 26.006 -8.037 141.745 1.00 127.24 177 THR 3 N 1
ATOM 4455 C CA . THR C 3 176 ? 25.353 -8.906 142.735 1.00 131.54 177 THR 3 CA 1
ATOM 4456 C C . THR C 3 176 ? 24.427 -9.853 141.959 1.00 135.27 177 THR 3 C 1
ATOM 4457 O O . THR C 3 176 ? 24.470 -11.080 142.105 1.00 134.92 177 THR 3 O 1
ATOM 4461 N N . THR C 3 177 ? 23.584 -9.232 141.137 1.00 139.01 178 THR 3 N 1
ATOM 4462 C CA . THR C 3 177 ? 22.599 -9.901 140.291 1.00 141.05 178 THR 3 CA 1
ATOM 4463 C C . THR C 3 177 ? 23.208 -10.136 138.896 1.00 142.64 178 THR 3 C 1
ATOM 4464 O O . THR C 3 177 ? 24.048 -9.346 138.448 1.00 148.20 178 THR 3 O 1
ATOM 4468 N N . CYS C 3 178 ? 22.779 -11.200 138.210 1.00 139.53 179 CYS 3 N 1
ATOM 4469 C CA . CYS C 3 178 ? 23.277 -11.527 136.861 1.00 131.35 179 CYS 3 CA 1
ATOM 4470 C C . CYS C 3 178 ? 22.833 -10.435 135.899 1.00 122.18 179 CYS 3 C 1
ATOM 4471 O O . CYS C 3 178 ? 21.651 -10.336 135.574 1.00 120.89 179 CYS 3 O 1
ATOM 4474 N N . VAL C 3 179 ? 23.784 -9.618 135.458 1.00 111.69 180 VAL 3 N 1
ATOM 4475 C CA . VAL C 3 179 ? 23.502 -8.508 134.554 1.00 104.26 180 VAL 3 CA 1
ATOM 4476 C C . VAL C 3 179 ? 22.429 -8.749 133.491 1.00 100.87 180 VAL 3 C 1
ATOM 4477 O O . VAL C 3 179 ? 21.701 -7.821 133.127 1.00 102.12 180 VAL 3 O 1
ATOM 4481 N N . GLN C 3 180 ? 22.301 -9.993 133.032 1.00 91.96 181 GLN 3 N 1
ATOM 4482 C CA . GLN C 3 180 ? 21.349 -10.318 131.979 1.00 77.47 181 GLN 3 CA 1
ATOM 4483 C C . GLN C 3 180 ? 20.085 -11.084 132.364 1.00 70.75 181 GLN 3 C 1
ATOM 4484 O O . GLN C 3 180 ? 19.507 -11.770 131.537 1.00 71.58 181 GLN 3 O 1
ATOM 4490 N N . GLY C 3 181 ? 19.633 -10.950 133.603 1.00 64.67 182 GLY 3 N 1
ATOM 4491 C CA . GLY C 3 181 ? 18.431 -11.653 134.017 1.00 53.16 182 GLY 3 CA 1
ATOM 4492 C C . GLY C 3 181 ? 18.643 -13.137 134.256 1.00 48.38 182 GLY 3 C 1
ATOM 4493 O O . GLY C 3 181 ? 19.773 -13.604 134.425 1.00 43.15 182 GLY 3 O 1
ATOM 4494 N N . TRP C 3 182 ? 17.545 -13.879 134.310 1.00 47.54 183 TRP 3 N 1
ATOM 4495 C CA . TRP C 3 182 ? 17.607 -15.315 134.540 1.00 47.96 183 TRP 3 CA 1
ATOM 4496 C C . TRP C 3 182 ? 16.561 -15.960 133.683 1.00 43.72 183 TRP 3 C 1
ATOM 4497 O O . TRP C 3 182 ? 15.694 -15.302 133.111 1.00 38.15 183 TRP 3 O 1
ATOM 4508 N N . VAL C 3 183 ? 16.599 -17.278 133.705 1.00 40.89 184 VAL 3 N 1
ATOM 4509 C CA . VAL C 3 183 ? 15.639 -18.103 133.009 1.00 38.23 184 VAL 3 CA 1
ATOM 4510 C C . VAL C 3 183 ? 15.207 -19.080 134.099 1.00 38.00 184 VAL 3 C 1
ATOM 4511 O O . VAL C 3 183 ? 16.053 -19.645 134.790 1.00 41.20 184 VAL 3 O 1
ATOM 4515 N N . CYS C 3 184 ? 13.911 -19.153 134.364 1.00 36.16 185 CYS 3 N 1
ATOM 4516 C CA . CYS C 3 184 ? 13.396 -20.079 135.363 1.00 34.76 185 CYS 3 CA 1
ATOM 4517 C C . CYS C 3 184 ? 12.538 -21.060 134.602 1.00 30.84 185 CYS 3 C 1
ATOM 4518 O O . CYS C 3 184 ? 11.844 -20.698 133.653 1.00 34.04 185 CYS 3 O 1
ATOM 4521 N N . VAL C 3 185 ? 12.599 -22.311 134.995 1.00 25.23 186 VAL 3 N 1
ATOM 4522 C CA . VAL C 3 185 ? 11.802 -23.307 134.334 1.00 26.44 186 VAL 3 CA 1
ATOM 4523 C C . VAL C 3 185 ? 10.954 -23.947 135.417 1.00 31.28 186 VAL 3 C 1
ATOM 4524 O O . VAL C 3 185 ? 11.460 -24.321 136.475 1.00 40.03 186 VAL 3 O 1
ATOM 4528 N N . TYR C 3 186 ? 9.652 -23.983 135.180 1.00 30.88 187 TYR 3 N 1
ATOM 4529 C CA . TYR C 3 186 ? 8.703 -24.517 136.134 1.00 30.32 187 TYR 3 CA 1
ATOM 4530 C C . TYR C 3 186 ? 8.170 -25.832 135.631 1.00 33.07 187 TYR 3 C 1
ATOM 4531 O O . TYR C 3 186 ? 8.714 -26.433 134.707 1.00 33.69 187 TYR 3 O 1
ATOM 4540 N N . GLN C 3 187 ? 7.165 -26.314 136.340 1.00 36.15 188 GLN 3 N 1
ATOM 4541 C CA . GLN C 3 187 ? 6.421 -27.509 135.999 1.00 38.53 188 GLN 3 CA 1
ATOM 4542 C C . GLN C 3 187 ? 5.055 -26.941 136.264 1.00 41.21 188 GLN 3 C 1
ATOM 4543 O O . GLN C 3 187 ? 4.902 -26.121 137.159 1.00 50.13 188 GLN 3 O 1
ATOM 4549 N N . ILE C 3 188 ? 4.059 -27.330 135.495 1.00 42.85 189 ILE 3 N 1
ATOM 4550 C CA . ILE C 3 188 ? 2.747 -26.776 135.741 1.00 45.20 189 ILE 3 CA 1
ATOM 4551 C C . ILE C 3 188 ? 1.977 -27.835 136.516 1.00 42.70 189 ILE 3 C 1
ATOM 4552 O O . ILE C 3 188 ? 1.384 -27.533 137.551 1.00 47.77 189 ILE 3 O 1
ATOM 4557 N N . THR C 3 189 ? 2.101 -29.089 136.088 1.00 37.71 190 THR 3 N 1
ATOM 4558 C CA . THR C 3 189 ? 1.425 -30.218 136.733 1.00 40.67 190 THR 3 CA 1
ATOM 4559 C C . THR C 3 189 ? 2.058 -31.458 136.151 1.00 39.00 190 THR 3 C 1
ATOM 4560 O O . THR C 3 189 ? 3.050 -31.372 135.438 1.00 40.24 190 THR 3 O 1
ATOM 4564 N N . HIS C 3 190 ? 1.540 -32.608 136.549 1.00 37.87 191 HIS 3 N 1
ATOM 4565 C CA . HIS C 3 190 ? 1.954 -33.876 136.014 1.00 44.53 191 HIS 3 CA 1
ATOM 4566 C C . HIS C 3 190 ? 1.050 -34.928 136.616 1.00 48.75 191 HIS 3 C 1
ATOM 4567 O O . HIS C 3 190 ? 0.079 -34.594 137.310 1.00 50.16 191 HIS 3 O 1
ATOM 4574 N N . GLY C 3 191 ? 1.308 -36.178 136.273 1.00 51.07 192 GLY 3 N 1
ATOM 4575 C CA . GLY C 3 191 ? 0.530 -37.273 136.805 1.00 56.50 192 GLY 3 CA 1
ATOM 4576 C C . GLY C 3 191 ? 1.418 -38.463 136.570 1.00 59.33 192 GLY 3 C 1
ATOM 4577 O O . GLY C 3 191 ? 1.935 -38.614 135.467 1.00 57.31 192 GLY 3 O 1
ATOM 4578 N N . LYS C 3 192 ? 1.688 -39.241 137.615 1.00 64.36 193 LYS 3 N 1
ATOM 4579 C CA . LYS C 3 192 ? 2.551 -40.414 137.471 1.00 67.60 193 LYS 3 CA 1
ATOM 4580 C C . LYS C 3 192 ? 3.944 -40.014 136.941 1.00 66.53 193 LYS 3 C 1
ATOM 4581 O O . LYS C 3 192 ? 4.766 -40.869 136.579 1.00 63.55 193 LYS 3 O 1
ATOM 4587 N N . ALA C 3 193 ? 4.222 -38.713 136.971 1.00 65.31 194 ALA 3 N 1
ATOM 4588 C CA . ALA C 3 193 ? 5.479 -38.195 136.459 1.00 69.43 194 ALA 3 CA 1
ATOM 4589 C C . ALA C 3 193 ? 6.547 -37.899 137.483 1.00 71.01 194 ALA 3 C 1
ATOM 4590 O O . ALA C 3 193 ? 7.652 -37.509 137.112 1.00 70.15 194 ALA 3 O 1
ATOM 4592 N N . ASP C 3 194 ? 6.204 -38.033 138.762 1.00 74.25 195 ASP 3 N 1
ATOM 4593 C CA . ASP C 3 194 ? 7.151 -37.777 139.854 1.00 75.51 195 ASP 3 CA 1
ATOM 4594 C C . ASP C 3 194 ? 8.343 -38.713 139.719 1.00 70.20 195 ASP 3 C 1
ATOM 4595 O O . ASP C 3 194 ? 8.188 -39.867 139.297 1.00 68.30 195 ASP 3 O 1
ATOM 4600 N N . ALA C 3 195 ? 9.508 -38.218 140.127 1.00 61.62 196 ALA 3 N 1
ATOM 4601 C CA . ALA C 3 195 ? 10.757 -38.962 140.057 1.00 58.73 196 ALA 3 CA 1
ATOM 4602 C C . ALA C 3 195 ? 11.445 -38.757 138.725 1.00 59.81 196 ALA 3 C 1
ATOM 4603 O O . ALA C 3 195 ? 12.663 -38.578 138.688 1.00 64.90 196 ALA 3 O 1
ATOM 4605 N N . ASP C 3 196 ? 10.653 -38.734 137.651 1.00 57.41 197 ASP 3 N 1
ATOM 4606 C CA . ASP C 3 196 ? 11.139 -38.619 136.272 1.00 47.99 197 ASP 3 CA 1
ATOM 4607 C C . ASP C 3 196 ? 11.995 -37.421 135.867 1.00 45.05 197 ASP 3 C 1
ATOM 4608 O O . ASP C 3 196 ? 11.737 -36.270 136.264 1.00 37.11 197 ASP 3 O 1
ATOM 4613 N N . ALA C 3 197 ? 13.016 -37.738 135.061 1.00 44.57 198 ALA 3 N 1
ATOM 4614 C CA . ALA C 3 197 ? 14.030 -36.783 134.599 1.00 46.34 198 ALA 3 CA 1
ATOM 4615 C C . ALA C 3 197 ? 13.781 -35.992 133.333 1.00 45.36 198 ALA 3 C 1
ATOM 4616 O O . ALA C 3 197 ? 13.431 -36.561 132.297 1.00 44.68 198 ALA 3 O 1
ATOM 4618 N N . LEU C 3 198 ? 14.064 -34.693 133.407 1.00 43.63 199 LEU 3 N 1
ATOM 4619 C CA . LEU C 3 198 ? 13.920 -33.786 132.269 1.00 42.45 199 LEU 3 CA 1
ATOM 4620 C C . LEU C 3 198 ? 15.297 -33.192 131.957 1.00 40.09 199 LEU 3 C 1
ATOM 4621 O O . LEU C 3 198 ? 15.570 -32.036 132.269 1.00 41.93 199 LEU 3 O 1
ATOM 4626 N N . VAL C 3 199 ? 16.166 -33.997 131.358 1.00 35.18 200 VAL 3 N 1
ATOM 4627 C CA . VAL C 3 199 ? 17.525 -33.571 131.032 1.00 32.28 200 VAL 3 CA 1
ATOM 4628 C C . VAL C 3 199 ? 17.641 -32.361 130.097 1.00 32.25 200 VAL 3 C 1
ATOM 4629 O O . VAL C 3 199 ? 17.024 -32.334 129.026 1.00 35.68 200 VAL 3 O 1
ATOM 4633 N N . VAL C 3 200 ? 18.430 -31.364 130.502 1.00 28.29 201 VAL 3 N 1
ATOM 4634 C CA . VAL C 3 200 ? 18.590 -30.172 129.678 1.00 28.84 201 VAL 3 CA 1
ATOM 4635 C C . VAL C 3 200 ? 20.010 -29.834 129.210 1.00 35.70 201 VAL 3 C 1
ATOM 4636 O O . VAL C 3 200 ? 21.004 -29.927 129.952 1.00 39.98 201 VAL 3 O 1
ATOM 4640 N N . SER C 3 201 ? 20.070 -29.395 127.961 1.00 36.83 202 SER 3 N 1
ATOM 4641 C CA . SER C 3 201 ? 21.311 -29.030 127.319 1.00 29.68 202 SER 3 CA 1
ATOM 4642 C C . SER C 3 201 ? 21.149 -27.661 126.680 1.00 27.32 202 SER 3 C 1
ATOM 4643 O O . SER C 3 201 ? 20.026 -27.141 126.570 1.00 20.08 202 SER 3 O 1
ATOM 4646 N N . ALA C 3 202 ? 22.269 -27.077 126.273 1.00 25.80 203 ALA 3 N 1
ATOM 4647 C CA . ALA C 3 202 ? 22.257 -25.773 125.633 1.00 30.94 203 ALA 3 CA 1
ATOM 4648 C C . ALA C 3 202 ? 23.243 -25.713 124.464 1.00 38.12 203 ALA 3 C 1
ATOM 4649 O O . ALA C 3 202 ? 24.373 -26.241 124.549 1.00 40.27 203 ALA 3 O 1
ATOM 4651 N N . SER C 3 203 ? 22.780 -25.112 123.363 1.00 39.54 204 SER 3 N 1
ATOM 4652 C CA . SER C 3 203 ? 23.576 -24.938 122.157 1.00 34.03 204 SER 3 CA 1
ATOM 4653 C C . SER C 3 203 ? 23.560 -23.451 121.796 1.00 33.02 204 SER 3 C 1
ATOM 4654 O O . SER C 3 203 ? 22.761 -22.666 122.346 1.00 25.20 204 SER 3 O 1
ATOM 4657 N N . ALA C 3 204 ? 24.483 -23.059 120.921 1.00 34.46 205 ALA 3 N 1
ATOM 4658 C CA . ALA C 3 204 ? 24.584 -21.678 120.468 1.00 34.00 205 ALA 3 CA 1
ATOM 4659 C C . ALA C 3 204 ? 23.473 -21.432 119.451 1.00 37.46 205 ALA 3 C 1
ATOM 4660 O O . ALA C 3 204 ? 23.049 -22.358 118.723 1.00 34.45 205 ALA 3 O 1
ATOM 4662 N N . GLY C 3 205 ? 22.934 -20.217 119.485 1.00 39.33 206 GLY 3 N 1
ATOM 4663 C CA . GLY C 3 205 ? 21.866 -19.843 118.571 1.00 43.73 206 GLY 3 CA 1
ATOM 4664 C C . GLY C 3 205 ? 22.448 -19.385 117.248 1.00 46.50 206 GLY 3 C 1
ATOM 4665 O O . GLY C 3 205 ? 23.670 -19.197 117.133 1.00 42.37 206 GLY 3 O 1
ATOM 4666 N N . LYS C 3 206 ? 21.585 -19.139 116.263 1.00 48.05 207 LYS 3 N 1
ATOM 4667 C CA . LYS C 3 206 ? 22.073 -18.724 114.948 1.00 50.13 207 LYS 3 CA 1
ATOM 4668 C C . LYS C 3 206 ? 22.859 -17.408 114.924 1.00 46.00 207 LYS 3 C 1
ATOM 4669 O O . LYS C 3 206 ? 23.950 -17.346 114.357 1.00 41.72 207 LYS 3 O 1
ATOM 4675 N N . ASP C 3 207 ? 22.300 -16.371 115.549 1.00 41.29 208 ASP 3 N 1
ATOM 4676 C CA . ASP C 3 207 ? 22.920 -15.050 115.599 1.00 37.13 208 ASP 3 CA 1
ATOM 4677 C C . ASP C 3 207 ? 23.848 -14.842 116.790 1.00 36.33 208 ASP 3 C 1
ATOM 4678 O O . ASP C 3 207 ? 24.230 -13.699 117.083 1.00 34.27 208 ASP 3 O 1
ATOM 4683 N N . PHE C 3 208 ? 24.201 -15.935 117.467 1.00 34.24 209 PHE 3 N 1
ATOM 4684 C CA . PHE C 3 208 ? 25.078 -15.882 118.638 1.00 34.72 209 PHE 3 CA 1
ATOM 4685 C C . PHE C 3 208 ? 26.505 -15.624 118.187 1.00 32.16 209 PHE 3 C 1
ATOM 4686 O O . PHE C 3 208 ? 27.045 -16.371 117.380 1.00 30.15 209 PHE 3 O 1
ATOM 4694 N N . GLU C 3 209 ? 27.142 -14.625 118.784 1.00 32.47 210 GLU 3 N 1
ATOM 4695 C CA . GLU C 3 209 ? 28.492 -14.236 118.402 1.00 37.80 210 GLU 3 CA 1
ATOM 4696 C C . GLU C 3 209 ? 29.456 -14.081 119.573 1.00 40.44 210 GLU 3 C 1
ATOM 4697 O O . GLU C 3 209 ? 29.073 -13.584 120.637 1.00 42.13 210 GLU 3 O 1
ATOM 4703 N N . LEU C 3 210 ? 30.714 -14.471 119.360 1.00 39.82 211 LEU 3 N 1
ATOM 4704 C CA . LEU C 3 210 ? 31.745 -14.341 120.390 1.00 35.96 211 LEU 3 CA 1
ATOM 4705 C C . LEU C 3 210 ? 32.837 -13.448 119.825 1.00 34.72 211 LEU 3 C 1
ATOM 4706 O O . LEU C 3 210 ? 33.299 -13.668 118.683 1.00 35.19 211 LEU 3 O 1
ATOM 4711 N N . ARG C 3 211 ? 33.241 -12.440 120.600 1.00 28.25 212 ARG 3 N 1
ATOM 4712 C CA . ARG C 3 211 ? 34.264 -11.509 120.132 1.00 31.59 212 ARG 3 CA 1
ATOM 4713 C C . ARG C 3 211 ? 35.242 -11.022 121.164 1.00 33.33 212 ARG 3 C 1
ATOM 4714 O O . ARG C 3 211 ? 34.905 -10.915 122.339 1.00 41.49 212 ARG 3 O 1
ATOM 4722 N N . LEU C 3 212 ? 36.417 -10.618 120.685 1.00 30.52 213 LEU 3 N 1
ATOM 4723 C CA . LEU C 3 212 ? 37.493 -10.103 121.533 1.00 30.33 213 LEU 3 CA 1
ATOM 4724 C C . LEU C 3 212 ? 38.172 -11.191 122.352 1.00 35.68 213 LEU 3 C 1
ATOM 4725 O O . LEU C 3 212 ? 37.967 -11.316 123.565 1.00 40.70 213 LEU 3 O 1
ATOM 4730 N N . PRO C 3 213 ? 39.004 -11.994 121.691 1.00 37.50 214 PRO 3 N 1
ATOM 4731 C CA . PRO C 3 213 ? 39.718 -13.078 122.356 1.00 39.36 214 PRO 3 CA 1
ATOM 4732 C C . PRO C 3 213 ? 40.663 -12.580 123.460 1.00 43.71 214 PRO 3 C 1
ATOM 4733 O O . PRO C 3 213 ? 41.399 -11.586 123.306 1.00 41.99 214 PRO 3 O 1
ATOM 4737 N N . VAL C 3 214 ? 40.646 -13.297 124.576 1.00 45.15 215 VAL 3 N 1
ATOM 4738 C CA . VAL C 3 214 ? 41.464 -12.949 125.716 1.00 44.38 215 VAL 3 CA 1
ATOM 4739 C C . VAL C 3 214 ? 41.975 -14.214 126.383 1.00 42.99 215 VAL 3 C 1
ATOM 4740 O O . VAL C 3 214 ? 41.353 -15.275 126.278 1.00 36.21 215 VAL 3 O 1
ATOM 4744 N N . ASP C 3 215 ? 43.151 -14.097 126.997 1.00 46.55 216 ASP 3 N 1
ATOM 4745 C CA . ASP C 3 215 ? 43.794 -15.200 127.695 1.00 49.20 216 ASP 3 CA 1
ATOM 4746 C C . ASP C 3 215 ? 43.988 -14.834 129.166 1.00 54.40 216 ASP 3 C 1
ATOM 4747 O O . ASP C 3 215 ? 44.966 -14.198 129.560 1.00 54.35 216 ASP 3 O 1
ATOM 4752 N N . ALA C 3 216 ? 42.971 -15.136 129.952 1.00 61.61 217 ALA 3 N 1
ATOM 4753 C CA . ALA C 3 216 ? 43.003 -14.888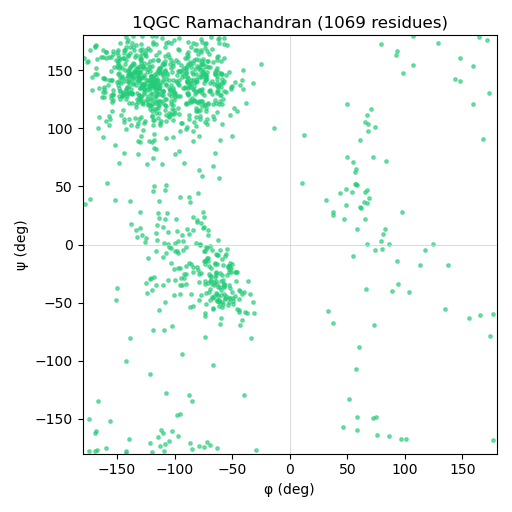 131.379 1.00 66.07 217 ALA 3 CA 1
ATOM 4754 C C . ALA C 3 216 ? 42.727 -16.285 131.853 1.00 69.55 217 ALA 3 C 1
ATOM 4755 O O . ALA C 3 216 ? 41.792 -16.917 131.376 1.00 73.52 217 ALA 3 O 1
ATOM 4757 N N . ARG C 3 217 ? 43.624 -16.814 132.662 1.00 70.33 218 ARG 3 N 1
ATOM 4758 C CA . ARG C 3 217 ? 43.500 -18.156 133.200 1.00 75.79 218 ARG 3 CA 1
ATOM 4759 C C . ARG C 3 217 ? 44.778 -18.299 133.972 1.00 83.31 218 ARG 3 C 1
ATOM 4760 O O . ARG C 3 217 ? 45.448 -17.297 134.200 1.00 87.33 218 ARG 3 O 1
ATOM 4768 N N . GLN C 3 218 ? 45.112 -19.507 134.416 1.00 90.22 219 GLN 3 N 1
ATOM 4769 C CA . GLN C 3 218 ? 46.359 -19.656 135.134 1.00 95.29 219 GLN 3 CA 1
ATOM 4770 C C . GLN C 3 218 ? 47.555 -19.402 134.237 1.00 97.69 219 GLN 3 C 1
ATOM 4771 O O . GLN C 3 218 ? 47.859 -18.242 133.978 1.00 103.18 219 GLN 3 O 1
ATOM 4777 N N . GLN C 3 219 ? 48.268 -20.427 133.790 1.00 98.85 220 GLN 3 N 1
ATOM 4778 C CA . GLN C 3 219 ? 49.384 -20.139 132.890 1.00 103.69 220 GLN 3 CA 1
ATOM 4779 C C . GLN C 3 219 ? 49.036 -20.146 131.369 1.00 105.01 220 GLN 3 C 1
ATOM 4780 O O . GLN C 3 219 ? 47.875 -19.840 130.982 1.00 98.08 220 GLN 3 O 1
ATOM 4787 N N . ASP D 4 1 ? 43.304 -8.239 148.728 1.00 200.00 1 ASP 4 N 1
ATOM 4788 C CA . ASP D 4 1 ? 42.879 -7.498 149.912 1.00 200.00 1 ASP 4 CA 1
ATOM 4789 C C . ASP D 4 1 ? 44.039 -6.587 150.196 1.00 200.00 1 ASP 4 C 1
ATOM 4790 O O . ASP D 4 1 ? 45.161 -7.092 149.930 1.00 200.00 1 ASP 4 O 1
ATOM 4795 N N . ILE D 4 2 ? 43.853 -5.322 150.644 1.00 200.00 2 ILE 4 N 1
ATOM 4796 C CA . ILE D 4 2 ? 45.062 -4.535 150.988 1.00 200.00 2 ILE 4 CA 1
ATOM 4797 C C . ILE D 4 2 ? 45.306 -4.847 152.470 1.00 200.00 2 ILE 4 C 1
ATOM 4798 O O . ILE D 4 2 ? 44.362 -5.077 153.215 1.00 200.00 2 ILE 4 O 1
ATOM 4803 N N . VAL D 4 3 ? 46.522 -5.035 152.917 1.00 200.00 3 VAL 4 N 1
ATOM 4804 C CA . VAL D 4 3 ? 46.774 -5.323 154.313 1.00 200.00 3 VAL 4 CA 1
ATOM 4805 C C . VAL D 4 3 ? 47.487 -4.123 155.018 1.00 200.00 3 VAL 4 C 1
ATOM 4806 O O . VAL D 4 3 ? 48.471 -3.581 154.490 1.00 200.00 3 VAL 4 O 1
ATOM 4810 N N . LEU D 4 4 ? 47.059 -3.659 156.200 1.00 200.00 4 LEU 4 N 1
ATOM 4811 C CA . LEU D 4 4 ? 47.721 -2.543 156.854 1.00 200.00 4 LEU 4 CA 1
ATOM 4812 C C . LEU D 4 4 ? 48.453 -3.157 158.023 1.00 200.00 4 LEU 4 C 1
ATOM 4813 O O . LEU D 4 4 ? 47.912 -4.033 158.720 1.00 200.00 4 LEU 4 O 1
ATOM 4818 N N . THR D 4 5 ? 49.639 -2.591 158.246 1.00 200.00 5 THR 4 N 1
ATOM 4819 C CA . THR D 4 5 ? 50.577 -3.023 159.251 1.00 200.00 5 THR 4 CA 1
ATOM 4820 C C . THR D 4 5 ? 51.020 -1.877 160.141 1.00 200.00 5 THR 4 C 1
ATOM 4821 O O . THR D 4 5 ? 51.943 -1.114 159.776 1.00 200.00 5 THR 4 O 1
ATOM 4825 N N . GLN D 4 6 ? 50.436 -1.728 161.333 1.00 200.00 6 GLN 4 N 1
ATOM 4826 C CA . GLN D 4 6 ? 50.832 -0.628 162.204 1.00 200.00 6 GLN 4 CA 1
ATOM 4827 C C . GLN D 4 6 ? 52.088 -0.891 163.008 1.00 200.00 6 GLN 4 C 1
ATOM 4828 O O . GLN D 4 6 ? 52.176 -2.018 163.470 1.00 200.00 6 GLN 4 O 1
ATOM 4834 N N . SER D 4 7 ? 52.991 0.065 163.249 1.00 200.00 7 SER 4 N 1
ATOM 4835 C CA . SER D 4 7 ? 54.202 -0.059 164.067 1.00 200.00 7 SER 4 CA 1
ATOM 4836 C C . SER D 4 7 ? 54.181 1.122 165.007 1.00 200.00 7 SER 4 C 1
ATOM 4837 O O . SER D 4 7 ? 53.681 2.139 164.521 1.00 200.00 7 SER 4 O 1
ATOM 4840 N N . PRO D 4 8 ? 54.677 1.135 166.276 1.00 200.00 8 PRO 4 N 1
ATOM 4841 C CA . PRO D 4 8 ? 54.823 -0.009 167.160 1.00 200.00 8 PRO 4 CA 1
ATOM 4842 C C . PRO D 4 8 ? 53.462 -0.645 167.487 1.00 200.00 8 PRO 4 C 1
ATOM 4843 O O . PRO D 4 8 ? 52.461 -0.111 167.000 1.00 200.00 8 PRO 4 O 1
ATOM 4847 N N . ALA D 4 9 ? 53.335 -1.756 168.242 1.00 200.00 9 ALA 4 N 1
ATOM 4848 C CA . ALA D 4 9 ? 51.983 -2.159 168.694 1.00 200.00 9 ALA 4 CA 1
ATOM 4849 C C . ALA D 4 9 ? 51.611 -1.715 170.107 1.00 200.00 9 ALA 4 C 1
ATOM 4850 O O . ALA D 4 9 ? 50.507 -1.867 170.595 1.00 200.00 9 ALA 4 O 1
ATOM 4852 N N . SER D 4 10 ? 52.509 -1.160 170.860 1.00 200.00 10 SER 4 N 1
ATOM 4853 C CA . SER D 4 10 ? 52.281 -0.579 172.150 1.00 200.00 10 SER 4 CA 1
ATOM 4854 C C . SER D 4 10 ? 53.509 0.291 172.330 1.00 200.00 10 SER 4 C 1
ATOM 4855 O O . SER D 4 10 ? 54.652 -0.101 172.022 1.00 200.00 10 SER 4 O 1
ATOM 4858 N N . LEU D 4 11 ? 53.313 1.500 172.802 1.00 200.00 11 LEU 4 N 1
ATOM 4859 C CA . LEU D 4 11 ? 54.425 2.404 173.045 1.00 200.00 11 LEU 4 CA 1
ATOM 4860 C C . LEU D 4 11 ? 54.042 3.056 174.337 1.00 200.00 11 LEU 4 C 1
ATOM 4861 O O . LEU D 4 11 ? 52.849 3.188 174.653 1.00 200.00 11 LEU 4 O 1
ATOM 4866 N N . ALA D 4 12 ? 55.074 3.404 175.088 1.00 200.00 12 ALA 4 N 1
ATOM 4867 C CA . ALA D 4 12 ? 54.925 4.024 176.393 1.00 200.00 12 ALA 4 CA 1
ATOM 4868 C C . ALA D 4 12 ? 55.509 5.346 176.108 1.00 200.00 12 ALA 4 C 1
ATOM 4869 O O . ALA D 4 12 ? 56.532 5.402 175.424 1.00 200.00 12 ALA 4 O 1
ATOM 4871 N N . VAL D 4 13 ? 54.914 6.410 176.587 1.00 200.00 13 VAL 4 N 1
ATOM 4872 C CA . VAL D 4 13 ? 55.421 7.735 176.296 1.00 200.00 13 VAL 4 CA 1
ATOM 4873 C C . VAL D 4 13 ? 55.107 8.669 177.443 1.00 200.00 13 VAL 4 C 1
ATOM 4874 O O . VAL D 4 13 ? 54.076 8.580 178.122 1.00 200.00 13 VAL 4 O 1
ATOM 4878 N N . SER D 4 14 ? 56.108 9.483 177.703 1.00 200.00 14 SER 4 N 1
ATOM 4879 C CA . SER D 4 14 ? 56.015 10.454 178.769 1.00 200.00 14 SER 4 CA 1
ATOM 4880 C C . SER D 4 14 ? 55.115 11.629 178.329 1.00 200.00 14 SER 4 C 1
ATOM 4881 O O . SER D 4 14 ? 55.092 11.907 177.121 1.00 200.00 14 SER 4 O 1
ATOM 4884 N N . LEU D 4 15 ? 54.361 12.262 179.260 1.00 200.00 15 LEU 4 N 1
ATOM 4885 C CA . LEU D 4 15 ? 53.485 13.410 179.021 1.00 200.00 15 LEU 4 CA 1
ATOM 4886 C C . LEU D 4 15 ? 54.219 14.611 178.478 1.00 200.00 15 LEU 4 C 1
ATOM 4887 O O . LEU D 4 15 ? 55.406 14.858 178.771 1.00 200.00 15 LEU 4 O 1
ATOM 4892 N N . GLY D 4 16 ? 53.481 15.327 177.659 1.00 200.00 16 GLY 4 N 1
ATOM 4893 C CA . GLY D 4 16 ? 54.096 16.362 176.836 1.00 200.00 16 GLY 4 CA 1
ATOM 4894 C C . GLY D 4 16 ? 55.085 15.901 175.718 1.00 200.00 16 GLY 4 C 1
ATOM 4895 O O . GLY D 4 16 ? 55.599 16.735 174.971 1.00 200.00 16 GLY 4 O 1
ATOM 4896 N N . GLN D 4 17 ? 55.358 14.608 175.502 1.00 200.00 17 GLN 4 N 1
ATOM 4897 C CA . GLN D 4 17 ? 56.307 14.136 174.504 1.00 200.00 17 GLN 4 CA 1
ATOM 4898 C C . GLN D 4 17 ? 55.663 13.968 173.159 1.00 200.00 17 GLN 4 C 1
ATOM 4899 O O . GLN D 4 17 ? 54.509 14.373 172.973 1.00 200.00 17 GLN 4 O 1
ATOM 4905 N N . ARG D 4 18 ? 56.346 13.380 172.190 1.00 200.00 18 ARG 4 N 1
ATOM 4906 C CA . ARG D 4 18 ? 55.757 13.170 170.875 1.00 200.00 18 ARG 4 CA 1
ATOM 4907 C C . ARG D 4 18 ? 55.566 11.675 170.547 1.00 200.00 18 ARG 4 C 1
ATOM 4908 O O . ARG D 4 18 ? 56.506 10.873 170.479 1.00 200.00 18 ARG 4 O 1
ATOM 4916 N N . ALA D 4 19 ? 54.351 11.231 170.358 1.00 200.00 19 ALA 4 N 1
ATOM 4917 C CA . ALA D 4 19 ? 54.162 9.882 169.886 1.00 200.00 19 ALA 4 CA 1
ATOM 4918 C C . ALA D 4 19 ? 53.794 9.874 168.390 1.00 200.00 19 ALA 4 C 1
ATOM 4919 O O . ALA D 4 19 ? 52.829 10.495 167.942 1.00 200.00 19 ALA 4 O 1
ATOM 4921 N N . THR D 4 20 ? 54.555 9.172 167.571 1.00 200.00 20 THR 4 N 1
ATOM 4922 C CA . THR D 4 20 ? 54.308 8.920 166.160 1.00 200.00 20 THR 4 CA 1
ATOM 4923 C C . THR D 4 20 ? 53.862 7.433 165.926 1.00 200.00 20 THR 4 C 1
ATOM 4924 O O . THR D 4 20 ? 54.300 6.512 166.629 1.00 200.00 20 THR 4 O 1
ATOM 4928 N N . ILE D 4 21 ? 52.981 7.127 164.958 1.00 200.00 21 ILE 4 N 1
ATOM 4929 C CA . ILE D 4 21 ? 52.400 5.787 164.739 1.00 200.00 21 ILE 4 CA 1
ATOM 4930 C C . ILE D 4 21 ? 52.349 5.542 163.240 1.00 200.00 21 ILE 4 C 1
ATOM 4931 O O . ILE D 4 21 ? 51.552 6.173 162.578 1.00 200.00 21 ILE 4 O 1
ATOM 4936 N N . SER D 4 22 ? 53.151 4.684 162.625 1.00 200.00 22 SER 4 N 1
ATOM 4937 C CA . SER D 4 22 ? 53.165 4.448 161.175 1.00 200.00 22 SER 4 CA 1
ATOM 4938 C C . SER D 4 22 ? 52.113 3.399 160.776 1.00 200.00 22 SER 4 C 1
ATOM 4939 O O . SER D 4 22 ? 51.770 2.562 161.597 1.00 200.00 22 SER 4 O 1
ATOM 4942 N N . CYS D 4 23 ? 51.528 3.347 159.588 1.00 200.00 23 CYS 4 N 1
ATOM 4943 C CA . CYS D 4 23 ? 50.535 2.376 159.207 1.00 200.00 23 CYS 4 CA 1
ATOM 4944 C C . CYS D 4 23 ? 50.836 2.082 157.735 1.00 200.00 23 CYS 4 C 1
ATOM 4945 O O . CYS D 4 23 ? 50.720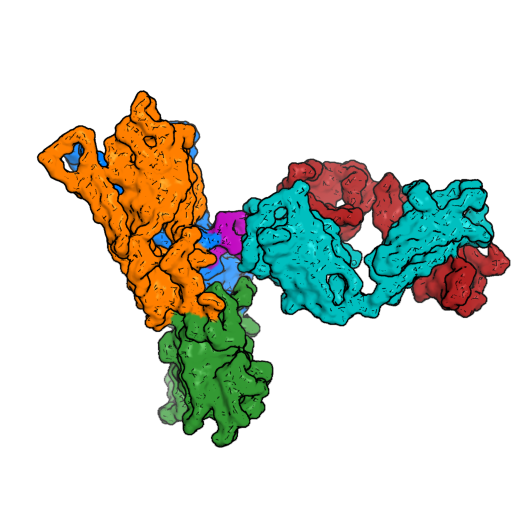 2.952 156.884 1.00 200.00 23 CYS 4 O 1
ATOM 4948 N N . ARG D 4 24 ? 51.379 0.917 157.388 1.00 200.00 24 ARG 4 N 1
ATOM 4949 C CA . ARG D 4 24 ? 51.718 0.586 156.017 1.00 200.00 24 ARG 4 CA 1
ATOM 4950 C C . ARG D 4 24 ? 50.670 -0.293 155.326 1.00 200.00 24 ARG 4 C 1
ATOM 4951 O O . ARG D 4 24 ? 50.262 -1.305 155.922 1.00 200.00 24 ARG 4 O 1
ATOM 4959 N N . ALA D 4 25 ? 50.191 0.098 154.123 1.00 200.00 25 ALA 4 N 1
ATOM 4960 C CA . ALA D 4 25 ? 49.190 -0.636 153.353 1.00 200.00 25 ALA 4 CA 1
ATOM 4961 C C . ALA D 4 25 ? 50.066 -1.436 152.407 1.00 200.00 25 ALA 4 C 1
ATOM 4962 O O . ALA D 4 25 ? 51.111 -0.943 151.964 1.00 200.00 25 ALA 4 O 1
ATOM 4964 N N . SER D 4 26 ? 49.680 -2.677 152.138 1.00 200.00 26 SER 4 N 1
ATOM 4965 C CA . SER D 4 26 ? 50.412 -3.575 151.286 1.00 200.00 26 SER 4 CA 1
ATOM 4966 C C . SER D 4 26 ? 50.365 -3.252 149.789 1.00 200.00 26 SER 4 C 1
ATOM 4967 O O . SER D 4 26 ? 50.913 -3.933 148.952 1.00 200.00 26 SER 4 O 1
ATOM 4970 N N . GLU D 4 27 ? 49.645 -2.260 149.352 1.00 200.00 27 GLU 4 N 1
ATOM 4971 C CA . GLU D 4 27 ? 49.406 -1.922 147.961 1.00 200.00 27 GLU 4 CA 1
ATOM 4972 C C . GLU D 4 27 ? 48.774 -0.545 148.094 1.00 200.00 27 GLU 4 C 1
ATOM 4973 O O . GLU D 4 27 ? 48.084 -0.347 149.102 1.00 200.00 27 GLU 4 O 1
ATOM 4979 N N . SER D 4 28 ? 48.894 0.368 147.122 1.00 200.00 28 SER 4 N 1
ATOM 4980 C CA . SER D 4 28 ? 48.375 1.761 147.261 1.00 200.00 28 SER 4 CA 1
ATOM 4981 C C . SER D 4 28 ? 46.955 1.841 147.795 1.00 200.00 28 SER 4 C 1
ATOM 4982 O O . SER D 4 28 ? 46.105 0.989 147.519 1.00 200.00 28 SER 4 O 1
ATOM 4985 N N . VAL D 4 29 ? 46.796 2.830 148.659 1.00 200.00 29 VAL 4 N 1
ATOM 4986 C CA . VAL D 4 29 ? 45.497 3.152 149.171 1.00 200.00 29 VAL 4 CA 1
ATOM 4987 C C . VAL D 4 29 ? 45.014 4.455 148.476 1.00 200.00 29 VAL 4 C 1
ATOM 4988 O O . VAL D 4 29 ? 43.881 4.872 148.730 1.00 200.00 29 VAL 4 O 1
ATOM 4992 N N . ASP D 4 30 ? 45.763 5.141 147.577 1.00 200.00 30 ASP 4 N 1
ATOM 4993 C CA . ASP D 4 30 ? 45.207 6.323 146.919 1.00 200.00 30 ASP 4 CA 1
ATOM 4994 C C . ASP D 4 30 ? 44.405 5.945 145.698 1.00 200.00 30 ASP 4 C 1
ATOM 4995 O O . ASP D 4 30 ? 44.850 5.121 144.890 1.00 200.00 30 ASP 4 O 1
ATOM 5000 N N . SER D 4 31 ? 43.279 6.619 145.572 1.00 200.00 31 SER 4 N 1
ATOM 5001 C CA . SER D 4 31 ? 42.458 6.499 144.407 1.00 200.00 31 SER 4 CA 1
ATOM 5002 C C . SER D 4 31 ? 42.220 7.943 144.194 1.00 200.00 31 SER 4 C 1
ATOM 5003 O O . SER D 4 31 ? 42.139 8.786 145.102 1.00 200.00 31 SER 4 O 1
ATOM 5006 N N . SER D 4 32 ? 42.103 8.127 142.888 1.00 200.00 32 SER 4 N 1
ATOM 5007 C CA . SER D 4 32 ? 41.851 9.428 142.306 1.00 200.00 32 SER 4 CA 1
ATOM 5008 C C . SER D 4 32 ? 42.901 10.370 142.886 1.00 200.00 32 SER 4 C 1
ATOM 5009 O O . SER D 4 32 ? 44.060 9.924 142.900 1.00 200.00 32 SER 4 O 1
ATOM 5012 N N . GLY D 4 33 ? 42.621 11.579 143.374 1.00 200.00 33 GLY 4 N 1
ATOM 5013 C CA . GLY D 4 33 ? 43.708 12.330 144.008 1.00 200.00 33 GLY 4 CA 1
ATOM 5014 C C . GLY D 4 33 ? 43.432 12.302 145.477 1.00 200.00 33 GLY 4 C 1
ATOM 5015 O O . GLY D 4 33 ? 43.260 13.351 146.081 1.00 200.00 33 GLY 4 O 1
ATOM 5016 N N . HIS D 4 34 ? 43.196 11.123 146.040 1.00 200.00 34 HIS 4 N 1
ATOM 5017 C CA . HIS D 4 34 ? 42.804 10.988 147.424 1.00 200.00 34 HIS 4 CA 1
ATOM 5018 C C . HIS D 4 34 ? 43.384 9.743 148.062 1.00 200.00 34 HIS 4 C 1
ATOM 5019 O O . HIS D 4 34 ? 43.339 8.678 147.457 1.00 200.00 34 HIS 4 O 1
ATOM 5026 N N . SER D 4 35 ? 44.010 9.888 149.224 1.00 200.00 35 SER 4 N 1
ATOM 5027 C CA . SER D 4 35 ? 44.440 8.766 149.989 1.00 200.00 35 SER 4 CA 1
ATOM 5028 C C . SER D 4 35 ? 43.181 8.361 150.727 1.00 200.00 35 SER 4 C 1
ATOM 5029 O O . SER D 4 35 ? 42.573 9.233 151.304 1.00 200.00 35 SER 4 O 1
ATOM 5032 N N . PHE D 4 36 ? 42.682 7.127 150.767 1.00 200.00 36 PHE 4 N 1
ATOM 5033 C CA . PHE D 4 36 ? 41.517 6.772 151.560 1.00 200.00 36 PHE 4 CA 1
ATOM 5034 C C . PHE D 4 36 ? 41.919 5.860 152.727 1.00 200.00 36 PHE 4 C 1
ATOM 5035 O O . PHE D 4 36 ? 41.625 4.668 152.774 1.00 200.00 36 PHE 4 O 1
ATOM 5043 N N . MET D 4 37 ? 42.643 6.554 153.623 1.00 200.00 37 MET 4 N 1
ATOM 5044 C CA . MET D 4 37 ? 43.256 6.200 154.919 1.00 200.00 37 MET 4 CA 1
ATOM 5045 C C . MET D 4 37 ? 42.576 7.056 156.049 1.00 200.00 37 MET 4 C 1
ATOM 5046 O O . MET D 4 37 ? 42.283 8.266 155.946 1.00 200.00 37 MET 4 O 1
ATOM 5051 N N . HIS D 4 38 ? 42.231 6.411 157.155 1.00 200.00 38 HIS 4 N 1
ATOM 5052 C CA . HIS D 4 38 ? 41.452 6.968 158.243 1.00 200.00 38 HIS 4 CA 1
ATOM 5053 C C . HIS D 4 38 ? 42.116 6.500 159.537 1.00 200.00 38 HIS 4 C 1
ATOM 5054 O O . HIS D 4 38 ? 42.680 5.395 159.595 1.00 200.00 38 HIS 4 O 1
ATOM 5061 N N . TRP D 4 39 ? 42.070 7.346 160.569 1.00 200.00 39 TRP 4 N 1
ATOM 5062 C CA . TRP D 4 39 ? 42.722 7.056 161.814 1.00 200.00 39 TRP 4 CA 1
ATOM 5063 C C . TRP D 4 39 ? 41.675 7.191 162.885 1.00 200.00 39 TRP 4 C 1
ATOM 5064 O O . TRP D 4 39 ? 40.890 8.116 162.760 1.00 200.00 39 TRP 4 O 1
ATOM 5075 N N . TYR D 4 40 ? 41.618 6.295 163.873 1.00 200.00 40 TYR 4 N 1
ATOM 5076 C CA . TYR D 4 40 ? 40.636 6.243 164.936 1.00 200.00 40 TYR 4 CA 1
ATOM 5077 C C . TYR D 4 40 ? 41.304 6.123 166.319 1.00 200.00 40 TYR 4 C 1
ATOM 5078 O O . TYR D 4 40 ? 42.450 5.723 166.569 1.00 200.00 40 TYR 4 O 1
ATOM 5087 N N . GLN D 4 41 ? 40.555 6.490 167.316 1.00 200.00 41 GLN 4 N 1
ATOM 5088 C CA . GLN D 4 41 ? 41.022 6.403 168.671 1.00 200.00 41 GLN 4 CA 1
ATOM 5089 C C . GLN D 4 41 ? 40.072 5.473 169.434 1.00 200.00 41 GLN 4 C 1
ATOM 5090 O O . GLN D 4 41 ? 38.853 5.705 169.407 1.00 200.00 41 GLN 4 O 1
AT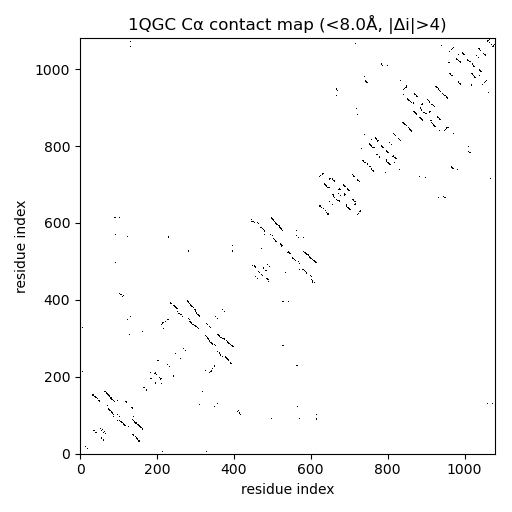OM 5096 N N . GLN D 4 42 ? 40.515 4.400 170.090 1.00 200.00 42 GLN 4 N 1
ATOM 5097 C CA . GLN D 4 42 ? 39.542 3.646 170.866 1.00 200.00 42 GLN 4 CA 1
ATOM 5098 C C . GLN D 4 42 ? 39.856 3.627 172.355 1.00 200.00 42 GLN 4 C 1
ATOM 5099 O O . GLN D 4 42 ? 40.794 2.976 172.835 1.00 200.00 42 GLN 4 O 1
ATOM 5105 N N . LYS D 4 43 ? 39.047 4.388 173.097 1.00 200.00 43 LYS 4 N 1
ATOM 5106 C CA . LYS D 4 43 ? 39.196 4.354 174.539 1.00 200.00 43 LYS 4 CA 1
ATOM 5107 C C . LYS D 4 43 ? 38.430 3.144 175.029 1.00 200.00 43 LYS 4 C 1
ATOM 5108 O O . LYS D 4 43 ? 37.385 2.876 174.466 1.00 200.00 43 LYS 4 O 1
ATOM 5114 N N . PRO D 4 44 ? 38.859 2.340 175.990 1.00 200.00 44 PRO 4 N 1
ATOM 5115 C CA . PRO D 4 44 ? 38.070 1.272 176.568 1.00 200.00 44 PRO 4 CA 1
ATOM 5116 C C . PRO D 4 44 ? 36.611 1.608 176.750 1.00 200.00 44 PRO 4 C 1
ATOM 5117 O O . PRO D 4 44 ? 36.231 2.624 177.365 1.00 200.00 44 PRO 4 O 1
ATOM 5121 N N . GLY D 4 45 ? 35.818 0.757 176.089 1.00 200.00 45 GLY 4 N 1
ATOM 5122 C CA . GLY D 4 45 ? 34.371 0.906 176.235 1.00 200.00 45 GLY 4 CA 1
ATOM 5123 C C . GLY D 4 45 ? 33.743 2.008 175.367 1.00 200.00 45 GLY 4 C 1
ATOM 5124 O O . GLY D 4 45 ? 32.532 2.265 175.365 1.00 200.00 45 GLY 4 O 1
ATOM 5125 N N . GLN D 4 46 ? 34.543 2.757 174.653 1.00 200.00 46 GLN 4 N 1
ATOM 5126 C CA . GLN D 4 46 ? 33.965 3.663 173.702 1.00 200.00 46 GLN 4 CA 1
ATOM 5127 C C . GLN D 4 46 ? 33.984 2.862 172.437 1.00 200.00 46 GLN 4 C 1
ATOM 5128 O O . GLN D 4 46 ? 34.910 2.055 172.209 1.00 200.00 46 GLN 4 O 1
ATOM 5134 N N . PRO D 4 47 ? 32.931 3.056 171.630 1.00 200.00 47 PRO 4 N 1
ATOM 5135 C CA . PRO D 4 47 ? 33.023 2.991 170.187 1.00 200.00 47 PRO 4 CA 1
ATOM 5136 C C . PRO D 4 47 ? 34.310 3.669 169.718 1.00 200.00 47 PRO 4 C 1
ATOM 5137 O O . PRO D 4 47 ? 34.820 4.553 170.398 1.00 200.00 47 PRO 4 O 1
ATOM 5141 N N . PRO D 4 48 ? 34.939 3.307 168.638 1.00 200.00 48 PRO 4 N 1
ATOM 5142 C CA . PRO D 4 48 ? 35.996 4.084 168.084 1.00 200.00 48 PRO 4 CA 1
ATOM 5143 C C . PRO D 4 48 ? 35.586 5.510 167.754 1.00 200.00 48 PRO 4 C 1
ATOM 5144 O O . PRO D 4 48 ? 34.409 5.876 167.625 1.00 200.00 48 PRO 4 O 1
ATOM 5148 N N . LYS D 4 49 ? 36.566 6.376 167.616 1.00 200.00 49 LYS 4 N 1
ATOM 5149 C CA . LYS D 4 49 ? 36.277 7.774 167.426 1.00 200.00 49 LYS 4 CA 1
ATOM 5150 C C . LYS D 4 49 ? 37.052 8.107 166.211 1.00 200.00 49 LYS 4 C 1
ATOM 5151 O O . LYS D 4 49 ? 38.277 7.857 166.233 1.00 200.00 49 LYS 4 O 1
ATOM 5157 N N . LEU D 4 50 ? 36.360 8.634 165.176 1.00 200.00 50 LEU 4 N 1
ATOM 5158 C CA . LEU D 4 50 ? 37.124 9.104 164.042 1.00 200.00 50 LEU 4 CA 1
ATOM 5159 C C . LEU D 4 50 ? 37.956 10.304 164.527 1.00 200.00 50 LEU 4 C 1
ATOM 5160 O O . LEU D 4 50 ? 37.510 11.098 165.366 1.00 200.00 50 LEU 4 O 1
ATOM 5165 N N . LEU D 4 51 ? 39.208 10.342 164.080 1.00 200.00 51 LEU 4 N 1
ATOM 5166 C CA . LEU D 4 51 ? 40.150 11.392 164.370 1.00 200.00 51 LEU 4 CA 1
ATOM 5167 C C . LEU D 4 51 ? 40.550 12.025 163.049 1.00 200.00 51 LEU 4 C 1
ATOM 5168 O O . LEU D 4 51 ? 40.162 13.182 162.797 1.00 200.00 51 LEU 4 O 1
ATOM 5173 N N . ILE D 4 52 ? 41.372 11.334 162.237 1.00 200.00 52 ILE 4 N 1
ATOM 5174 C CA . ILE D 4 52 ? 41.800 11.892 160.980 1.00 200.00 52 ILE 4 CA 1
ATOM 5175 C C . ILE D 4 52 ? 41.074 11.186 159.841 1.00 200.00 52 ILE 4 C 1
ATOM 5176 O O . ILE D 4 52 ? 40.799 9.990 159.958 1.00 200.00 52 ILE 4 O 1
ATOM 5181 N N . TYR D 4 53 ? 40.765 11.846 158.724 1.00 200.00 53 TYR 4 N 1
ATOM 5182 C CA . TYR D 4 53 ? 40.049 11.183 157.706 1.00 200.00 53 TYR 4 CA 1
ATOM 5183 C C . TYR D 4 53 ? 40.438 11.239 156.258 1.00 200.00 53 TYR 4 C 1
ATOM 5184 O O . TYR D 4 53 ? 39.618 10.758 155.474 1.00 200.00 53 TYR 4 O 1
ATOM 5193 N N . ARG D 4 54 ? 41.517 11.780 155.723 1.00 200.00 54 ARG 4 N 1
ATOM 5194 C CA . ARG D 4 54 ? 41.909 11.238 154.409 1.00 200.00 54 ARG 4 CA 1
ATOM 5195 C C . ARG D 4 54 ? 43.343 11.475 154.653 1.00 200.00 54 ARG 4 C 1
ATOM 5196 O O . ARG D 4 54 ? 43.917 12.406 154.165 1.00 200.00 54 ARG 4 O 1
ATOM 5204 N N . ALA D 4 55 ? 43.943 10.741 155.522 1.00 200.00 55 ALA 4 N 1
ATOM 5205 C CA . ALA D 4 55 ? 45.343 10.851 155.836 1.00 200.00 55 ALA 4 CA 1
ATOM 5206 C C . ALA D 4 55 ? 45.770 12.108 156.494 1.00 200.00 55 ALA 4 C 1
ATOM 5207 O O . ALA D 4 55 ? 46.624 11.995 157.353 1.00 200.00 55 ALA 4 O 1
ATOM 5209 N N . SER D 4 56 ? 45.278 13.297 156.184 1.00 200.00 56 SER 4 N 1
ATOM 5210 C CA . SER D 4 56 ? 45.683 14.516 156.866 1.00 200.00 56 SER 4 CA 1
ATOM 5211 C C . SER D 4 56 ? 44.650 15.407 157.604 1.00 200.00 56 SER 4 C 1
ATOM 5212 O O . SER D 4 56 ? 44.925 16.011 158.674 1.00 200.00 56 SER 4 O 1
ATOM 5215 N N . ASN D 4 57 ? 43.412 15.392 157.104 1.00 200.00 57 ASN 4 N 1
ATOM 5216 C CA . ASN D 4 57 ? 42.404 16.290 157.646 1.00 200.00 57 ASN 4 CA 1
ATOM 5217 C C . ASN D 4 57 ? 41.593 15.769 158.830 1.00 200.00 57 ASN 4 C 1
ATOM 5218 O O . ASN D 4 57 ? 41.134 14.646 158.811 1.00 200.00 57 ASN 4 O 1
ATOM 5223 N N . LEU D 4 58 ? 41.509 16.581 159.894 1.00 200.00 58 LEU 4 N 1
ATOM 5224 C CA . LEU D 4 58 ? 40.905 16.284 161.196 1.00 200.00 58 LEU 4 CA 1
ATOM 5225 C C . LEU D 4 58 ? 39.428 16.435 161.151 1.00 200.00 58 LEU 4 C 1
ATOM 5226 O O . LEU D 4 58 ? 38.833 17.244 160.443 1.00 200.00 58 LEU 4 O 1
ATOM 5231 N N . GLU D 4 59 ? 38.871 15.687 162.045 1.00 200.00 59 GLU 4 N 1
ATOM 5232 C CA . GLU D 4 59 ? 37.464 15.678 162.167 1.00 200.00 59 GLU 4 CA 1
ATOM 5233 C C . GLU D 4 59 ? 37.030 16.683 163.171 1.00 200.00 59 GLU 4 C 1
ATOM 5234 O O . GLU D 4 59 ? 37.768 17.036 164.065 1.00 200.00 59 GLU 4 O 1
ATOM 5240 N N . SER D 4 60 ? 35.833 17.146 162.929 1.00 200.00 60 SER 4 N 1
ATOM 5241 C CA . SER D 4 60 ? 34.991 18.009 163.763 1.00 200.00 60 SER 4 CA 1
ATOM 5242 C C . SER D 4 60 ? 35.590 19.119 164.586 1.00 200.00 60 SER 4 C 1
ATOM 5243 O O . SER D 4 60 ? 35.336 20.300 164.382 1.00 200.00 60 SER 4 O 1
ATOM 5246 N N . GLY D 4 61 ? 36.334 18.650 165.570 1.00 200.00 61 GLY 4 N 1
ATOM 5247 C CA . GLY D 4 61 ? 36.960 19.391 166.609 1.00 200.00 61 GLY 4 CA 1
ATOM 5248 C C . GLY D 4 61 ? 37.337 18.211 167.487 1.00 200.00 61 GLY 4 C 1
ATOM 5249 O O . GLY D 4 61 ? 36.481 17.583 168.144 1.00 200.00 61 GLY 4 O 1
ATOM 5250 N N . ILE D 4 62 ? 38.561 17.779 167.157 1.00 200.00 62 ILE 4 N 1
ATOM 5251 C CA . ILE D 4 62 ? 39.391 16.911 167.987 1.00 200.00 62 ILE 4 CA 1
ATOM 5252 C C . ILE D 4 62 ? 40.654 17.786 167.915 1.00 200.00 62 ILE 4 C 1
ATOM 5253 O O . ILE D 4 62 ? 40.848 18.526 166.916 1.00 200.00 62 ILE 4 O 1
ATOM 5258 N N . PRO D 4 63 ? 41.535 17.775 168.929 1.00 200.00 63 PRO 4 N 1
ATOM 5259 C CA . PRO D 4 63 ? 42.524 18.807 169.235 1.00 200.00 63 PRO 4 CA 1
ATOM 5260 C C . PRO D 4 63 ? 43.487 18.931 168.138 1.00 200.00 63 PRO 4 C 1
ATOM 5261 O O . PRO D 4 63 ? 43.855 17.860 167.670 1.00 200.00 63 PRO 4 O 1
ATOM 5265 N N . ASP D 4 64 ? 44.025 20.084 167.764 1.00 200.00 64 ASP 4 N 1
ATOM 5266 C CA . ASP D 4 64 ? 45.042 20.114 166.687 1.00 200.00 64 ASP 4 CA 1
ATOM 5267 C C . ASP D 4 64 ? 46.424 19.513 167.072 1.00 200.00 64 ASP 4 C 1
ATOM 5268 O O . ASP D 4 64 ? 47.426 19.679 166.363 1.00 200.00 64 ASP 4 O 1
ATOM 5273 N N . ARG D 4 65 ? 46.542 18.875 168.249 1.00 200.00 65 ARG 4 N 1
ATOM 5274 C CA . ARG D 4 65 ? 47.783 18.238 168.680 1.00 200.00 65 ARG 4 CA 1
ATOM 5275 C C . ARG D 4 65 ? 48.079 17.022 167.819 1.00 200.00 65 ARG 4 C 1
ATOM 5276 O O . ARG D 4 65 ? 49.242 16.570 167.745 1.00 200.00 65 ARG 4 O 1
ATOM 5284 N N . PHE D 4 66 ? 46.913 16.636 167.231 1.00 200.00 66 PHE 4 N 1
ATOM 5285 C CA . PHE D 4 66 ? 46.715 15.588 166.290 1.00 200.00 66 PHE 4 CA 1
ATOM 5286 C C . PHE D 4 66 ? 46.867 15.923 164.819 1.00 200.00 66 PHE 4 C 1
ATOM 5287 O O . PHE D 4 66 ? 46.113 16.726 164.290 1.00 200.00 66 PHE 4 O 1
ATOM 5295 N N . SER D 4 67 ? 47.780 15.231 164.123 1.00 200.00 67 SER 4 N 1
ATOM 5296 C CA . SER D 4 67 ? 47.945 15.390 162.714 1.00 200.00 67 SER 4 CA 1
ATOM 5297 C C . SER D 4 67 ? 48.316 14.059 162.031 1.00 200.00 67 SER 4 C 1
ATOM 5298 O O . SER D 4 67 ? 48.742 13.124 162.735 1.00 200.00 67 SER 4 O 1
ATOM 5301 N N . GLY D 4 68 ? 48.088 13.994 160.678 1.00 200.00 68 GLY 4 N 1
ATOM 5302 C CA . GLY D 4 68 ? 48.430 12.891 159.815 1.00 200.00 68 GLY 4 CA 1
ATOM 5303 C C . GLY D 4 68 ? 48.986 13.328 158.443 1.00 200.00 68 GLY 4 C 1
ATOM 5304 O O . GLY D 4 68 ? 48.717 14.381 157.861 1.00 200.00 68 GLY 4 O 1
ATOM 5305 N N . SER D 4 69 ? 49.825 12.492 157.875 1.00 200.00 69 SER 4 N 1
ATOM 5306 C CA . SER D 4 69 ? 50.408 12.681 156.573 1.00 200.00 69 SER 4 CA 1
ATOM 5307 C C . SER D 4 69 ? 50.606 11.287 155.972 1.00 200.00 69 SER 4 C 1
ATOM 5308 O O . SER D 4 69 ? 50.578 10.244 156.663 1.00 200.00 69 SER 4 O 1
ATOM 5311 N N . GLY D 4 70 ? 50.743 11.253 154.661 1.00 200.00 70 GLY 4 N 1
ATOM 5312 C CA . GLY D 4 70 ? 51.073 10.021 154.043 1.00 200.00 70 GLY 4 CA 1
ATOM 5313 C C . GLY D 4 70 ? 50.368 9.926 152.742 1.00 200.00 70 GLY 4 C 1
ATOM 5314 O O . GLY D 4 70 ? 49.228 10.370 152.642 1.00 200.00 70 GLY 4 O 1
ATOM 5315 N N . SER D 4 71 ? 51.098 9.342 151.791 1.00 200.00 71 SER 4 N 1
ATOM 5316 C CA . SER D 4 71 ? 50.629 9.090 150.436 1.00 200.00 71 SER 4 CA 1
ATOM 5317 C C . SER D 4 71 ? 50.868 7.598 150.148 1.00 200.00 71 SER 4 C 1
ATOM 5318 O O . SER D 4 71 ? 51.730 6.934 150.774 1.00 200.00 71 SER 4 O 1
ATOM 5321 N N . ARG D 4 72 ? 50.052 7.056 149.248 1.00 200.00 72 ARG 4 N 1
ATOM 5322 C CA . ARG D 4 72 ? 50.157 5.689 148.868 1.00 200.00 72 ARG 4 CA 1
ATOM 5323 C C . ARG D 4 72 ? 49.983 4.655 149.978 1.00 200.00 72 ARG 4 C 1
ATOM 5324 O O . ARG D 4 72 ? 48.831 4.292 150.273 1.00 200.00 72 ARG 4 O 1
ATOM 5332 N N . THR D 4 73 ? 51.128 4.345 150.625 1.00 200.00 73 THR 4 N 1
ATOM 5333 C CA . THR D 4 73 ? 51.394 3.201 151.497 1.00 200.00 73 THR 4 CA 1
ATOM 5334 C C . THR D 4 73 ? 51.898 3.613 152.849 1.00 200.00 73 THR 4 C 1
ATOM 5335 O O . THR D 4 73 ? 51.660 2.906 153.829 1.00 200.00 73 THR 4 O 1
ATOM 5339 N N . ASP D 4 74 ? 52.645 4.703 152.912 1.00 200.00 74 ASP 4 N 1
ATOM 5340 C CA . ASP D 4 74 ? 53.252 5.070 154.172 1.00 200.00 74 ASP 4 CA 1
ATOM 5341 C C . ASP D 4 74 ? 52.541 6.249 154.827 1.00 200.00 74 ASP 4 C 1
ATOM 5342 O O . ASP D 4 74 ? 52.573 7.301 154.192 1.00 200.00 74 ASP 4 O 1
ATOM 5347 N N . PHE D 4 75 ? 51.876 6.047 155.983 1.00 200.00 75 PHE 4 N 1
ATOM 5348 C CA . PHE D 4 75 ? 51.021 6.977 156.693 1.00 200.00 75 PHE 4 CA 1
ATOM 5349 C C . PHE D 4 75 ? 51.495 7.007 158.098 1.00 200.00 75 PHE 4 C 1
ATOM 5350 O O . PHE D 4 75 ? 52.142 6.034 158.430 1.00 200.00 75 PHE 4 O 1
ATOM 5358 N N . THR D 4 76 ? 51.288 8.051 158.932 1.00 200.00 76 THR 4 N 1
ATOM 5359 C CA . THR D 4 76 ? 51.789 8.254 160.325 1.00 200.00 76 THR 4 CA 1
ATOM 5360 C C . THR D 4 76 ? 50.783 9.057 161.149 1.00 200.00 76 THR 4 C 1
ATOM 5361 O O . THR D 4 76 ? 50.206 10.001 160.610 1.00 200.00 76 THR 4 O 1
ATOM 5365 N N . LEU D 4 77 ? 50.428 8.732 162.378 1.00 200.00 77 LEU 4 N 1
ATOM 5366 C CA . LEU D 4 77 ? 49.742 9.704 163.229 1.00 200.00 77 LEU 4 CA 1
ATOM 5367 C C . LEU D 4 77 ? 50.911 10.307 164.037 1.00 200.00 77 LEU 4 C 1
ATOM 5368 O O . LEU D 4 77 ? 51.958 9.652 164.230 1.00 200.00 77 LEU 4 O 1
ATOM 5373 N N . THR D 4 78 ? 50.767 11.589 164.413 1.00 200.00 78 THR 4 N 1
ATOM 5374 C CA . THR D 4 78 ? 51.729 12.310 165.232 1.00 200.00 78 THR 4 CA 1
ATOM 5375 C C . THR D 4 78 ? 50.870 12.882 166.315 1.00 200.00 78 THR 4 C 1
ATOM 5376 O O . THR D 4 78 ? 49.817 13.366 165.948 1.00 200.00 78 THR 4 O 1
ATOM 5380 N N . ILE D 4 79 ? 51.126 12.724 167.614 1.00 200.00 79 ILE 4 N 1
ATOM 5381 C CA . ILE D 4 79 ? 50.388 13.355 168.714 1.00 200.00 79 ILE 4 CA 1
ATOM 5382 C C . ILE D 4 79 ? 51.577 14.098 169.265 1.00 200.00 79 ILE 4 C 1
ATOM 5383 O O . ILE D 4 79 ? 52.577 13.420 169.569 1.00 200.00 79 ILE 4 O 1
ATOM 5388 N N . ASP D 4 80 ? 51.537 15.440 169.356 1.00 200.00 80 ASP 4 N 1
ATOM 5389 C CA . ASP D 4 80 ? 52.674 16.218 169.878 1.00 200.00 80 ASP 4 CA 1
ATOM 5390 C C . ASP D 4 80 ? 52.255 17.515 170.530 1.00 200.00 80 ASP 4 C 1
ATOM 5391 O O . ASP D 4 80 ? 52.317 18.541 169.858 1.00 200.00 80 ASP 4 O 1
ATOM 5396 N N . PRO D 4 81 ? 51.870 17.626 171.800 1.00 200.00 81 PRO 4 N 1
ATOM 5397 C CA . PRO D 4 81 ? 52.374 16.826 172.880 1.00 200.00 81 PRO 4 CA 1
ATOM 5398 C C . PRO D 4 81 ? 51.370 15.845 173.439 1.00 200.00 81 PRO 4 C 1
ATOM 5399 O O . PRO D 4 81 ? 50.174 16.118 173.485 1.00 200.00 81 PRO 4 O 1
ATOM 5403 N N . VAL D 4 82 ? 51.801 14.678 173.863 1.00 200.00 82 VAL 4 N 1
ATOM 5404 C CA . VAL D 4 82 ? 50.943 13.665 174.493 1.00 200.00 82 VAL 4 CA 1
ATOM 5405 C C . VAL D 4 82 ? 50.381 14.173 175.845 1.00 200.00 82 VAL 4 C 1
ATOM 5406 O O . VAL D 4 82 ? 51.122 14.578 176.736 1.00 200.00 82 VAL 4 O 1
ATOM 5410 N N . GLU D 4 83 ? 49.087 14.188 176.064 1.00 200.00 83 GLU 4 N 1
ATOM 5411 C CA . GLU D 4 83 ? 48.515 14.475 177.364 1.00 200.00 83 GLU 4 CA 1
ATOM 5412 C C . GLU D 4 83 ? 47.966 13.168 177.906 1.00 200.00 83 GLU 4 C 1
ATOM 5413 O O . GLU D 4 83 ? 47.794 12.176 177.189 1.00 200.00 83 GLU 4 O 1
ATOM 5419 N N . ALA D 4 84 ? 47.569 13.107 179.161 1.00 200.00 84 ALA 4 N 1
ATOM 5420 C CA . ALA D 4 84 ? 47.073 11.845 179.683 1.00 200.00 84 ALA 4 CA 1
ATOM 5421 C C . ALA D 4 84 ? 45.707 11.458 179.104 1.00 200.00 84 ALA 4 C 1
ATOM 5422 O O . ALA D 4 84 ? 45.278 10.303 179.192 1.00 200.00 84 ALA 4 O 1
ATOM 5424 N N . ASP D 4 85 ? 45.004 12.403 178.450 1.00 200.00 85 ASP 4 N 1
ATOM 5425 C CA . ASP D 4 85 ? 43.682 12.176 177.842 1.00 200.00 85 ASP 4 CA 1
ATOM 5426 C C . ASP D 4 85 ? 43.737 11.487 176.452 1.00 200.00 85 ASP 4 C 1
ATOM 5427 O O . ASP D 4 85 ? 42.800 11.529 175.627 1.00 200.00 85 ASP 4 O 1
ATOM 5432 N N . ASP D 4 86 ? 44.874 10.817 176.226 1.00 200.00 86 ASP 4 N 1
ATOM 5433 C CA . ASP D 4 86 ? 45.211 10.167 174.996 1.00 200.00 86 ASP 4 CA 1
ATOM 5434 C C . ASP D 4 86 ? 45.579 8.706 175.099 1.00 200.00 86 ASP 4 C 1
ATOM 5435 O O . ASP D 4 86 ? 45.963 8.053 174.117 1.00 200.00 86 ASP 4 O 1
ATOM 5440 N N . VAL D 4 87 ? 45.518 8.155 176.285 1.00 200.00 87 VAL 4 N 1
ATOM 5441 C CA . VAL D 4 87 ? 45.885 6.772 176.443 1.00 200.00 87 VAL 4 CA 1
ATOM 5442 C C . VAL D 4 87 ? 44.765 6.072 175.731 1.00 200.00 87 VAL 4 C 1
ATOM 5443 O O . VAL D 4 87 ? 43.617 6.469 175.937 1.00 200.00 87 VAL 4 O 1
ATOM 5447 N N . ALA D 4 88 ? 45.106 5.104 174.873 1.00 200.00 88 ALA 4 N 1
ATOM 5448 C CA . ALA D 4 88 ? 44.112 4.391 174.073 1.00 200.00 88 ALA 4 CA 1
ATOM 5449 C C . ALA D 4 88 ? 44.777 3.502 173.034 1.00 200.00 88 ALA 4 C 1
ATOM 5450 O O . ALA D 4 88 ? 45.976 3.497 172.872 1.00 200.00 88 ALA 4 O 1
ATOM 5452 N N . THR D 4 89 ? 44.026 2.731 172.287 1.00 200.00 89 THR 4 N 1
ATOM 5453 C CA . THR D 4 89 ? 44.514 1.995 171.138 1.00 200.00 89 THR 4 CA 1
ATOM 5454 C C . THR D 4 89 ? 44.059 2.746 169.835 1.00 200.00 89 THR 4 C 1
ATOM 5455 O O . THR D 4 89 ? 42.912 3.217 169.632 1.00 200.00 89 THR 4 O 1
ATOM 5459 N N . TYR D 4 90 ? 45.052 2.997 168.980 1.00 200.00 90 TYR 4 N 1
ATOM 5460 C CA . TYR D 4 90 ? 44.854 3.792 167.802 1.00 200.00 90 TYR 4 CA 1
ATOM 5461 C C . TYR D 4 90 ? 44.808 2.876 166.607 1.00 200.00 90 TYR 4 C 1
ATOM 5462 O O . TYR D 4 90 ? 45.572 1.923 166.587 1.00 200.00 90 TYR 4 O 1
ATOM 5471 N N . TYR D 4 91 ? 43.956 3.112 165.603 1.00 200.00 91 TYR 4 N 1
ATOM 5472 C CA . TYR D 4 91 ? 43.804 2.273 164.448 1.00 200.00 91 TYR 4 CA 1
ATOM 5473 C C . TYR D 4 91 ? 43.884 3.054 163.154 1.00 200.00 91 TYR 4 C 1
ATOM 5474 O O . TYR D 4 91 ? 43.425 4.186 163.123 1.00 200.00 91 TYR 4 O 1
ATOM 5483 N N . CYS D 4 92 ? 44.477 2.540 162.073 1.00 200.00 92 CYS 4 N 1
ATOM 5484 C CA . CYS D 4 92 ? 44.291 3.166 160.771 1.00 200.00 92 CYS 4 CA 1
ATOM 5485 C C . CYS D 4 92 ? 43.380 2.206 159.980 1.00 200.00 92 CYS 4 C 1
ATOM 5486 O O . CYS D 4 92 ? 43.225 1.059 160.372 1.00 200.00 92 CYS 4 O 1
ATOM 5489 N N . GLN D 4 93 ? 42.679 2.635 158.955 1.00 200.00 93 GLN 4 N 1
ATOM 5490 C CA . GLN D 4 93 ? 41.722 1.836 158.246 1.00 200.00 93 GLN 4 CA 1
ATOM 5491 C C . GLN D 4 93 ? 41.585 2.393 156.831 1.00 200.00 93 GLN 4 C 1
ATOM 5492 O O . GLN D 4 93 ? 41.621 3.616 156.624 1.00 200.00 93 GLN 4 O 1
ATOM 5498 N N . GLN D 4 94 ? 41.438 1.550 155.815 1.00 200.00 94 GLN 4 N 1
ATOM 5499 C CA . GLN D 4 94 ? 41.286 2.092 154.469 1.00 200.00 94 GLN 4 CA 1
ATOM 5500 C C . GLN D 4 94 ? 39.920 1.827 153.850 1.00 200.00 94 GLN 4 C 1
ATOM 5501 O O . GLN D 4 94 ? 39.226 0.834 154.144 1.00 200.00 94 GLN 4 O 1
ATOM 5507 N N . SER D 4 95 ? 39.553 2.788 153.008 1.00 200.00 95 SER 4 N 1
ATOM 5508 C CA . SER D 4 95 ? 38.256 2.806 152.372 1.00 200.00 95 SER 4 CA 1
ATOM 5509 C C . SER D 4 95 ? 38.319 2.875 150.872 1.00 200.00 95 SER 4 C 1
ATOM 5510 O O . SER D 4 95 ? 37.349 3.095 150.185 1.00 200.00 95 SER 4 O 1
ATOM 5513 N N . ASN D 4 96 ? 39.510 2.793 150.351 1.00 200.00 96 ASN 4 N 1
ATOM 5514 C CA . ASN D 4 96 ? 39.821 2.678 148.929 1.00 200.00 96 ASN 4 CA 1
ATOM 5515 C C . ASN D 4 96 ? 39.654 1.218 148.758 1.00 200.00 96 ASN 4 C 1
ATOM 5516 O O . ASN D 4 96 ? 40.353 0.589 149.532 1.00 200.00 96 ASN 4 O 1
ATOM 5521 N N . GLU D 4 97 ? 38.860 0.617 147.891 1.00 200.00 97 GLU 4 N 1
ATOM 5522 C CA . GLU D 4 97 ? 38.756 -0.870 147.768 1.00 200.00 97 GLU 4 CA 1
ATOM 5523 C C . GLU D 4 97 ? 38.102 -1.794 148.807 1.00 200.00 97 GLU 4 C 1
ATOM 5524 O O . GLU D 4 97 ? 38.581 -1.984 149.931 1.00 200.00 97 GLU 4 O 1
ATOM 5530 N N . VAL D 4 98 ? 37.011 -2.463 148.382 1.00 200.00 98 VAL 4 N 1
ATOM 5531 C CA . VAL D 4 98 ? 36.372 -3.432 149.270 1.00 200.00 98 VAL 4 CA 1
ATOM 5532 C C . VAL D 4 98 ? 37.311 -4.653 149.375 1.00 200.00 98 VAL 4 C 1
ATOM 5533 O O . VAL D 4 98 ? 37.642 -5.277 148.373 1.00 200.00 98 VAL 4 O 1
ATOM 5537 N N . PRO D 4 99 ? 37.806 -5.079 150.540 1.00 200.00 99 PRO 4 N 1
ATOM 5538 C CA . PRO D 4 99 ? 37.032 -5.257 151.726 1.00 200.00 99 PRO 4 CA 1
ATOM 5539 C C . PRO D 4 99 ? 37.220 -4.292 152.875 1.00 200.00 99 PRO 4 C 1
ATOM 5540 O O . PRO D 4 99 ? 36.870 -4.714 153.961 1.00 200.00 99 PRO 4 O 1
ATOM 5544 N N . LEU D 4 100 ? 37.718 -3.052 152.783 1.00 200.00 100 LEU 4 N 1
ATOM 5545 C CA . LEU D 4 100 ? 37.782 -2.109 153.927 1.00 200.00 100 LEU 4 CA 1
ATOM 5546 C C . LEU D 4 100 ? 38.522 -2.707 155.110 1.00 200.00 100 LEU 4 C 1
ATOM 5547 O O . LEU D 4 100 ? 38.023 -3.165 156.134 1.00 200.00 100 LEU 4 O 1
ATOM 5552 N N . THR D 4 101 ? 39.794 -2.808 154.865 1.00 200.00 101 THR 4 N 1
ATOM 5553 C CA . THR D 4 101 ? 40.671 -3.381 155.837 1.00 200.00 101 THR 4 CA 1
ATOM 5554 C C . THR D 4 101 ? 40.963 -2.411 156.958 1.00 200.00 101 THR 4 C 1
ATOM 5555 O O . THR D 4 101 ? 40.656 -1.222 156.867 1.00 200.00 101 THR 4 O 1
ATOM 5559 N N . PHE D 4 102 ? 41.512 -2.915 158.051 1.00 200.00 102 PHE 4 N 1
ATOM 5560 C CA . PHE D 4 102 ? 41.739 -2.185 159.305 1.00 200.00 102 PHE 4 CA 1
ATOM 5561 C C . PHE D 4 102 ? 43.097 -2.647 159.832 1.00 200.00 102 PHE 4 C 1
ATOM 5562 O O . PHE D 4 102 ? 43.427 -3.848 159.731 1.00 200.00 102 PHE 4 O 1
ATOM 5570 N N . GLY D 4 103 ? 43.880 -1.711 160.363 1.00 200.00 103 GLY 4 N 1
ATOM 5571 C CA . GLY D 4 103 ? 45.174 -2.019 160.912 1.00 200.00 103 GLY 4 CA 1
ATOM 5572 C C . GLY D 4 103 ? 45.017 -2.667 162.267 1.00 200.00 103 GLY 4 C 1
ATOM 5573 O O . GLY D 4 103 ? 43.944 -2.727 162.857 1.00 200.00 103 GLY 4 O 1
ATOM 5574 N N . ALA D 4 104 ? 46.117 -3.107 162.844 1.00 200.00 104 ALA 4 N 1
ATOM 5575 C CA . ALA D 4 104 ? 46.056 -3.838 164.106 1.00 200.00 104 ALA 4 CA 1
ATOM 5576 C C . ALA D 4 104 ? 45.784 -3.101 165.401 1.00 200.00 104 ALA 4 C 1
ATOM 5577 O O . ALA D 4 104 ? 45.442 -3.773 166.384 1.00 200.00 104 ALA 4 O 1
ATOM 5579 N N . GLY D 4 105 ? 45.899 -1.761 165.349 1.00 200.00 105 GLY 4 N 1
ATOM 5580 C CA . GLY D 4 105 ? 45.816 -0.891 166.486 1.00 200.00 105 GLY 4 CA 1
ATOM 5581 C C . GLY D 4 105 ? 47.183 -0.633 167.057 1.00 200.00 105 GLY 4 C 1
ATOM 5582 O O . GLY D 4 105 ? 48.100 -1.279 166.579 1.00 200.00 105 GLY 4 O 1
ATOM 5583 N N . THR D 4 106 ? 47.462 0.376 167.895 1.00 200.00 106 THR 4 N 1
ATOM 5584 C CA . THR D 4 106 ? 48.691 0.413 168.693 1.00 200.00 106 THR 4 CA 1
ATOM 5585 C C . THR D 4 106 ? 48.208 0.890 170.089 1.00 200.00 106 THR 4 C 1
ATOM 5586 O O . THR D 4 106 ? 47.575 1.950 170.181 1.00 200.00 106 THR 4 O 1
ATOM 5590 N N . LYS D 4 107 ? 48.397 0.164 171.199 1.00 200.00 107 LYS 4 N 1
ATOM 5591 C CA . LYS D 4 107 ? 47.958 0.589 172.516 1.00 200.00 107 LYS 4 CA 1
ATOM 5592 C C . LYS D 4 107 ? 49.002 1.555 173.049 1.00 200.00 107 LYS 4 C 1
ATOM 5593 O O . LYS D 4 107 ? 50.143 1.164 173.172 1.00 200.00 107 LYS 4 O 1
ATOM 5599 N N . LEU D 4 108 ? 48.682 2.821 173.266 1.00 200.00 108 LEU 4 N 1
ATOM 5600 C CA . LEU D 4 108 ? 49.607 3.831 173.712 1.00 200.00 108 LEU 4 CA 1
ATOM 5601 C C . LEU D 4 108 ? 49.348 3.800 175.190 1.00 200.00 108 LEU 4 C 1
ATOM 5602 O O . LEU D 4 108 ? 48.165 3.716 175.568 1.00 200.00 108 LEU 4 O 1
ATOM 5607 N N . ASP D 4 109 ? 50.420 3.856 175.993 1.00 200.00 109 ASP 4 N 1
ATOM 5608 C CA . ASP D 4 109 ? 50.355 3.818 177.423 1.00 200.00 109 ASP 4 CA 1
ATOM 5609 C C . ASP D 4 109 ? 51.392 4.796 177.909 1.00 200.00 109 ASP 4 C 1
ATOM 5610 O O . ASP D 4 109 ? 52.369 5.089 177.212 1.00 200.00 109 ASP 4 O 1
ATOM 5615 N N . LEU D 4 110 ? 51.259 5.173 179.177 1.00 200.00 110 LEU 4 N 1
ATOM 5616 C CA . LEU D 4 110 ? 52.078 6.204 179.764 1.00 200.00 110 LEU 4 CA 1
ATOM 5617 C C . LEU D 4 110 ? 53.235 5.848 180.647 1.00 200.00 110 LEU 4 C 1
ATOM 5618 O O . LEU D 4 110 ? 53.085 5.366 181.771 1.00 200.00 110 LEU 4 O 1
ATOM 5623 N N . LYS D 4 111 ? 54.369 6.297 180.179 1.00 200.00 111 LYS 4 N 1
ATOM 5624 C CA . LYS D 4 111 ? 55.608 6.026 180.808 1.00 200.00 111 LYS 4 CA 1
ATOM 5625 C C . LYS D 4 111 ? 55.446 6.942 181.975 1.00 200.00 111 LYS 4 C 1
ATOM 5626 O O . LYS D 4 111 ? 55.109 8.122 181.800 1.00 200.00 111 LYS 4 O 1
ATOM 5632 N N . ARG D 4 112 ? 55.497 6.276 183.127 1.00 200.00 112 ARG 4 N 1
ATOM 5633 C CA . ARG D 4 112 ? 55.477 6.914 184.422 1.00 200.00 112 ARG 4 CA 1
ATOM 5634 C C . ARG D 4 112 ? 56.687 6.400 185.196 1.00 200.00 112 ARG 4 C 1
ATOM 5635 O O . ARG D 4 112 ? 57.467 5.575 184.669 1.00 200.00 112 ARG 4 O 1
ATOM 5643 N N . ALA D 4 113 ? 56.613 7.329 185.221 1.00 200.00 113 ALA 4 N 1
ATOM 5644 C CA . ALA D 4 113 ? 57.786 6.803 185.900 1.00 200.00 113 ALA 4 CA 1
ATOM 5645 C C . ALA D 4 113 ? 57.617 5.357 186.391 1.00 200.00 113 ALA 4 C 1
ATOM 5646 O O . ALA D 4 113 ? 56.471 4.966 186.597 1.00 200.00 113 ALA 4 O 1
ATOM 5648 N N . ASP D 4 114 ? 58.673 4.533 186.597 1.00 200.00 114 ASP 4 N 1
ATOM 5649 C CA . ASP D 4 114 ? 58.584 3.112 187.023 1.00 200.00 114 ASP 4 CA 1
ATOM 5650 C C . ASP D 4 114 ? 57.945 3.040 188.401 1.00 200.00 114 ASP 4 C 1
ATOM 5651 O O . ASP D 4 114 ? 58.176 3.890 189.278 1.00 200.00 114 ASP 4 O 1
ATOM 5656 N N . ALA D 4 115 ? 57.124 2.012 188.601 1.00 200.00 115 ALA 4 N 1
ATOM 5657 C CA . ALA D 4 115 ? 56.393 1.778 189.846 1.00 200.00 115 ALA 4 CA 1
ATOM 5658 C C . ALA D 4 115 ? 56.348 0.254 189.965 1.00 200.00 115 ALA 4 C 1
ATOM 5659 O O . ALA D 4 115 ? 56.018 -0.472 189.016 1.00 200.00 115 ALA 4 O 1
ATOM 5661 N N . ALA D 4 116 ? 56.770 -0.289 191.097 1.00 200.00 116 ALA 4 N 1
ATOM 5662 C CA . ALA D 4 116 ? 56.799 -1.725 191.291 1.00 200.00 116 ALA 4 CA 1
ATOM 5663 C C . ALA D 4 116 ? 55.495 -2.293 191.874 1.00 200.00 116 ALA 4 C 1
ATOM 5664 O O . ALA D 4 116 ? 54.773 -1.566 192.581 1.00 200.00 116 ALA 4 O 1
ATOM 5666 N N . PRO D 4 117 ? 55.147 -3.566 191.628 1.00 200.00 117 PRO 4 N 1
ATOM 5667 C CA . PRO D 4 117 ? 53.832 -4.078 191.959 1.00 200.00 117 PRO 4 CA 1
ATOM 5668 C C . PRO D 4 117 ? 53.526 -4.332 193.445 1.00 200.00 117 PRO 4 C 1
ATOM 5669 O O . PRO D 4 117 ? 54.361 -4.795 194.218 1.00 200.00 117 PRO 4 O 1
ATOM 5673 N N . THR D 4 118 ? 52.337 -4.047 193.918 1.00 200.00 118 THR 4 N 1
ATOM 5674 C CA . THR D 4 118 ? 51.916 -4.483 195.231 1.00 200.00 118 THR 4 CA 1
ATOM 5675 C C . THR D 4 118 ? 51.430 -5.935 195.019 1.00 200.00 118 THR 4 C 1
ATOM 5676 O O . THR D 4 118 ? 50.673 -6.165 194.082 1.00 200.00 118 THR 4 O 1
ATOM 5680 N N . VAL D 4 119 ? 51.803 -6.929 195.829 1.00 200.00 119 VAL 4 N 1
ATOM 5681 C CA . VAL D 4 119 ? 51.583 -8.352 195.567 1.00 200.00 119 VAL 4 CA 1
ATOM 5682 C C . VAL D 4 119 ? 50.661 -8.971 196.597 1.00 200.00 119 VAL 4 C 1
ATOM 5683 O O . VAL D 4 119 ? 51.102 -8.992 197.737 1.00 200.00 119 VAL 4 O 1
ATOM 5687 N N . SER D 4 120 ? 49.454 -9.508 196.365 1.00 200.00 120 SER 4 N 1
ATOM 5688 C CA . SER D 4 120 ? 48.581 -10.076 197.414 1.00 200.00 120 SER 4 CA 1
ATOM 5689 C C . SER D 4 120 ? 48.412 -11.550 197.076 1.00 200.00 120 SER 4 C 1
ATOM 5690 O O . SER D 4 120 ? 48.322 -11.802 195.876 1.00 200.00 120 SER 4 O 1
ATOM 5693 N N . ILE D 4 121 ? 48.465 -12.557 197.968 1.00 200.00 121 ILE 4 N 1
ATOM 5694 C CA . ILE D 4 121 ? 48.077 -13.887 197.560 1.00 200.00 121 ILE 4 CA 1
ATOM 5695 C C . ILE D 4 121 ? 46.862 -14.235 198.409 1.00 200.00 121 ILE 4 C 1
ATOM 5696 O O . ILE D 4 121 ? 46.741 -13.842 199.574 1.00 200.00 121 ILE 4 O 1
ATOM 5701 N N . PHE D 4 122 ? 45.897 -14.910 197.802 1.00 200.00 122 PHE 4 N 1
ATOM 5702 C CA . PHE D 4 122 ? 44.670 -15.335 198.430 1.00 200.00 122 PHE 4 CA 1
ATOM 5703 C C . PHE D 4 122 ? 44.611 -16.829 198.327 1.00 200.00 122 PHE 4 C 1
ATOM 5704 O O . PHE D 4 122 ? 44.942 -17.331 197.249 1.00 200.00 122 PHE 4 O 1
ATOM 5712 N N . PRO D 4 123 ? 44.251 -17.550 199.402 1.00 200.00 123 PRO 4 N 1
ATOM 5713 C CA . PRO D 4 123 ? 43.844 -18.941 199.377 1.00 200.00 123 PRO 4 CA 1
ATOM 5714 C C . PRO D 4 123 ? 42.573 -19.172 198.520 1.00 200.00 123 PRO 4 C 1
ATOM 5715 O O . PRO D 4 123 ? 42.024 -18.250 197.877 1.00 200.00 123 PRO 4 O 1
ATOM 5719 N N . PRO D 4 124 ? 42.091 -20.408 198.353 1.00 200.00 124 PRO 4 N 1
ATOM 5720 C CA . PRO D 4 124 ? 40.726 -20.632 197.938 1.00 200.00 124 PRO 4 CA 1
ATOM 5721 C C . PRO D 4 124 ? 39.782 -20.382 199.114 1.00 200.00 124 PRO 4 C 1
ATOM 5722 O O . PRO D 4 124 ? 40.175 -20.556 200.264 1.00 200.00 124 PRO 4 O 1
ATOM 5726 N N . SER D 4 125 ? 38.546 -19.957 198.871 1.00 200.00 125 SER 4 N 1
ATOM 5727 C CA . SER D 4 125 ? 37.583 -19.826 199.947 1.00 200.00 125 SER 4 CA 1
ATOM 5728 C C . SER D 4 125 ? 37.165 -21.218 200.346 1.00 200.00 125 SER 4 C 1
ATOM 5729 O O . SER D 4 125 ? 37.152 -22.140 199.519 1.00 200.00 125 SER 4 O 1
ATOM 5732 N N . SER D 4 126 ? 36.751 -21.364 201.581 1.00 200.00 126 SER 4 N 1
ATOM 5733 C CA . SER D 4 126 ? 36.331 -22.655 202.084 1.00 200.00 126 SER 4 CA 1
ATOM 5734 C C . SER D 4 126 ? 35.200 -23.240 201.238 1.00 200.00 126 SER 4 C 1
ATOM 5735 O O . SER D 4 126 ? 35.169 -24.438 200.931 1.00 200.00 126 SER 4 O 1
ATOM 5738 N N . GLU D 4 127 ? 34.325 -22.369 200.760 1.00 200.00 127 GLU 4 N 1
ATOM 5739 C CA . GLU D 4 127 ? 33.277 -22.853 199.912 1.00 200.00 127 GLU 4 CA 1
ATOM 5740 C C . GLU D 4 127 ? 33.702 -23.239 198.488 1.00 200.00 127 GLU 4 C 1
ATOM 5741 O O . GLU D 4 127 ? 33.076 -24.165 197.937 1.00 200.00 127 GLU 4 O 1
ATOM 5747 N N . GLN D 4 128 ? 34.716 -22.617 197.818 1.00 200.00 128 GLN 4 N 1
ATOM 5748 C CA . GLN D 4 128 ? 35.154 -23.065 196.496 1.00 200.00 128 GLN 4 CA 1
ATOM 5749 C C . GLN D 4 128 ? 35.618 -24.532 196.671 1.00 200.00 128 GLN 4 C 1
ATOM 5750 O O . GLN D 4 128 ? 35.245 -25.426 195.882 1.00 200.00 128 GLN 4 O 1
ATOM 5756 N N . LEU D 4 129 ? 36.370 -24.794 197.771 1.00 200.00 129 LEU 4 N 1
ATOM 5757 C CA . LEU D 4 129 ? 36.815 -26.119 198.155 1.00 200.00 129 LEU 4 CA 1
ATOM 5758 C C . LEU D 4 129 ? 35.647 -27.042 198.341 1.00 200.00 129 LEU 4 C 1
ATOM 5759 O O . LEU D 4 129 ? 35.610 -28.103 197.729 1.00 200.00 129 LEU 4 O 1
ATOM 5764 N N . THR D 4 130 ? 34.669 -26.631 199.130 1.00 200.00 130 THR 4 N 1
ATOM 5765 C CA . THR D 4 130 ? 33.475 -27.422 199.319 1.00 200.00 130 THR 4 CA 1
ATOM 5766 C C . THR D 4 130 ? 32.922 -27.895 197.974 1.00 200.00 130 THR 4 C 1
ATOM 5767 O O . THR D 4 130 ? 32.708 -29.082 197.748 1.00 200.00 130 THR 4 O 1
ATOM 5771 N N . SER D 4 131 ? 32.858 -27.035 196.969 1.00 200.00 131 SER 4 N 1
ATOM 5772 C CA . SER D 4 131 ? 32.347 -27.461 195.655 1.00 200.00 131 SER 4 CA 1
ATOM 5773 C C . SER D 4 131 ? 33.388 -28.338 194.921 1.00 200.00 131 SER 4 C 1
ATOM 5774 O O . SER D 4 131 ? 33.199 -28.572 193.724 1.00 200.00 131 SER 4 O 1
ATOM 5777 N N . GLY D 4 132 ? 34.433 -28.878 195.575 1.00 200.00 132 GLY 4 N 1
ATOM 5778 C CA . GLY D 4 132 ? 35.442 -29.696 194.920 1.00 200.00 132 GLY 4 CA 1
ATOM 5779 C C . GLY D 4 132 ? 36.617 -28.949 194.272 1.00 200.00 132 GLY 4 C 1
ATOM 5780 O O . GLY D 4 132 ? 37.513 -29.655 193.762 1.00 200.00 132 GLY 4 O 1
ATOM 5781 N N . GLY D 4 133 ? 36.759 -27.597 194.298 1.00 200.00 133 GLY 4 N 1
ATOM 5782 C CA . GLY D 4 133 ? 37.913 -26.915 193.670 1.00 200.00 133 GLY 4 CA 1
ATOM 5783 C C . GLY D 4 133 ? 38.724 -25.902 194.530 1.00 200.00 133 GLY 4 C 1
ATOM 5784 O O . GLY D 4 133 ? 38.446 -25.599 195.690 1.00 200.00 133 GLY 4 O 1
ATOM 5785 N N . ALA D 4 134 ? 39.756 -25.310 193.965 1.00 200.00 134 ALA 4 N 1
ATOM 5786 C CA . ALA D 4 134 ? 40.555 -24.375 194.703 1.00 200.00 134 ALA 4 CA 1
ATOM 5787 C C . ALA D 4 134 ? 41.198 -23.473 193.683 1.00 200.00 134 ALA 4 C 1
ATOM 5788 O O . ALA D 4 134 ? 41.732 -23.963 192.680 1.00 200.00 134 ALA 4 O 1
ATOM 5790 N N . SER D 4 135 ? 41.091 -22.169 193.842 1.00 200.00 135 SER 4 N 1
ATOM 5791 C CA . SER D 4 135 ? 41.873 -21.279 193.025 1.00 200.00 135 SER 4 CA 1
ATOM 5792 C C . SER D 4 135 ? 42.706 -20.577 194.087 1.00 200.00 135 SER 4 C 1
ATOM 5793 O O . SER D 4 135 ? 42.302 -20.372 195.253 1.00 200.00 135 SER 4 O 1
ATOM 5796 N N . VAL D 4 136 ? 43.955 -20.351 193.741 1.00 200.00 136 VAL 4 N 1
ATOM 5797 C CA . VAL D 4 136 ? 44.834 -19.635 194.620 1.00 200.00 136 VAL 4 CA 1
ATOM 5798 C C . VAL D 4 136 ? 44.975 -18.442 193.717 1.00 200.00 136 VAL 4 C 1
ATOM 5799 O O . VAL D 4 136 ? 45.383 -18.705 192.584 1.00 200.00 136 VAL 4 O 1
ATOM 5803 N N . VAL D 4 137 ? 44.618 -17.183 194.072 1.00 200.00 137 VAL 4 N 1
ATOM 5804 C CA . VAL D 4 137 ? 44.725 -16.006 193.179 1.00 200.00 137 VAL 4 CA 1
ATOM 5805 C C . VAL D 4 137 ? 45.760 -15.098 193.732 1.00 200.00 137 VAL 4 C 1
ATOM 5806 O O . VAL D 4 137 ? 45.771 -14.869 194.923 1.00 200.00 137 VAL 4 O 1
ATOM 5810 N N . CYS D 4 138 ? 46.615 -14.572 192.915 1.00 200.00 138 CYS 4 N 1
ATOM 5811 C CA . CYS D 4 138 ? 47.561 -13.607 193.350 1.00 200.00 138 CYS 4 CA 1
ATOM 5812 C C . CYS D 4 138 ? 47.133 -12.249 192.736 1.00 200.00 138 CYS 4 C 1
ATOM 5813 O O . CYS D 4 138 ? 46.380 -12.246 191.739 1.00 200.00 138 CYS 4 O 1
ATOM 5816 N N . PHE D 4 139 ? 47.470 -11.059 193.274 1.00 200.00 139 PHE 4 N 1
ATOM 5817 C CA . PHE D 4 139 ? 47.139 -9.745 192.692 1.00 200.00 139 PHE 4 CA 1
ATOM 5818 C C . PHE D 4 139 ? 48.486 -9.137 192.654 1.00 200.00 139 PHE 4 C 1
ATOM 5819 O O . PHE D 4 139 ? 49.278 -9.381 193.579 1.00 200.00 139 PHE 4 O 1
ATOM 5827 N N . LEU D 4 140 ? 48.756 -8.451 191.544 1.00 200.00 140 LEU 4 N 1
ATOM 5828 C CA . LEU D 4 140 ? 50.018 -7.748 191.344 1.00 200.00 140 LEU 4 CA 1
ATOM 5829 C C . LEU D 4 140 ? 49.476 -6.430 190.853 1.00 200.00 140 LEU 4 C 1
ATOM 5830 O O . LEU D 4 140 ? 49.049 -6.323 189.711 1.00 200.00 140 LEU 4 O 1
ATOM 5835 N N . ASN D 4 141 ? 49.433 -5.414 191.681 1.00 200.00 141 ASN 4 N 1
ATOM 5836 C CA . ASN D 4 141 ? 48.717 -4.193 191.349 1.00 200.00 141 ASN 4 CA 1
ATOM 5837 C C . ASN D 4 141 ? 49.640 -3.006 191.147 1.00 200.00 141 ASN 4 C 1
ATOM 5838 O O . ASN D 4 141 ? 50.712 -2.977 191.754 1.00 200.00 141 ASN 4 O 1
ATOM 5843 N N . ASN D 4 142 ? 49.167 -2.068 190.312 1.00 200.00 142 ASN 4 N 1
ATOM 5844 C CA . ASN D 4 142 ? 49.733 -0.760 190.100 1.00 200.00 142 ASN 4 CA 1
ATOM 5845 C C . ASN D 4 142 ? 51.183 -0.679 189.819 1.00 200.00 142 ASN 4 C 1
ATOM 5846 O O . ASN D 4 142 ? 51.902 -0.237 190.684 1.00 200.00 142 ASN 4 O 1
ATOM 5851 N N . PHE D 4 143 ? 51.669 -1.009 188.625 1.00 200.00 143 PHE 4 N 1
ATOM 5852 C CA . PHE D 4 143 ? 53.090 -1.072 188.326 1.00 200.00 143 PHE 4 CA 1
ATOM 5853 C C . PHE D 4 143 ? 53.366 -0.473 186.933 1.00 200.00 143 PHE 4 C 1
ATOM 5854 O O . PHE D 4 143 ? 52.458 -0.226 186.148 1.00 200.00 143 PHE 4 O 1
ATOM 5862 N N . TYR D 4 144 ? 54.600 -0.244 186.541 1.00 200.00 144 TYR 4 N 1
ATOM 5863 C CA . TYR D 4 144 ? 54.899 0.317 185.263 1.00 200.00 144 TYR 4 CA 1
ATOM 5864 C C . TYR D 4 144 ? 56.368 -0.021 185.076 1.00 200.00 144 TYR 4 C 1
ATOM 5865 O O . TYR D 4 144 ? 57.071 0.284 186.044 1.00 200.00 144 TYR 4 O 1
ATOM 5874 N N . PRO D 4 145 ? 56.983 -0.584 183.998 1.00 200.00 145 PRO 4 N 1
ATOM 5875 C CA . PRO D 4 145 ? 56.381 -0.955 182.711 1.00 200.00 145 PRO 4 CA 1
ATOM 5876 C C . PRO D 4 145 ? 55.571 -2.266 182.843 1.00 200.00 145 PRO 4 C 1
ATOM 5877 O O . PRO D 4 145 ? 55.792 -3.080 183.769 1.00 200.00 145 PRO 4 O 1
ATOM 5881 N N . LYS D 4 146 ? 54.646 -2.408 181.885 1.00 200.00 146 LYS 4 N 1
ATOM 5882 C CA . LYS D 4 146 ? 53.699 -3.483 181.951 1.00 200.00 146 LYS 4 CA 1
ATOM 5883 C C . LYS D 4 146 ? 54.438 -4.782 181.815 1.00 200.00 146 LYS 4 C 1
ATOM 5884 O O . LYS D 4 146 ? 53.802 -5.745 182.190 1.00 200.00 146 LYS 4 O 1
ATOM 5890 N N . ASP D 4 147 ? 55.688 -4.917 181.356 1.00 200.00 147 ASP 4 N 1
ATOM 5891 C CA . ASP D 4 147 ? 56.268 -6.250 181.308 1.00 200.00 147 ASP 4 CA 1
ATOM 5892 C C . ASP D 4 147 ? 56.722 -6.651 182.709 1.00 200.00 147 ASP 4 C 1
ATOM 5893 O O . ASP D 4 147 ? 57.624 -6.071 183.333 1.00 200.00 147 ASP 4 O 1
ATOM 5898 N N . ILE D 4 148 ? 55.921 -7.585 183.215 1.00 200.00 148 ILE 4 N 1
ATOM 5899 C CA . ILE D 4 148 ? 56.184 -8.274 184.447 1.00 200.00 148 ILE 4 CA 1
ATOM 5900 C C . ILE D 4 148 ? 56.165 -9.794 184.120 1.00 200.00 148 ILE 4 C 1
ATOM 5901 O O . ILE D 4 148 ? 55.649 -10.153 183.031 1.00 200.00 148 ILE 4 O 1
ATOM 5906 N N . ASN D 4 149 ? 56.726 -10.699 184.991 1.00 200.00 149 ASN 4 N 1
ATOM 5907 C CA . ASN D 4 149 ? 56.679 -12.166 184.877 1.00 200.00 149 ASN 4 CA 1
ATOM 5908 C C . ASN D 4 149 ? 56.332 -12.804 186.240 1.00 200.00 149 ASN 4 C 1
ATOM 5909 O O . ASN D 4 149 ? 57.068 -12.716 187.225 1.00 200.00 149 ASN 4 O 1
ATOM 5914 N N . VAL D 4 150 ? 55.123 -13.365 186.406 1.00 200.00 150 VAL 4 N 1
ATOM 5915 C CA . VAL D 4 150 ? 54.774 -14.050 187.667 1.00 200.00 150 VAL 4 CA 1
ATOM 5916 C C . VAL D 4 150 ? 54.980 -15.592 187.543 1.00 200.00 150 VAL 4 C 1
ATOM 5917 O O . VAL D 4 150 ? 54.975 -16.116 186.414 1.00 200.00 150 VAL 4 O 1
ATOM 5921 N N . LYS D 4 151 ? 55.172 -16.322 188.656 1.00 200.00 151 LYS 4 N 1
ATOM 5922 C CA . LYS D 4 151 ? 55.545 -17.729 188.661 1.00 200.00 151 LYS 4 CA 1
ATOM 5923 C C . LYS D 4 151 ? 54.796 -18.378 189.746 1.00 200.00 151 LYS 4 C 1
ATOM 5924 O O . LYS D 4 151 ? 54.552 -17.726 190.775 1.00 200.00 151 LYS 4 O 1
ATOM 5930 N N . TRP D 4 152 ? 54.511 -19.662 189.494 1.00 200.00 152 TRP 4 N 1
ATOM 5931 C CA . TRP D 4 152 ? 53.949 -20.433 190.576 1.00 200.00 152 TRP 4 CA 1
ATOM 5932 C C . TRP D 4 152 ? 54.875 -21.558 190.997 1.00 200.00 152 TRP 4 C 1
ATOM 5933 O O . TRP D 4 152 ? 55.767 -22.021 190.292 1.00 200.00 152 TRP 4 O 1
ATOM 5944 N N . LYS D 4 153 ? 54.769 -21.702 192.303 1.00 200.00 153 LYS 4 N 1
ATOM 5945 C CA . LYS D 4 153 ? 55.468 -22.641 193.136 1.00 200.00 153 LYS 4 CA 1
ATOM 5946 C C . LYS D 4 153 ? 54.368 -23.196 193.991 1.00 200.00 153 LYS 4 C 1
ATOM 5947 O O . LYS D 4 153 ? 53.331 -22.543 194.250 1.00 200.00 153 LYS 4 O 1
ATOM 5953 N N . ILE D 4 154 ? 54.660 -24.443 194.386 1.00 200.00 154 ILE 4 N 1
ATOM 5954 C CA . ILE D 4 154 ? 53.858 -25.277 195.276 1.00 200.00 154 ILE 4 CA 1
ATOM 5955 C C . ILE D 4 154 ? 54.850 -26.324 195.788 1.00 200.00 154 ILE 4 C 1
ATOM 5956 O O . ILE D 4 154 ? 55.459 -27.161 195.119 1.00 200.00 154 ILE 4 O 1
ATOM 5961 N N . ASP D 4 155 ? 55.159 -26.066 197.052 1.00 200.00 155 ASP 4 N 1
ATOM 5962 C CA . ASP D 4 155 ? 56.138 -26.814 197.825 1.00 200.00 155 ASP 4 CA 1
ATOM 5963 C C . ASP D 4 155 ? 57.537 -26.708 197.219 1.00 200.00 155 ASP 4 C 1
ATOM 5964 O O . ASP D 4 155 ? 58.375 -27.619 197.321 1.00 200.00 155 ASP 4 O 1
ATOM 5969 N N . GLY D 4 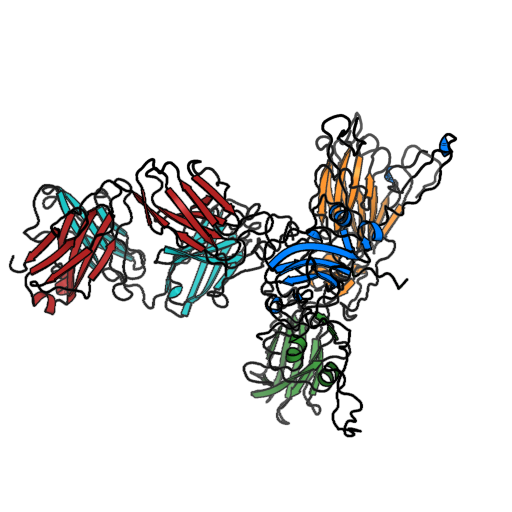156 ? 57.788 -25.547 196.585 1.00 200.00 156 GLY 4 N 1
ATOM 5970 C CA . GLY D 4 156 ? 59.086 -25.298 195.993 1.00 200.00 156 GLY 4 CA 1
ATOM 5971 C C . GLY D 4 156 ? 59.045 -25.687 194.551 1.00 200.00 156 GLY 4 C 1
ATOM 5972 O O . GLY D 4 156 ? 59.644 -25.012 193.741 1.00 200.00 156 GLY 4 O 1
ATOM 5973 N N . SER D 4 157 ? 58.287 -26.715 194.207 1.00 200.00 157 SER 4 N 1
ATOM 5974 C CA . SER D 4 157 ? 58.195 -27.194 192.848 1.00 200.00 157 SER 4 CA 1
ATOM 5975 C C . SER D 4 157 ? 57.430 -26.134 192.099 1.00 200.00 157 SER 4 C 1
ATOM 5976 O O . SER D 4 157 ? 56.407 -25.622 192.577 1.00 200.00 157 SER 4 O 1
ATOM 5979 N N . GLU D 4 158 ? 58.028 -25.811 190.956 1.00 200.00 158 GLU 4 N 1
ATOM 5980 C CA . GLU D 4 158 ? 57.409 -24.887 190.021 1.00 200.00 158 GLU 4 CA 1
ATOM 5981 C C . GLU D 4 158 ? 56.043 -25.388 189.457 1.00 200.00 158 GLU 4 C 1
ATOM 5982 O O . GLU D 4 158 ? 55.681 -26.580 189.566 1.00 200.00 158 GLU 4 O 1
ATOM 5988 N N . ARG D 4 159 ? 55.249 -24.469 188.891 1.00 200.00 159 ARG 4 N 1
ATOM 5989 C CA . ARG D 4 159 ? 53.942 -24.819 188.349 1.00 200.00 159 ARG 4 CA 1
ATOM 5990 C C . ARG D 4 159 ? 53.576 -23.960 187.149 1.00 200.00 159 ARG 4 C 1
ATOM 5991 O O . ARG D 4 159 ? 53.627 -22.725 187.207 1.00 200.00 159 ARG 4 O 1
ATOM 5999 N N . GLN D 4 160 ? 53.123 -24.680 186.112 1.00 200.00 160 GLN 4 N 1
ATOM 6000 C CA . GLN D 4 160 ? 52.854 -24.109 184.804 1.00 200.00 160 GLN 4 CA 1
ATOM 6001 C C . GLN D 4 160 ? 51.423 -24.276 184.411 1.00 200.00 160 GLN 4 C 1
ATOM 6002 O O . GLN D 4 160 ? 50.797 -23.402 183.839 1.00 200.00 160 GLN 4 O 1
ATOM 6008 N N . ASN D 4 161 ? 50.837 -25.406 184.709 1.00 200.00 161 ASN 4 N 1
ATOM 6009 C CA . ASN D 4 161 ? 49.497 -25.652 184.225 1.00 200.00 161 ASN 4 CA 1
ATOM 6010 C C . ASN D 4 161 ? 48.454 -25.135 185.198 1.00 200.00 161 ASN 4 C 1
ATOM 6011 O O . ASN D 4 161 ? 48.443 -25.409 186.407 1.00 200.00 161 ASN 4 O 1
ATOM 6016 N N . GLY D 4 162 ? 47.602 -24.371 184.527 1.00 200.00 162 GLY 4 N 1
ATOM 6017 C CA . GLY D 4 162 ? 46.337 -23.870 185.084 1.00 200.00 162 GLY 4 CA 1
ATOM 6018 C C . GLY D 4 162 ? 46.370 -22.456 185.621 1.00 200.00 162 GLY 4 C 1
ATOM 6019 O O . GLY D 4 162 ? 45.631 -22.110 186.540 1.00 200.00 162 GLY 4 O 1
ATOM 6020 N N . VAL D 4 163 ? 47.264 -21.689 185.023 1.00 200.00 163 VAL 4 N 1
ATOM 6021 C CA . VAL D 4 163 ? 47.545 -20.338 185.419 1.00 200.00 163 VAL 4 CA 1
ATOM 6022 C C . VAL D 4 163 ? 46.928 -19.504 184.284 1.00 200.00 163 VAL 4 C 1
ATOM 6023 O O . VAL D 4 163 ? 47.170 -19.587 183.057 1.00 200.00 163 VAL 4 O 1
ATOM 6027 N N . LEU D 4 164 ? 45.950 -18.779 184.798 1.00 200.00 164 LEU 4 N 1
ATOM 6028 C CA . LEU D 4 164 ? 45.149 -17.826 184.029 1.00 200.00 164 LEU 4 CA 1
ATOM 6029 C C . LEU D 4 164 ? 45.456 -16.422 184.537 1.00 200.00 164 LEU 4 C 1
ATOM 6030 O O . LEU D 4 164 ? 45.275 -16.140 185.720 1.00 200.00 164 LEU 4 O 1
ATOM 6035 N N . ASN D 4 165 ? 45.889 -15.564 183.625 1.00 200.00 165 ASN 4 N 1
ATOM 6036 C CA . ASN D 4 165 ? 46.406 -14.242 183.886 1.00 200.00 165 ASN 4 CA 1
ATOM 6037 C C . ASN D 4 165 ? 45.582 -13.263 183.159 1.00 200.00 165 ASN 4 C 1
ATOM 6038 O O . ASN D 4 165 ? 45.017 -13.664 182.156 1.00 200.00 165 ASN 4 O 1
ATOM 6043 N N . SER D 4 166 ? 45.475 -12.025 183.632 1.00 200.00 166 SER 4 N 1
ATOM 6044 C CA . SER D 4 166 ? 44.701 -10.938 182.994 1.00 200.00 166 SER 4 CA 1
ATOM 6045 C C . SER D 4 166 ? 45.218 -9.646 183.590 1.00 200.00 166 SER 4 C 1
ATOM 6046 O O . SER D 4 166 ? 45.522 -9.644 184.791 1.00 200.00 166 SER 4 O 1
ATOM 6049 N N . TRP D 4 167 ? 45.274 -8.608 182.731 1.00 200.00 167 TRP 4 N 1
ATOM 6050 C CA . TRP D 4 167 ? 45.914 -7.329 183.015 1.00 200.00 167 TRP 4 CA 1
ATOM 6051 C C . TRP D 4 167 ? 44.892 -6.250 182.811 1.00 200.00 167 TRP 4 C 1
ATOM 6052 O O . TRP D 4 167 ? 44.090 -6.335 181.876 1.00 200.00 167 TRP 4 O 1
ATOM 6063 N N . THR D 4 168 ? 44.902 -5.267 183.703 1.00 200.00 168 THR 4 N 1
ATOM 6064 C CA . THR D 4 168 ? 44.109 -4.078 183.508 1.00 200.00 168 THR 4 CA 1
ATOM 6065 C C . THR D 4 168 ? 44.893 -3.196 182.537 1.00 200.00 168 THR 4 C 1
ATOM 6066 O O . THR D 4 168 ? 46.120 -3.084 182.630 1.00 200.00 168 THR 4 O 1
ATOM 6070 N N . ASP D 4 169 ? 44.170 -2.562 181.625 1.00 200.00 169 ASP 4 N 1
ATOM 6071 C CA . ASP D 4 169 ? 44.731 -1.626 180.695 1.00 200.00 169 ASP 4 CA 1
ATOM 6072 C C . ASP D 4 169 ? 45.343 -0.458 181.454 1.00 200.00 169 ASP 4 C 1
ATOM 6073 O O . ASP D 4 169 ? 45.199 -0.418 182.674 1.00 200.00 169 ASP 4 O 1
ATOM 6078 N N . GLN D 4 170 ? 46.050 0.496 180.861 1.00 200.00 170 GLN 4 N 1
ATOM 6079 C CA . GLN D 4 170 ? 46.595 1.596 181.612 1.00 200.00 170 GLN 4 CA 1
ATOM 6080 C C . GLN D 4 170 ? 45.468 2.361 182.282 1.00 200.00 170 GLN 4 C 1
ATOM 6081 O O . GLN D 4 170 ? 44.366 2.526 181.723 1.00 200.00 170 GLN 4 O 1
ATOM 6087 N N . ASP D 4 171 ? 45.785 2.725 183.529 1.00 200.00 171 ASP 4 N 1
ATOM 6088 C CA . ASP D 4 171 ? 44.841 3.404 184.402 1.00 200.00 171 ASP 4 CA 1
ATOM 6089 C C . ASP D 4 171 ? 44.952 4.894 184.188 1.00 200.00 171 ASP 4 C 1
ATOM 6090 O O . ASP D 4 171 ? 45.998 5.550 184.343 1.00 200.00 171 ASP 4 O 1
ATOM 6095 N N . SER D 4 172 ? 43.781 5.447 183.977 1.00 200.00 172 SER 4 N 1
ATOM 6096 C CA . SER D 4 172 ? 43.733 6.873 183.908 1.00 200.00 172 SER 4 CA 1
ATOM 6097 C C . SER D 4 172 ? 43.493 7.450 185.290 1.00 200.00 172 SER 4 C 1
ATOM 6098 O O . SER D 4 172 ? 42.445 7.339 185.933 1.00 200.00 172 SER 4 O 1
ATOM 6101 N N . LYS D 4 173 ? 44.690 7.834 185.734 1.00 200.00 173 LYS 4 N 1
ATOM 6102 C CA . LYS D 4 173 ? 44.939 8.551 186.965 1.00 200.00 173 LYS 4 CA 1
ATOM 6103 C C . LYS D 4 173 ? 46.398 8.386 187.116 1.00 200.00 173 LYS 4 C 1
ATOM 6104 O O . LYS D 4 173 ? 47.136 9.363 187.099 1.00 200.00 173 LYS 4 O 1
ATOM 6110 N N . ASP D 4 174 ? 46.828 7.131 187.211 1.00 200.00 174 ASP 4 N 1
ATOM 6111 C CA . ASP D 4 174 ? 48.201 7.024 187.578 1.00 200.00 174 ASP 4 CA 1
ATOM 6112 C C . ASP D 4 174 ? 49.041 6.149 186.740 1.00 200.00 174 ASP 4 C 1
ATOM 6113 O O . ASP D 4 174 ? 50.063 5.654 187.190 1.00 200.00 174 ASP 4 O 1
ATOM 6118 N N . SER D 4 175 ? 48.591 6.067 185.502 1.00 200.00 175 SER 4 N 1
ATOM 6119 C CA . SER D 4 175 ? 49.212 5.297 184.446 1.00 200.00 175 SER 4 CA 1
ATOM 6120 C C . SER D 4 175 ? 49.980 4.005 184.744 1.00 200.00 175 SER 4 C 1
ATOM 6121 O O . SER D 4 175 ? 50.984 3.626 184.093 1.00 200.00 175 SER 4 O 1
ATOM 6124 N N . THR D 4 176 ? 49.381 3.290 185.697 1.00 200.00 176 THR 4 N 1
ATOM 6125 C CA . THR D 4 176 ? 49.924 2.040 186.112 1.00 200.00 176 THR 4 CA 1
ATOM 6126 C C . THR D 4 176 ? 48.998 0.983 185.495 1.00 200.00 176 THR 4 C 1
ATOM 6127 O O . THR D 4 176 ? 47.922 1.272 184.934 1.00 200.00 176 THR 4 O 1
ATOM 6131 N N . TYR D 4 177 ? 49.535 -0.234 185.487 1.00 200.00 177 TYR 4 N 1
ATOM 6132 C CA . TYR D 4 177 ? 48.806 -1.420 185.092 1.00 200.00 177 TYR 4 CA 1
ATOM 6133 C C . TYR D 4 177 ? 48.662 -2.281 186.349 1.00 200.00 177 TYR 4 C 1
ATOM 6134 O O . TYR D 4 177 ? 49.263 -2.035 187.391 1.00 200.00 177 TYR 4 O 1
ATOM 6143 N N . SER D 4 178 ? 47.812 -3.280 186.349 1.00 200.00 178 SER 4 N 1
ATOM 6144 C CA . SER D 4 178 ? 47.667 -4.195 187.452 1.00 200.00 178 SER 4 CA 1
ATOM 6145 C C . SER D 4 178 ? 47.438 -5.534 186.755 1.00 200.00 178 SER 4 C 1
ATOM 6146 O O . SER D 4 178 ? 47.556 -5.580 185.521 1.00 200.00 178 SER 4 O 1
ATOM 6149 N N . MET D 4 179 ? 47.209 -6.647 187.451 1.00 200.00 179 MET 4 N 1
ATOM 6150 C CA . MET D 4 179 ? 46.858 -7.923 186.829 1.00 200.00 179 MET 4 CA 1
ATOM 6151 C C . MET D 4 179 ? 46.551 -9.000 187.869 1.00 200.00 179 MET 4 C 1
ATOM 6152 O O . MET D 4 179 ? 46.972 -8.843 189.028 1.00 200.00 179 MET 4 O 1
ATOM 6157 N N . SER D 4 180 ? 45.790 -10.055 187.559 1.00 200.00 180 SER 4 N 1
ATOM 6158 C CA . SER D 4 180 ? 45.715 -11.206 188.459 1.00 200.00 180 SER 4 CA 1
ATOM 6159 C C . SER D 4 180 ? 46.309 -12.468 187.842 1.00 200.00 180 SER 4 C 1
ATOM 6160 O O . SER D 4 180 ? 46.565 -12.604 186.646 1.00 200.00 180 SER 4 O 1
ATOM 6163 N N . SER D 4 181 ? 46.650 -13.349 188.737 1.00 200.00 181 SER 4 N 1
ATOM 6164 C CA . SER D 4 181 ? 47.296 -14.588 188.462 1.00 200.00 181 SER 4 CA 1
ATOM 6165 C C . SER D 4 181 ? 46.463 -15.622 189.234 1.00 200.00 181 SER 4 C 1
ATOM 6166 O O . SER D 4 181 ? 46.177 -15.463 190.429 1.00 200.00 181 SER 4 O 1
ATOM 6169 N N . THR D 4 182 ? 45.964 -16.660 188.575 1.00 200.00 182 THR 4 N 1
ATOM 6170 C CA . THR D 4 182 ? 45.180 -17.663 189.263 1.00 200.00 182 THR 4 CA 1
ATOM 6171 C C . THR D 4 182 ? 45.665 -19.073 188.897 1.00 200.00 182 THR 4 C 1
ATOM 6172 O O . THR D 4 182 ? 45.756 -19.427 187.721 1.00 200.00 182 THR 4 O 1
ATOM 6176 N N . LEU D 4 183 ? 46.047 -19.839 189.907 1.00 200.00 183 LEU 4 N 1
ATOM 6177 C CA . LEU D 4 183 ? 46.385 -21.244 189.793 1.00 200.00 183 LEU 4 CA 1
ATOM 6178 C C . LEU D 4 183 ? 45.065 -21.892 190.175 1.00 200.00 183 LEU 4 C 1
ATOM 6179 O O . LEU D 4 183 ? 44.500 -21.490 191.217 1.00 200.00 183 LEU 4 O 1
ATOM 6184 N N . THR D 4 184 ? 44.476 -22.815 189.395 1.00 200.00 184 THR 4 N 1
ATOM 6185 C CA . THR D 4 184 ? 43.236 -23.488 189.819 1.00 200.00 184 THR 4 CA 1
ATOM 6186 C C . THR D 4 184 ? 43.685 -24.916 189.906 1.00 200.00 184 THR 4 C 1
ATOM 6187 O O . THR D 4 184 ? 44.461 -25.361 189.052 1.00 200.00 184 THR 4 O 1
ATOM 6191 N N . LEU D 4 185 ? 43.319 -25.551 191.005 1.00 200.00 185 LEU 4 N 1
ATOM 6192 C CA . LEU D 4 185 ? 43.676 -26.940 191.304 1.00 200.00 185 LEU 4 CA 1
ATOM 6193 C C . LEU D 4 185 ? 42.384 -27.559 191.657 1.00 200.00 185 LEU 4 C 1
ATOM 6194 O O . LEU D 4 185 ? 41.346 -26.901 191.784 1.00 200.00 185 LEU 4 O 1
ATOM 6199 N N . THR D 4 186 ? 42.438 -28.846 191.816 1.00 200.00 186 THR 4 N 1
ATOM 6200 C CA . THR D 4 186 ? 41.254 -29.548 192.255 1.00 200.00 186 THR 4 CA 1
ATOM 6201 C C . THR D 4 186 ? 41.334 -29.517 193.769 1.00 200.00 186 THR 4 C 1
ATOM 6202 O O . THR D 4 186 ? 42.443 -29.323 194.293 1.00 200.00 186 THR 4 O 1
ATOM 6206 N N . LYS D 4 187 ? 40.250 -29.727 194.511 1.00 200.00 187 LYS 4 N 1
ATOM 6207 C CA . LYS D 4 187 ? 40.379 -29.741 195.956 1.00 200.00 187 LYS 4 CA 1
ATOM 6208 C C . LYS D 4 187 ? 41.340 -30.835 196.416 1.00 200.00 187 LYS 4 C 1
ATOM 6209 O O . LYS D 4 187 ? 42.153 -30.569 197.307 1.00 200.00 187 LYS 4 O 1
ATOM 6215 N N . ASP D 4 188 ? 41.351 -32.028 195.810 1.00 200.00 188 ASP 4 N 1
ATOM 6216 C CA . ASP D 4 188 ? 42.201 -33.069 196.365 1.00 200.00 188 ASP 4 CA 1
ATOM 6217 C C . ASP D 4 188 ? 43.714 -32.887 196.210 1.00 200.00 188 ASP 4 C 1
ATOM 6218 O O . ASP D 4 188 ? 44.466 -33.137 197.164 1.00 200.00 188 ASP 4 O 1
ATOM 6223 N N . GLU D 4 189 ? 44.208 -32.418 195.055 1.00 200.00 189 GLU 4 N 1
ATOM 6224 C CA . GLU D 4 189 ? 45.642 -32.216 194.916 1.00 200.00 189 GLU 4 CA 1
ATOM 6225 C C . GLU D 4 189 ? 46.120 -30.910 195.563 1.00 200.00 189 GLU 4 C 1
ATOM 6226 O O . GLU D 4 189 ? 47.301 -30.739 195.916 1.00 200.00 189 GLU 4 O 1
ATOM 6232 N N . TYR D 4 190 ? 45.186 -29.967 195.725 1.00 200.00 190 TYR 4 N 1
ATOM 6233 C CA . TYR D 4 190 ? 45.421 -28.754 196.486 1.00 200.00 190 TYR 4 CA 1
ATOM 6234 C C . TYR D 4 190 ? 45.697 -29.192 197.919 1.00 200.00 190 TYR 4 C 1
ATOM 6235 O O . TYR D 4 190 ? 46.705 -28.774 198.455 1.00 200.00 190 TYR 4 O 1
ATOM 6244 N N . GLU D 4 191 ? 44.927 -30.058 198.570 1.00 200.00 191 GLU 4 N 1
ATOM 6245 C CA . GLU D 4 191 ? 45.231 -30.470 199.931 1.00 200.00 191 GLU 4 CA 1
ATOM 6246 C C . GLU D 4 191 ? 46.471 -31.376 200.009 1.00 200.00 191 GLU 4 C 1
ATOM 6247 O O . GLU D 4 191 ? 47.107 -31.614 201.042 1.00 200.00 191 GLU 4 O 1
ATOM 6253 N N . ARG D 4 192 ? 46.921 -31.827 198.854 1.00 200.00 192 ARG 4 N 1
ATOM 6254 C CA . ARG D 4 192 ? 48.100 -32.640 198.789 1.00 200.00 192 ARG 4 CA 1
ATOM 6255 C C . ARG D 4 192 ? 49.349 -31.805 198.983 1.00 200.00 192 ARG 4 C 1
ATOM 6256 O O . ARG D 4 192 ? 50.435 -32.283 198.626 1.00 200.00 192 ARG 4 O 1
ATOM 6264 N N . HIS D 4 193 ? 49.368 -30.552 199.445 1.00 200.00 193 HIS 4 N 1
ATOM 6265 C CA . HIS D 4 193 ? 50.587 -29.715 199.457 1.00 200.00 193 HIS 4 CA 1
ATOM 6266 C C . HIS D 4 193 ? 50.523 -28.608 200.475 1.00 200.00 193 HIS 4 C 1
ATOM 6267 O O . HIS D 4 193 ? 49.433 -28.285 200.939 1.00 200.00 193 HIS 4 O 1
ATOM 6274 N N . ASN D 4 194 ? 51.673 -28.034 200.856 1.00 200.00 194 ASN 4 N 1
ATOM 6275 C CA . ASN D 4 194 ? 51.695 -26.989 201.911 1.00 200.00 194 ASN 4 CA 1
ATOM 6276 C C . ASN D 4 194 ? 51.961 -25.486 201.651 1.00 200.00 194 ASN 4 C 1
ATOM 6277 O O . ASN D 4 194 ? 51.192 -24.636 202.148 1.00 200.00 194 ASN 4 O 1
ATOM 6282 N N . SER D 4 195 ? 53.004 -25.092 200.915 1.00 200.00 195 SER 4 N 1
ATOM 6283 C CA . SER D 4 195 ? 53.162 -23.683 200.647 1.00 200.00 195 SER 4 CA 1
ATOM 6284 C C . SER D 4 195 ? 52.998 -23.326 199.215 1.00 200.00 195 SER 4 C 1
ATOM 6285 O O . SER D 4 195 ? 53.629 -23.968 198.363 1.00 200.00 195 SER 4 O 1
ATOM 6288 N N . TYR D 4 196 ? 52.229 -22.258 198.996 1.00 200.00 196 TYR 4 N 1
ATOM 6289 C CA . TYR D 4 196 ? 51.978 -21.741 197.665 1.00 200.00 196 TYR 4 CA 1
ATOM 6290 C C . TYR D 4 196 ? 52.487 -20.302 197.550 1.00 200.00 196 TYR 4 C 1
ATOM 6291 O O . TYR D 4 196 ? 52.273 -19.441 198.403 1.00 200.00 196 TYR 4 O 1
ATOM 6300 N N . THR D 4 197 ? 53.090 -20.052 196.401 1.00 200.00 197 THR 4 N 1
ATOM 6301 C CA . THR D 4 197 ? 53.928 -18.905 196.127 1.00 200.00 197 THR 4 CA 1
ATOM 6302 C C . THR D 4 197 ? 53.719 -18.409 194.714 1.00 200.00 197 THR 4 C 1
ATOM 6303 O O . THR D 4 197 ? 53.949 -19.088 193.708 1.00 200.00 197 THR 4 O 1
ATOM 6307 N N . CYS D 4 198 ? 53.403 -17.113 194.758 1.00 200.00 198 CYS 4 N 1
ATOM 6308 C CA . CYS D 4 198 ? 53.218 -16.216 193.625 1.00 200.00 198 CYS 4 CA 1
ATOM 6309 C C . CYS D 4 198 ? 54.553 -15.547 193.683 1.00 200.00 198 CYS 4 C 1
ATOM 6310 O O . CYS D 4 198 ? 54.898 -14.984 194.738 1.00 200.00 198 CYS 4 O 1
ATOM 6313 N N . GLU D 4 199 ? 55.354 -15.744 192.645 1.00 200.00 199 GLU 4 N 1
ATOM 6314 C CA . GLU D 4 199 ? 56.692 -15.164 192.608 1.00 200.00 199 GLU 4 CA 1
ATOM 6315 C C . GLU D 4 199 ? 56.725 -14.268 191.404 1.00 200.00 199 GLU 4 C 1
ATOM 6316 O O . GLU D 4 199 ? 56.657 -14.793 190.298 1.00 200.00 199 GLU 4 O 1
ATOM 6322 N N . ALA D 4 200 ? 56.786 -12.952 191.560 1.00 200.00 200 ALA 4 N 1
ATOM 6323 C CA . ALA D 4 200 ? 56.664 -12.068 190.420 1.00 200.00 200 ALA 4 CA 1
ATOM 6324 C C . ALA D 4 200 ? 57.948 -11.308 190.258 1.00 200.00 200 ALA 4 C 1
ATOM 6325 O O . ALA D 4 200 ? 58.608 -10.875 191.187 1.00 200.00 200 ALA 4 O 1
ATOM 6327 N N . THR D 4 201 ? 58.378 -11.103 189.059 1.00 200.00 201 THR 4 N 1
ATOM 6328 C CA . THR D 4 201 ? 59.656 -10.490 188.775 1.00 200.00 201 THR 4 CA 1
ATOM 6329 C C . THR D 4 201 ? 59.300 -9.370 187.758 1.00 200.00 201 THR 4 C 1
ATOM 6330 O O . THR D 4 201 ? 58.478 -9.522 186.844 1.00 200.00 201 THR 4 O 1
ATOM 6334 N N . HIS D 4 202 ? 59.823 -8.169 187.907 1.00 200.00 202 HIS 4 N 1
ATOM 6335 C CA . HIS D 4 202 ? 59.430 -7.013 187.112 1.00 200.00 202 HIS 4 CA 1
ATOM 6336 C C . HIS D 4 202 ? 60.691 -6.182 187.143 1.00 200.00 202 HIS 4 C 1
ATOM 6337 O O . HIS D 4 202 ? 61.405 -6.212 188.166 1.00 200.00 202 HIS 4 O 1
ATOM 6344 N N . LYS D 4 203 ? 60.929 -5.355 186.124 1.00 200.00 203 LYS 4 N 1
ATOM 6345 C CA . LYS D 4 203 ? 62.136 -4.554 186.166 1.00 200.00 203 LYS 4 CA 1
ATOM 6346 C C . LYS D 4 203 ? 62.485 -3.630 187.330 1.00 200.00 203 LYS 4 C 1
ATOM 6347 O O . LYS D 4 203 ? 63.643 -3.188 187.387 1.00 200.00 203 LYS 4 O 1
ATOM 6353 N N . THR D 4 204 ? 61.641 -3.355 188.328 1.00 200.00 204 THR 4 N 1
ATOM 6354 C CA . THR D 4 204 ? 62.124 -2.478 189.403 1.00 200.00 204 THR 4 CA 1
ATOM 6355 C C . THR D 4 204 ? 62.916 -3.225 190.469 1.00 200.00 204 THR 4 C 1
ATOM 6356 O O . THR D 4 204 ? 63.167 -2.632 191.516 1.00 200.00 204 THR 4 O 1
ATOM 6360 N N . SER D 4 205 ? 63.340 -4.497 190.279 1.00 200.00 205 SER 4 N 1
ATOM 6361 C CA . SER D 4 205 ? 64.012 -5.266 191.330 1.00 200.00 205 SER 4 CA 1
ATOM 6362 C C . SER D 4 205 ? 65.024 -6.295 190.849 1.00 200.00 205 SER 4 C 1
ATOM 6363 O O . SER D 4 205 ? 65.038 -6.759 189.696 1.00 200.00 205 SER 4 O 1
ATOM 6366 N N . THR D 4 206 ? 65.878 -6.571 191.844 1.00 200.00 206 THR 4 N 1
ATOM 6367 C CA . THR D 4 206 ? 66.943 -7.567 191.785 1.00 200.00 206 THR 4 CA 1
ATOM 6368 C C . THR D 4 206 ? 66.435 -8.870 192.373 1.00 200.00 206 THR 4 C 1
ATOM 6369 O O . THR D 4 206 ? 66.881 -9.966 192.062 1.00 200.00 206 THR 4 O 1
ATOM 6373 N N . SER D 4 207 ? 65.511 -8.711 193.292 1.00 200.00 207 SER 4 N 1
ATOM 6374 C CA . SER D 4 207 ? 64.822 -9.797 193.917 1.00 200.00 207 SER 4 CA 1
ATOM 6375 C C . SER D 4 207 ? 63.574 -10.082 193.073 1.00 200.00 207 SER 4 C 1
ATOM 6376 O O . SER D 4 207 ? 62.987 -9.199 192.453 1.00 200.00 207 SER 4 O 1
ATOM 6379 N N . PRO D 4 208 ? 63.081 -11.291 192.947 1.00 200.00 208 PRO 4 N 1
ATOM 6380 C CA . PRO D 4 208 ? 61.688 -11.527 192.636 1.00 200.00 208 PRO 4 CA 1
ATOM 6381 C C . PRO D 4 208 ? 60.838 -10.996 193.763 1.00 200.00 208 PRO 4 C 1
ATOM 6382 O O . PRO D 4 208 ? 61.260 -11.162 194.908 1.00 200.00 208 PRO 4 O 1
ATOM 6386 N N . ILE D 4 209 ? 59.718 -10.298 193.581 1.00 200.00 209 ILE 4 N 1
ATOM 6387 C CA . ILE D 4 209 ? 58.881 -9.998 194.730 1.00 200.00 209 ILE 4 CA 1
ATOM 6388 C C . ILE D 4 209 ? 58.075 -11.286 195.011 1.00 200.00 209 ILE 4 C 1
ATOM 6389 O O . ILE D 4 209 ? 57.300 -11.729 194.144 1.00 200.00 209 ILE 4 O 1
ATOM 6394 N N . VAL D 4 210 ? 58.263 -11.961 196.159 1.00 200.00 210 VAL 4 N 1
ATOM 6395 C CA . VAL D 4 210 ? 57.522 -13.202 196.400 1.00 200.00 210 VAL 4 CA 1
ATOM 6396 C C . VAL D 4 210 ? 56.537 -13.027 197.584 1.00 200.00 210 VAL 4 C 1
ATOM 6397 O O . VAL D 4 210 ? 56.679 -12.259 198.558 1.00 200.00 210 VAL 4 O 1
ATOM 6401 N N . LYS D 4 211 ? 55.445 -13.751 197.431 1.00 200.00 211 LYS 4 N 1
ATOM 6402 C CA . LYS D 4 211 ? 54.364 -13.718 198.385 1.00 200.00 211 LYS 4 CA 1
ATOM 6403 C C . LYS D 4 211 ? 53.996 -15.177 198.500 1.00 200.00 211 LYS 4 C 1
ATOM 6404 O O . LYS D 4 211 ? 54.047 -15.849 197.465 1.00 200.00 211 LYS 4 O 1
ATOM 6410 N N . SER D 4 212 ? 53.602 -15.648 199.686 1.00 200.00 212 SER 4 N 1
ATOM 6411 C CA . SER D 4 212 ? 53.295 -17.039 199.972 1.00 200.00 212 SER 4 CA 1
ATOM 6412 C C . SER D 4 212 ? 52.457 -17.276 201.203 1.00 200.00 212 SER 4 C 1
ATOM 6413 O O . SER D 4 212 ? 52.602 -16.603 202.205 1.00 200.00 212 SER 4 O 1
ATOM 6416 N N . PHE D 4 213 ? 51.559 -18.216 201.187 1.00 200.00 213 PHE 4 N 1
ATOM 6417 C CA . PHE D 4 213 ? 50.861 -18.569 202.385 1.00 200.00 213 PHE 4 CA 1
ATOM 6418 C C . PHE D 4 213 ? 51.359 -19.960 202.661 1.00 200.00 213 PHE 4 C 1
ATOM 6419 O O . PHE D 4 213 ? 52.255 -20.430 201.946 1.00 200.00 213 PHE 4 O 1
ATOM 6427 N N . ASN D 4 214 ? 50.809 -20.659 203.660 1.00 200.00 214 ASN 4 N 1
ATOM 6428 C CA . ASN D 4 214 ? 51.305 -21.980 204.088 1.00 200.00 214 ASN 4 CA 1
ATOM 6429 C C . ASN D 4 214 ? 50.067 -22.558 204.737 1.00 200.00 214 ASN 4 C 1
ATOM 6430 O O . ASN D 4 214 ? 49.716 -22.046 205.805 1.00 200.00 214 ASN 4 O 1
ATOM 6435 N N . ARG D 4 215 ? 49.388 -23.541 204.131 1.00 200.00 215 ARG 4 N 1
ATOM 6436 C CA . ARG D 4 215 ? 48.158 -24.083 204.693 1.00 200.00 215 ARG 4 CA 1
ATOM 6437 C C . ARG D 4 215 ? 48.223 -24.525 206.189 1.00 200.00 215 ARG 4 C 1
ATOM 6438 O O . ARG D 4 215 ? 47.182 -24.641 206.841 1.00 200.00 215 ARG 4 O 1
ATOM 6446 N N . ASN D 4 216 ? 49.391 -24.791 206.820 1.00 200.00 216 ASN 4 N 1
ATOM 6447 C CA . ASN D 4 216 ? 49.537 -25.044 208.270 1.00 200.00 216 ASN 4 CA 1
ATOM 6448 C C . ASN D 4 216 ? 49.290 -23.769 209.096 1.00 200.00 216 ASN 4 C 1
ATOM 6449 O O . ASN D 4 216 ? 49.205 -23.812 210.316 1.00 200.00 216 ASN 4 O 1
ATOM 6454 N N . GLU D 4 217 ? 49.350 -22.590 208.489 1.00 200.00 217 GLU 4 N 1
ATOM 6455 C CA . GLU D 4 217 ? 49.197 -21.325 209.149 1.00 200.00 217 GLU 4 CA 1
ATOM 6456 C C . GLU D 4 217 ? 47.943 -20.556 208.702 1.00 200.00 217 GLU 4 C 1
ATOM 6457 O O . GLU D 4 217 ? 47.852 -19.329 208.479 1.00 200.00 217 GLU 4 O 1
ATOM 6470 N N . GLU E 5 1 ? 21.300 13.416 168.712 1.00 200.00 1 GLU A N 1
ATOM 6471 C CA . GLU E 5 1 ? 21.296 14.371 167.609 1.00 200.00 1 GLU A CA 1
ATOM 6472 C C . GLU E 5 1 ? 21.389 13.342 166.499 1.00 200.00 1 GLU A C 1
ATOM 6473 O O . GLU E 5 1 ? 20.380 12.649 166.436 1.00 200.00 1 GLU A O 1
ATOM 6479 N N . VAL E 5 2 ? 22.459 13.137 165.713 1.00 200.00 2 VAL A N 1
ATOM 6480 C CA . VAL E 5 2 ? 22.569 11.905 164.934 1.00 200.00 2 VAL A CA 1
ATOM 6481 C C . VAL E 5 2 ? 22.485 10.757 165.968 1.00 200.00 2 VAL A C 1
ATOM 6482 O O . VAL E 5 2 ? 22.959 10.980 167.117 1.00 200.00 2 VAL A O 1
ATOM 6486 N N . MET E 5 3 ? 21.809 9.619 165.724 1.00 200.00 3 MET A N 1
ATOM 6487 C CA . MET E 5 3 ? 21.698 8.591 166.767 1.00 200.00 3 MET A CA 1
ATOM 6488 C C . MET E 5 3 ? 21.486 7.132 166.359 1.00 200.00 3 MET A C 1
ATOM 6489 O O . MET E 5 3 ? 20.468 6.736 165.787 1.00 200.00 3 MET A O 1
ATOM 6494 N N . LEU E 5 4 ? 22.452 6.291 166.647 1.00 200.00 4 LEU A N 1
ATOM 6495 C CA . LEU E 5 4 ? 22.395 4.928 166.157 1.00 200.00 4 LEU A CA 1
ATOM 6496 C C . LEU E 5 4 ? 22.300 3.892 167.270 1.00 200.00 4 LEU A C 1
ATOM 6497 O O . LEU E 5 4 ? 23.333 3.311 167.625 1.00 200.00 4 LEU A O 1
ATOM 6502 N N . VAL E 5 5 ? 21.147 3.584 167.859 1.00 200.00 5 VAL A N 1
ATOM 6503 C CA . VAL E 5 5 ? 21.134 2.555 168.897 1.00 200.00 5 VAL A CA 1
ATOM 6504 C C . VAL E 5 5 ? 20.753 1.144 168.413 1.00 200.00 5 VAL A C 1
ATOM 6505 O O . VAL E 5 5 ? 19.605 0.857 168.003 1.00 200.00 5 VAL A O 1
ATOM 6509 N N . GLU E 5 6 ? 21.729 0.236 168.456 1.00 200.00 6 GLU A N 1
ATOM 6510 C CA . GLU E 5 6 ? 21.495 -1.125 167.995 1.00 200.00 6 GLU A CA 1
ATOM 6511 C C . GLU E 5 6 ? 20.978 -1.995 169.097 1.00 200.00 6 GLU A C 1
ATOM 6512 O O . GLU E 5 6 ? 21.253 -1.707 170.247 1.00 200.00 6 GLU A O 1
ATOM 6518 N N . SER E 5 7 ? 20.275 -3.053 168.731 1.00 200.00 7 SER A N 1
ATOM 6519 C CA . SER E 5 7 ? 19.504 -3.906 169.630 1.00 200.00 7 SER A CA 1
ATOM 6520 C C . SER E 5 7 ? 19.457 -5.337 169.063 1.00 200.00 7 SER A C 1
ATOM 6521 O O . SER E 5 7 ? 19.560 -5.520 167.830 1.00 200.00 7 SER A O 1
ATOM 6524 N N . GLY E 5 8 ? 19.308 -6.396 169.853 1.00 200.00 8 GLY A N 1
ATOM 6525 C CA . GLY E 5 8 ? 19.246 -7.729 169.265 1.00 200.00 8 GLY A CA 1
ATOM 6526 C C . GLY E 5 8 ? 20.351 -8.693 169.658 1.00 200.00 8 GLY A C 1
ATOM 6527 O O . GLY E 5 8 ? 20.309 -9.859 169.273 1.00 200.00 8 GLY A O 1
ATOM 6528 N N . GLY E 5 9 ? 21.364 -8.262 170.436 1.00 200.00 9 GLY A N 1
ATOM 6529 C CA . GLY E 5 9 ? 22.475 -9.134 170.856 1.00 200.00 9 GLY A CA 1
ATOM 6530 C C . GLY E 5 9 ? 21.978 -10.364 171.590 1.00 200.00 9 GLY A C 1
ATOM 6531 O O . GLY E 5 9 ? 20.766 -10.482 171.823 1.00 200.00 9 GLY A O 1
ATOM 6532 N N . GLY E 5 10 ? 22.859 -11.273 172.003 1.00 200.00 10 GLY A N 1
ATOM 6533 C CA . GLY E 5 10 ? 22.396 -12.472 172.714 1.00 200.00 10 GLY A CA 1
ATOM 6534 C C . GLY E 5 10 ? 23.431 -13.589 172.806 1.00 200.00 10 GLY A C 1
ATOM 6535 O O . GLY E 5 10 ? 24.569 -13.418 172.330 1.00 200.00 10 GLY A O 1
ATOM 6536 N N . LEU E 5 11 ? 23.049 -14.708 173.477 1.00 200.00 11 LEU A N 1
ATOM 6537 C CA . LEU E 5 11 ? 23.863 -15.924 173.524 1.00 200.00 11 LEU A CA 1
ATOM 6538 C C . LEU E 5 11 ? 23.208 -16.833 172.494 1.00 200.00 11 LEU A C 1
ATOM 6539 O O . LEU E 5 11 ? 21.989 -16.975 172.514 1.00 200.00 11 LEU A O 1
ATOM 6544 N N . VAL E 5 12 ? 23.949 -17.433 171.584 1.00 200.00 12 VAL A N 1
ATOM 6545 C CA . VAL E 5 12 ? 23.406 -18.293 170.556 1.00 200.00 12 VAL A CA 1
ATOM 6546 C C . VAL E 5 12 ? 24.328 -19.500 170.376 1.00 200.00 12 VAL A C 1
ATOM 6547 O O . VAL E 5 12 ? 25.574 -19.430 170.468 1.00 200.00 12 VAL A O 1
ATOM 6551 N N . LYS E 5 13 ? 23.660 -20.632 170.072 1.00 200.00 13 LYS A N 1
ATOM 6552 C CA . LYS E 5 13 ? 24.377 -21.899 169.892 1.00 200.00 13 LYS A CA 1
ATOM 6553 C C . LYS E 5 13 ? 24.902 -21.918 168.475 1.00 200.00 13 LYS A C 1
ATOM 6554 O O . LYS E 5 13 ? 24.499 -21.122 167.618 1.00 200.00 13 LYS A O 1
ATOM 6560 N N . PRO E 5 14 ? 25.906 -22.719 168.220 1.00 200.00 14 PRO A N 1
ATOM 6561 C CA . PRO E 5 14 ? 26.491 -22.724 166.914 1.00 200.00 14 PRO A CA 1
ATOM 6562 C C . PRO E 5 14 ? 25.506 -23.183 165.866 1.00 200.00 14 PRO A C 1
ATOM 6563 O O . PRO E 5 14 ? 24.663 -24.061 166.078 1.00 200.00 14 PRO A O 1
ATOM 6567 N N . GLY E 5 15 ? 25.587 -22.468 164.739 1.00 200.00 15 GLY A N 1
ATOM 6568 C CA . GLY E 5 15 ? 24.786 -22.763 163.561 1.00 200.00 15 GLY A CA 1
ATOM 6569 C C . GLY E 5 15 ? 23.520 -21.966 163.564 1.00 200.00 15 GLY A C 1
ATOM 6570 O O . GLY E 5 15 ? 22.873 -21.831 162.501 1.00 200.00 15 GLY A O 1
ATOM 6571 N N . GLY E 5 16 ? 23.250 -21.406 164.753 1.00 200.00 16 GLY A N 1
ATOM 6572 C CA . GLY E 5 16 ? 22.070 -20.611 165.013 1.00 200.00 16 GLY A CA 1
ATOM 6573 C C . GLY E 5 16 ? 22.015 -19.253 164.326 1.00 200.00 16 GLY A C 1
ATOM 6574 O O . GLY E 5 16 ? 22.888 -18.868 163.550 1.00 200.00 16 GLY A O 1
ATOM 6575 N N . SER E 5 17 ? 20.981 -18.491 164.728 1.00 200.00 17 SER A N 1
ATOM 6576 C CA . SER E 5 17 ? 20.568 -17.240 164.130 1.00 200.00 17 SER A CA 1
ATOM 6577 C C . SER E 5 17 ? 19.961 -16.248 165.114 1.00 200.00 17 SER A C 1
ATOM 6578 O O . SER E 5 17 ? 19.296 -16.614 166.081 1.00 200.00 17 SER A O 1
ATOM 6581 N N . LEU E 5 18 ? 20.223 -14.981 164.766 1.00 200.00 18 LEU A N 1
ATOM 6582 C CA . LEU E 5 18 ? 19.838 -13.711 165.394 1.00 200.00 18 LEU A CA 1
ATOM 6583 C C . LEU E 5 18 ? 19.682 -12.706 164.217 1.00 200.00 18 LEU A C 1
ATOM 6584 O O . LEU E 5 18 ? 20.198 -12.855 163.095 1.00 200.00 18 LEU A O 1
ATOM 6589 N N . LYS E 5 19 ? 18.941 -11.634 164.507 1.00 200.00 19 LYS A N 1
ATOM 6590 C CA . LYS E 5 19 ? 18.785 -10.515 163.601 1.00 200.00 19 LYS A CA 1
ATOM 6591 C C . LYS E 5 19 ? 18.997 -9.255 164.494 1.00 200.00 19 LYS A C 1
ATOM 6592 O O . LYS E 5 19 ? 18.316 -9.075 165.518 1.00 200.00 19 LYS A O 1
ATOM 6598 N N . LEU E 5 20 ? 19.980 -8.409 164.196 1.00 200.00 20 LEU A N 1
ATOM 6599 C CA . LEU E 5 20 ? 20.150 -7.175 164.937 1.00 200.00 20 LEU A CA 1
ATOM 6600 C C . LEU E 5 20 ? 19.380 -6.018 164.278 1.00 200.00 20 LEU A C 1
ATOM 6601 O O . LEU E 5 20 ? 19.001 -6.108 163.110 1.00 200.00 20 LEU A O 1
ATOM 6606 N N . SER E 5 21 ? 19.088 -4.931 164.990 1.00 200.00 21 SER A N 1
ATOM 6607 C CA . SER E 5 21 ? 18.522 -3.694 164.394 1.00 200.00 21 SER A CA 1
ATOM 6608 C C . SER E 5 21 ? 19.387 -2.523 164.852 1.00 200.00 21 SER A C 1
ATOM 6609 O O . SER E 5 21 ? 19.917 -2.561 165.957 1.00 200.00 21 SER A O 1
ATOM 6612 N N . CYS E 5 22 ? 19.565 -1.552 163.965 1.00 200.00 22 CYS A N 1
ATOM 6613 C CA . CYS E 5 22 ? 20.180 -0.286 164.239 1.00 200.00 22 CYS A CA 1
ATOM 6614 C C . CYS E 5 22 ? 19.021 0.683 164.081 1.00 200.00 22 CYS A C 1
ATOM 6615 O O . CYS E 5 22 ? 18.600 0.909 162.958 1.00 200.00 22 CYS A O 1
ATOM 6618 N N . THR E 5 23 ? 18.451 1.162 165.167 1.00 200.00 23 THR A N 1
ATOM 6619 C CA . THR E 5 23 ? 17.380 2.136 165.133 1.00 200.00 23 THR A CA 1
ATOM 6620 C C . THR E 5 23 ? 17.998 3.533 165.111 1.00 200.00 23 THR A C 1
ATOM 6621 O O . THR E 5 23 ? 18.892 3.828 165.899 1.00 200.00 23 THR A O 1
ATOM 6625 N N . ALA E 5 24 ? 17.544 4.356 164.184 1.00 200.00 24 ALA A N 1
ATOM 6626 C CA . ALA E 5 24 ? 18.187 5.615 163.916 1.00 200.00 24 ALA A CA 1
ATOM 6627 C C . ALA E 5 24 ? 17.371 6.845 164.289 1.00 200.00 24 ALA A C 1
ATOM 6628 O O . ALA E 5 24 ? 16.121 6.809 164.294 1.00 200.00 24 ALA A O 1
ATOM 6630 N N . SER E 5 25 ? 18.069 7.934 164.609 1.00 200.00 25 SER A N 1
ATOM 6631 C CA . SER E 5 25 ? 17.431 9.191 164.948 1.00 200.00 25 SER A CA 1
ATOM 6632 C C . SER E 5 25 ? 18.355 10.362 164.526 1.00 200.00 25 SER A C 1
ATOM 6633 O O . SER E 5 25 ? 19.523 10.141 164.231 1.00 200.00 25 SER A O 1
ATOM 6636 N N . GLY E 5 26 ? 17.869 11.606 164.415 1.00 200.00 26 GLY A N 1
ATOM 6637 C CA . GLY E 5 26 ? 18.643 12.825 164.240 1.00 200.00 26 GLY A CA 1
ATOM 6638 C C . GLY E 5 26 ? 19.477 13.064 162.997 1.00 200.00 26 GLY A C 1
ATOM 6639 O O . GLY E 5 26 ? 20.548 13.684 163.051 1.00 200.00 26 GLY A O 1
ATOM 6640 N N . PHE E 5 27 ? 18.965 12.610 161.860 1.00 200.00 27 PHE A N 1
ATOM 6641 C CA . PHE E 5 27 ? 19.546 12.870 160.533 1.00 200.00 27 PHE A CA 1
ATOM 6642 C C . PHE E 5 27 ? 18.547 12.302 159.498 1.00 200.00 27 PHE A C 1
ATOM 6643 O O . PHE E 5 27 ? 17.619 11.544 159.886 1.00 200.00 27 PHE A O 1
ATOM 6651 N N . ILE E 5 28 ? 18.680 12.611 158.180 1.00 200.00 28 ILE A N 1
ATOM 6652 C CA . ILE E 5 28 ? 17.812 11.964 157.220 1.00 200.00 28 ILE A CA 1
ATOM 6653 C C . ILE E 5 28 ? 18.441 10.635 156.889 1.00 200.00 28 ILE A C 1
ATOM 6654 O O . ILE E 5 28 ? 19.364 10.609 156.075 1.00 200.00 28 ILE A O 1
ATOM 6659 N N . PHE E 5 29 ? 17.978 9.542 157.539 1.00 200.00 29 PHE A N 1
ATOM 6660 C CA . PHE E 5 29 ? 18.468 8.165 157.307 1.00 200.00 29 PHE A CA 1
ATOM 6661 C C . PHE E 5 29 ? 18.285 7.737 155.849 1.00 200.00 29 PHE A C 1
ATOM 6662 O O . PHE E 5 29 ? 19.265 7.411 155.167 1.00 200.00 29 PHE A O 1
ATOM 6670 N N . ASN E 5 30 ? 17.044 7.852 155.313 1.00 200.00 30 ASN A N 1
ATOM 6671 C CA . ASN E 5 30 ? 16.697 7.395 153.979 1.00 200.00 30 ASN A CA 1
ATOM 6672 C C . ASN E 5 30 ? 17.599 7.962 152.940 1.00 200.00 30 ASN A C 1
ATOM 6673 O O . ASN E 5 30 ? 17.580 7.368 151.857 1.00 200.00 30 ASN A O 1
ATOM 6678 N N . ARG E 5 31 ? 18.336 9.063 153.214 1.00 200.00 31 ARG A N 1
ATOM 6679 C CA . ARG E 5 31 ? 19.289 9.425 152.195 1.00 200.00 31 ARG A CA 1
ATOM 6680 C C . ARG E 5 31 ? 20.788 9.297 152.604 1.00 200.00 31 ARG A C 1
ATOM 6681 O O . ARG E 5 31 ? 21.668 10.027 152.115 1.00 200.00 31 ARG A O 1
ATOM 6689 N N . CYS E 5 32 ? 21.181 8.262 153.394 1.00 200.00 32 CYS A N 1
ATOM 6690 C CA . CYS E 5 32 ? 22.592 7.985 153.698 1.00 200.00 32 CYS A CA 1
ATOM 6691 C C . CYS E 5 32 ? 22.982 6.512 153.586 1.00 200.00 32 CYS A C 1
ATOM 6692 O O . CYS E 5 32 ? 22.170 5.646 153.883 1.00 200.00 32 CYS A O 1
ATOM 6695 N N . ALA E 5 33 ? 24.177 6.133 153.113 1.00 200.00 33 ALA A N 1
ATOM 6696 C CA . ALA E 5 33 ? 24.621 4.753 153.085 1.00 200.00 33 ALA A CA 1
ATOM 6697 C C . ALA E 5 33 ? 24.973 4.239 154.472 1.00 200.00 33 ALA A C 1
ATOM 6698 O O . ALA E 5 33 ? 25.580 5.017 155.223 1.00 200.00 33 ALA A O 1
ATOM 6700 N N . MET E 5 34 ? 24.703 2.990 154.858 1.00 200.00 34 MET A N 1
ATOM 6701 C CA . MET E 5 34 ? 24.958 2.486 156.218 1.00 200.00 34 MET A CA 1
ATOM 6702 C C . MET E 5 34 ? 25.940 1.285 156.490 1.00 200.00 34 MET A C 1
ATOM 6703 O O . MET E 5 34 ? 26.002 0.377 155.633 1.00 200.00 34 MET A O 1
ATOM 6708 N N . SER E 5 35 ? 26.779 1.146 157.564 1.00 200.00 35 SER A N 1
ATOM 6709 C CA . SER E 5 35 ? 27.631 -0.055 157.750 1.00 200.00 35 SER A CA 1
ATOM 6710 C C . SER E 5 35 ? 27.536 -0.708 159.122 1.00 200.00 35 SER A C 1
ATOM 6711 O O . SER E 5 35 ? 27.030 -0.142 160.105 1.00 200.00 35 SER A O 1
ATOM 6714 N N . TRP E 5 36 ? 27.958 -1.978 159.173 1.00 200.00 36 TRP A N 1
ATOM 6715 C CA . TRP E 5 36 ? 28.074 -2.742 160.421 1.00 200.00 36 TRP A CA 1
ATOM 6716 C C . TRP E 5 36 ? 29.516 -3.118 160.399 1.00 200.00 36 TRP A C 1
ATOM 6717 O O . TRP E 5 36 ? 30.013 -3.475 159.342 1.00 200.00 36 TRP A O 1
ATOM 6728 N N . VAL E 5 37 ? 30.192 -2.943 161.507 1.00 200.00 37 VAL A N 1
ATOM 6729 C CA . VAL E 5 37 ? 31.586 -3.233 161.725 1.00 200.00 37 VAL A CA 1
ATOM 6730 C C . VAL E 5 37 ? 31.442 -4.034 163.014 1.00 200.00 37 VAL A C 1
ATOM 6731 O O . VAL E 5 37 ? 30.479 -3.773 163.758 1.00 200.00 37 VAL A O 1
ATOM 6735 N N . ARG E 5 38 ? 32.294 -5.036 163.328 1.00 200.00 38 ARG A N 1
ATOM 6736 C CA . ARG E 5 38 ? 32.235 -5.753 164.605 1.00 200.00 38 ARG A CA 1
ATOM 6737 C C . ARG E 5 38 ? 33.508 -5.567 165.339 1.00 200.00 38 ARG A C 1
ATOM 6738 O O . ARG E 5 38 ? 34.522 -5.251 164.727 1.00 200.00 38 ARG A O 1
ATOM 6746 N N . GLN E 5 39 ? 33.540 -5.751 166.628 1.00 200.00 39 GLN A N 1
ATOM 6747 C CA . GLN E 5 39 ? 34.818 -5.722 167.310 1.00 200.00 39 GLN A CA 1
ATOM 6748 C C . GLN E 5 39 ? 35.138 -7.041 168.024 1.00 200.00 39 GLN A C 1
ATOM 6749 O O . GLN E 5 39 ? 34.430 -7.399 168.985 1.00 200.00 39 GLN A O 1
ATOM 6755 N N . THR E 5 40 ? 36.161 -7.798 167.628 1.00 200.00 40 THR A N 1
ATOM 6756 C CA . THR E 5 40 ? 36.324 -9.120 168.211 1.00 200.00 40 THR A CA 1
ATOM 6757 C C . THR E 5 40 ? 36.887 -9.059 169.629 1.00 200.00 40 THR A C 1
ATOM 6758 O O . THR E 5 40 ? 37.618 -8.087 169.888 1.00 200.00 40 THR A O 1
ATOM 6762 N N . PRO E 5 41 ? 36.669 -10.070 170.523 1.00 200.00 41 PRO A N 1
ATOM 6763 C CA . PRO E 5 41 ? 37.294 -10.231 171.818 1.00 200.00 41 PRO A CA 1
ATOM 6764 C C . PRO E 5 41 ? 38.732 -9.700 171.930 1.00 200.00 41 PRO A C 1
ATOM 6765 O O . PRO E 5 41 ? 39.024 -8.814 172.761 1.00 200.00 41 PRO A O 1
ATOM 6769 N N . GLU E 5 42 ? 39.580 -10.093 170.953 1.00 200.00 42 GLU A N 1
ATOM 6770 C CA . GLU E 5 42 ? 40.961 -9.731 171.065 1.00 200.00 42 GLU A CA 1
ATOM 6771 C C . GLU E 5 42 ? 41.133 -8.375 170.459 1.00 200.00 42 GLU A C 1
ATOM 6772 O O . GLU E 5 42 ? 42.159 -8.137 169.842 1.00 200.00 42 GLU A O 1
ATOM 6778 N N . LYS E 5 43 ? 40.114 -7.527 170.654 1.00 200.00 43 LYS A N 1
ATOM 6779 C CA . LYS E 5 43 ? 39.986 -6.126 170.287 1.00 200.00 43 LYS A CA 1
ATOM 6780 C C . LYS E 5 43 ? 40.349 -5.733 168.850 1.00 200.00 43 LYS A C 1
ATOM 6781 O O . LYS E 5 43 ? 40.866 -4.650 168.569 1.00 200.00 43 LYS A O 1
ATOM 6787 N N . ARG E 5 44 ? 40.104 -6.593 167.853 1.00 200.00 44 ARG A N 1
ATOM 6788 C CA . ARG E 5 44 ? 40.356 -6.162 166.477 1.00 200.00 44 ARG A CA 1
ATOM 6789 C C . ARG E 5 44 ? 39.067 -6.126 165.653 1.00 200.00 44 ARG A C 1
ATOM 6790 O O . ARG E 5 44 ? 38.113 -6.837 165.919 1.00 200.00 44 ARG A O 1
ATOM 6798 N N . LEU E 5 45 ? 39.044 -5.174 164.723 1.00 200.00 45 LEU A N 1
ATOM 6799 C CA . LEU E 5 45 ? 37.843 -4.643 164.111 1.00 200.00 45 LEU A CA 1
ATOM 6800 C C . LEU E 5 45 ? 37.682 -5.097 162.688 1.00 200.00 45 LEU A C 1
ATOM 6801 O O . LEU E 5 45 ? 38.516 -4.822 161.837 1.00 200.00 45 LEU A O 1
ATOM 6806 N N . GLU E 5 46 ? 36.563 -5.684 162.380 1.00 200.00 46 GLU A N 1
ATOM 6807 C CA . GLU E 5 46 ? 36.379 -6.228 161.076 1.00 200.00 46 GLU A CA 1
ATOM 6808 C C . GLU E 5 46 ? 35.186 -5.499 160.582 1.00 200.00 46 GLU A C 1
ATOM 6809 O O . GLU E 5 46 ? 34.235 -5.278 161.321 1.00 200.00 46 GLU A O 1
ATOM 6815 N N . TRP E 5 47 ? 35.177 -5.149 159.321 1.00 200.00 47 TRP A N 1
ATOM 6816 C CA . TRP E 5 47 ? 33.987 -4.547 158.708 1.00 200.00 47 TRP A CA 1
ATOM 6817 C C . TRP E 5 47 ? 33.027 -5.678 158.438 1.00 200.00 47 TRP A C 1
ATOM 6818 O O . TRP E 5 47 ? 33.498 -6.776 158.207 1.00 200.00 47 TRP A O 1
ATOM 6829 N N . VAL E 5 48 ? 31.732 -5.474 158.444 1.00 200.00 48 VAL A N 1
ATOM 6830 C CA . VAL E 5 48 ? 30.793 -6.548 158.237 1.00 200.00 48 VAL A CA 1
ATOM 6831 C C . VAL E 5 48 ? 30.025 -6.412 156.943 1.00 200.00 48 VAL A C 1
ATOM 6832 O O . VAL E 5 48 ? 30.034 -7.356 156.185 1.00 200.00 48 VAL A O 1
ATOM 6836 N N . ALA E 5 49 ? 29.334 -5.337 156.673 1.00 200.00 49 ALA A N 1
ATOM 6837 C CA . ALA E 5 49 ? 28.610 -5.119 155.428 1.00 200.00 49 ALA A CA 1
ATOM 6838 C C . ALA E 5 49 ? 28.246 -3.617 155.265 1.00 200.00 49 ALA A C 1
ATOM 6839 O O . ALA E 5 49 ? 28.294 -2.860 156.257 1.00 200.00 49 ALA A O 1
ATOM 6841 N N . THR E 5 50 ? 27.929 -3.188 154.035 1.00 200.00 50 THR A N 1
ATOM 6842 C CA . THR E 5 50 ? 27.479 -1.841 153.720 1.00 200.00 50 THR A CA 1
ATOM 6843 C C . THR E 5 50 ? 26.275 -1.905 152.837 1.00 200.00 50 THR A C 1
ATOM 6844 O O . THR E 5 50 ? 26.307 -2.614 151.828 1.00 200.00 50 THR A O 1
ATOM 6848 N N . ILE E 5 51 ? 25.224 -1.181 153.185 1.00 200.00 51 ILE A N 1
ATOM 6849 C CA . ILE E 5 51 ? 24.075 -1.103 152.322 1.00 200.00 51 ILE A CA 1
ATOM 6850 C C . ILE E 5 51 ? 24.046 0.276 151.685 1.00 200.00 51 ILE A C 1
ATOM 6851 O O . ILE E 5 51 ? 24.334 1.307 152.283 1.00 200.00 51 ILE A O 1
ATOM 6856 N N . SER E 5 52 ? 23.733 0.339 150.411 1.00 200.00 52 SER A N 1
ATOM 6857 C CA . SER E 5 52 ? 23.596 1.594 149.726 1.00 200.00 52 SER A CA 1
ATOM 6858 C C . SER E 5 52 ? 22.358 2.387 150.017 1.00 200.00 52 SER A C 1
ATOM 6859 O O . SER E 5 52 ? 21.227 1.941 150.077 1.00 200.00 52 SER A O 1
ATOM 6862 N N . SER E 5 53 ? 22.748 3.635 150.106 1.00 200.00 53 SER A N 1
ATOM 6863 C CA . SER E 5 53 ? 21.933 4.843 150.045 1.00 200.00 53 SER A CA 1
ATOM 6864 C C . SER E 5 53 ? 20.419 4.729 150.097 1.00 200.00 53 SER A C 1
ATOM 6865 O O . SER E 5 53 ? 19.765 5.222 149.190 1.00 200.00 53 SER A O 1
ATOM 6868 N N . GLY E 5 54 ? 19.871 4.045 151.093 1.00 200.00 54 GLY A N 1
ATOM 6869 C CA . GLY E 5 54 ? 18.461 3.998 151.248 1.00 200.00 54 GLY A CA 1
ATOM 6870 C C . GLY E 5 54 ? 17.807 3.243 150.114 1.00 200.00 54 GLY A C 1
ATOM 6871 O O . GLY E 5 54 ? 16.660 3.592 149.796 1.00 200.00 54 GLY A O 1
ATOM 6872 N N . GLY E 5 55 ? 18.425 2.175 149.575 1.00 200.00 55 GLY A N 1
ATOM 6873 C CA . GLY E 5 55 ? 17.894 1.396 148.450 1.00 200.00 55 GLY A CA 1
ATOM 6874 C C . GLY E 5 55 ? 18.739 0.151 148.433 1.00 200.00 55 GLY A C 1
ATOM 6875 O O . GLY E 5 55 ? 18.848 -0.342 149.545 1.00 200.00 55 GLY A O 1
ATOM 6876 N N . THR E 5 56 ? 19.313 -0.442 147.371 1.00 200.00 56 THR A N 1
ATOM 6877 C CA . THR E 5 56 ? 20.311 -1.490 147.566 1.00 200.00 56 THR A CA 1
ATOM 6878 C C . THR E 5 56 ? 21.275 -1.749 146.407 1.00 200.00 56 THR A C 1
ATOM 6879 O O . THR E 5 56 ? 20.949 -1.650 145.236 1.00 200.00 56 THR A O 1
ATOM 6883 N N . TYR E 5 57 ? 22.481 -1.902 146.909 1.00 200.00 57 TYR A N 1
ATOM 6884 C CA . TYR E 5 57 ? 23.773 -2.216 146.340 1.00 200.00 57 TYR A CA 1
ATOM 6885 C C . TYR E 5 57 ? 24.364 -2.519 147.715 1.00 200.00 57 TYR A C 1
ATOM 6886 O O . TYR E 5 57 ? 24.479 -1.632 148.592 1.00 200.00 57 TYR A O 1
ATOM 6895 N N . THR E 5 58 ? 24.625 -3.798 147.931 1.00 200.00 58 THR A N 1
ATOM 6896 C CA . THR E 5 58 ? 25.016 -4.325 149.223 1.00 200.00 58 THR A CA 1
ATOM 6897 C C . THR E 5 58 ? 26.442 -4.802 148.954 1.00 200.00 58 THR A C 1
ATOM 6898 O O . THR E 5 58 ? 26.761 -5.107 147.795 1.00 200.00 58 THR A O 1
ATOM 6902 N N . TYR E 5 59 ? 27.351 -4.794 149.946 1.00 200.00 59 TYR A N 1
ATOM 6903 C CA . TYR E 5 59 ? 28.766 -5.127 149.770 1.00 200.00 59 TYR A CA 1
ATOM 6904 C C . TYR E 5 59 ? 29.202 -5.953 150.958 1.00 200.00 59 TYR A C 1
ATOM 6905 O O . TYR E 5 59 ? 28.767 -5.665 152.076 1.00 200.00 59 TYR A O 1
ATOM 6914 N N . TYR E 5 60 ? 30.039 -6.969 150.791 1.00 200.00 60 TYR A N 1
ATOM 6915 C CA . TYR E 5 60 ? 30.464 -7.804 151.922 1.00 200.00 60 TYR A CA 1
ATOM 6916 C C . TYR E 5 60 ? 31.883 -8.273 151.745 1.00 200.00 60 TYR A C 1
ATOM 6917 O O . TYR E 5 60 ? 32.334 -8.407 150.605 1.00 200.00 60 TYR A O 1
ATOM 6926 N N . PRO E 5 61 ? 32.584 -8.513 152.843 1.00 200.00 61 PRO A N 1
ATOM 6927 C CA . PRO E 5 61 ? 33.847 -9.212 152.820 1.00 200.00 61 PRO A CA 1
ATOM 6928 C C . PRO E 5 61 ? 33.579 -10.698 152.615 1.00 200.00 61 PRO A C 1
ATOM 6929 O O . PRO E 5 61 ? 32.458 -11.158 152.884 1.00 200.00 61 PRO A O 1
ATOM 6933 N N . ASP E 5 62 ? 34.565 -11.497 152.148 1.00 200.00 62 ASP A N 1
ATOM 6934 C CA . ASP E 5 62 ? 34.413 -12.992 152.093 1.00 200.00 62 ASP A CA 1
ATOM 6935 C C . ASP E 5 62 ? 33.910 -13.842 153.325 1.00 200.00 62 ASP A C 1
ATOM 6936 O O . ASP E 5 62 ? 33.023 -14.675 153.165 1.00 200.00 62 ASP A O 1
ATOM 6941 N N . SER E 5 63 ? 34.375 -13.678 154.561 1.00 200.00 63 SER A N 1
ATOM 6942 C CA . SER E 5 63 ? 33.922 -14.450 155.694 1.00 200.00 63 SER A CA 1
ATOM 6943 C C . SER E 5 63 ? 32.405 -14.508 155.956 1.00 200.00 63 SER A C 1
ATOM 6944 O O . SER E 5 63 ? 31.848 -15.348 156.659 1.00 200.00 63 SER A O 1
ATOM 6947 N N . VAL E 5 64 ? 31.664 -13.578 155.381 1.00 200.00 64 VAL A N 1
ATOM 6948 C CA . VAL E 5 64 ? 30.300 -13.332 155.777 1.00 200.00 64 VAL A CA 1
ATOM 6949 C C . VAL E 5 64 ? 29.458 -13.484 154.567 1.00 200.00 64 VAL A C 1
ATOM 6950 O O . VAL E 5 64 ? 28.249 -13.631 154.775 1.00 200.00 64 VAL A O 1
ATOM 6954 N N . LYS E 5 65 ? 30.005 -13.560 153.341 1.00 200.00 65 LYS A N 1
ATOM 6955 C CA . LYS E 5 65 ? 29.139 -13.649 152.178 1.00 200.00 65 LYS A CA 1
ATOM 6956 C C . LYS E 5 65 ? 28.487 -15.013 152.229 1.00 200.00 65 LYS A C 1
ATOM 6957 O O . LYS E 5 65 ? 29.154 -16.005 152.515 1.00 200.00 65 LYS A O 1
ATOM 6963 N N . GLY E 5 66 ? 27.169 -15.049 152.052 1.00 200.00 66 GLY A N 1
ATOM 6964 C CA . GLY E 5 66 ? 26.444 -16.301 152.075 1.00 200.00 66 GLY A CA 1
ATOM 6965 C C . GLY E 5 66 ? 25.723 -16.420 153.392 1.00 200.00 66 GLY A C 1
ATOM 6966 O O . GLY E 5 66 ? 24.566 -16.833 153.406 1.00 200.00 66 GLY A O 1
ATOM 6967 N N . ARG E 5 67 ? 26.361 -16.038 154.506 1.00 200.00 67 ARG A N 1
ATOM 6968 C CA . ARG E 5 67 ? 25.783 -16.211 155.842 1.00 200.00 67 ARG A CA 1
ATOM 6969 C C . ARG E 5 67 ? 25.042 -15.014 156.439 1.00 200.00 67 ARG A C 1
ATOM 6970 O O . ARG E 5 67 ? 23.998 -15.243 157.066 1.00 200.00 67 ARG A O 1
ATOM 6978 N N . PHE E 5 68 ? 25.599 -13.757 156.289 1.00 200.00 68 PHE A N 1
ATOM 6979 C CA . PHE E 5 68 ? 25.038 -12.455 156.739 1.00 200.00 68 PHE A CA 1
ATOM 6980 C C . PHE E 5 68 ? 24.336 -11.530 155.699 1.00 200.00 68 PHE A C 1
ATOM 6981 O O . PHE E 5 68 ? 24.812 -11.432 154.568 1.00 200.00 68 PHE A O 1
ATOM 6989 N N . THR E 5 69 ? 23.227 -10.826 156.027 1.00 200.00 69 THR A N 1
ATOM 6990 C CA . THR E 5 69 ? 22.491 -9.957 155.107 1.00 200.00 69 THR A CA 1
ATOM 6991 C C . THR E 5 69 ? 22.221 -8.597 155.731 1.00 200.00 69 THR A C 1
ATOM 6992 O O . THR E 5 69 ? 21.729 -8.508 156.880 1.00 200.00 69 THR A O 1
ATOM 6996 N N . ILE E 5 70 ? 22.575 -7.532 155.003 1.00 200.00 70 ILE A N 1
ATOM 6997 C CA . ILE E 5 70 ? 22.364 -6.173 155.499 1.00 200.00 70 ILE A CA 1
ATOM 6998 C C . ILE E 5 70 ? 21.160 -5.673 154.721 1.00 200.00 70 ILE A C 1
ATOM 6999 O O . ILE E 5 70 ? 21.002 -5.933 153.513 1.00 200.00 70 ILE A O 1
ATOM 7004 N N . SER E 5 71 ? 20.226 -5.081 155.446 1.00 200.00 71 SER A N 1
ATOM 7005 C CA . SER E 5 71 ? 18.948 -4.652 154.861 1.00 200.00 71 SER A CA 1
ATOM 7006 C C . SER E 5 71 ? 18.535 -3.448 155.648 1.00 200.00 71 SER A C 1
ATOM 7007 O O . SER E 5 71 ? 18.959 -3.338 156.810 1.00 200.00 71 SER A O 1
ATOM 7010 N N . ARG E 5 72 ? 17.736 -2.569 155.051 1.00 200.00 72 ARG A N 1
ATOM 7011 C CA . ARG E 5 72 ? 17.395 -1.328 155.718 1.00 200.00 72 ARG A CA 1
ATOM 7012 C C . ARG E 5 72 ? 15.948 -1.089 155.463 1.00 200.00 72 ARG A C 1
ATOM 7013 O O . ARG E 5 72 ? 15.417 -1.603 154.475 1.00 200.00 72 ARG A O 1
ATOM 7021 N N . ASP E 5 73 ? 15.345 -0.370 156.399 1.00 200.00 73 ASP A N 1
ATOM 7022 C CA . ASP E 5 73 ? 13.959 -0.023 156.283 1.00 200.00 73 ASP A CA 1
ATOM 7023 C C . ASP E 5 73 ? 13.858 1.475 156.569 1.00 200.00 73 ASP A C 1
ATOM 7024 O O . ASP E 5 73 ? 13.642 1.952 157.696 1.00 200.00 73 ASP A O 1
ATOM 7029 N N . ASN E 5 74 ? 13.999 2.193 155.460 1.00 200.00 74 ASN A N 1
ATOM 7030 C CA . ASN E 5 74 ? 13.769 3.614 155.331 1.00 200.00 74 ASN A CA 1
ATOM 7031 C C . ASN E 5 74 ? 12.392 4.055 155.810 1.00 200.00 74 ASN A C 1
ATOM 7032 O O . ASN E 5 74 ? 12.100 5.237 156.017 1.00 200.00 74 ASN A O 1
ATOM 7037 N N . ALA E 5 75 ? 11.444 3.131 155.899 1.00 200.00 75 ALA A N 1
ATOM 7038 C CA . ALA E 5 75 ? 10.115 3.574 156.273 1.00 200.00 75 ALA A CA 1
ATOM 7039 C C . ALA E 5 75 ? 10.132 3.775 157.770 1.00 200.00 75 ALA A C 1
ATOM 7040 O O . ALA E 5 75 ? 9.428 4.637 158.300 1.00 200.00 75 ALA A O 1
ATOM 7042 N N . LYS E 5 76 ? 10.916 2.994 158.472 1.00 200.00 76 LYS A N 1
ATOM 7043 C CA . LYS E 5 76 ? 10.868 3.192 159.890 1.00 200.00 76 LYS A CA 1
ATOM 7044 C C . LYS E 5 76 ? 12.211 3.145 160.576 1.00 200.00 76 LYS A C 1
ATOM 7045 O O . LYS E 5 76 ? 12.404 2.651 161.691 1.00 200.00 76 LYS A O 1
ATOM 7051 N N . ASN E 5 77 ? 13.101 3.739 159.762 1.00 200.00 77 ASN A N 1
ATOM 7052 C CA . ASN E 5 77 ? 14.470 4.103 160.061 1.00 200.00 77 ASN A CA 1
ATOM 7053 C C . ASN E 5 77 ? 15.281 3.057 160.826 1.00 200.00 77 ASN A C 1
ATOM 7054 O O . ASN E 5 77 ? 16.037 3.323 161.777 1.00 200.00 77 ASN A O 1
ATOM 7059 N N . THR E 5 78 ? 15.152 1.804 160.408 1.00 200.00 78 THR A N 1
ATOM 7060 C CA . THR E 5 78 ? 15.872 0.720 161.082 1.00 200.00 78 THR A CA 1
ATOM 7061 C C . THR E 5 78 ? 16.673 -0.186 160.127 1.00 200.00 78 THR A C 1
ATOM 7062 O O . THR E 5 78 ? 16.143 -0.688 159.110 1.00 200.00 78 THR A O 1
ATOM 7066 N N . LEU E 5 79 ? 17.969 -0.342 160.458 1.00 200.00 79 LEU A N 1
ATOM 7067 C CA . LEU E 5 79 ? 18.983 -1.109 159.681 1.00 200.00 79 LEU A CA 1
ATOM 7068 C C . LEU E 5 79 ? 19.045 -2.453 160.345 1.00 200.00 79 LEU A C 1
ATOM 7069 O O . LEU E 5 79 ? 18.729 -2.511 161.540 1.00 200.00 79 LEU A O 1
ATOM 7074 N N . TYR E 5 80 ? 19.337 -3.514 159.583 1.00 200.00 80 TYR A N 1
ATOM 7075 C CA . TYR E 5 80 ? 19.298 -4.851 160.117 1.00 200.00 80 TYR A CA 1
ATOM 7076 C C . TYR E 5 80 ? 20.483 -5.574 159.591 1.00 200.00 80 TYR A C 1
ATOM 7077 O O . TYR E 5 80 ? 21.057 -5.170 158.597 1.00 200.00 80 TYR A O 1
ATOM 7086 N N . LEU E 5 81 ? 20.916 -6.558 160.342 1.00 200.00 81 LEU A N 1
ATOM 7087 C CA . LEU E 5 81 ? 21.968 -7.462 159.975 1.00 200.00 81 LEU A CA 1
ATOM 7088 C C . LEU E 5 81 ? 21.336 -8.748 160.460 1.00 200.00 81 LEU A C 1
ATOM 7089 O O . LEU E 5 81 ? 21.232 -8.928 161.694 1.00 200.00 81 LEU A O 1
ATOM 7094 N N . GLN E 5 82 ? 20.803 -9.558 159.513 1.00 200.00 82 GLN A N 1
ATOM 7095 C CA . GLN E 5 82 ? 20.314 -10.894 159.817 1.00 200.00 82 GLN A CA 1
ATOM 7096 C C . GLN E 5 82 ? 21.550 -11.761 159.628 1.00 200.00 82 GLN A C 1
ATOM 7097 O O . GLN E 5 82 ? 22.379 -11.570 158.729 1.00 200.00 82 GLN A O 1
ATOM 7103 N N . MET E 5 83 ? 21.705 -12.717 160.502 1.00 200.00 83 MET A N 1
ATOM 7104 C CA . MET E 5 83 ? 22.907 -13.512 160.546 1.00 200.00 83 MET A CA 1
ATOM 7105 C C . MET E 5 83 ? 22.534 -14.981 160.648 1.00 200.00 83 MET A C 1
ATOM 7106 O O . MET E 5 83 ? 21.928 -15.413 161.650 1.00 200.00 83 MET A O 1
ATOM 7111 N N . SER E 5 84 ? 22.916 -15.768 159.657 1.00 200.00 84 SER A N 1
ATOM 7112 C CA . SER E 5 84 ? 22.659 -17.175 159.758 1.00 200.00 84 SER A CA 1
ATOM 7113 C C . SER E 5 84 ? 23.994 -17.878 159.716 1.00 200.00 84 SER A C 1
ATOM 7114 O O . SER E 5 84 ? 24.973 -17.323 159.187 1.00 200.00 84 SER A O 1
ATOM 7117 N N . SER E 5 85 ? 23.982 -19.063 160.339 1.00 200.00 85 SER A N 1
ATOM 7118 C CA . SER E 5 85 ? 25.116 -19.970 160.519 1.00 200.00 85 SER A CA 1
ATOM 7119 C C . SER E 5 85 ? 26.262 -19.323 161.243 1.00 200.00 85 SER A C 1
ATOM 7120 O O . SER E 5 85 ? 27.367 -19.071 160.761 1.00 200.00 85 SER A O 1
ATOM 7123 N N . LEU E 5 86 ? 25.911 -19.013 162.479 1.00 200.00 86 LEU A N 1
ATOM 7124 C CA . LEU E 5 86 ? 26.851 -18.444 163.383 1.00 200.00 86 LEU A CA 1
ATOM 7125 C C . LEU E 5 86 ? 27.939 -19.467 163.700 1.00 200.00 86 LEU A C 1
ATOM 7126 O O . LEU E 5 86 ? 27.725 -20.620 164.110 1.00 200.00 86 LEU A O 1
ATOM 7131 N N . ARG E 5 87 ? 29.080 -19.079 163.149 1.00 200.00 87 ARG A N 1
ATOM 7132 C CA . ARG E 5 87 ? 30.350 -19.716 163.419 1.00 200.00 87 ARG A CA 1
ATOM 7133 C C . ARG E 5 87 ? 30.830 -19.113 164.730 1.00 200.00 87 ARG A C 1
ATOM 7134 O O . ARG E 5 87 ? 30.646 -17.925 164.906 1.00 200.00 87 ARG A O 1
ATOM 7142 N N . SER E 5 88 ? 31.429 -19.831 165.700 1.00 200.00 88 SER A N 1
ATOM 7143 C CA . SER E 5 88 ? 31.977 -19.263 166.950 1.00 200.00 88 SER A CA 1
ATOM 7144 C C . SER E 5 88 ? 32.947 -18.110 166.705 1.00 200.00 88 SER A C 1
ATOM 7145 O O . SER E 5 88 ? 33.133 -17.294 167.558 1.00 200.00 88 SER A O 1
ATOM 7148 N N . ALA E 5 89 ? 33.549 -17.953 165.544 1.00 200.00 89 ALA A N 1
ATOM 7149 C CA . ALA E 5 89 ? 34.428 -16.879 165.229 1.00 200.00 89 ALA A CA 1
ATOM 7150 C C . ALA E 5 89 ? 33.698 -15.545 165.261 1.00 200.00 89 ALA A C 1
ATOM 7151 O O . ALA E 5 89 ? 34.341 -14.509 165.504 1.00 200.00 89 ALA A O 1
ATOM 7153 N N . ASP E 5 90 ? 32.362 -15.647 165.069 1.00 200.00 90 ASP A N 1
ATOM 7154 C CA . ASP E 5 90 ? 31.375 -14.564 165.063 1.00 200.00 90 ASP A CA 1
ATOM 7155 C C . ASP E 5 90 ? 30.969 -13.921 166.388 1.00 200.00 90 ASP A C 1
ATOM 7156 O O . ASP E 5 90 ? 30.183 -12.971 166.415 1.00 200.00 90 ASP A O 1
ATOM 7161 N N . THR E 5 91 ? 31.439 -14.448 167.521 1.00 200.00 91 THR A N 1
ATOM 7162 C CA . THR E 5 91 ? 31.372 -13.846 168.858 1.00 200.00 91 THR A CA 1
ATOM 7163 C C . THR E 5 91 ? 32.127 -12.529 168.816 1.00 200.00 91 THR A C 1
ATOM 7164 O O . THR E 5 91 ? 33.349 -12.472 168.900 1.00 200.00 91 THR A O 1
ATOM 7168 N N . ALA E 5 92 ? 31.385 -11.496 168.497 1.00 200.00 92 ALA A N 1
ATOM 7169 C CA . ALA E 5 92 ? 31.899 -10.149 168.555 1.00 200.00 92 ALA A CA 1
ATOM 7170 C C . ALA E 5 92 ? 30.855 -9.151 169.044 1.00 200.00 92 ALA A C 1
ATOM 7171 O O . ALA E 5 92 ? 29.753 -9.556 169.417 1.00 200.00 92 ALA A O 1
ATOM 7173 N N . MET E 5 93 ? 31.213 -7.875 169.170 1.00 200.00 93 MET A N 1
ATOM 7174 C CA . MET E 5 93 ? 30.401 -6.756 169.706 1.00 200.00 93 MET A CA 1
ATOM 7175 C C . MET E 5 93 ? 30.110 -6.020 168.417 1.00 200.00 93 MET A C 1
ATOM 7176 O O . MET E 5 93 ? 31.068 -5.699 167.709 1.00 200.00 93 MET A O 1
ATOM 7181 N N . TYR E 5 94 ? 28.848 -5.856 168.020 1.00 200.00 94 TYR A N 1
ATOM 7182 C CA . TYR E 5 94 ? 28.489 -5.312 166.716 1.00 200.00 94 TYR A CA 1
ATOM 7183 C C . TYR E 5 94 ? 28.059 -3.859 166.735 1.00 200.00 94 TYR A C 1
ATOM 7184 O O . TYR E 5 94 ? 27.287 -3.506 167.655 1.00 200.00 94 TYR A O 1
ATOM 7193 N N . TYR E 5 95 ? 28.648 -3.018 165.842 1.00 200.00 95 TYR A N 1
ATOM 7194 C CA . TYR E 5 95 ? 28.343 -1.560 165.780 1.00 200.00 95 TYR A CA 1
ATOM 7195 C C . TYR E 5 95 ? 27.765 -1.046 164.460 1.00 200.00 95 TYR A C 1
ATOM 7196 O O . TYR E 5 95 ? 28.245 -1.292 163.360 1.00 200.00 95 TYR A O 1
ATOM 7205 N N . CYS E 5 96 ? 26.764 -0.188 164.565 1.00 200.00 96 CYS A N 1
ATOM 7206 C CA . CYS E 5 96 ? 26.047 0.405 163.447 1.00 200.00 96 CYS A CA 1
ATOM 7207 C C . CYS E 5 96 ? 26.664 1.751 163.212 1.00 200.00 96 CYS A C 1
ATOM 7208 O O . CYS E 5 96 ? 26.700 2.588 164.112 1.00 200.00 96 CYS A O 1
ATOM 7211 N N . VAL E 5 97 ? 27.230 1.911 162.029 1.00 200.00 97 VAL A N 1
ATOM 7212 C CA . VAL E 5 97 ? 28.059 3.069 161.706 1.00 200.00 97 VAL A CA 1
ATOM 7213 C C . VAL E 5 97 ? 27.380 3.854 160.586 1.00 200.00 97 VAL A C 1
ATOM 7214 O O . VAL E 5 97 ? 26.809 3.220 159.668 1.00 200.00 97 VAL A O 1
ATOM 7218 N N . ARG E 5 98 ? 27.329 5.185 160.609 1.00 200.00 98 ARG A N 1
ATOM 7219 C CA . ARG E 5 98 ? 26.711 5.887 159.491 1.00 200.00 98 ARG A CA 1
ATOM 7220 C C . ARG E 5 98 ? 27.898 5.985 158.535 1.00 200.00 98 ARG A C 1
ATOM 7221 O O . ARG E 5 98 ? 28.954 6.515 158.914 1.00 200.00 98 ARG A O 1
ATOM 7229 N N . ARG E 5 99 ? 27.764 5.450 157.315 1.00 200.00 99 ARG A N 1
ATOM 7230 C CA . ARG E 5 99 ? 28.941 5.274 156.463 1.00 200.00 99 ARG A CA 1
ATOM 7231 C C . ARG E 5 99 ? 29.312 6.400 155.549 1.00 200.00 99 ARG A C 1
ATOM 7232 O O . ARG E 5 99 ? 30.444 6.588 155.102 1.00 200.00 99 ARG A O 1
ATOM 7240 N N . GLU E 5 100 ? 28.287 7.161 155.239 1.00 200.00 100 GLU A N 1
ATOM 7241 C CA . GLU E 5 100 ? 28.455 8.143 154.209 1.00 200.00 100 GLU A CA 1
ATOM 7242 C C . GLU E 5 100 ? 27.763 9.468 154.518 1.00 200.00 100 GLU A C 1
ATOM 7243 O O . GLU E 5 100 ? 26.675 9.458 155.104 1.00 200.00 100 GLU A O 1
ATOM 7249 N N . ASP E 5 101 ? 28.405 10.568 154.073 1.00 200.00 101 ASP A N 1
ATOM 7250 C CA . ASP E 5 101 ? 27.828 11.902 154.130 1.00 200.00 101 ASP A CA 1
ATOM 7251 C C . ASP E 5 101 ? 28.202 12.684 152.891 1.00 200.00 101 ASP A C 1
ATOM 7252 O O . ASP E 5 101 ? 27.558 12.453 151.868 1.00 200.00 101 ASP A O 1
ATOM 7257 N N . GLY E 5 102 ? 29.180 13.588 152.828 1.00 200.00 102 GLY A N 1
ATOM 7258 C CA . GLY E 5 102 ? 29.399 14.274 151.543 1.00 200.00 102 GLY A CA 1
ATOM 7259 C C . GLY E 5 102 ? 30.333 13.535 150.606 1.00 200.00 102 GLY A C 1
ATOM 7260 O O . GLY E 5 102 ? 30.431 13.789 149.400 1.00 200.00 102 GLY A O 1
ATOM 7261 N N . GLY E 5 103 ? 31.030 12.615 151.227 1.00 200.00 103 GLY A N 1
ATOM 7262 C CA . GLY E 5 103 ? 32.092 11.968 150.549 1.00 200.00 103 GLY A CA 1
ATOM 7263 C C . GLY E 5 103 ? 32.519 10.796 151.364 1.00 200.00 103 GLY A C 1
ATOM 7264 O O . GLY E 5 103 ? 31.773 10.307 152.207 1.00 200.00 103 GLY A O 1
ATOM 7265 N N . ASP E 5 104 ? 33.729 10.340 151.078 1.00 200.00 104 ASP A N 1
ATOM 7266 C CA . ASP E 5 104 ? 34.267 9.256 151.848 1.00 200.00 104 ASP A CA 1
ATOM 7267 C C . ASP E 5 104 ? 35.241 9.982 152.756 1.00 200.00 104 ASP A C 1
ATOM 7268 O O . ASP E 5 104 ? 36.214 10.604 152.318 1.00 200.00 104 ASP A O 1
ATOM 7273 N N . GLU E 5 105 ? 34.919 9.776 154.033 1.00 200.00 105 GLU A N 1
ATOM 7274 C CA . GLU E 5 105 ? 35.468 10.541 155.123 1.00 200.00 105 GLU A CA 1
ATOM 7275 C C . GLU E 5 105 ? 35.512 9.733 156.419 1.00 200.00 105 GLU A C 1
ATOM 7276 O O . GLU E 5 105 ? 35.334 10.197 157.553 1.00 200.00 105 GLU A O 1
ATOM 7282 N N . GLY E 5 106 ? 35.832 8.442 156.267 1.00 200.00 106 GLY A N 1
ATOM 7283 C CA . GLY E 5 106 ? 35.904 7.614 157.466 1.00 200.00 106 GLY A CA 1
ATOM 7284 C C . GLY E 5 106 ? 34.499 7.119 157.731 1.00 200.00 106 GLY A C 1
ATOM 7285 O O . GLY E 5 106 ? 33.669 7.137 156.837 1.00 200.00 106 GLY A O 1
ATOM 7286 N N . PHE E 5 107 ? 34.351 6.632 158.932 1.00 200.00 107 PHE A N 1
ATOM 7287 C CA . PHE E 5 107 ? 33.145 6.111 159.515 1.00 200.00 107 PHE A CA 1
ATOM 7288 C C . PHE E 5 107 ? 32.994 7.114 160.671 1.00 200.00 107 PHE A C 1
ATOM 7289 O O . PHE E 5 107 ? 33.631 6.906 161.726 1.00 200.00 107 PHE A O 1
ATOM 7297 N N . ALA E 5 108 ? 32.318 8.266 160.582 1.00 200.00 108 ALA A N 1
ATOM 7298 C CA . ALA E 5 108 ? 32.178 9.144 161.751 1.00 200.00 108 ALA A CA 1
ATOM 7299 C C . ALA E 5 108 ? 30.779 8.862 162.199 1.00 200.00 108 ALA A C 1
ATOM 7300 O O . ALA E 5 108 ? 29.943 8.604 161.331 1.00 200.00 108 ALA A O 1
ATOM 7302 N N . TYR E 5 109 ? 30.514 8.940 163.482 1.00 200.00 109 TYR A N 1
ATOM 7303 C CA . TYR E 5 109 ? 29.254 8.570 164.087 1.00 200.00 109 TYR A CA 1
ATOM 7304 C C . TYR E 5 109 ? 29.129 7.049 163.954 1.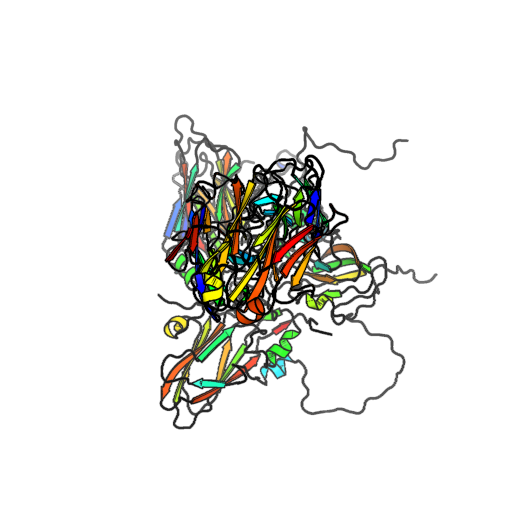00 200.00 109 TYR A C 1
ATOM 7305 O O . TYR E 5 109 ? 28.830 6.424 162.942 1.00 200.00 109 TYR A O 1
ATOM 7314 N N . TRP E 5 110 ? 29.385 6.434 165.095 1.00 200.00 110 TRP A N 1
ATOM 7315 C CA . TRP E 5 110 ? 29.348 5.024 165.300 1.00 200.00 110 TRP A CA 1
ATOM 7316 C C . TRP E 5 110 ? 28.321 4.826 166.381 1.00 200.00 110 TRP A C 1
ATOM 7317 O O . TRP E 5 110 ? 28.294 5.595 167.326 1.00 200.00 110 TRP A O 1
ATOM 7328 N N . GLY E 5 111 ? 27.568 3.751 166.316 1.00 200.00 111 GLY A N 1
ATOM 7329 C CA . GLY E 5 111 ? 26.619 3.401 167.329 1.00 200.00 111 GLY A CA 1
ATOM 7330 C C . GLY E 5 111 ? 27.360 2.940 168.567 1.00 200.00 111 GLY A C 1
ATOM 7331 O O . GLY E 5 111 ? 28.600 2.971 168.728 1.00 200.00 111 GLY A O 1
ATOM 7332 N N . GLN E 5 112 ? 26.510 2.408 169.431 1.00 200.00 112 GLN A N 1
ATOM 7333 C CA . GLN E 5 112 ? 27.036 1.986 170.672 1.00 200.00 112 GLN A CA 1
ATOM 7334 C C . GLN E 5 112 ? 27.315 0.477 170.834 1.00 200.00 112 GLN A C 1
ATOM 7335 O O . GLN E 5 112 ? 28.224 0.100 171.571 1.00 200.00 112 GLN A O 1
ATOM 7341 N N . GLY E 5 113 ? 26.731 -0.449 170.084 1.00 200.00 113 GLY A N 1
ATOM 7342 C CA . GLY E 5 113 ? 26.986 -1.903 170.233 1.00 200.00 113 GLY A CA 1
ATOM 7343 C C . GLY E 5 113 ? 25.923 -2.836 170.865 1.00 200.00 113 GLY A C 1
ATOM 7344 O O . GLY E 5 113 ? 24.989 -2.481 171.593 1.00 200.00 113 GLY A O 1
ATOM 7345 N N . THR E 5 114 ? 26.010 -4.095 170.487 1.00 200.00 114 THR A N 1
ATOM 7346 C CA . THR E 5 114 ? 25.237 -5.176 171.094 1.00 200.00 114 THR A CA 1
ATOM 7347 C C . THR E 5 114 ? 26.207 -6.316 170.985 1.00 200.00 114 THR A C 1
ATOM 7348 O O . THR E 5 114 ? 26.902 -6.432 169.970 1.00 200.00 114 THR A O 1
ATOM 7352 N N . VAL E 5 115 ? 26.325 -7.142 172.007 1.00 200.00 115 VAL A N 1
ATOM 7353 C CA . VAL E 5 115 ? 27.272 -8.244 171.913 1.00 200.00 115 VAL A CA 1
ATOM 7354 C C . VAL E 5 115 ? 26.575 -9.500 171.407 1.00 200.00 115 VAL A C 1
ATOM 7355 O O . VAL E 5 115 ? 25.356 -9.664 171.646 1.00 200.00 115 VAL A O 1
ATOM 7359 N N . VAL E 5 116 ? 27.308 -10.335 170.667 1.00 200.00 116 VAL A N 1
ATOM 7360 C CA . VAL E 5 116 ? 26.791 -11.641 170.295 1.00 200.00 116 VAL A CA 1
ATOM 7361 C C . VAL E 5 116 ? 27.777 -12.589 170.927 1.00 200.00 116 VAL A C 1
ATOM 7362 O O . VAL E 5 116 ? 28.976 -12.312 171.032 1.00 200.00 116 VAL A O 1
ATOM 7366 N N . THR E 5 117 ? 27.221 -13.622 171.522 1.00 200.00 117 THR A N 1
ATOM 7367 C CA . THR E 5 117 ? 28.049 -14.606 172.155 1.00 200.00 117 THR A CA 1
ATOM 7368 C C . THR E 5 117 ? 27.567 -15.889 171.500 1.00 200.00 117 THR A C 1
ATOM 7369 O O . THR E 5 117 ? 26.436 -16.316 171.735 1.00 200.00 117 THR A O 1
ATOM 7373 N N . VAL E 5 118 ? 28.367 -16.467 170.595 1.00 200.00 118 VAL A N 1
ATOM 7374 C CA . VAL E 5 118 ? 28.027 -17.738 169.962 1.00 200.00 118 VAL A CA 1
ATOM 7375 C C . VAL E 5 118 ? 28.712 -18.753 170.820 1.00 200.00 118 VAL A C 1
ATOM 7376 O O . VAL E 5 118 ? 29.943 -18.809 170.841 1.00 200.00 118 VAL A O 1
ATOM 7380 N N . SER E 5 119 ? 27.934 -19.433 171.635 1.00 200.00 119 SER A N 1
ATOM 7381 C CA . SER E 5 119 ? 28.508 -20.489 172.407 1.00 200.00 119 SER A CA 1
ATOM 7382 C C . SER E 5 119 ? 27.435 -21.465 172.739 1.00 200.00 119 SER A C 1
ATOM 7383 O O . SER E 5 119 ? 26.284 -21.114 172.981 1.00 200.00 119 SER A O 1
ATOM 7386 N N . ALA E 5 120 ? 27.903 -22.702 172.679 1.00 200.00 120 ALA A N 1
ATOM 7387 C CA . ALA E 5 120 ? 27.074 -23.834 173.001 1.00 200.00 120 ALA A CA 1
ATOM 7388 C C . ALA E 5 120 ? 26.925 -23.983 174.496 1.00 200.00 120 ALA A C 1
ATOM 7389 O O . ALA E 5 120 ? 26.079 -24.762 174.916 1.00 200.00 120 ALA A O 1
ATOM 7391 N N . ALA E 5 121 ? 27.339 -22.769 174.094 1.00 200.00 121 ALA A N 1
ATOM 7392 C CA . ALA E 5 121 ? 27.211 -22.907 175.554 1.00 200.00 121 ALA A CA 1
ATOM 7393 C C . ALA E 5 121 ? 26.063 -22.003 175.916 1.00 200.00 121 ALA A C 1
ATOM 7394 O O . ALA E 5 121 ? 25.899 -21.000 175.206 1.00 200.00 121 ALA A O 1
ATOM 7396 N N . LYS E 5 122 ? 25.239 -22.296 176.929 1.00 200.00 122 LYS A N 1
ATOM 7397 C CA . LYS E 5 122 ? 24.179 -21.359 177.243 1.00 200.00 122 LYS A CA 1
ATOM 7398 C C . LYS E 5 122 ? 24.285 -21.046 178.696 1.00 200.00 122 LYS A C 1
ATOM 7399 O O . LYS E 5 122 ? 24.954 -21.694 179.481 1.00 200.00 122 LYS A O 1
ATOM 7405 N N . THR E 5 123 ? 23.776 -19.845 178.869 1.00 200.00 123 THR A N 1
ATOM 7406 C CA . THR E 5 123 ? 23.703 -19.088 180.080 1.00 200.00 123 THR A CA 1
ATOM 7407 C C . THR E 5 123 ? 23.978 -19.819 181.369 1.00 200.00 123 THR A C 1
ATOM 7408 O O . THR E 5 123 ? 23.166 -20.570 181.907 1.00 200.00 123 THR A O 1
ATOM 7412 N N . THR E 5 124 ? 25.184 -19.631 181.844 1.00 200.00 124 THR A N 1
ATOM 7413 C CA . THR E 5 124 ? 25.426 -20.148 183.153 1.00 200.00 124 THR A CA 1
ATOM 7414 C C . THR E 5 124 ? 25.604 -18.987 184.135 1.00 200.00 124 THR A C 1
ATOM 7415 O O . THR E 5 124 ? 26.019 -17.858 183.804 1.00 200.00 124 THR A O 1
ATOM 7419 N N . PRO E 5 125 ? 25.056 -19.111 185.323 1.00 200.00 125 PRO A N 1
ATOM 7420 C CA . PRO E 5 125 ? 25.191 -18.112 186.358 1.00 200.00 125 PRO A CA 1
ATOM 7421 C C . PRO E 5 125 ? 26.608 -18.049 186.989 1.00 200.00 125 PRO A C 1
ATOM 7422 O O . PRO E 5 125 ? 27.397 -18.949 186.715 1.00 200.00 125 PRO A O 1
ATOM 7426 N N . PRO E 5 126 ? 27.024 -17.028 187.770 1.00 200.00 126 PRO A N 1
ATOM 7427 C CA . PRO E 5 126 ? 28.384 -16.875 188.302 1.00 200.00 126 PRO A CA 1
ATOM 7428 C C . PRO E 5 126 ? 28.687 -17.346 189.716 1.00 200.00 126 PRO A C 1
ATOM 7429 O O . PRO E 5 126 ? 27.859 -17.089 190.579 1.00 200.00 126 PRO A O 1
ATOM 7433 N N . SER E 5 127 ? 29.779 -17.999 190.063 1.00 200.00 127 SER A N 1
ATOM 7434 C CA . SER E 5 127 ? 29.987 -18.387 191.453 1.00 200.00 127 SER A CA 1
ATOM 7435 C C . SER E 5 127 ? 30.912 -17.329 191.970 1.00 200.00 127 SER A C 1
ATOM 7436 O O . SER E 5 127 ? 31.977 -17.066 191.428 1.00 200.00 127 SER A O 1
ATOM 7439 N N . VAL E 5 128 ? 30.508 -16.730 193.056 1.00 200.00 128 VAL A N 1
ATOM 7440 C CA . VAL E 5 128 ? 31.280 -15.671 193.673 1.00 200.00 128 VAL A CA 1
ATOM 7441 C C . VAL E 5 128 ? 31.785 -16.152 195.053 1.00 200.00 128 VAL A C 1
ATOM 7442 O O . VAL E 5 128 ? 31.082 -16.619 195.964 1.00 200.00 128 VAL A O 1
ATOM 7446 N N . TYR E 5 129 ? 33.090 -16.132 195.119 1.00 200.00 129 TYR A N 1
ATOM 7447 C CA . TYR E 5 129 ? 33.798 -16.556 196.267 1.00 200.00 129 TYR A CA 1
ATOM 7448 C C . TYR E 5 129 ? 34.482 -15.287 196.783 1.00 200.00 129 TYR A C 1
ATOM 7449 O O . TYR E 5 129 ? 35.218 -14.601 196.062 1.00 200.00 129 TYR A O 1
ATOM 7458 N N . PRO E 5 130 ? 34.268 -14.877 198.011 1.00 200.00 130 PRO A N 1
ATOM 7459 C CA . PRO E 5 130 ? 35.091 -13.901 198.712 1.00 200.00 130 PRO A CA 1
ATOM 7460 C C . PRO E 5 130 ? 36.556 -14.300 198.794 1.00 200.00 130 PRO A C 1
ATOM 7461 O O . PRO E 5 130 ? 36.920 -15.432 199.148 1.00 200.00 130 PRO A O 1
ATOM 7465 N N . LEU E 5 131 ? 37.413 -13.353 198.453 1.00 200.00 131 LEU A N 1
ATOM 7466 C CA . LEU E 5 131 ? 38.846 -13.520 198.514 1.00 200.00 131 LEU A CA 1
ATOM 7467 C C . LEU E 5 131 ? 39.178 -12.655 199.705 1.00 200.00 131 LEU A C 1
ATOM 7468 O O . LEU E 5 131 ? 39.294 -11.424 199.595 1.00 200.00 131 LEU A O 1
ATOM 7473 N N . ALA E 5 132 ? 39.201 -13.230 200.890 1.00 200.00 132 ALA A N 1
ATOM 7474 C CA . ALA E 5 132 ? 39.647 -12.505 202.063 1.00 200.00 132 ALA A CA 1
ATOM 7475 C C . ALA E 5 132 ? 41.102 -12.951 202.232 1.00 200.00 132 ALA A C 1
ATOM 7476 O O . ALA E 5 132 ? 41.482 -13.963 201.641 1.00 200.00 132 ALA A O 1
ATOM 7478 N N . PRO E 5 133 ? 42.035 -12.276 202.905 1.00 200.00 133 PRO A N 1
ATOM 7479 C CA . PRO E 5 133 ? 43.395 -12.777 203.040 1.00 200.00 133 PRO A CA 1
ATOM 7480 C C . PRO E 5 133 ? 43.523 -13.856 204.106 1.00 200.00 133 PRO A C 1
ATOM 7481 O O . PRO E 5 133 ? 42.677 -13.951 205.012 1.00 200.00 133 PRO A O 1
ATOM 7485 N N . GLY E 5 134 ? 44.604 -14.648 203.981 1.00 200.00 134 GLY A N 1
ATOM 7486 C CA . GLY E 5 134 ? 45.018 -15.528 205.048 1.00 200.00 134 GLY A CA 1
ATOM 7487 C C . GLY E 5 134 ? 45.268 -14.689 206.315 1.00 200.00 134 GLY A C 1
ATOM 7488 O O . GLY E 5 134 ? 45.274 -13.447 206.276 1.00 200.00 134 GLY A O 1
ATOM 7489 N N . SER E 5 135 ? 45.509 -15.336 207.453 1.00 200.00 135 SER A N 1
ATOM 7490 C CA . SER E 5 135 ? 45.878 -14.684 208.709 1.00 200.00 135 SER A CA 1
ATOM 7491 C C . SER E 5 135 ? 47.128 -13.772 208.557 1.00 200.00 135 SER A C 1
ATOM 7492 O O . SER E 5 135 ? 47.157 -12.600 208.960 1.00 200.00 135 SER A O 1
ATOM 7495 N N . ALA E 5 136 ? 48.178 -14.242 207.870 0.0000 200.00 136 ALA A N 1
ATOM 7496 C CA . ALA E 5 136 ? 49.438 -13.513 207.716 0.0000 200.00 136 ALA A CA 1
ATOM 7497 C C . ALA E 5 136 ? 49.466 -12.275 206.816 0.0000 200.00 136 ALA A C 1
ATOM 7498 O O . ALA E 5 136 ? 50.546 -11.774 206.492 0.0000 200.00 136 ALA A O 1
ATOM 7500 N N . ALA E 5 137 ? 48.326 -11.730 206.391 0.0000 200.00 137 ALA A N 1
ATOM 7501 C CA . ALA E 5 137 ? 48.354 -10.593 205.484 0.0000 200.00 137 ALA A CA 1
ATOM 7502 C C . ALA E 5 137 ? 47.767 -9.294 206.021 0.0000 200.00 137 ALA A C 1
ATOM 7503 O O . ALA E 5 137 ? 47.849 -8.257 205.359 0.0000 200.00 137 ALA A O 1
ATOM 7505 N N . ALA E 5 138 ? 47.164 -9.282 207.209 0.0000 200.00 138 ALA A N 1
ATOM 7506 C CA . ALA E 5 138 ? 46.597 -8.051 207.740 0.0000 200.00 138 ALA A CA 1
ATOM 7507 C C . ALA E 5 138 ? 47.739 -7.258 208.363 0.0000 200.00 138 ALA A C 1
ATOM 7508 O O . ALA E 5 138 ? 48.217 -7.591 209.451 0.0000 200.00 138 ALA A O 1
ATOM 7510 N N . ALA E 5 139 ? 48.238 -6.232 207.672 0.0000 200.00 139 ALA A N 1
ATOM 7511 C CA . ALA E 5 139 ? 49.365 -5.448 208.155 0.0000 200.00 139 ALA A CA 1
ATOM 7512 C C . ALA E 5 139 ? 49.439 -4.076 207.485 0.0000 200.00 139 ALA A C 1
ATOM 7513 O O . ALA E 5 139 ? 48.551 -3.699 206.724 0.0000 200.00 139 ALA A O 1
ATOM 7515 N N . ALA E 5 140 ? 50.500 -3.318 207.789 0.0000 200.00 140 ALA A N 1
ATOM 7516 C CA . ALA E 5 140 ? 50.794 -2.003 207.223 0.0000 200.00 140 ALA A CA 1
ATOM 7517 C C . ALA E 5 140 ? 49.697 -0.954 207.424 0.0000 200.00 140 ALA A C 1
ATOM 7518 O O . ALA E 5 140 ? 49.571 -0.500 208.561 0.0000 200.00 140 ALA A O 1
ATOM 7520 N N . SER E 5 141 ? 48.892 -0.522 206.447 1.00 200.00 141 SER A N 1
ATOM 7521 C CA . SER E 5 141 ? 47.848 0.478 206.649 1.00 200.00 141 SER A CA 1
ATOM 7522 C C . SER E 5 141 ? 46.705 0.239 205.635 1.00 200.00 141 SER A C 1
ATOM 7523 O O . SER E 5 141 ? 45.504 0.227 205.995 1.00 200.00 141 SER A O 1
ATOM 7526 N N . MET E 5 142 ? 46.997 0.055 204.337 1.00 200.00 142 MET A N 1
ATOM 7527 C CA . MET E 5 142 ? 45.955 -0.324 203.396 1.00 200.00 142 MET A CA 1
ATOM 7528 C C . MET E 5 142 ? 46.032 -1.843 203.329 1.00 200.00 142 MET A C 1
ATOM 7529 O O . MET E 5 142 ? 47.110 -2.415 203.527 1.00 200.00 142 MET A O 1
ATOM 7534 N N . VAL E 5 143 ? 44.934 -2.507 202.981 1.00 200.00 143 VAL A N 1
ATOM 7535 C CA . VAL E 5 143 ? 44.735 -3.940 203.113 1.00 200.00 143 VAL A CA 1
ATOM 7536 C C . VAL E 5 143 ? 43.896 -4.252 201.898 1.00 200.00 143 VAL A C 1
ATOM 7537 O O . VAL E 5 143 ? 42.786 -3.717 201.843 1.00 200.00 143 VAL A O 1
ATOM 7541 N N . THR E 5 144 ? 44.378 -5.058 200.932 1.00 200.00 144 THR A N 1
ATOM 7542 C CA . THR E 5 144 ? 43.632 -5.382 199.702 1.00 200.00 144 THR A CA 1
ATOM 7543 C C . THR E 5 144 ? 42.704 -6.577 199.893 1.00 200.00 144 THR A C 1
ATOM 7544 O O . THR E 5 144 ? 43.004 -7.498 200.625 1.00 200.00 144 THR A O 1
ATOM 7548 N N . LEU E 5 145 ? 41.506 -6.550 199.376 1.00 200.00 145 LEU A N 1
ATOM 7549 C CA . LEU E 5 145 ? 40.505 -7.591 199.549 1.00 200.00 145 LEU A CA 1
ATOM 7550 C C . LEU E 5 145 ? 39.996 -7.921 198.158 1.00 200.00 145 LEU A C 1
ATOM 7551 O O . LEU E 5 145 ? 40.226 -7.098 197.246 1.00 200.00 145 LEU A O 1
ATOM 7556 N N . GLY E 5 146 ? 39.337 -9.068 197.899 1.00 200.00 146 GLY A N 1
ATOM 7557 C CA . GLY E 5 146 ? 39.011 -9.406 196.518 1.00 200.00 146 GLY A CA 1
ATOM 7558 C C . GLY E 5 146 ? 37.738 -10.160 196.358 1.00 200.00 146 GLY A C 1
ATOM 7559 O O . GLY E 5 146 ? 37.156 -10.537 197.365 1.00 200.00 146 GLY A O 1
ATOM 7560 N N . CYS E 5 147 ? 37.320 -10.387 195.108 1.00 200.00 147 CYS A N 1
ATOM 7561 C CA . CYS E 5 147 ? 36.085 -11.084 194.721 1.00 200.00 147 CYS A CA 1
ATOM 7562 C C . CYS E 5 147 ? 36.374 -11.982 193.521 1.00 200.00 147 CYS A C 1
ATOM 7563 O O . CYS E 5 147 ? 36.869 -11.451 192.497 1.00 200.00 147 CYS A O 1
ATOM 7566 N N . LEU E 5 148 ? 36.121 -13.309 193.664 1.00 200.00 148 LEU A N 1
ATOM 7567 C CA . LEU E 5 148 ? 36.347 -14.309 192.632 1.00 200.00 148 LEU A CA 1
ATOM 7568 C C . LEU E 5 148 ? 35.029 -14.715 192.032 1.00 200.00 148 LEU A C 1
ATOM 7569 O O . LEU E 5 148 ? 34.251 -15.337 192.749 1.00 200.00 148 LEU A O 1
ATOM 7574 N N . VAL E 5 149 ? 34.745 -14.341 190.781 1.00 200.00 149 VAL A N 1
ATOM 7575 C CA . VAL E 5 149 ? 33.478 -14.672 190.119 1.00 200.00 149 VAL A CA 1
ATOM 7576 C C . VAL E 5 149 ? 33.870 -15.835 189.246 1.00 200.00 149 VAL A C 1
ATOM 7577 O O . VAL E 5 149 ? 34.903 -15.687 188.600 1.00 200.00 149 VAL A O 1
ATOM 7581 N N . LYS E 5 150 ? 33.190 -16.961 189.157 1.00 200.00 150 LYS A N 1
ATOM 7582 C CA . LYS E 5 150 ? 33.691 -18.021 188.326 1.00 200.00 150 LYS A CA 1
ATOM 7583 C C . LYS E 5 150 ? 32.602 -18.403 187.365 1.00 200.00 150 LYS A C 1
ATOM 7584 O O . LYS E 5 150 ? 31.455 -18.055 187.575 1.00 200.00 150 LYS A O 1
ATOM 7590 N N . GLY E 5 151 ? 33.075 -19.098 186.335 1.00 200.00 151 GLY A N 1
ATOM 7591 C CA . GLY E 5 151 ? 32.358 -19.780 185.265 1.00 200.00 151 GLY A CA 1
ATOM 7592 C C . GLY E 5 151 ? 30.930 -19.473 185.163 1.00 200.00 151 GLY A C 1
ATOM 7593 O O . GLY E 5 151 ? 30.138 -20.086 185.859 1.00 200.00 151 GLY A O 1
ATOM 7594 N N . TYR E 5 152 ? 30.749 -18.504 184.286 1.00 200.00 152 TYR A N 1
ATOM 7595 C CA . TYR E 5 152 ? 29.470 -17.902 183.932 1.00 200.00 152 TYR A CA 1
ATOM 7596 C C . TYR E 5 152 ? 29.581 -17.754 182.424 1.00 200.00 152 TYR A C 1
ATOM 7597 O O . TYR E 5 152 ? 30.679 -17.800 181.858 1.00 200.00 152 TYR A O 1
ATOM 7606 N N . PHE E 5 153 ? 28.437 -17.513 181.786 1.00 200.00 153 PHE A N 1
ATOM 7607 C CA . PHE E 5 153 ? 28.281 -17.335 180.359 1.00 200.00 153 PHE A CA 1
ATOM 7608 C C . PHE E 5 153 ? 26.854 -16.775 180.182 1.00 200.00 153 PHE A C 1
ATOM 7609 O O . PHE E 5 153 ? 25.988 -17.183 180.982 1.00 200.00 153 PHE A O 1
ATOM 7617 N N . PRO E 5 154 ? 26.520 -15.888 179.183 1.00 200.00 154 PRO A N 1
ATOM 7618 C CA . PRO E 5 154 ? 27.473 -15.030 178.427 1.00 200.00 154 PRO A CA 1
ATOM 7619 C C . PRO E 5 154 ? 28.125 -13.934 179.250 1.00 200.00 154 PRO A C 1
ATOM 7620 O O . PRO E 5 154 ? 27.818 -13.769 180.441 1.00 200.00 154 PRO A O 1
ATOM 7624 N N . GLU E 5 155 ? 29.002 -13.164 178.604 1.00 200.00 155 GLU A N 1
ATOM 7625 C CA . GLU E 5 155 ? 29.600 -11.997 179.246 1.00 200.00 155 GLU A CA 1
ATOM 7626 C C . GLU E 5 155 ? 28.482 -10.967 179.162 1.00 200.00 155 GLU A C 1
ATOM 7627 O O . GLU E 5 155 ? 27.952 -10.798 178.046 1.00 200.00 155 GLU A O 1
ATOM 7633 N N . PRO E 5 156 ? 28.090 -10.219 180.239 1.00 200.00 156 PRO A N 1
ATOM 7634 C CA . PRO E 5 156 ? 28.940 -9.681 181.320 1.00 200.00 156 PRO A CA 1
ATOM 7635 C C . PRO E 5 156 ? 28.542 -9.952 182.714 1.00 200.00 156 PRO A C 1
ATOM 7636 O O . PRO E 5 156 ? 27.445 -10.415 182.919 1.00 200.00 156 PRO A O 1
ATOM 7640 N N . VAL E 5 157 ? 29.436 -9.680 183.640 1.00 200.00 157 VAL A N 1
ATOM 7641 C CA . VAL E 5 157 ? 29.053 -9.495 185.038 1.00 200.00 157 VAL A CA 1
ATOM 7642 C C . VAL E 5 157 ? 29.483 -8.060 185.425 1.00 200.00 157 VAL A C 1
ATOM 7643 O O . VAL E 5 157 ? 30.535 -7.592 184.964 1.00 200.00 157 VAL A O 1
ATOM 7647 N N . THR E 5 158 ? 28.718 -7.293 186.207 1.00 200.00 158 THR A N 1
ATOM 7648 C CA . THR E 5 158 ? 29.184 -6.005 186.714 1.00 200.00 158 THR A CA 1
ATOM 7649 C C . THR E 5 158 ? 29.534 -6.129 188.188 1.00 200.00 158 THR A C 1
ATOM 7650 O O . THR E 5 158 ? 28.603 -6.350 188.971 1.00 200.00 158 THR A O 1
ATOM 7654 N N . VAL E 5 159 ? 30.822 -6.057 188.568 1.00 200.00 159 VAL A N 1
ATOM 7655 C CA . VAL E 5 159 ? 31.199 -6.145 189.983 1.00 200.00 159 VAL A CA 1
ATOM 7656 C C . VAL E 5 159 ? 31.216 -4.692 190.492 1.00 200.00 159 VAL A C 1
ATOM 7657 O O . VAL E 5 159 ? 31.726 -3.780 189.832 1.00 200.00 159 VAL A O 1
ATOM 7661 N N . THR E 5 160 ? 30.627 -4.513 191.667 1.00 200.00 160 THR A N 1
ATOM 7662 C CA . THR E 5 160 ? 30.485 -3.256 192.339 1.00 200.00 160 THR A CA 1
ATOM 7663 C C . THR E 5 160 ? 30.950 -3.593 193.761 1.00 200.00 160 THR A C 1
ATOM 7664 O O . THR E 5 160 ? 30.702 -4.734 194.211 1.00 200.00 160 THR A O 1
ATOM 7668 N N . TRP E 5 161 ? 31.629 -2.683 194.483 1.00 200.00 161 TRP A N 1
ATOM 7669 C CA . TRP E 5 161 ? 31.875 -2.940 195.892 1.00 200.00 161 TRP A CA 1
ATOM 7670 C C . TRP E 5 161 ? 31.091 -1.900 196.700 1.00 200.00 161 TRP A C 1
ATOM 7671 O O . TRP E 5 161 ? 31.092 -0.692 196.405 1.00 200.00 161 TRP A O 1
ATOM 7682 N N . ASN E 5 162 ? 30.345 -2.460 197.664 1.00 200.00 162 ASN A N 1
ATOM 7683 C CA . ASN E 5 162 ? 29.500 -1.775 198.620 1.00 200.00 162 ASN A CA 1
ATOM 7684 C C . ASN E 5 162 ? 28.434 -0.912 197.966 1.00 200.00 162 ASN A C 1
ATOM 7685 O O . ASN E 5 162 ? 28.304 0.291 198.175 1.00 200.00 162 ASN A O 1
ATOM 7690 N N . SER E 5 163 ? 27.694 -1.534 197.070 1.00 200.00 163 SER A N 1
ATOM 7691 C CA . SER E 5 163 ? 26.623 -0.923 196.299 1.00 200.00 163 SER A CA 1
ATOM 7692 C C . SER E 5 163 ? 26.990 0.422 195.663 1.00 200.00 163 SER A C 1
ATOM 7693 O O . SER E 5 163 ? 26.123 1.190 195.284 1.00 200.00 163 SER A O 1
ATOM 7696 N N . GLY E 5 164 ? 28.275 0.714 195.471 1.00 200.00 164 GLY A N 1
ATOM 7697 C CA . GLY E 5 164 ? 28.687 1.995 194.947 1.00 200.00 164 GLY A CA 1
ATOM 7698 C C . GLY E 5 164 ? 29.855 2.538 195.767 1.00 200.00 164 GLY A C 1
ATOM 7699 O O . GLY E 5 164 ? 30.919 2.785 195.190 1.00 200.00 164 GLY A O 1
ATOM 7700 N N . SER E 5 165 ? 29.713 2.667 197.101 1.00 200.00 165 SER A N 1
ATOM 7701 C CA . SER E 5 165 ? 30.711 3.292 197.965 1.00 200.00 165 SER A CA 1
ATOM 7702 C C . SER E 5 165 ? 32.210 3.086 197.671 1.00 200.00 165 SER A C 1
ATOM 7703 O O . SER E 5 165 ? 32.911 4.077 197.399 1.00 200.00 165 SER A O 1
ATOM 7706 N N . LEU E 5 166 ? 32.777 1.874 197.641 1.00 200.00 166 LEU A N 1
ATOM 7707 C CA . LEU E 5 166 ? 34.218 1.754 197.525 1.00 200.00 166 LEU A CA 1
ATOM 7708 C C . LEU E 5 166 ? 34.555 1.658 196.050 1.00 200.00 166 LEU A C 1
ATOM 7709 O O . LEU E 5 166 ? 35.043 0.681 195.481 1.00 200.00 166 LEU A O 1
ATOM 7714 N N . SER E 5 167 ? 34.351 2.808 195.447 1.00 200.00 167 SER A N 1
ATOM 7715 C CA . SER E 5 167 ? 34.559 3.059 194.039 1.00 200.00 167 SER A CA 1
ATOM 7716 C C . SER E 5 167 ? 35.939 3.607 193.821 1.00 200.00 167 SER A C 1
ATOM 7717 O O . SER E 5 167 ? 36.245 4.098 192.743 1.00 200.00 167 SER A O 1
ATOM 7720 N N . SER E 5 168 ? 36.708 3.579 194.920 1.00 200.00 168 SER A N 1
ATOM 7721 C CA . SER E 5 168 ? 38.016 4.209 195.098 1.00 200.00 168 SER A CA 1
ATOM 7722 C C . SER E 5 168 ? 39.045 3.209 194.602 1.00 200.00 168 SER A C 1
ATOM 7723 O O . SER E 5 168 ? 38.833 2.701 193.517 1.00 200.00 168 SER A O 1
ATOM 7726 N N . GLY E 5 169 ? 40.123 2.813 195.259 1.00 200.00 169 GLY A N 1
ATOM 7727 C CA . GLY E 5 169 ? 41.109 1.890 194.683 1.00 200.00 169 GLY A CA 1
ATOM 7728 C C . GLY E 5 169 ? 40.611 0.459 194.427 1.00 200.00 169 GLY A C 1
ATOM 7729 O O . GLY E 5 169 ? 41.113 -0.463 195.097 1.00 200.00 169 GLY A O 1
ATOM 7730 N N . VAL E 5 170 ? 39.669 0.278 193.473 1.00 200.00 170 VAL A N 1
ATOM 7731 C CA . VAL E 5 170 ? 39.154 -0.990 193.065 1.00 200.00 170 VAL A CA 1
ATOM 7732 C C . VAL E 5 170 ? 39.548 -1.129 191.617 1.00 200.00 170 VAL A C 1
ATOM 7733 O O . VAL E 5 170 ? 39.423 -0.220 190.818 1.00 200.00 170 VAL A O 1
ATOM 7737 N N . HIS E 5 171 ? 40.199 -2.295 191.390 1.00 200.00 171 HIS A N 1
ATOM 7738 C CA . HIS E 5 171 ? 40.703 -2.836 190.135 1.00 200.00 171 HIS A CA 1
ATOM 7739 C C . HIS E 5 171 ? 39.870 -4.018 189.747 1.00 200.00 171 HIS A C 1
ATOM 7740 O O . HIS E 5 171 ? 39.819 -5.016 190.487 1.00 200.00 171 HIS A O 1
ATOM 7747 N N . THR E 5 172 ? 39.268 -3.948 188.580 1.00 200.00 172 THR A N 1
ATOM 7748 C CA . THR E 5 172 ? 38.525 -5.104 188.102 1.00 200.00 172 THR A CA 1
ATOM 7749 C C . THR E 5 172 ? 39.137 -5.531 186.783 1.00 200.00 172 THR A C 1
ATOM 7750 O O . THR E 5 172 ? 39.290 -4.766 185.833 1.00 200.00 172 THR A O 1
ATOM 7754 N N . PHE E 5 173 ? 39.616 -6.755 186.809 1.00 200.00 173 PHE A N 1
ATOM 7755 C CA . PHE E 5 173 ? 40.381 -7.299 185.723 1.00 200.00 173 PHE A CA 1
ATOM 7756 C C . PHE E 5 173 ? 39.504 -7.868 184.637 1.00 200.00 173 PHE A C 1
ATOM 7757 O O . PHE E 5 173 ? 38.428 -8.390 184.939 1.00 200.00 173 PHE A O 1
ATOM 7765 N N . PRO E 5 174 ? 39.927 -7.774 183.371 1.00 200.00 174 PRO A N 1
ATOM 7766 C CA . PRO E 5 174 ? 39.359 -8.458 182.188 1.00 200.00 174 PRO A CA 1
ATOM 7767 C C . PRO E 5 174 ? 38.964 -9.940 182.268 1.00 200.00 174 PRO A C 1
ATOM 7768 O O . PRO E 5 174 ? 39.728 -10.749 182.816 1.00 200.00 174 PRO A O 1
ATOM 7772 N N . ALA E 5 175 ? 37.797 -10.279 181.692 1.00 200.00 175 ALA A N 1
ATOM 7773 C CA . ALA E 5 175 ? 37.293 -11.640 181.819 1.00 200.00 175 ALA A CA 1
ATOM 7774 C C . ALA E 5 175 ? 38.140 -12.601 180.996 1.00 200.00 175 ALA A C 1
ATOM 7775 O O . ALA E 5 175 ? 38.757 -12.164 180.026 1.00 200.00 175 ALA A O 1
ATOM 7777 N N . VAL E 5 176 ? 38.245 -13.882 181.326 1.00 200.00 176 VAL A N 1
ATOM 7778 C CA . VAL E 5 176 ? 39.028 -14.813 180.513 1.00 200.00 176 VAL A CA 1
ATOM 7779 C C . VAL E 5 176 ? 38.251 -16.157 180.393 1.00 200.00 176 VAL A C 1
ATOM 7780 O O . VAL E 5 176 ? 37.501 -16.528 181.315 1.00 200.00 176 VAL A O 1
ATOM 7784 N N . LEU E 5 177 ? 38.344 -16.904 179.262 1.00 200.00 177 LEU A N 1
ATOM 7785 C CA . LEU E 5 177 ? 37.684 -18.227 179.113 1.00 200.00 177 LEU A CA 1
ATOM 7786 C C . LEU E 5 177 ? 38.436 -19.402 179.664 1.00 200.00 177 LEU A C 1
ATOM 7787 O O . LEU E 5 177 ? 39.226 -20.077 179.017 1.00 200.00 177 LEU A O 1
ATOM 7792 N N . GLN E 5 178 ? 38.226 -19.700 180.908 1.00 200.00 178 GLN A N 1
ATOM 7793 C CA . GLN E 5 178 ? 38.731 -20.928 181.494 1.00 200.00 178 GLN A CA 1
ATOM 7794 C C . GLN E 5 178 ? 37.701 -21.797 180.755 1.00 200.00 178 GLN A C 1
ATOM 7795 O O . GLN E 5 178 ? 36.524 -21.442 180.798 1.00 200.00 178 GLN A O 1
ATOM 7801 N N . SER E 5 179 ? 38.069 -22.693 179.845 1.00 200.00 179 SER A N 1
ATOM 7802 C CA . SER E 5 179 ? 37.113 -23.648 179.316 1.00 200.00 179 SER A CA 1
ATOM 7803 C C . SER E 5 179 ? 35.864 -23.091 178.679 1.00 200.00 179 SER A C 1
ATOM 7804 O O . SER E 5 179 ? 34.831 -23.404 179.269 1.00 200.00 179 SER A O 1
ATOM 7807 N N . ASP E 5 180 ? 35.697 -22.311 177.607 1.00 200.00 180 ASP A N 1
ATOM 7808 C CA . ASP E 5 180 ? 34.342 -21.751 177.270 1.00 200.00 180 ASP A CA 1
ATOM 7809 C C . ASP E 5 180 ? 33.304 -21.251 178.381 1.00 200.00 180 ASP A C 1
ATOM 7810 O O . ASP E 5 180 ? 32.064 -21.265 178.182 1.00 200.00 180 ASP A O 1
ATOM 7815 N N . LEU E 5 181 ? 33.721 -20.834 179.594 1.00 200.00 181 LEU A N 1
ATOM 7816 C CA . LEU E 5 181 ? 32.836 -20.270 180.574 1.00 200.00 181 LEU A CA 1
ATOM 7817 C C . LEU E 5 181 ? 33.789 -19.414 181.357 1.00 200.00 181 LEU A C 1
ATOM 7818 O O . LEU E 5 181 ? 34.778 -19.939 181.917 1.00 200.00 181 LEU A O 1
ATOM 7823 N N . TYR E 5 182 ? 33.442 -18.108 181.447 1.00 200.00 182 TYR A N 1
ATOM 7824 C CA . TYR E 5 182 ? 34.369 -17.102 182.037 1.00 200.00 182 TYR A CA 1
ATOM 7825 C C . TYR E 5 182 ? 34.844 -17.071 183.515 1.00 200.00 182 TYR A C 1
ATOM 7826 O O . TYR E 5 182 ? 34.127 -17.456 184.444 1.00 200.00 182 TYR A O 1
ATOM 7835 N N . THR E 5 183 ? 36.071 -16.636 183.788 1.00 200.00 183 THR A N 1
ATOM 7836 C CA . THR E 5 183 ? 36.389 -16.145 185.156 1.00 200.00 183 THR A CA 1
ATOM 7837 C C . THR E 5 183 ? 36.601 -14.623 185.159 1.00 200.00 183 THR A C 1
ATOM 7838 O O . THR E 5 183 ? 36.843 -14.045 184.095 1.00 200.00 183 THR A O 1
ATOM 7842 N N . LEU E 5 184 ? 36.427 -13.928 186.284 1.00 200.00 184 LEU A N 1
ATOM 7843 C CA . LEU E 5 184 ? 36.537 -12.485 186.410 1.00 200.00 184 LEU A CA 1
ATOM 7844 C C . LEU E 5 184 ? 36.900 -12.162 187.857 1.00 200.00 184 LEU A C 1
ATOM 7845 O O . LEU E 5 184 ? 36.175 -12.599 188.761 1.00 200.00 184 LEU A O 1
ATOM 7850 N N . SER E 5 185 ? 37.995 -11.470 188.184 1.00 200.00 185 SER A N 1
ATOM 7851 C CA . SER E 5 185 ? 38.247 -11.075 189.571 1.00 200.00 185 SER A CA 1
ATOM 7852 C C . SER E 5 185 ? 38.217 -9.544 189.751 1.00 200.00 185 SER A C 1
ATOM 7853 O O . SER E 5 185 ? 38.468 -8.789 188.803 1.00 200.00 185 SER A O 1
ATOM 7856 N N . SER E 5 186 ? 38.002 -9.034 190.972 1.00 200.00 186 SER A N 1
ATOM 7857 C CA . SER E 5 186 ? 37.946 -7.619 191.264 1.00 200.00 186 SER A CA 1
ATOM 7858 C C . SER E 5 186 ? 38.634 -7.476 192.593 1.00 200.00 186 SER A C 1
ATOM 7859 O O . SER E 5 186 ? 38.275 -8.265 193.453 1.00 200.00 186 SER A O 1
ATOM 7862 N N . SER E 5 187 ? 39.622 -6.628 192.833 1.00 200.00 187 SER A N 1
ATOM 7863 C CA . SER E 5 187 ? 40.193 -6.343 194.179 1.00 200.00 187 SER A CA 1
ATOM 7864 C C . SER E 5 187 ? 39.892 -4.938 194.765 1.00 200.00 187 SER A C 1
ATOM 7865 O O . SER E 5 187 ? 39.953 -4.053 193.896 1.00 200.00 187 SER A O 1
ATOM 7868 N N . VAL E 5 188 ? 39.609 -4.593 196.062 1.00 200.00 188 VAL A N 1
ATOM 7869 C CA . VAL E 5 188 ? 39.480 -3.210 196.602 1.00 200.00 188 VAL A CA 1
ATOM 7870 C C . VAL E 5 188 ? 40.572 -3.060 197.621 1.00 200.00 188 VAL A C 1
ATOM 7871 O O . VAL E 5 188 ? 40.681 -3.939 198.477 1.00 200.00 188 VAL A O 1
ATOM 7875 N N . THR E 5 189 ? 41.324 -1.965 197.660 1.00 200.00 189 THR A N 1
ATOM 7876 C CA . THR E 5 189 ? 42.239 -1.730 198.797 1.00 200.00 189 THR A CA 1
ATOM 7877 C C . THR E 5 189 ? 41.477 -0.978 199.913 1.00 200.00 189 THR A C 1
ATOM 7878 O O . THR E 5 189 ? 40.691 -0.037 199.686 1.00 200.00 189 THR A O 1
ATOM 7882 N N . VAL E 5 190 ? 41.690 -1.350 201.158 1.00 200.00 190 VAL A N 1
ATOM 7883 C CA . VAL E 5 190 ? 40.908 -0.794 202.242 1.00 200.00 190 VAL A CA 1
ATOM 7884 C C . VAL E 5 190 ? 41.814 -0.377 203.375 1.00 200.00 190 VAL A C 1
ATOM 7885 O O . VAL E 5 190 ? 42.874 -0.970 203.460 1.00 200.00 190 VAL A O 1
ATOM 7889 N N . PRO E 5 191 ? 41.598 0.641 204.211 1.00 200.00 191 PRO A N 1
ATOM 7890 C CA . PRO E 5 191 ? 42.425 0.848 205.372 1.00 200.00 191 PRO A CA 1
ATOM 7891 C C . PRO E 5 191 ? 42.122 -0.269 206.333 1.00 200.00 191 PRO A C 1
ATOM 7892 O O . PRO E 5 191 ? 40.940 -0.632 206.465 1.00 200.00 191 PRO A O 1
ATOM 7896 N N . SER E 5 192 ? 43.114 -0.852 207.007 1.00 200.00 192 SER A N 1
ATOM 7897 C CA . SER E 5 192 ? 42.784 -1.866 207.997 1.00 200.00 192 SER A CA 1
ATOM 7898 C C . SER E 5 192 ? 42.384 -1.098 209.203 1.00 200.00 192 SER A C 1
ATOM 7899 O O . SER E 5 192 ? 43.191 -0.358 209.785 1.00 200.00 192 SER A O 1
ATOM 7902 N N . SER E 5 193 ? 41.111 -1.320 209.490 1.00 200.00 193 SER A N 1
ATOM 7903 C CA . SER E 5 193 ? 40.353 -0.760 210.626 1.00 200.00 193 SER A CA 1
ATOM 7904 C C . SER E 5 193 ? 38.967 -0.875 210.022 1.00 200.00 193 SER A C 1
ATOM 7905 O O . SER E 5 193 ? 38.190 -1.742 210.448 1.00 200.00 193 SER A O 1
ATOM 7908 N N . THR E 5 194 ? 38.789 -0.125 208.914 1.00 200.00 194 THR A N 1
ATOM 7909 C CA . THR E 5 194 ? 37.635 -0.086 208.047 1.00 200.00 194 THR A CA 1
ATOM 7910 C C . THR E 5 194 ? 37.224 -1.549 207.989 1.00 200.00 194 THR A C 1
ATOM 7911 O O . THR E 5 194 ? 36.196 -1.889 208.543 1.00 200.00 194 THR A O 1
ATOM 7915 N N . TRP E 5 195 ? 38.079 -2.466 207.552 1.00 200.00 195 TRP A N 1
ATOM 7916 C CA . TRP E 5 195 ? 37.773 -3.869 207.688 1.00 200.00 195 TRP A CA 1
ATOM 7917 C C . TRP E 5 195 ? 38.727 -4.330 208.772 1.00 200.00 195 TRP A C 1
ATOM 7918 O O . TRP E 5 195 ? 39.839 -3.788 208.863 1.00 200.00 195 TRP A O 1
ATOM 7929 N N . PRO E 5 196 ? 38.414 -5.323 209.608 1.00 200.00 196 PRO A N 1
ATOM 7930 C CA . PRO E 5 196 ? 37.113 -6.031 209.689 1.00 200.00 196 PRO A CA 1
ATOM 7931 C C . PRO E 5 196 ? 35.916 -5.349 210.279 1.00 200.00 196 PRO A C 1
ATOM 7932 O O . PRO E 5 196 ? 34.818 -5.854 210.056 1.00 200.00 196 PRO A O 1
ATOM 7936 N N . SER E 5 197 ? 36.117 -4.227 210.964 1.00 200.00 197 SER A N 1
ATOM 7937 C CA . SER E 5 197 ? 35.039 -3.579 211.680 1.00 200.00 197 SER A CA 1
ATOM 7938 C C . SER E 5 197 ? 33.863 -3.137 210.819 1.00 200.00 197 SER A C 1
ATOM 7939 O O . SER E 5 197 ? 32.756 -3.007 211.350 1.00 200.00 197 SER A O 1
ATOM 7942 N N . GLU E 5 198 ? 34.065 -2.902 209.525 1.00 200.00 198 GLU A N 1
ATOM 7943 C CA . GLU E 5 198 ? 33.066 -2.358 208.631 1.00 200.00 198 GLU A CA 1
ATOM 7944 C C . GLU E 5 198 ? 33.006 -3.372 207.508 1.00 200.00 198 GLU A C 1
ATOM 7945 O O . GLU E 5 198 ? 34.015 -3.813 206.952 1.00 200.00 198 GLU A O 1
ATOM 7951 N N . THR E 5 199 ? 31.788 -3.698 207.113 1.00 200.00 199 THR A N 1
ATOM 7952 C CA . THR E 5 199 ? 31.488 -4.773 206.194 1.00 200.00 199 THR A CA 1
ATOM 7953 C C . THR E 5 199 ? 31.829 -4.511 204.750 1.00 200.00 199 THR A C 1
ATOM 7954 O O . THR E 5 199 ? 31.080 -3.743 204.120 1.00 200.00 199 THR A O 1
ATOM 7958 N N . VAL E 5 200 ? 32.886 -5.069 204.163 1.00 200.00 200 VAL A N 1
ATOM 7959 C CA . VAL E 5 200 ? 33.065 -4.899 202.718 1.00 200.00 200 VAL A CA 1
ATOM 7960 C C . VAL E 5 200 ? 32.252 -5.956 202.002 1.00 200.00 200 VAL A C 1
ATOM 7961 O O . VAL E 5 200 ? 32.363 -7.146 202.284 1.00 200.00 200 VAL A O 1
ATOM 7965 N N . THR E 5 201 ? 31.366 -5.530 201.123 1.00 200.00 201 THR A N 1
ATOM 7966 C CA . THR E 5 201 ? 30.489 -6.425 200.396 1.00 200.00 201 THR A CA 1
ATOM 7967 C C . THR E 5 201 ? 30.679 -6.303 198.885 1.00 200.00 201 THR A C 1
ATOM 7968 O O . THR E 5 201 ? 30.974 -5.209 198.380 1.00 200.00 201 THR A O 1
ATOM 7972 N N . CYS E 5 202 ? 30.555 -7.434 198.162 1.00 200.00 202 CYS A N 1
ATOM 7973 C CA . CYS E 5 202 ? 30.781 -7.550 196.731 1.00 200.00 202 CYS A CA 1
ATOM 7974 C C . CYS E 5 202 ? 29.459 -7.731 196.025 1.00 200.00 202 CYS A C 1
ATOM 7975 O O . CYS E 5 202 ? 28.654 -8.638 196.294 1.00 200.00 202 CYS A O 1
ATOM 7978 N N . ASN E 5 203 ? 29.232 -6.849 195.081 1.00 200.00 203 ASN A N 1
ATOM 7979 C CA . ASN E 5 203 ? 27.947 -6.792 194.385 1.00 200.00 203 ASN A CA 1
ATOM 7980 C C . ASN E 5 203 ? 28.198 -7.332 193.002 1.00 200.00 203 ASN A C 1
ATOM 7981 O O . ASN E 5 203 ? 28.926 -6.714 192.221 1.00 200.00 203 ASN A O 1
ATOM 7986 N N . VAL E 5 204 ? 27.645 -8.494 192.700 1.00 200.00 204 VAL A N 1
ATOM 7987 C CA . VAL E 5 204 ? 27.938 -9.197 191.453 1.00 200.00 204 VAL A CA 1
ATOM 7988 C C . VAL E 5 204 ? 26.667 -9.313 190.664 1.00 200.00 204 VAL A C 1
ATOM 7989 O O . VAL E 5 204 ? 25.742 -9.945 191.167 1.00 200.00 204 VAL A O 1
ATOM 7993 N N . ALA E 5 205 ? 26.608 -8.706 189.485 1.00 200.00 205 ALA A N 1
ATOM 7994 C CA . ALA E 5 205 ? 25.387 -8.774 188.710 1.00 200.00 205 ALA A CA 1
ATOM 7995 C C . ALA E 5 205 ? 25.643 -9.398 187.391 1.00 200.00 205 ALA A C 1
ATOM 7996 O O . ALA E 5 205 ? 26.479 -8.897 186.641 1.00 200.00 205 ALA A O 1
ATOM 7998 N N . HIS E 5 206 ? 24.869 -10.431 187.088 1.00 200.00 206 HIS A N 1
ATOM 7999 C CA . HIS E 5 206 ? 24.995 -11.095 185.786 1.00 200.00 206 HIS A CA 1
ATOM 8000 C C . HIS E 5 206 ? 23.650 -10.903 185.114 1.00 200.00 206 HIS A C 1
ATOM 8001 O O . HIS E 5 206 ? 22.718 -11.692 185.367 1.00 200.00 206 HIS A O 1
ATOM 8008 N N . PRO E 5 207 ? 23.551 -9.848 184.272 1.00 200.00 207 PRO A N 1
ATOM 8009 C CA . PRO E 5 207 ? 22.390 -9.469 183.489 1.00 200.00 207 PRO A CA 1
ATOM 8010 C C . PRO E 5 207 ? 21.721 -10.693 182.893 1.00 200.00 207 PRO A C 1
ATOM 8011 O O . PRO E 5 207 ? 20.641 -11.083 183.333 1.00 200.00 207 PRO A O 1
ATOM 8015 N N . ALA E 5 208 ? 22.447 -11.363 182.007 1.00 200.00 208 ALA A N 1
ATOM 8016 C CA . ALA E 5 208 ? 21.961 -12.546 181.319 1.00 200.00 208 ALA A CA 1
ATOM 8017 C C . ALA E 5 208 ? 21.204 -13.638 182.121 1.00 200.00 208 ALA A C 1
ATOM 8018 O O . ALA E 5 208 ? 20.152 -14.087 181.675 1.00 200.00 208 ALA A O 1
ATOM 8020 N N . SER E 5 209 ? 21.653 -14.097 183.289 1.00 200.00 209 SER A N 1
ATOM 8021 C CA . SER E 5 209 ? 20.893 -15.111 183.988 1.00 200.00 209 SER A CA 1
ATOM 8022 C C . SER E 5 209 ? 19.988 -14.555 185.097 1.00 200.00 209 SER A C 1
ATOM 8023 O O . SER E 5 209 ? 19.501 -15.315 185.936 1.00 200.00 209 SER A O 1
ATOM 8026 N N . SER E 5 210 ? 19.784 -13.230 185.188 1.00 200.00 210 SER A N 1
ATOM 8027 C CA . SER E 5 210 ? 18.921 -12.627 186.184 1.00 200.00 210 SER A CA 1
ATOM 8028 C C . SER E 5 210 ? 19.392 -12.997 187.591 1.00 200.00 210 SER A C 1
ATOM 8029 O O . SER E 5 210 ? 18.622 -13.471 188.445 1.00 200.00 210 SER A O 1
ATOM 8032 N N . THR E 5 211 ? 20.704 -12.757 187.785 1.00 200.00 211 THR A N 1
ATOM 8033 C CA . THR E 5 211 ? 21.424 -13.043 189.018 1.00 200.00 211 THR A CA 1
ATOM 8034 C C . THR E 5 211 ? 22.013 -11.725 189.516 1.00 200.00 211 THR A C 1
ATOM 8035 O O . THR E 5 211 ? 22.535 -10.963 188.673 1.00 200.00 211 THR A O 1
ATOM 8039 N N . LYS E 5 212 ? 21.893 -11.474 190.840 1.00 200.00 212 LYS A N 1
ATOM 8040 C CA . LYS E 5 212 ? 22.712 -10.484 191.573 1.00 200.00 212 LYS A CA 1
ATOM 8041 C C . LYS E 5 212 ? 23.175 -11.341 192.748 1.00 200.00 212 LYS A C 1
ATOM 8042 O O . LYS E 5 212 ? 22.380 -12.162 193.244 1.00 200.00 212 LYS A O 1
ATOM 8048 N N . VAL E 5 213 ? 24.420 -11.285 193.211 1.00 200.00 213 VAL A N 1
ATOM 8049 C CA . VAL E 5 213 ? 24.883 -12.189 194.245 1.00 200.00 213 VAL A CA 1
ATOM 8050 C C . VAL E 5 213 ? 25.728 -11.277 195.076 1.00 200.00 213 VAL A C 1
ATOM 8051 O O . VAL E 5 213 ? 26.541 -10.523 194.543 1.00 200.00 213 VAL A O 1
ATOM 8055 N N . ASP E 5 214 ? 25.515 -11.276 196.381 1.00 200.00 214 ASP A N 1
ATOM 8056 C CA . ASP E 5 214 ? 26.319 -10.426 197.240 1.00 200.00 214 ASP A CA 1
ATOM 8057 C C . ASP E 5 214 ? 26.992 -11.266 198.287 1.00 200.00 214 ASP A C 1
ATOM 8058 O O . ASP E 5 214 ? 26.385 -11.992 199.067 1.00 200.00 214 ASP A O 1
ATOM 8063 N N . LYS E 5 215 ? 28.290 -11.177 198.254 1.00 200.00 215 LYS A N 1
ATOM 8064 C CA . LYS E 5 215 ? 29.072 -11.910 199.202 1.00 200.00 215 LYS A CA 1
ATOM 8065 C C . LYS E 5 215 ? 29.773 -10.910 200.109 1.00 200.00 215 LYS A C 1
ATOM 8066 O O . LYS E 5 215 ? 30.307 -9.883 199.688 1.00 200.00 215 LYS A O 1
ATOM 8072 N N . LYS E 5 216 ? 29.718 -11.187 201.384 1.00 200.00 216 LYS A N 1
ATOM 8073 C CA . LYS E 5 216 ? 30.423 -10.396 202.370 1.00 200.00 216 LYS A CA 1
ATOM 8074 C C . LYS E 5 216 ? 31.847 -10.943 202.446 1.00 200.00 216 LYS A C 1
ATOM 8075 O O . LYS E 5 216 ? 32.057 -12.143 202.247 1.00 200.00 216 LYS A O 1
ATOM 8081 N N . ILE E 5 217 ? 32.821 -10.097 202.737 1.00 200.00 217 ILE A N 1
ATOM 8082 C CA . ILE E 5 217 ? 34.153 -10.555 203.108 1.00 200.00 217 ILE A CA 1
ATOM 8083 C C . ILE E 5 217 ? 34.281 -10.494 204.666 1.00 200.00 217 ILE A C 1
ATOM 8084 O O . ILE E 5 217 ? 34.200 -9.464 205.371 1.00 200.00 217 ILE A O 1
ATOM 8089 N N . VAL E 5 218 ? 34.399 -11.725 205.185 1.00 200.00 218 VAL A N 1
ATOM 8090 C CA . VAL E 5 218 ? 34.467 -12.149 206.592 1.00 200.00 218 VAL A CA 1
ATOM 8091 C C . VAL E 5 218 ? 35.828 -12.851 206.725 1.00 200.00 218 VAL A C 1
ATOM 8092 O O . VAL E 5 218 ? 36.129 -13.757 205.944 1.00 200.00 218 VAL A O 1
ATOM 8096 N N . PRO E 5 219 ? 36.673 -12.521 207.691 1.00 200.00 219 PRO A N 1
ATOM 8097 C CA . PRO E 5 219 ? 38.081 -12.914 207.752 1.00 200.00 219 PRO A CA 1
ATOM 8098 C C . PRO E 5 219 ? 38.599 -14.272 208.227 1.00 200.00 219 PRO A C 1
ATOM 8099 O O . PRO E 5 219 ? 37.843 -15.012 208.857 1.00 200.00 219 PRO A O 1
ATOM 8103 N N . ARG E 5 220 ? 39.916 -14.486 207.928 1.00 200.00 220 ARG A N 1
ATOM 8104 C CA . ARG E 5 220 ? 40.903 -15.456 208.487 1.00 200.00 220 ARG A CA 1
ATOM 8105 C C . ARG E 5 220 ? 41.787 -16.181 207.484 1.00 200.00 220 ARG A C 1
ATOM 8106 O O . ARG E 5 220 ? 42.976 -16.279 207.808 1.00 200.00 220 ARG A O 1
ATOM 8114 N N . THR F 6 1 ? 25.265 7.728 138.174 1.00 20.00 133 THR 5 N 1
ATOM 8115 C CA . THR F 6 1 ? 25.941 7.834 139.482 1.00 20.00 133 THR 5 CA 1
ATOM 8116 C C . THR F 6 1 ? 26.161 9.296 139.893 1.00 20.00 133 THR 5 C 1
ATOM 8117 O O . THR F 6 1 ? 26.945 10.026 139.270 1.00 20.00 133 THR 5 O 1
ATOM 8121 N N . THR F 6 2 ? 25.459 9.669 140.949 1.00 20.00 134 THR 5 N 1
ATOM 8122 C CA . THR F 6 2 ? 25.534 11.020 141.528 1.00 20.00 134 THR 5 CA 1
ATOM 8123 C C . THR F 6 2 ? 26.926 11.611 141.269 1.00 20.00 134 THR 5 C 1
ATOM 8124 O O . THR F 6 2 ? 27.764 10.997 140.592 1.00 20.00 134 THR 5 O 1
ATOM 8128 N N . ALA F 6 3 ? 27.127 12.801 141.807 1.00 20.00 135 ALA 5 N 1
ATOM 8129 C CA . ALA F 6 3 ? 28.416 13.513 141.720 1.00 20.00 135 ALA 5 CA 1
ATOM 8130 C C . ALA F 6 3 ? 29.334 12.876 142.722 1.00 20.00 135 ALA 5 C 1
ATOM 8131 O O . ALA F 6 3 ? 28.968 11.959 143.464 1.00 20.00 135 ALA 5 O 1
ATOM 8133 N N . TYR F 6 4 ? 30.574 13.253 142.831 1.00 20.00 136 TYR 5 N 1
ATOM 8134 C CA . TYR F 6 4 ? 31.209 12.605 143.925 1.00 20.00 136 TYR 5 CA 1
ATOM 8135 C C . TYR F 6 4 ? 32.675 12.297 143.826 1.00 20.00 136 TYR 5 C 1
ATOM 8136 O O . TYR F 6 4 ? 33.175 11.878 142.766 1.00 20.00 136 TYR 5 O 1
ATOM 8145 N N . THR F 6 5 ? 33.163 12.529 145.017 1.00 0.00 137 THR 5 N 1
ATOM 8146 C CA . THR F 6 5 ? 34.505 12.301 145.469 1.00 0.00 137 THR 5 CA 1
ATOM 8147 C C . THR F 6 5 ? 34.491 10.921 146.134 1.00 0.00 137 THR 5 C 1
ATOM 8148 O O . THR F 6 5 ? 34.075 10.777 147.296 1.00 0.00 137 THR 5 O 1
ATOM 8152 N N . ALA F 6 6 ? 34.917 9.967 145.334 1.00 0.00 138 ALA 5 N 1
ATOM 8153 C CA . ALA F 6 6 ? 35.000 8.543 145.697 1.00 0.00 138 ALA 5 CA 1
ATOM 8154 C C . ALA F 6 6 ? 35.785 7.822 144.602 1.00 0.00 138 ALA 5 C 1
ATOM 8155 O O . ALA F 6 6 ? 36.497 8.450 143.808 1.00 0.00 138 ALA 5 O 1
ATOM 8157 N N . SER F 6 7 ? 35.653 6.515 144.565 1.00 0.00 139 SER 5 N 1
ATOM 8158 C CA . SER F 6 7 ? 36.332 5.710 143.542 1.00 0.00 139 SER 5 CA 1
ATOM 8159 C C . SER F 6 7 ? 35.443 4.593 143.029 1.00 0.00 139 SER 5 C 1
ATOM 8160 O O . SER F 6 7 ? 34.610 4.050 143.773 1.00 0.00 139 SER 5 O 1
ATOM 8163 N N . ALA F 6 8 ? 35.640 4.302 141.755 1.00 0.00 140 ALA 5 N 1
ATOM 8164 C CA . ALA F 6 8 ? 35.034 3.124 141.148 1.00 0.00 140 ALA 5 CA 1
ATOM 8165 C C . ALA F 6 8 ? 35.771 1.993 141.846 1.00 0.00 140 ALA 5 C 1
ATOM 8166 O O . ALA F 6 8 ? 37.009 1.992 141.900 1.00 0.00 140 ALA 5 O 1
ATOM 8168 N N . ARG F 6 9 ? 35.012 1.078 142.359 1.00 0.00 141 ARG 5 N 1
ATOM 8169 C CA . ARG F 6 9 ? 35.512 0.056 143.287 1.00 0.00 141 ARG 5 CA 1
ATOM 8170 C C . ARG F 6 9 ? 35.873 0.804 144.562 1.00 0.00 141 ARG 5 C 1
ATOM 8171 O O . ARG F 6 9 ? 36.958 1.407 144.664 1.00 0.00 141 ARG 5 O 1
ATOM 8179 N N . GLY F 6 10 ? 34.878 0.689 145.374 1.00 0.00 142 GLY 5 N 1
ATOM 8180 C CA . GLY F 6 10 ? 34.687 1.291 146.679 1.00 0.00 142 GLY 5 CA 1
ATOM 8181 C C . GLY F 6 10 ? 33.183 1.202 146.830 1.00 0.00 142 GLY 5 C 1
ATOM 8182 O O . GLY F 6 10 ? 32.450 1.155 145.834 1.00 0.00 142 GLY 5 O 1
ATOM 8183 N N . ASP F 6 11 ? 32.663 1.160 148.023 1.00 0.00 143 ASP 5 N 1
ATOM 8184 C CA . ASP F 6 11 ? 31.207 0.974 148.139 1.00 0.00 143 ASP 5 CA 1
ATOM 8185 C C . ASP F 6 11 ? 30.410 2.204 147.663 1.00 0.00 143 ASP 5 C 1
ATOM 8186 O O . ASP F 6 11 ? 29.175 2.197 147.648 1.00 0.00 143 ASP 5 O 1
ATOM 8191 N N . LEU F 6 12 ? 31.096 3.256 147.250 1.00 0.00 144 LEU 5 N 1
ATOM 8192 C CA . LEU F 6 12 ? 30.403 4.500 146.835 1.00 0.00 144 LEU 5 CA 1
ATOM 8193 C C . LEU F 6 12 ? 30.437 4.713 145.306 1.00 0.00 144 LEU 5 C 1
ATOM 8194 O O . LEU F 6 12 ? 29.783 5.628 144.779 1.00 0.00 144 LEU 5 O 1
ATOM 8199 N N . ALA F 6 13 ? 31.185 3.851 144.645 1.00 0.00 145 ALA 5 N 1
ATOM 8200 C CA . ALA F 6 13 ? 31.424 3.896 143.178 1.00 0.00 145 ALA 5 CA 1
ATOM 8201 C C . ALA F 6 13 ? 30.146 4.125 142.342 1.00 0.00 145 ALA 5 C 1
ATOM 8202 O O . ALA F 6 13 ? 30.201 4.601 141.198 1.00 0.00 145 ALA 5 O 1
ATOM 8204 N N . HIS F 6 14 ? 29.000 3.779 142.890 1.00 0.00 146 HIS 5 N 1
ATOM 8205 C CA . HIS F 6 14 ? 27.728 3.952 142.164 1.00 0.00 146 HIS 5 CA 1
ATOM 8206 C C . HIS F 6 14 ? 27.255 5.414 142.253 1.00 0.00 146 HIS 5 C 1
ATOM 8207 O O . HIS F 6 14 ? 26.076 5.725 142.046 1.00 0.00 146 HIS 5 O 1
ATOM 8214 N N . LEU F 6 15 ? 28.189 6.286 142.576 1.00 0.00 147 LEU 5 N 1
ATOM 8215 C CA . LEU F 6 15 ? 27.940 7.737 142.615 1.00 0.00 147 LEU 5 CA 1
ATOM 8216 C C . LEU F 6 15 ? 29.063 8.458 141.914 1.00 0.00 147 LEU 5 C 1
ATOM 8217 O O . LEU F 6 15 ? 29.206 9.682 142.019 1.00 0.00 147 LEU 5 O 1
ATOM 8222 N N . THR F 6 16 ? 29.866 7.703 141.202 1.00 0.00 148 THR 5 N 1
ATOM 8223 C CA . THR F 6 16 ? 31.044 8.311 140.624 1.00 0.00 148 THR 5 CA 1
ATOM 8224 C C . THR F 6 16 ? 31.154 8.226 139.105 1.00 0.00 148 THR 5 C 1
ATOM 8225 O O . THR F 6 16 ? 31.195 7.123 138.529 1.00 0.00 148 THR 5 O 1
ATOM 8229 N N . THR F 6 17 ? 31.195 9.456 138.670 1.00 0.00 149 THR 5 N 1
ATOM 8230 C CA . THR F 6 17 ? 31.506 9.958 137.341 1.00 0.00 149 THR 5 CA 1
ATOM 8231 C C . THR F 6 17 ? 32.631 10.880 137.668 1.00 0.00 149 THR 5 C 1
ATOM 8232 O O . THR F 6 17 ? 33.653 10.917 136.962 1.00 0.00 149 THR 5 O 1
ATOM 8236 N N . THR F 6 18 ? 32.284 11.517 138.776 1.00 0.00 150 THR 5 N 1
ATOM 8237 C CA . THR F 6 18 ? 33.135 12.394 139.524 1.00 0.00 150 THR 5 CA 1
ATOM 8238 C C . THR F 6 18 ? 34.463 11.696 139.574 1.00 0.00 150 THR 5 C 1
ATOM 8239 O O . THR F 6 18 ? 35.515 12.335 139.435 1.00 0.00 150 THR 5 O 1
ATOM 8243 N N . ALA F 6 19 ? 34.308 10.386 139.752 1.00 20.00 151 ALA 5 N 1
ATOM 8244 C CA . ALA F 6 19 ? 35.430 9.455 139.824 1.00 20.00 151 ALA 5 CA 1
ATOM 8245 C C . ALA F 6 19 ? 34.978 7.984 139.977 1.00 20.00 151 ALA 5 C 1
ATOM 8246 O O . ALA F 6 19 ? 35.617 7.187 140.674 1.00 20.00 151 ALA 5 O 1
ATOM 8248 N N . ALA F 6 20 ? 33.871 7.640 139.351 1.00 20.00 152 ALA 5 N 1
ATOM 8249 C CA . ALA F 6 20 ? 33.426 6.234 139.248 1.00 20.00 152 ALA 5 CA 1
ATOM 8250 C C . ALA F 6 20 ? 33.978 5.840 137.920 1.00 20.00 152 ALA 5 C 1
ATOM 8251 O O . ALA F 6 20 ? 33.311 5.146 137.122 1.00 20.00 152 ALA 5 O 1
ATOM 8253 N N . ARG F 6 21 ? 35.198 6.347 137.804 1.00 63.56 153 ARG 5 N 1
ATOM 8254 C CA . ARG F 6 21 ? 35.814 6.434 136.533 1.00 64.40 153 ARG 5 CA 1
ATOM 8255 C C . ARG F 6 21 ? 34.661 7.079 135.826 1.00 62.87 153 ARG 5 C 1
ATOM 8256 O O . ARG F 6 21 ? 33.543 6.565 135.847 1.00 61.98 153 ARG 5 O 1
ATOM 8258 N N . THR F 6 22 ? 34.833 8.227 135.259 1.00 57.31 154 THR 5 N 1
ATOM 8259 C CA . THR F 6 22 ? 33.660 8.878 134.676 1.00 49.49 154 THR 5 CA 1
ATOM 8260 C C . THR F 6 22 ? 33.093 7.993 133.564 1.00 45.11 154 THR 5 C 1
ATOM 8261 O O . THR F 6 22 ? 33.782 7.681 132.580 1.00 46.43 154 THR 5 O 1
ATOM 8265 N N . LEU F 6 23 ? 31.834 7.630 133.778 1.00 37.37 155 LEU 5 N 1
ATOM 8266 C CA . LEU F 6 23 ? 31.117 6.689 132.911 1.00 27.45 155 LEU 5 CA 1
ATOM 8267 C C . LEU F 6 23 ? 31.201 5.340 133.615 1.00 24.20 155 LEU 5 C 1
ATOM 8268 O O . LEU F 6 23 ? 32.184 5.048 134.305 1.00 25.10 155 LEU 5 O 1
ATOM 8273 N N . PRO F 6 24 ? 30.246 4.412 133.543 1.00 17.28 156 PRO 5 N 1
ATOM 8274 C CA . PRO F 6 24 ? 30.406 3.155 134.260 1.00 13.46 156 PRO 5 CA 1
ATOM 8275 C C . PRO F 6 24 ? 31.671 2.427 133.857 1.00 17.62 156 PRO 5 C 1
ATOM 8276 O O . PRO F 6 24 ? 32.556 3.018 133.174 1.00 22.61 156 PRO 5 O 1
#

B-factor: mean 111.57, std 75.42, range [6.45, 200.0]

Solvent-accessible surface area: 52215 Å² total

Foldseek 3Di:
DDDDVVPPDDDDDDPVVVPDDDDDDDVVVVDDLPQLQDKAWFDDDDLKWFAAPCRGDCQDSNNVVQLQFFWKDFWKKKKFQWAAKKFWFAQPDDPVCQVDDVGPIDGDDDGIDMGTGGQHAPDPIGGNDDPPRRNTGTMMGGPTTPTMMMGTHPMDGHDGDDGDDDDDPDDDNDDDDDDDDPD/DFDPPPDDDDAAPWDWDFQPPDIDIFRFAPDEFEFPDDDEDDLQDVVQVRQKDWDSVQFGKDKDFWDKAALVDFFFDKTKFFPPHCDDDPNNVQLVWFQKKWFWKKKKKFWDKALVKFFKKKKFKFFQDDDDDSVCVVVVVVGRIDMAGSNGGGMYIYTYGTDDPDSIGNVVPDGTIMIMMTTHGGMGAPDHIGRMITMMMMMTTHRMMGHHTDDDDD/DDDDDDPDDPPDPDDPDDPDDDDDDDDPDDDDDDPPDPDDDDDLQVVLFVDWAAWDDPNDQWWFDAAFAFFFRFKWFDALVTNRCVVTPVSVVLVFFFKKFAKKKKKWFWDDDPPKKFKKKKFFFFPDDDDDGGCVVRVPGHMDMGMDDPDRMDMDIDHGDAPDRMHTNDDDPPDPGRNGGMMIMITGGIDPRGGTITGMTMGGHDGIDGHHGHDDDDD/DWAKEKPDQEEADAAQAKDKIKIFTNWFQDDDNFRQKWKWWDDVPDDIDTAAGGQFHGDDDDPPLWGKDDGTTIIMIMRGGDHLVRQTWMKMWGDRDPPTYIYDTHGYFHPPDFDFWDKAWAWAPPVVVVVFKIKTKMKTDFGPDPDKAKWKDFQNDTDDPQWDKDKARQDPPHRGIMMMIIRMDTSPVVVVTFKMKIFMGDPVDPGGDIDMDTVVD/DWAWAKDWADEAEFQDWIKMKTATDDDQLQQFKKWKWWAAPVGDIGTAKIADGNPGDIDGDPVQVPFWDWDADSVRRMIMIIGGRDDQSNFTWMKIFGQDDPHGDDGPRIHDTHTYGHHVPDFDAWDKDWAADAPPQPDDFKGKTKIKIDFGDDDDKDKDKPVPPQPDQKDKDDWDDPPPGIITMMMGIGTVVCPPVPWIKIWIGDPRVRDTDIDIDDHD/DAADDDALPDVCLVRDLVHVVNDD